Protein AF-A0A662R250-F1 (afdb_monomer)

pLDDT: mean 72.24, std 20.19, range [25.98, 97.75]

Nearest PDB structures (foldseek):
  3u2g-assembly1_A-2  TM=4.627E-01  e=8.644E-09  Methanosarcina acetivorans C2A
  3s3j-assembly1_A  TM=5.723E-01  e=6.394E-03  Homo sapiens
  3ly6-assembly3_C  TM=5.561E-01  e=8.085E-02  Homo sapiens
  6kzb-assembly1_A-2  TM=5.570E-01  e=8.514E-02  Homo sapiens
  6a8p-assembly2_B  TM=5.067E-01  e=1.103E-01  Homo sapiens

Solvent-accessible surface area (backbone atoms only — not comparable to full-atom values): 49898 Å² total; per-residue (Å²): 135,85,89,82,92,75,91,68,62,86,88,75,61,85,46,74,63,70,66,50,74,83,49,78,85,58,49,57,86,72,65,24,52,65,42,60,51,98,89,70,50,77,66,33,30,19,46,81,95,52,90,60,37,64,59,61,75,50,37,63,76,46,50,70,36,27,23,75,88,30,78,48,64,72,80,62,34,40,43,58,76,43,32,71,33,89,50,20,54,58,48,52,25,18,71,82,38,83,71,96,63,70,77,70,27,41,35,53,38,50,45,26,33,48,85,68,41,43,65,91,36,61,37,78,35,75,41,87,22,61,91,52,54,57,45,79,51,90,50,67,45,50,47,99,86,52,65,66,36,56,47,71,81,73,57,64,49,36,60,56,38,88,75,59,87,72,93,81,79,94,73,94,50,48,67,42,53,49,90,59,56,73,35,57,55,37,52,79,14,52,52,87,63,81,60,89,58,79,88,44,55,56,62,43,24,73,55,30,20,26,48,82,58,46,90,64,52,98,88,65,52,75,46,57,61,60,82,65,61,68,77,59,79,84,78,88,77,87,81,88,81,90,68,76,64,58,45,58,54,74,59,64,45,79,67,75,71,62,81,79,68,82,85,80,71,78,86,69,99,80,64,76,48,76,47,82,38,43,68,68,38,71,45,83,42,56,57,21,32,31,46,29,35,72,42,65,55,92,88,54,52,37,37,34,38,36,35,29,43,86,85,44,80,76,47,79,50,77,44,40,62,81,34,76,44,74,43,69,45,81,45,67,53,97,90,69,54,73,45,82,42,71,47,36,41,37,29,29,76,44,59,47,81,54,99,88,48,47,37,39,30,38,38,34,46,57,36,75,72,74,63,86,85,60,101,45,74,46,49,46,31,60,28,38,64,55,41,28,51,51,53,26,32,33,28,76,43,71,62,87,66,31,42,28,34,24,45,44,68,40,63,34,66,73,86,73,51,91,48,68,50,78,41,40,58,70,37,74,40,81,61,55,97,54,28,32,43,28,35,70,40,66,50,92,91,51,52,40,35,33,41,35,36,24,44,78,89,41,79,77,41,78,49,79,46,45,56,71,38,75,49,71,41,62,45,78,41,51,38,60,97,41,82,89,56,69,46,68,70,42,72,38,36,38,32,25,32,68,36,58,48,79,60,100,90,52,44,36,39,31,35,26,63,36,36,31,44,48,76,74,22,40,70,48,50,57,89,80,39,100,62,62,56,57,62,77,44,55,54,83,79,58,50,72,74,39,75,46,69,54,69,84,65,97,71,87,59,88,72,57,55,55,81,49,75,87,52,61,47,50,30,45,48,62,48,25,16,66,87,40,53,28,80,38,89,61,36,67,44,82,86,56,34,23,40,76,45,52,66,34,35,63,82,50,72,70,92,72,90,58,85,51,78,57,27,35,26,48,24,47,36,35,51,88,36,54,71,39,96,39,58,45,69,50,69,63,63,55,72,46,50,34,22,40,71,68,53,40,75,81,44,70,79,22,63,92,33,69,50,50,71,56,94,65,61,51,86,72,28,27,81,56,74,84,85,55,71,38,34,66,60,78,79,76,60,64,14,33,60,80,46,76,50,60,47,53,49,66,32,54,71,59,40,70,33,38,37,40,37,31,36,34,30,36,88,55,31,37,31,69,47,35,34,36,34,68,69,56,89,72,65,90,95,70,49,53,74,55,61,37,75,90,67,65,69,74,42,36,62,44,50,33,65,51,73,47,75,30,63,88,55,71,69,42,82,37,38,37,37,36,30,24,22,30,93,93,39,71,24,62,72,42,78,52,66,37,28,31,51,73,81,77,77,82,76,79,87,74,84,87,81,88,81,89,86,86,83,90,85,85,90,82,85,90,85,85,88,83,90,90,86,85,84,89,83,88,87,84,90,81,91,88,83,86,86,131

Mean predicted aligned error: 21.25 Å

Secondary structure (DSSP, 8-state):
---------GGGPPPHHHHHSS----TTTTT-EEEE-TTS-EEEEEPTT---BGGG--SS--HHHHBTTSSS-GGG-B-HHHHTSTTBTTTTTTTT---SS-TTHHHHHHHHSSSSSSGGG--SS--GGGSSPPPSSTTSS--TT--SSSPPP--S--TTGGGS--TT--S-------SS-HHHHGGGSB-----S----HHHHHHHHBBSTTSS--TTTGGG-HHHHH-----------S--TTTHHHHHT-PPPPGGG--------TT--EEEEEETT-EEEPGGGEEEEEEEE-SSSSEEEEEEEETTEEEEEEEEETT-EEEEEEEEE-TTS-EEEEEEEEEEEEEEEEETTEEEEEEEEEE-S-SS---SSHHHHHHHSTTGGG--EEEEEEEETTEEEEEEEEEESSTTSS---EEEETT-EEEEETTEEEEEEEE-SSSSEEEEEEEETTEEEEEEEEETTPEEEEEEEEEETTEEEEEEEEEEEEEEEEEEEEE-SS-EEEEEEEEEEE-S--EEEETTT-SS-EETTEETTTSPTT-EES----S---SS-S--SSSS-TT-HHHHHBGGG---SS-B--TTTTTBTTTTTTTT---SS--S-TTHHHHHHHHSSSSPPSS----PPPPHHIIIIIS--TTPPP-TTSGGGG-S-SHHHHBSS-SS---B----PPPPEEEEEEEE-SEE-TTPEEEEEEEEE-STTPPP-EEEEEESSPPPTT-SEEE-BSSS---SSEEEEEEEEE-TTPPSEEEEEEEEEEETTEEPPPEEEEEEEPPPPP-PPPPPP------------------------------------

Foldseek 3Di:
DDDDDDDDDPVPDQDPCNVPVPDDDPLVVVQFDWDADPVRHTDFTHHVVGPDGPVQNFWQAPCQQADDVHDDDLLRHWPLVLLCDPFAQLNQFLQVADDPYDSSSLSVCLFQNDDQSHVVRTIRGRHPSNVPTFDPADPSAADAPDGSGPGDHQQAEGAPLVPPDDPDDDDDRNSWHDPDGPLLQQLQQFDDTPRDHQPDSCSRCSRGGGNVPDQDDPPPSVFPPVLQPPQPDDPDDDDDDDDPNVCSCVRHNHTDDLVPDDDDFDDDPPDWDKDKDFAQDWDFDALQKIKHFPDADPVFFKTWIWIDGQPHTDDTDIAGAQDWDWDWDWDADPVGDIDIHTFDIKHFHGWDDDPVGIITMIIDDGGLDNDPDDLDLQNCLLFFFLSVQLWKKAFADDDPQKTKMFTWQDFQPPPVPFDKDKDWAQGWDDRDQQKIKHQPDADPVWFKTWIFIAGVPHTQDTDIAGAQDKDWGFAWADEDPDPPDIDHRDTFWMWHQNGWDDDPVTTMTMITRTIGIDSHMYMDGNVPDPACDDSRDNVVPADHGGMDGSDRDPDDRDPDTPSCQVPQLLQPCCRADPVNSGPHLHAPCPPLCLAPLVCQLLVADDPDDYPDSSSLSVCVQFHVSHRDPYNNNHDGDDPLVCAANPVPRVHDHCVPFQVSVDPDPCVPQPPDPDPRSHGHDDPFAAKDWPDKDWPPLEDAQQDKIKIKIKIAGGPRFWWDWKFKDKQDDDDPPPGHTWAFPVRDGHDRITITMDIDGRHPPDFAKMKMWMWIHTPNGIDDTDIDIHGHDDPDDPPDDDDDDDDDDDYYDDDDDDDDDDDDDDDDDDDDDDDDDDDD

Structure (mmCIF, N/CA/C/O backbone):
data_AF-A0A662R250-F1
#
_entry.id   AF-A0A662R250-F1
#
loop_
_atom_site.group_PDB
_atom_site.id
_atom_site.type_symbol
_atom_site.label_atom_id
_atom_site.label_alt_id
_atom_site.label_comp_id
_atom_site.label_asym_id
_atom_site.label_entity_id
_atom_site.label_seq_id
_atom_site.pdbx_PDB_ins_code
_atom_site.Cartn_x
_atom_site.Cartn_y
_atom_site.Cartn_z
_atom_site.occupancy
_atom_site.B_iso_or_equiv
_atom_site.auth_seq_id
_atom_site.auth_comp_id
_atom_site.auth_asym_id
_atom_site.auth_atom_id
_atom_site.pdbx_PDB_model_num
ATOM 1 N N . MET A 1 1 ? 64.353 3.672 -61.593 1.00 28.94 1 MET A N 1
ATOM 2 C CA . MET A 1 1 ? 64.473 3.119 -62.967 1.00 28.94 1 MET A CA 1
ATOM 3 C C . MET A 1 1 ? 64.512 1.598 -62.861 1.00 28.94 1 MET A C 1
ATOM 5 O O . MET A 1 1 ? 64.975 1.123 -61.836 1.00 28.94 1 MET A O 1
ATOM 9 N N . GLY A 1 2 ? 63.953 0.857 -63.826 1.00 39.00 2 GLY A N 1
ATOM 10 C CA . GLY A 1 2 ? 63.685 -0.589 -63.682 1.00 39.00 2 GLY A CA 1
ATOM 11 C C . GLY A 1 2 ? 64.751 -1.541 -64.249 1.00 39.00 2 GLY A C 1
ATOM 12 O O . GLY A 1 2 ? 65.821 -1.093 -64.652 1.00 39.00 2 GLY A O 1
ATOM 13 N N . LEU A 1 3 ? 64.363 -2.828 -64.361 1.00 33.25 3 LEU A N 1
ATOM 14 C CA . LEU A 1 3 ? 65.150 -4.020 -64.766 1.00 33.25 3 LEU A CA 1
ATOM 15 C C . LEU A 1 3 ? 66.095 -4.502 -63.638 1.00 33.25 3 LEU A C 1
ATOM 17 O O . LEU A 1 3 ? 66.970 -3.766 -63.213 1.00 33.25 3 LEU A O 1
ATOM 21 N N . PHE A 1 4 ? 65.955 -5.707 -63.073 1.00 32.78 4 PHE A N 1
ATOM 22 C CA . PHE A 1 4 ? 66.058 -7.010 -63.745 1.00 32.78 4 PHE A CA 1
ATOM 23 C C . PHE A 1 4 ? 65.308 -8.142 -63.013 1.00 32.78 4 PHE A C 1
ATOM 25 O O . PHE A 1 4 ? 65.021 -8.054 -61.825 1.00 32.78 4 PHE A O 1
ATOM 32 N N . HIS A 1 5 ? 65.044 -9.241 -63.730 1.00 43.50 5 HIS A N 1
ATOM 33 C CA . HIS A 1 5 ? 64.534 -10.488 -63.151 1.00 43.50 5 HIS A CA 1
ATOM 34 C C . HIS A 1 5 ? 65.691 -11.316 -62.569 1.00 43.50 5 HIS A C 1
ATOM 36 O O . HIS A 1 5 ? 66.682 -11.550 -63.260 1.00 43.50 5 HIS A O 1
ATOM 42 N N . GLY A 1 6 ? 65.539 -11.816 -61.344 1.00 34.47 6 GLY A N 1
ATOM 43 C CA . GLY A 1 6 ? 66.493 -12.731 -60.717 1.00 34.47 6 GLY A CA 1
ATOM 44 C C . GLY A 1 6 ? 66.028 -13.120 -59.320 1.00 34.47 6 GLY A C 1
ATOM 45 O O . GLY A 1 6 ? 65.979 -12.275 -58.431 1.00 34.47 6 GLY A O 1
ATOM 46 N N . VAL A 1 7 ? 65.652 -14.386 -59.131 1.00 48.88 7 VAL A N 1
ATOM 47 C CA . VAL A 1 7 ? 65.154 -14.886 -57.843 1.00 48.88 7 VAL A CA 1
ATOM 48 C C . VAL A 1 7 ? 66.331 -15.033 -56.876 1.00 48.88 7 VAL A C 1
ATOM 50 O O . VAL A 1 7 ? 67.026 -16.046 -56.891 1.00 48.88 7 VAL A O 1
ATOM 53 N N . SER A 1 8 ? 66.560 -14.020 -56.040 1.00 37.69 8 SER A N 1
ATOM 54 C CA . SER A 1 8 ? 67.331 -14.206 -54.808 1.00 37.69 8 SER A CA 1
ATOM 55 C C . SER A 1 8 ? 66.457 -14.970 -53.805 1.00 37.69 8 SER A C 1
ATOM 57 O O . SER A 1 8 ? 65.268 -14.645 -53.697 1.00 37.69 8 SER A O 1
ATOM 59 N N . PRO A 1 9 ? 66.978 -15.973 -53.073 1.00 45.47 9 PRO A N 1
ATOM 60 C CA . PRO A 1 9 ? 66.259 -16.560 -51.948 1.00 45.47 9 PRO A CA 1
ATOM 61 C C . PRO A 1 9 ? 65.819 -15.469 -50.964 1.00 45.47 9 PRO A C 1
ATOM 63 O O . PRO A 1 9 ? 66.538 -14.491 -50.750 1.00 45.47 9 PRO A O 1
ATOM 66 N N . LYS A 1 10 ? 64.648 -15.654 -50.339 1.00 45.84 10 LYS A N 1
ATOM 67 C CA . LYS A 1 10 ? 64.008 -14.680 -49.425 1.00 45.84 10 LYS A CA 1
ATOM 68 C C . LYS A 1 10 ? 64.909 -14.256 -48.246 1.00 45.84 10 LYS A C 1
ATOM 70 O O . LYS A 1 10 ? 64.662 -13.240 -47.614 1.00 45.84 10 LYS A O 1
ATOM 75 N N . GLU A 1 11 ? 65.956 -15.034 -47.998 1.00 48.44 11 GLU A N 1
ATOM 76 C CA . GLU A 1 11 ? 66.986 -14.902 -46.967 1.00 48.44 11 GLU A CA 1
ATOM 77 C C . GLU A 1 11 ? 68.050 -13.821 -47.269 1.00 48.44 11 GLU A C 1
ATOM 79 O O . GLU A 1 11 ? 68.802 -13.448 -46.375 1.00 48.44 11 GLU A O 1
ATOM 84 N N . TYR A 1 12 ? 68.119 -13.303 -48.507 1.00 47.50 12 TYR A N 1
ATOM 85 C CA . TYR A 1 12 ? 69.113 -12.301 -48.942 1.00 47.50 12 TYR A CA 1
ATOM 86 C C . TYR A 1 12 ? 68.503 -11.095 -49.682 1.00 47.50 12 TYR A C 1
ATOM 88 O O . TYR A 1 12 ? 69.190 -10.413 -50.446 1.00 47.50 12 TYR A O 1
ATOM 96 N N . ALA A 1 13 ? 67.206 -10.837 -49.512 1.00 48.62 13 ALA A N 1
ATOM 97 C CA . ALA A 1 13 ? 66.557 -9.647 -50.057 1.00 48.62 13 ALA A CA 1
ATOM 98 C C . ALA A 1 13 ? 66.602 -8.505 -49.029 1.00 48.62 13 ALA A C 1
ATOM 100 O O . ALA A 1 13 ? 65.999 -8.626 -47.967 1.00 48.62 13 ALA A O 1
ATOM 101 N N . LEU A 1 14 ? 67.280 -7.399 -49.358 1.00 44.75 14 LEU A N 1
ATOM 102 C CA . LEU A 1 14 ? 67.215 -6.165 -48.566 1.00 44.75 14 LEU A CA 1
ATOM 103 C C . LEU A 1 14 ? 65.766 -5.667 -48.511 1.00 44.75 14 LEU A C 1
ATOM 105 O O . LEU A 1 14 ? 65.152 -5.408 -49.549 1.00 44.75 14 LEU A O 1
ATOM 109 N N . THR A 1 15 ? 65.228 -5.529 -47.304 1.00 49.66 15 THR A N 1
ATOM 110 C CA . THR A 1 15 ? 63.912 -4.937 -47.058 1.00 49.66 15 THR A CA 1
ATOM 111 C C . THR A 1 15 ? 64.000 -3.410 -47.009 1.00 49.66 15 THR A C 1
ATOM 113 O O . THR A 1 15 ? 65.080 -2.827 -46.888 1.00 49.66 15 THR A O 1
ATOM 116 N N . CYS A 1 16 ? 62.849 -2.731 -47.049 1.00 44.03 16 CYS A N 1
ATOM 117 C CA . CYS A 1 16 ? 62.795 -1.285 -46.825 1.00 44.03 16 CYS A CA 1
ATOM 118 C C . CYS A 1 16 ? 63.390 -0.896 -45.458 1.00 44.03 16 CYS A C 1
ATOM 120 O O . CYS A 1 16 ? 64.088 0.108 -45.374 1.00 44.03 16 CYS A O 1
ATOM 122 N N . ASN A 1 17 ? 63.207 -1.718 -44.416 1.00 43.81 17 ASN A N 1
ATOM 123 C CA . ASN A 1 17 ? 63.812 -1.469 -43.105 1.00 43.81 17 ASN A CA 1
ATOM 124 C C . ASN A 1 17 ? 65.343 -1.574 -43.137 1.00 43.81 17 ASN A C 1
ATOM 126 O O . ASN A 1 17 ? 66.008 -0.742 -42.527 1.00 43.81 17 ASN A O 1
ATOM 130 N N . ASP A 1 18 ? 65.912 -2.524 -43.883 1.00 45.66 18 ASP A N 1
ATOM 131 C CA . ASP A 1 18 ? 67.373 -2.678 -43.983 1.00 45.66 18 ASP A CA 1
ATOM 132 C C . ASP A 1 18 ? 68.033 -1.492 -44.705 1.00 45.66 18 ASP A C 1
ATOM 134 O O . ASP A 1 18 ? 69.178 -1.152 -44.427 1.00 45.66 18 ASP A O 1
ATOM 138 N N . CYS A 1 19 ? 67.304 -0.823 -45.605 1.00 42.12 19 CYS A N 1
ATOM 139 C CA . 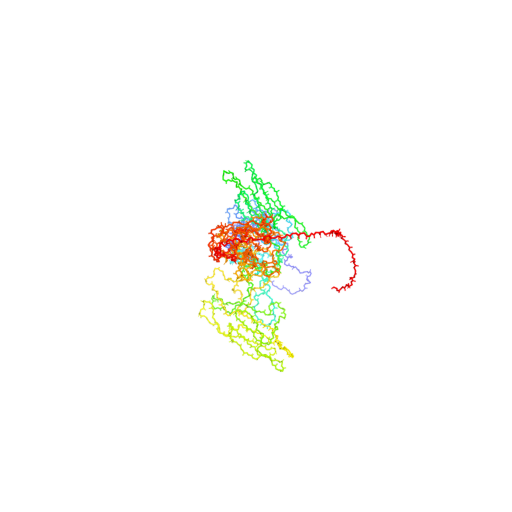CYS A 1 19 ? 67.787 0.377 -46.292 1.00 42.12 19 CYS A CA 1
ATOM 140 C C . CYS A 1 19 ? 67.555 1.681 -45.499 1.00 42.12 19 CYS A C 1
ATOM 142 O O . CYS A 1 19 ? 68.175 2.695 -45.813 1.00 42.12 19 CYS A O 1
ATOM 144 N N . HIS A 1 20 ? 66.669 1.678 -44.496 1.00 48.53 20 HIS A N 1
ATOM 145 C CA . HIS A 1 20 ? 66.305 2.872 -43.718 1.00 48.53 20 HIS A CA 1
ATOM 146 C C . HIS A 1 20 ? 66.854 2.883 -42.280 1.00 48.53 20 HIS A C 1
ATOM 148 O O . HIS A 1 20 ? 66.906 3.951 -41.677 1.00 48.53 20 HIS A O 1
ATOM 154 N N . LYS A 1 21 ? 67.320 1.749 -41.734 1.00 44.31 21 LYS A N 1
ATOM 155 C CA . LYS A 1 21 ? 67.926 1.699 -40.388 1.00 44.31 21 LYS A CA 1
ATOM 156 C C . LYS A 1 21 ? 69.255 2.455 -40.277 1.00 44.31 21 LYS A C 1
ATOM 158 O O . LYS A 1 21 ? 69.505 3.079 -39.251 1.00 44.31 21 LYS A O 1
ATOM 163 N N . ASP A 1 22 ? 70.066 2.428 -41.335 1.00 41.00 22 ASP A N 1
ATOM 164 C CA . ASP A 1 22 ? 71.425 2.998 -41.344 1.00 41.00 22 ASP A CA 1
ATOM 165 C C . ASP A 1 22 ? 71.521 4.376 -42.034 1.00 41.00 22 ASP A C 1
ATOM 167 O O . ASP A 1 22 ? 72.593 4.982 -42.086 1.00 41.00 22 ASP A O 1
ATOM 171 N N . HIS A 1 23 ? 70.405 4.913 -42.541 1.00 45.53 23 HIS A N 1
ATOM 172 C CA . HIS A 1 23 ? 70.361 6.203 -43.232 1.00 45.53 23 HIS A CA 1
ATOM 173 C C . HIS A 1 23 ? 69.500 7.223 -42.471 1.00 45.53 23 HIS A C 1
ATOM 175 O O . HIS A 1 23 ? 68.296 7.334 -42.701 1.00 45.53 23 HIS A O 1
ATOM 181 N N . LYS A 1 24 ? 70.143 8.032 -41.607 1.00 51.78 24 LYS A N 1
ATOM 182 C CA . LYS A 1 24 ? 69.557 9.290 -41.098 1.00 51.78 24 LYS A CA 1
ATOM 183 C C . LYS A 1 24 ? 69.057 10.123 -42.295 1.00 51.78 24 LYS A C 1
ATOM 185 O O . LYS A 1 24 ? 69.780 10.249 -43.284 1.00 51.78 24 LYS A O 1
ATOM 190 N N . LEU A 1 25 ? 67.859 10.708 -42.196 1.00 53.81 25 LEU A N 1
ATOM 191 C CA . LEU A 1 25 ? 67.294 11.599 -43.222 1.00 53.81 25 LEU A CA 1
ATOM 192 C C . LEU A 1 25 ? 68.278 12.734 -43.560 1.00 53.81 25 LEU A C 1
ATOM 194 O O . LEU A 1 25 ? 68.627 13.543 -42.700 1.00 53.81 25 LEU A O 1
ATOM 198 N N . ASP A 1 26 ? 68.722 12.801 -44.818 1.00 59.09 26 ASP A N 1
ATOM 199 C CA . ASP A 1 26 ? 69.589 13.880 -45.297 1.00 59.09 26 ASP A CA 1
ATOM 200 C C . ASP A 1 26 ? 68.739 15.063 -45.777 1.00 59.09 26 ASP A C 1
ATOM 202 O O . ASP A 1 26 ? 68.425 15.215 -46.959 1.00 59.09 26 ASP A O 1
ATOM 206 N N . TYR A 1 27 ? 68.356 15.910 -44.823 1.00 62.09 27 TYR A N 1
ATOM 207 C CA . TYR A 1 27 ? 67.602 17.138 -45.073 1.00 62.09 27 TYR A CA 1
ATOM 208 C C . TYR A 1 27 ? 68.300 18.072 -46.082 1.00 62.09 27 TYR A C 1
ATOM 210 O O . TYR A 1 27 ? 67.623 18.739 -46.863 1.00 62.09 27 TYR A O 1
ATOM 218 N N . GLY A 1 28 ? 69.638 18.065 -46.150 1.00 62.19 28 GLY A N 1
ATOM 219 C CA . GLY A 1 28 ? 70.390 18.867 -47.118 1.00 62.19 28 GLY A CA 1
ATOM 220 C C . GLY A 1 28 ? 70.208 18.349 -48.546 1.00 62.19 28 GLY A C 1
ATOM 221 O O . GLY A 1 28 ? 69.956 19.127 -49.467 1.00 62.19 28 GLY A O 1
ATOM 222 N N . ALA A 1 29 ? 70.234 17.026 -48.731 1.00 59.50 29 ALA A N 1
ATOM 223 C CA . ALA A 1 29 ? 69.909 16.391 -50.011 1.00 59.50 29 ALA A CA 1
ATOM 224 C C . ALA A 1 29 ? 68.434 16.582 -50.427 1.00 59.50 29 ALA A C 1
ATOM 226 O O . ALA A 1 29 ? 68.124 16.560 -51.619 1.00 59.50 29 ALA A O 1
ATOM 227 N N . LEU A 1 30 ? 67.534 16.806 -49.462 1.00 55.16 30 LEU A N 1
ATOM 228 C CA . LEU A 1 30 ? 66.120 17.131 -49.685 1.00 55.16 30 LEU A CA 1
ATOM 229 C C . LEU A 1 30 ? 65.858 18.632 -49.933 1.00 55.16 30 LEU A C 1
ATOM 231 O O . LEU A 1 30 ? 64.709 19.020 -50.142 1.00 55.16 30 LEU A O 1
ATOM 235 N N . GLY A 1 31 ? 66.899 19.472 -49.957 1.00 55.91 31 GLY A N 1
ATOM 236 C CA . GLY A 1 31 ? 66.794 20.900 -50.281 1.00 55.91 31 GLY A CA 1
ATOM 237 C C . GLY A 1 31 ? 66.411 21.804 -49.106 1.00 55.91 31 GLY A C 1
ATOM 238 O O . GLY A 1 31 ? 65.853 22.876 -49.337 1.00 55.91 31 GLY A O 1
ATOM 239 N N . TYR A 1 32 ? 66.688 21.378 -47.872 1.00 68.12 32 TYR A N 1
ATOM 240 C CA . TYR A 1 32 ? 66.545 22.186 -46.661 1.00 68.12 32 TYR A CA 1
ATOM 241 C C . TYR A 1 32 ? 67.873 22.882 -46.319 1.00 68.12 32 TYR A C 1
ATOM 243 O O . TYR A 1 32 ? 68.952 22.323 -46.531 1.00 68.12 32 TYR A O 1
ATOM 251 N N . ASP A 1 33 ? 67.790 24.086 -45.761 1.00 74.88 33 ASP A N 1
ATOM 252 C CA . ASP A 1 33 ? 68.912 24.789 -45.144 1.00 74.88 33 ASP A CA 1
ATOM 253 C C . ASP A 1 33 ? 69.252 24.087 -43.821 1.00 74.88 33 ASP A C 1
ATOM 255 O O . ASP A 1 33 ? 68.427 24.020 -42.909 1.00 74.88 33 ASP A O 1
ATOM 259 N N . VAL A 1 34 ? 70.449 23.503 -43.732 1.00 76.31 34 VAL A N 1
ATOM 260 C CA . VAL A 1 34 ? 70.832 22.591 -42.644 1.00 76.31 34 VAL A CA 1
ATOM 261 C C . VAL A 1 34 ? 72.023 23.117 -41.855 1.00 76.31 34 VAL A C 1
ATOM 263 O O . VAL A 1 34 ? 73.072 23.412 -42.428 1.00 76.31 34 VAL A O 1
ATOM 266 N N . GLU A 1 35 ? 71.896 23.115 -40.528 1.00 78.81 35 GLU A N 1
ATOM 267 C CA . GLU A 1 35 ? 72.994 23.369 -39.595 1.00 78.81 35 GLU A CA 1
ATOM 268 C C . GLU A 1 35 ? 73.299 22.118 -38.762 1.00 78.81 35 GLU A C 1
ATOM 270 O O . GLU A 1 35 ? 72.409 21.348 -38.383 1.00 78.81 35 GLU A O 1
ATOM 275 N N . LYS A 1 36 ? 74.588 21.911 -38.481 1.00 78.44 36 LYS A N 1
ATOM 276 C CA . LYS A 1 36 ? 75.109 20.789 -37.693 1.00 78.44 36 LYS A CA 1
ATOM 277 C C . LYS A 1 36 ? 76.071 21.293 -36.628 1.00 78.44 36 LYS A C 1
ATOM 279 O O . LYS A 1 36 ? 76.733 22.312 -36.830 1.00 78.44 36 LYS A O 1
ATOM 284 N N . ASP A 1 37 ? 76.149 20.580 -35.513 1.00 74.62 37 ASP A N 1
ATOM 285 C CA . ASP A 1 37 ? 77.075 20.901 -34.431 1.00 74.62 37 ASP A CA 1
ATOM 286 C C . ASP A 1 37 ? 78.528 20.483 -34.758 1.00 74.62 37 ASP A C 1
ATOM 288 O O . ASP A 1 37 ? 78.838 19.955 -35.830 1.00 74.62 37 ASP A O 1
ATOM 292 N N . ALA A 1 38 ? 79.448 20.709 -33.814 1.00 71.38 38 ALA A N 1
ATOM 293 C CA . ALA A 1 38 ? 80.851 20.313 -33.959 1.00 71.38 38 ALA A CA 1
ATOM 294 C C . ALA A 1 38 ? 81.077 18.783 -33.932 1.00 71.38 38 ALA A C 1
ATOM 296 O O . ALA A 1 38 ? 82.154 18.325 -34.322 1.00 71.38 38 ALA A O 1
ATOM 297 N N . SER A 1 39 ? 80.086 18.008 -33.482 1.00 65.44 39 SER A N 1
ATOM 298 C CA . SER A 1 39 ? 80.070 16.538 -33.462 1.00 65.44 39 SER A CA 1
ATOM 299 C C . SER A 1 39 ? 79.635 15.949 -34.812 1.00 65.44 39 SER A C 1
ATOM 301 O O . SER A 1 39 ? 79.972 14.808 -35.129 1.00 65.44 39 SER A O 1
ATOM 303 N N . GLY A 1 40 ? 78.930 16.740 -35.629 1.00 60.22 40 GLY A N 1
ATOM 304 C CA . GLY A 1 40 ? 78.346 16.343 -36.910 1.00 60.22 40 GLY A CA 1
ATOM 305 C C . GLY A 1 40 ? 76.865 15.957 -36.830 1.00 60.22 40 GLY A C 1
ATOM 306 O O . GLY A 1 40 ? 76.314 15.480 -37.830 1.00 60.22 40 GLY A O 1
ATOM 307 N N . ASP A 1 41 ? 76.219 16.168 -35.683 1.00 68.00 41 ASP A N 1
ATOM 308 C CA . ASP A 1 41 ? 74.794 15.922 -35.479 1.00 68.00 41 ASP A CA 1
ATOM 309 C C . ASP A 1 41 ? 73.942 17.125 -35.904 1.00 68.00 41 ASP A C 1
ATOM 311 O O . ASP A 1 41 ? 74.399 18.266 -35.970 1.00 68.00 41 ASP A O 1
ATOM 315 N N . LEU A 1 42 ? 72.695 16.844 -36.285 1.00 62.62 42 LEU A N 1
ATOM 316 C CA . LEU A 1 42 ? 71.766 17.816 -36.857 1.00 62.62 42 LEU A CA 1
ATOM 317 C C . LEU A 1 42 ? 71.189 18.723 -35.763 1.00 62.62 42 LEU A C 1
ATOM 319 O O . LEU A 1 42 ? 70.576 18.218 -34.829 1.00 62.62 42 LEU A O 1
ATOM 323 N N . ILE A 1 43 ? 71.342 20.042 -35.915 1.00 66.25 43 ILE A N 1
ATOM 324 C CA . ILE A 1 43 ? 70.771 21.047 -34.995 1.00 66.25 43 ILE A CA 1
ATOM 325 C C . ILE A 1 43 ? 69.749 21.963 -35.676 1.00 66.25 43 ILE A C 1
ATOM 327 O O . ILE A 1 43 ? 68.863 22.494 -35.008 1.00 66.25 43 ILE A O 1
ATOM 331 N N . SER A 1 44 ? 69.822 22.118 -37.003 1.00 69.38 44 SER A N 1
ATOM 332 C CA . SER A 1 44 ? 68.776 22.788 -37.775 1.00 69.38 44 SER A CA 1
ATOM 333 C C . SER A 1 44 ? 68.530 22.136 -39.132 1.00 69.38 44 SER A C 1
ATOM 335 O O . SER A 1 44 ? 69.464 21.660 -39.777 1.00 69.38 44 SER A O 1
ATOM 337 N N . ALA A 1 45 ? 67.271 22.133 -39.563 1.00 70.62 45 ALA A N 1
ATOM 338 C CA . ALA A 1 45 ? 66.819 21.755 -40.897 1.00 70.62 45 ALA A CA 1
ATOM 339 C C . ALA A 1 45 ? 65.595 22.602 -41.283 1.00 70.62 45 ALA A C 1
ATOM 341 O O . ALA A 1 45 ? 64.454 22.204 -41.060 1.00 70.62 45 ALA A O 1
ATOM 342 N N . THR A 1 46 ? 65.816 23.782 -41.849 1.00 65.94 46 THR A N 1
ATOM 343 C CA . THR A 1 46 ? 64.770 24.750 -42.216 1.00 65.94 46 THR A CA 1
ATOM 344 C C . THR A 1 46 ? 64.463 24.657 -43.709 1.00 65.94 46 THR A C 1
ATOM 346 O O . THR A 1 46 ? 65.368 24.547 -44.531 1.00 65.94 46 THR A O 1
ATOM 349 N N . LYS A 1 47 ? 63.196 24.724 -44.127 1.00 65.19 47 LYS A N 1
ATOM 350 C CA . LYS A 1 47 ? 62.891 24.842 -45.568 1.00 65.19 47 LYS A CA 1
ATOM 351 C C . LYS A 1 47 ? 63.281 26.253 -46.050 1.00 65.19 47 LYS A C 1
ATOM 353 O O . LYS A 1 47 ? 62.923 27.198 -45.350 1.00 65.19 47 LYS A O 1
ATOM 358 N N . PRO A 1 48 ? 63.912 26.450 -47.225 1.00 60.19 48 PRO A N 1
ATOM 359 C CA . PRO A 1 48 ? 64.298 27.783 -47.685 1.00 60.19 48 PRO A CA 1
ATOM 360 C C . PRO A 1 48 ? 63.107 28.746 -47.742 1.00 60.19 48 PRO A C 1
ATOM 362 O O . PRO A 1 48 ? 62.117 28.492 -48.433 1.00 60.19 48 PRO A O 1
ATOM 365 N N . GLY A 1 49 ? 63.197 29.846 -46.989 1.00 52.81 49 GLY A N 1
ATOM 366 C CA . GLY A 1 49 ? 62.115 30.824 -46.815 1.00 52.81 49 GLY A CA 1
ATOM 367 C C . GLY A 1 49 ? 61.111 30.518 -45.692 1.00 52.81 49 GLY A C 1
ATOM 368 O O . GLY A 1 49 ? 60.168 31.284 -45.516 1.00 52.81 49 GLY A O 1
ATOM 369 N N . SER A 1 50 ? 61.304 29.443 -44.926 1.00 56.06 50 SER A N 1
ATOM 370 C CA . SER A 1 50 ? 60.604 29.166 -43.666 1.00 56.06 50 SER A CA 1
ATOM 371 C C . SER A 1 50 ? 61.504 29.488 -42.471 1.00 56.06 50 SER A C 1
ATOM 373 O O . SER A 1 50 ? 62.726 29.396 -42.566 1.00 56.06 50 SER A O 1
ATOM 375 N N . THR A 1 51 ? 60.901 29.834 -41.335 1.00 57.25 51 THR A N 1
ATOM 376 C CA . THR A 1 51 ? 61.569 29.943 -40.027 1.00 57.25 51 THR A CA 1
ATOM 377 C C . THR A 1 51 ? 61.408 28.681 -39.173 1.00 57.25 51 THR A C 1
ATOM 379 O O . THR A 1 51 ? 61.953 28.619 -38.076 1.00 57.25 51 THR A O 1
ATOM 382 N N . VAL A 1 52 ? 60.654 27.682 -39.649 1.00 53.72 52 VAL A N 1
ATOM 383 C CA . VAL A 1 52 ? 60.354 26.450 -38.907 1.00 53.72 52 VAL A CA 1
ATOM 384 C C . VAL A 1 52 ? 61.503 25.462 -39.072 1.00 53.72 52 VAL A C 1
ATOM 386 O O . VAL A 1 52 ? 61.745 24.957 -40.170 1.00 53.72 52 VAL A O 1
ATOM 389 N N . ASN A 1 53 ? 62.210 25.192 -37.977 1.00 61.41 53 ASN A N 1
ATOM 390 C CA . ASN A 1 53 ? 63.298 24.224 -37.920 1.00 61.41 53 ASN A CA 1
ATOM 391 C C . ASN A 1 53 ? 62.740 22.804 -37.717 1.00 61.41 53 ASN A C 1
ATOM 393 O O . ASN A 1 53 ? 62.296 22.460 -36.624 1.00 61.41 53 ASN A O 1
ATOM 397 N N . LEU A 1 54 ? 62.812 21.953 -38.745 1.00 58.62 54 LEU A N 1
ATOM 398 C CA . LEU A 1 54 ? 62.322 20.572 -38.682 1.00 58.62 54 LEU A CA 1
ATOM 399 C C . LEU A 1 54 ? 63.212 19.634 -37.849 1.00 58.62 54 LEU A C 1
ATOM 401 O O . LEU A 1 54 ? 62.771 18.541 -37.509 1.00 58.62 54 LEU A O 1
ATOM 405 N N . ALA A 1 55 ? 64.434 20.041 -37.488 1.00 55.72 55 ALA A N 1
ATOM 406 C CA . ALA A 1 55 ? 65.266 19.297 -36.538 1.00 55.72 55 ALA A CA 1
ATOM 407 C C . ALA A 1 55 ? 64.832 19.513 -35.073 1.00 55.72 55 ALA A C 1
ATOM 409 O O . ALA A 1 55 ? 65.261 18.766 -34.199 1.00 55.72 55 ALA A O 1
ATOM 410 N N . THR A 1 56 ? 63.988 20.519 -34.813 1.00 54.31 56 THR A N 1
ATOM 411 C CA . THR A 1 56 ? 63.448 20.873 -33.488 1.00 54.31 56 THR A CA 1
ATOM 412 C C . THR A 1 56 ? 61.935 21.122 -33.564 1.00 54.31 56 THR A C 1
ATOM 414 O O . THR A 1 56 ? 61.421 22.044 -32.932 1.00 54.31 56 THR A O 1
ATOM 417 N N . LEU A 1 57 ? 61.225 20.362 -34.409 1.00 62.38 57 LEU A N 1
ATOM 418 C CA . LEU A 1 57 ? 59.766 20.434 -34.561 1.00 62.38 57 LEU A CA 1
ATOM 419 C C . LEU A 1 57 ? 59.095 19.720 -33.379 1.00 62.38 57 LEU A C 1
ATOM 421 O O . LEU A 1 57 ? 58.661 18.573 -33.481 1.00 62.38 57 LEU A O 1
ATOM 425 N N . SER A 1 58 ? 59.113 20.375 -32.224 1.00 60.22 58 SER A N 1
ATOM 426 C CA . SER A 1 58 ? 58.650 19.820 -30.959 1.00 60.22 58 SER A CA 1
ATOM 427 C C . SER A 1 58 ? 58.485 20.927 -29.917 1.00 60.22 58 SER A C 1
ATOM 429 O O . SER A 1 58 ? 59.275 21.868 -29.884 1.00 60.22 58 SER A O 1
ATOM 431 N N . GLY A 1 59 ? 57.4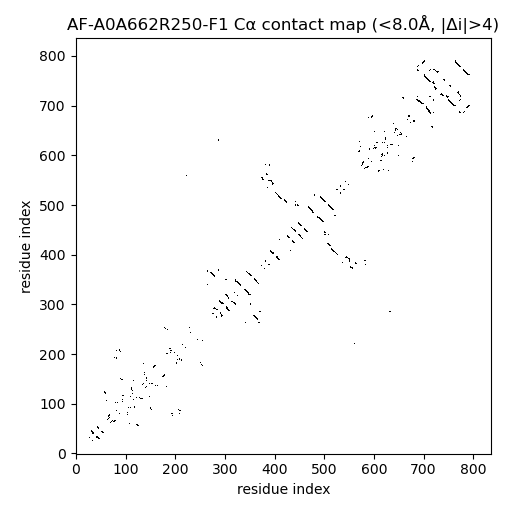67 20.819 -29.062 1.00 69.38 59 GLY A N 1
ATOM 432 C CA . GLY A 1 59 ? 57.174 21.811 -28.028 1.00 69.38 59 GLY A CA 1
ATOM 433 C C . GLY A 1 59 ? 55.685 21.873 -27.697 1.00 69.38 59 GLY A C 1
ATOM 434 O O . GLY A 1 59 ? 54.926 20.979 -28.061 1.00 69.38 59 GLY A O 1
ATOM 435 N N . LYS A 1 60 ? 55.287 22.952 -27.023 1.00 76.88 60 LYS A N 1
ATOM 436 C CA . LYS A 1 60 ? 53.952 23.122 -26.436 1.00 76.88 60 LYS A CA 1
ATOM 437 C C . LYS A 1 60 ? 52.834 23.576 -27.385 1.00 76.88 60 LYS A C 1
ATOM 439 O O . LYS A 1 60 ? 51.667 23.392 -27.062 1.00 76.88 60 LYS A O 1
ATOM 444 N N . ASP A 1 61 ? 53.162 24.130 -28.551 1.00 79.25 61 ASP A N 1
ATOM 445 C CA . ASP A 1 61 ? 52.165 24.546 -29.550 1.00 79.25 61 ASP A CA 1
ATOM 446 C C . ASP A 1 61 ? 51.809 23.380 -30.489 1.00 79.25 61 ASP A C 1
ATOM 448 O O . ASP A 1 61 ? 52.414 23.181 -31.545 1.00 79.25 61 ASP A O 1
ATOM 452 N N . CYS A 1 62 ? 50.844 22.574 -30.055 1.00 81.62 62 CYS A N 1
ATOM 453 C CA . CYS A 1 62 ? 50.277 21.454 -30.793 1.00 81.62 62 CYS A CA 1
ATOM 454 C C . CYS A 1 62 ? 49.306 21.937 -31.885 1.00 81.62 62 CYS A C 1
ATOM 456 O O . CYS A 1 62 ? 49.393 21.480 -33.026 1.00 81.62 62 CYS A O 1
ATOM 458 N N . VAL A 1 63 ? 48.406 22.873 -31.556 1.00 85.44 63 VAL A N 1
ATOM 459 C CA . VAL A 1 63 ? 47.292 23.321 -32.413 1.00 85.44 63 VAL A CA 1
ATOM 460 C C . VAL A 1 63 ? 47.796 23.905 -33.736 1.00 85.44 63 VAL A C 1
ATOM 462 O O . VAL A 1 63 ? 47.308 23.509 -34.792 1.00 85.44 63 VAL A O 1
ATOM 465 N N . SER A 1 64 ? 48.833 24.754 -33.742 1.00 81.38 64 SER A N 1
ATOM 466 C CA . SER A 1 64 ? 49.340 25.336 -35.003 1.00 81.38 64 SER A CA 1
ATOM 467 C C . SER A 1 64 ? 49.957 24.309 -35.970 1.00 81.38 64 SER A C 1
ATOM 469 O O . SER A 1 64 ? 50.060 24.548 -37.182 1.00 81.38 64 SER A O 1
ATOM 471 N N . CYS A 1 65 ? 50.357 23.145 -35.453 1.00 78.75 65 CYS A N 1
ATOM 472 C CA . CYS A 1 65 ? 50.918 22.046 -36.230 1.00 78.75 65 CYS A CA 1
ATOM 473 C C . CYS A 1 65 ? 49.863 21.008 -36.636 1.00 78.75 65 CYS A C 1
ATOM 475 O O . CYS A 1 65 ? 49.932 20.511 -37.766 1.00 78.75 65 CYS A O 1
ATOM 477 N N . HIS A 1 66 ? 48.918 20.707 -35.739 1.00 84.00 66 HIS A N 1
ATOM 478 C CA . HIS A 1 66 ? 47.977 19.588 -35.827 1.00 84.00 66 HIS A CA 1
ATOM 479 C C . HIS A 1 66 ? 46.518 19.968 -36.128 1.00 84.00 66 HIS A C 1
ATOM 481 O O . HIS A 1 66 ? 45.767 19.069 -36.478 1.00 84.00 66 HIS A O 1
ATOM 487 N N . ASP A 1 67 ? 46.076 21.227 -36.055 1.00 88.62 67 ASP A N 1
ATOM 488 C CA . ASP A 1 67 ? 44.716 21.569 -36.516 1.00 88.62 67 ASP A CA 1
ATOM 489 C C . ASP A 1 67 ? 44.590 21.431 -38.049 1.00 88.62 67 ASP A C 1
ATOM 491 O O . ASP A 1 67 ? 45.584 21.436 -38.792 1.00 88.62 67 ASP A O 1
ATOM 495 N N . ILE A 1 68 ? 43.360 21.327 -38.554 1.00 84.88 68 ILE A N 1
ATOM 496 C CA . ILE A 1 68 ? 43.073 21.277 -39.991 1.00 84.88 68 ILE A CA 1
ATOM 497 C C . ILE A 1 68 ? 43.565 22.562 -40.672 1.00 84.88 68 ILE A C 1
ATOM 499 O O . ILE A 1 68 ? 43.086 23.667 -40.423 1.00 84.88 68 ILE A O 1
ATOM 503 N N . GLY A 1 69 ? 44.506 22.402 -41.606 1.00 76.75 69 GLY A N 1
ATOM 504 C CA . GLY A 1 69 ? 45.204 23.517 -42.258 1.00 76.75 69 GLY A CA 1
ATOM 505 C C . GLY A 1 69 ? 46.519 23.935 -41.587 1.00 76.75 69 GLY A C 1
ATOM 506 O O . GLY A 1 69 ? 47.175 24.853 -42.085 1.00 76.75 69 GLY A O 1
ATOM 507 N N . GLY A 1 70 ? 46.928 23.243 -40.520 1.00 72.19 70 GLY A N 1
ATOM 508 C CA . GLY A 1 70 ? 48.229 23.369 -39.868 1.00 72.19 70 GLY A CA 1
ATOM 509 C C . GLY A 1 70 ? 49.415 22.900 -40.723 1.00 72.19 70 GLY A C 1
ATOM 510 O O . GLY A 1 70 ? 49.298 22.543 -41.900 1.00 72.19 70 GLY A O 1
ATOM 511 N N . ILE A 1 71 ? 50.606 22.928 -40.123 1.00 66.94 71 ILE A N 1
ATOM 512 C CA . ILE A 1 71 ? 51.888 22.753 -40.834 1.00 66.94 71 ILE A CA 1
ATOM 513 C C . ILE A 1 71 ? 52.169 21.282 -41.215 1.00 66.94 71 ILE A C 1
ATOM 515 O O . ILE A 1 71 ? 52.921 21.021 -42.163 1.00 66.94 71 ILE A O 1
ATOM 519 N N . LEU A 1 72 ? 51.583 20.311 -40.506 1.00 69.56 72 LEU A N 1
ATOM 520 C CA . LEU A 1 72 ? 51.820 18.882 -40.733 1.00 69.56 72 LEU A CA 1
ATOM 521 C C . LEU A 1 72 ? 50.983 18.305 -41.894 1.00 69.56 72 LEU A C 1
ATOM 523 O O . LEU A 1 72 ? 49.976 18.888 -42.287 1.00 69.56 72 LEU A O 1
ATOM 527 N N . PRO A 1 73 ? 51.367 17.150 -42.479 1.00 65.19 73 PRO A N 1
ATOM 528 C CA . PRO A 1 73 ? 50.557 16.478 -43.496 1.00 65.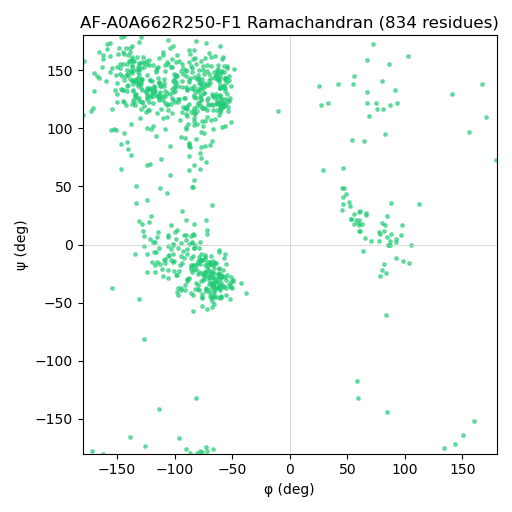19 73 PRO A CA 1
ATOM 529 C C . PRO A 1 73 ? 49.194 16.048 -42.937 1.00 65.19 73 PRO A C 1
ATOM 531 O O . PRO A 1 73 ? 49.145 15.517 -41.834 1.00 65.19 73 PRO A O 1
ATOM 534 N N . GLY A 1 74 ? 48.123 16.148 -43.732 1.00 66.06 74 GLY A N 1
ATOM 535 C CA . GLY A 1 74 ? 46.730 15.917 -43.296 1.00 66.06 74 GLY A CA 1
ATOM 536 C C . GLY A 1 74 ? 46.387 14.560 -42.656 1.00 66.06 74 GLY A C 1
ATOM 537 O O . GLY A 1 74 ? 45.307 14.416 -42.115 1.00 66.06 74 GLY A O 1
ATOM 538 N N . LYS A 1 75 ? 47.298 13.578 -42.668 1.00 68.06 75 LYS A N 1
ATOM 539 C CA . LYS A 1 75 ? 47.184 12.317 -41.905 1.00 68.06 75 LYS A CA 1
ATOM 540 C C . LYS A 1 75 ? 47.616 12.425 -40.427 1.00 68.06 75 LYS A C 1
ATOM 542 O O . LYS A 1 75 ? 47.718 11.407 -39.754 1.00 68.06 75 LYS A O 1
ATOM 547 N N . LEU A 1 76 ? 48.042 13.614 -40.003 1.00 72.12 76 LEU A N 1
ATOM 548 C CA . LEU A 1 76 ? 48.420 13.989 -38.634 1.00 72.12 76 LEU A CA 1
ATOM 549 C C . LEU A 1 76 ? 47.649 15.249 -38.191 1.00 72.12 76 LEU A C 1
ATOM 551 O O . LEU A 1 76 ? 48.050 15.882 -37.217 1.00 72.12 76 LEU A O 1
ATOM 555 N N . GLN A 1 77 ? 46.623 15.651 -38.952 1.00 82.81 77 GLN A N 1
ATOM 556 C CA . GLN A 1 77 ? 45.758 16.779 -38.617 1.00 82.81 77 GLN A CA 1
ATOM 557 C C . GLN A 1 77 ? 44.470 16.262 -37.965 1.00 82.81 77 GLN A C 1
ATOM 559 O O . GLN A 1 77 ? 43.997 15.201 -38.355 1.00 82.81 77 GLN A O 1
ATOM 564 N N . ILE A 1 78 ? 43.928 17.026 -37.020 1.00 88.06 78 ILE A N 1
ATOM 565 C CA . ILE A 1 78 ? 42.687 16.780 -36.273 1.00 88.06 78 ILE A CA 1
ATOM 566 C C . ILE A 1 78 ? 41.817 18.045 -36.306 1.00 88.06 78 ILE A C 1
ATOM 568 O O . ILE A 1 78 ? 42.338 19.146 -36.481 1.00 88.06 78 ILE A O 1
ATOM 572 N N . ASP A 1 79 ? 40.499 17.921 -36.148 1.00 90.69 79 ASP A N 1
ATOM 573 C CA . ASP A 1 79 ? 39.578 19.065 -36.133 1.00 90.69 79 ASP A CA 1
ATOM 574 C C . ASP A 1 79 ? 39.452 19.671 -34.725 1.00 90.69 79 ASP A C 1
ATOM 576 O O . ASP A 1 79 ? 38.503 19.387 -33.988 1.00 90.69 79 ASP A O 1
ATOM 580 N N . VAL A 1 80 ? 40.386 20.549 -34.349 1.00 89.31 80 VAL A N 1
ATOM 581 C CA . VAL A 1 80 ? 40.394 21.183 -33.013 1.00 89.31 80 VAL A CA 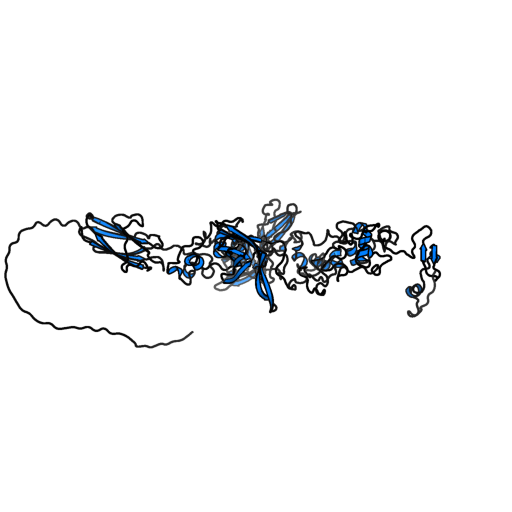1
ATOM 582 C C . VAL A 1 80 ? 39.120 22.012 -32.779 1.00 89.31 80 VAL A C 1
ATOM 584 O O . VAL A 1 80 ? 38.615 22.108 -31.660 1.00 89.31 80 VAL A O 1
ATOM 587 N N . GLN A 1 81 ? 38.513 22.537 -33.847 1.00 87.94 81 GLN A N 1
ATOM 588 C CA . GLN A 1 81 ? 37.257 23.294 -33.772 1.00 87.94 81 GLN A CA 1
ATOM 589 C C . GLN A 1 81 ? 36.031 22.417 -33.451 1.00 87.94 81 GLN A C 1
ATOM 591 O O . GLN A 1 81 ? 35.003 22.947 -33.026 1.00 87.94 81 GLN A O 1
ATOM 596 N N . ALA A 1 82 ? 36.105 21.094 -33.637 1.00 87.00 82 ALA A N 1
ATOM 597 C CA . ALA A 1 82 ? 35.085 20.169 -33.142 1.00 87.00 82 ALA A CA 1
ATOM 598 C C . ALA A 1 82 ? 35.228 19.962 -31.622 1.00 87.00 82 ALA A C 1
ATOM 600 O O . ALA A 1 82 ? 34.247 20.097 -30.896 1.00 87.00 82 ALA A O 1
ATOM 601 N N . MET A 1 83 ? 36.458 19.763 -31.130 1.00 86.00 83 MET A N 1
ATOM 602 C CA . MET A 1 83 ? 36.786 19.636 -29.696 1.00 86.00 83 MET A CA 1
ATOM 603 C C . MET A 1 83 ? 36.435 20.887 -28.862 1.00 86.00 83 MET A C 1
ATOM 605 O O . MET A 1 83 ? 36.214 20.799 -27.652 1.00 86.00 83 MET A O 1
ATOM 609 N N . ASN A 1 84 ? 36.393 22.070 -29.484 1.00 85.12 84 ASN A N 1
ATOM 610 C CA . ASN A 1 84 ? 36.080 23.342 -28.822 1.00 85.12 84 ASN A CA 1
ATOM 611 C C . ASN A 1 84 ? 34.572 23.695 -28.820 1.00 85.12 84 ASN A C 1
ATOM 613 O O . ASN A 1 84 ? 34.190 24.854 -28.649 1.00 85.12 84 ASN A O 1
ATOM 617 N N . ARG A 1 85 ? 33.688 22.704 -28.992 1.00 85.44 85 ARG A N 1
ATOM 618 C CA . ARG A 1 85 ? 32.237 22.854 -28.786 1.00 85.44 85 ARG A CA 1
ATOM 619 C C . ARG A 1 85 ? 31.868 22.519 -27.342 1.00 85.44 85 ARG A C 1
ATOM 621 O O . ARG A 1 85 ? 32.462 21.628 -26.749 1.00 85.44 85 ARG A O 1
ATOM 628 N N . SER A 1 86 ? 30.880 23.219 -26.783 1.00 78.25 86 SER A N 1
ATOM 629 C CA . SER A 1 86 ? 30.461 23.043 -25.382 1.00 78.25 86 SER A CA 1
ATOM 630 C C . SER A 1 86 ? 29.968 21.635 -25.059 1.00 78.25 86 SER A C 1
ATOM 632 O O . SER A 1 86 ? 30.139 21.205 -23.926 1.00 78.25 86 SER A O 1
ATOM 634 N N . GLY A 1 87 ? 29.398 20.946 -26.050 1.00 73.56 87 GLY A N 1
ATOM 635 C CA . GLY A 1 87 ? 28.948 19.562 -25.954 1.00 73.56 87 GLY A CA 1
ATOM 636 C C . GLY A 1 87 ? 30.046 18.520 -26.177 1.00 73.56 87 GLY A C 1
ATOM 637 O O . GLY A 1 87 ? 29.723 17.396 -26.513 1.00 73.56 87 GLY A O 1
ATOM 638 N N . ALA A 1 88 ? 31.337 18.858 -26.084 1.00 84.19 88 ALA A N 1
ATOM 639 C CA . ALA A 1 88 ? 32.428 17.885 -26.212 1.00 84.19 88 ALA A CA 1
ATOM 640 C C . ALA A 1 88 ? 32.793 17.283 -24.844 1.00 84.19 88 ALA A C 1
ATOM 642 O O . ALA A 1 88 ? 33.006 18.032 -23.889 1.00 84.19 88 ALA A O 1
ATOM 643 N N . ILE A 1 89 ? 32.988 15.961 -24.747 1.00 78.25 89 ILE A N 1
ATOM 644 C CA . ILE A 1 89 ? 33.358 15.284 -23.480 1.00 78.25 89 ILE A CA 1
ATOM 645 C C . ILE A 1 89 ? 34.631 15.907 -22.880 1.00 78.25 89 ILE A C 1
ATOM 647 O O . ILE A 1 89 ? 34.688 16.242 -21.699 1.00 78.25 89 ILE A O 1
ATOM 651 N N . HIS A 1 90 ? 35.635 16.186 -23.712 1.00 81.56 90 HIS A N 1
ATOM 652 C CA . HIS A 1 90 ? 36.881 16.833 -23.291 1.00 81.56 90 HIS A CA 1
ATOM 653 C C . HIS A 1 90 ? 36.866 18.371 -23.450 1.00 81.56 90 HIS A C 1
ATOM 655 O O . HIS A 1 90 ? 37.918 18.992 -23.640 1.00 81.56 90 HIS A O 1
ATOM 661 N N . TYR A 1 91 ? 35.693 19.022 -23.355 1.00 84.31 91 TYR A N 1
ATOM 662 C CA . TYR A 1 91 ? 35.570 20.479 -23.526 1.00 84.31 91 TYR A CA 1
ATOM 663 C C . TYR A 1 91 ? 36.363 21.298 -22.488 1.00 84.31 91 TYR A C 1
ATOM 665 O O . TYR A 1 91 ? 36.915 22.353 -22.804 1.00 84.31 91 TYR A O 1
ATOM 673 N N . ASN A 1 92 ? 36.436 20.817 -21.244 1.00 79.81 92 ASN A N 1
ATOM 674 C CA . ASN A 1 92 ? 37.120 21.504 -20.141 1.00 79.81 92 ASN A CA 1
ATOM 675 C C . ASN A 1 92 ? 38.470 20.879 -19.754 1.00 79.81 92 ASN A C 1
ATOM 677 O O . ASN A 1 92 ? 39.090 21.332 -18.788 1.00 79.81 92 ASN A O 1
ATOM 681 N N . LEU A 1 93 ? 38.948 19.889 -20.516 1.00 84.06 93 LEU A N 1
ATOM 682 C CA . LEU A 1 93 ? 40.156 19.139 -20.187 1.00 84.06 93 LEU A CA 1
ATOM 683 C C . LEU A 1 93 ? 41.372 20.073 -20.065 1.00 84.06 93 LEU A C 1
ATOM 685 O O . LEU A 1 93 ? 41.768 20.752 -21.009 1.00 84.06 93 LEU A O 1
ATOM 689 N N . ASN A 1 94 ? 41.953 20.090 -18.870 1.00 81.62 94 ASN A N 1
ATOM 690 C CA . ASN A 1 94 ? 43.135 20.827 -18.430 1.00 81.62 94 ASN A CA 1
ATOM 691 C C . ASN A 1 94 ? 43.056 22.358 -18.537 1.00 81.62 94 ASN A C 1
ATOM 693 O O . ASN A 1 94 ? 44.070 23.055 -18.513 1.00 81.62 94 ASN A O 1
ATOM 697 N N . ARG A 1 95 ? 41.839 22.910 -18.585 1.00 77.81 95 ARG A N 1
ATOM 698 C CA . ARG A 1 95 ? 41.562 24.352 -18.738 1.00 77.81 95 ARG A CA 1
ATOM 699 C C . ARG A 1 95 ? 42.097 25.254 -17.604 1.00 77.81 95 ARG A C 1
ATOM 701 O O . ARG A 1 95 ? 41.967 26.470 -17.683 1.00 77.81 95 ARG A O 1
ATOM 708 N N . GLY A 1 96 ? 42.673 24.669 -16.551 1.00 69.12 96 GLY A N 1
ATOM 709 C CA . GLY A 1 96 ? 43.312 25.365 -15.429 1.00 69.12 96 GLY A CA 1
ATOM 710 C C . GLY A 1 96 ? 44.805 25.661 -15.627 1.00 69.12 96 GLY A C 1
ATOM 711 O O . GLY A 1 96 ? 45.405 26.296 -14.762 1.00 69.12 96 GLY A O 1
ATOM 712 N N . ALA A 1 97 ? 45.417 25.208 -16.727 1.00 72.25 97 ALA A N 1
ATOM 713 C CA . ALA A 1 97 ? 46.776 25.594 -17.103 1.00 72.25 97 ALA A CA 1
ATOM 714 C C . ALA A 1 97 ? 46.784 26.990 -17.763 1.00 72.25 97 ALA A C 1
ATOM 716 O O . ALA A 1 97 ? 46.105 27.212 -18.765 1.00 72.25 97 ALA A O 1
ATOM 717 N N . GLU A 1 98 ? 47.537 27.937 -17.194 1.00 63.28 98 GLU A N 1
ATOM 718 C CA . GLU A 1 98 ? 47.655 29.313 -17.703 1.00 63.28 98 GLU A CA 1
ATOM 719 C C . GLU A 1 98 ? 48.816 29.450 -18.711 1.00 63.28 98 GLU A C 1
ATOM 721 O O . GLU A 1 98 ? 49.961 29.620 -18.297 1.00 63.28 98 GLU A O 1
ATOM 726 N N . ASP A 1 99 ? 48.520 29.468 -20.019 1.00 65.81 99 ASP A N 1
ATOM 727 C CA . ASP A 1 99 ? 49.492 29.771 -21.089 1.00 65.81 99 ASP A CA 1
ATOM 728 C C . ASP A 1 99 ? 49.053 30.974 -21.961 1.00 65.81 99 ASP A C 1
ATOM 730 O O . ASP A 1 99 ? 47.878 31.329 -22.041 1.00 65.81 99 ASP A O 1
ATOM 734 N N . GLU A 1 100 ? 50.015 31.592 -22.651 1.00 65.50 100 GLU A N 1
ATOM 735 C CA . GLU A 1 100 ? 49.853 32.639 -23.671 1.00 65.50 100 GLU A CA 1
ATOM 736 C C . GLU A 1 100 ? 49.538 32.081 -25.083 1.00 65.50 100 GLU A C 1
ATOM 738 O O . GLU A 1 100 ? 49.374 32.856 -26.031 1.00 65.50 100 GLU A O 1
ATOM 743 N N . LEU A 1 101 ? 49.500 30.753 -25.250 1.00 70.81 101 LEU A N 1
ATOM 744 C CA . LEU A 1 101 ? 49.198 30.060 -26.511 1.00 70.81 101 LEU A CA 1
ATOM 745 C C . LEU A 1 101 ? 47.692 29.836 -26.735 1.00 70.81 101 LEU A C 1
ATOM 747 O O . LEU A 1 101 ? 46.857 30.234 -25.927 1.00 70.81 101 LEU A O 1
ATOM 751 N N . ASP A 1 102 ? 47.338 29.204 -27.861 1.00 74.12 102 ASP A N 1
ATOM 752 C CA . ASP A 1 102 ? 45.958 28.783 -28.118 1.00 74.12 102 ASP A CA 1
ATOM 753 C C . ASP A 1 102 ? 45.470 27.868 -26.972 1.00 74.12 102 ASP A C 1
ATOM 755 O O . ASP A 1 102 ? 46.153 26.881 -26.667 1.00 74.12 102 ASP A O 1
ATOM 759 N N . PRO A 1 103 ? 44.333 28.184 -26.319 1.00 7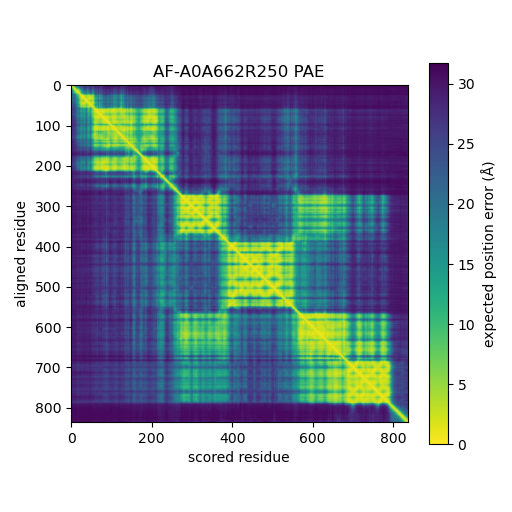5.50 103 PRO A N 1
ATOM 760 C CA . PRO A 1 103 ? 43.867 27.468 -25.137 1.00 75.50 103 PRO A CA 1
ATOM 761 C C . PRO A 1 103 ? 43.492 26.009 -25.413 1.00 75.50 103 PRO A C 1
ATOM 763 O O . PRO A 1 103 ? 43.405 25.236 -24.465 1.00 75.50 103 PRO A O 1
ATOM 766 N N . ASP A 1 104 ? 43.306 25.588 -26.667 1.00 82.44 104 ASP A N 1
ATOM 767 C CA . ASP A 1 104 ? 43.020 24.184 -26.970 1.00 82.44 104 ASP A CA 1
ATOM 768 C C . ASP A 1 104 ? 44.269 23.287 -26.893 1.00 82.44 104 ASP A C 1
ATOM 770 O O . ASP A 1 104 ? 44.144 22.067 -26.766 1.00 82.44 104 ASP A O 1
ATOM 774 N N . ASN A 1 105 ? 45.476 23.871 -26.842 1.00 82.62 105 ASN A N 1
ATOM 775 C CA . ASN A 1 105 ? 46.714 23.125 -26.587 1.00 82.62 105 ASN A CA 1
ATOM 776 C C . ASN A 1 105 ? 46.704 22.395 -25.233 1.00 82.62 105 ASN A C 1
ATOM 778 O O . ASN A 1 105 ? 47.240 21.290 -25.133 1.00 82.62 105 ASN A O 1
ATOM 782 N N . VAL A 1 106 ? 46.082 22.981 -24.200 1.00 81.75 106 VAL A N 1
ATOM 783 C CA . VAL A 1 106 ? 46.143 22.446 -22.827 1.00 81.75 106 VAL A CA 1
ATOM 784 C C . VAL A 1 106 ? 45.531 21.046 -22.725 1.00 81.75 106 VAL A C 1
ATOM 786 O O . VAL A 1 106 ? 46.035 20.199 -21.983 1.00 81.75 106 VAL A O 1
ATOM 789 N N . ARG A 1 107 ? 44.498 20.788 -23.539 1.00 83.88 107 ARG A N 1
ATOM 790 C CA . ARG A 1 107 ? 43.775 19.513 -23.670 1.00 83.88 107 ARG A CA 1
ATOM 791 C C . ARG A 1 107 ? 44.689 18.432 -24.246 1.00 83.88 107 ARG A C 1
ATOM 793 O O . ARG A 1 107 ? 44.764 17.323 -23.721 1.00 83.88 107 ARG A O 1
ATOM 800 N N . CYS A 1 108 ? 45.441 18.785 -25.292 1.00 84.81 108 CYS A N 1
ATOM 801 C CA . CYS A 1 108 ? 46.416 17.904 -25.928 1.00 84.81 108 CYS A CA 1
ATOM 802 C C . CYS A 1 108 ? 47.509 17.487 -24.935 1.00 84.81 108 CYS A C 1
ATOM 804 O O . CYS A 1 108 ? 47.907 16.324 -24.916 1.00 84.81 108 CYS A O 1
ATOM 806 N N . TRP A 1 109 ? 47.965 18.396 -24.063 1.00 84.25 109 TRP A N 1
ATOM 807 C CA . TRP A 1 109 ? 48.967 18.068 -23.041 1.00 84.25 109 TRP A CA 1
ATOM 808 C C . TRP A 1 109 ? 48.437 17.155 -21.930 1.00 84.25 109 TRP A C 1
ATOM 810 O O . TRP A 1 109 ? 49.230 16.432 -21.335 1.00 84.25 109 TRP A O 1
ATOM 820 N N . ALA A 1 110 ? 47.134 17.146 -21.643 1.00 82.25 110 ALA A N 1
ATOM 821 C CA . ALA A 1 110 ? 46.581 16.194 -20.682 1.00 82.25 110 ALA A CA 1
ATOM 822 C C . ALA A 1 110 ? 46.655 14.760 -21.208 1.00 82.25 110 ALA A C 1
ATOM 824 O O . ALA A 1 110 ? 47.254 13.903 -20.565 1.00 82.25 110 ALA A O 1
ATOM 825 N N . CYS A 1 111 ? 46.114 14.520 -22.406 1.00 83.69 111 CYS A N 1
ATOM 826 C CA . CYS A 1 111 ? 46.032 13.176 -22.979 1.00 83.69 111 CYS A CA 1
ATOM 827 C C . CYS A 1 111 ? 47.382 12.672 -23.529 1.00 83.69 111 CYS A C 1
ATOM 829 O O . CYS A 1 111 ? 47.760 11.529 -23.280 1.00 83.69 111 CYS A O 1
ATOM 831 N N . HIS A 1 112 ? 48.145 13.526 -24.224 1.00 84.25 112 HIS A N 1
ATOM 832 C CA . HIS A 1 112 ? 49.412 13.151 -24.868 1.00 84.25 112 HIS A CA 1
ATOM 833 C C . HIS A 1 112 ? 50.667 13.641 -24.134 1.00 84.25 112 HIS A C 1
ATOM 835 O O . HIS A 1 112 ? 51.771 13.277 -24.532 1.00 84.25 112 HIS A O 1
ATOM 841 N N . GLY A 1 113 ? 50.563 14.493 -23.111 1.00 78.12 113 GLY A N 1
ATOM 842 C CA . GLY A 1 113 ? 51.721 15.048 -22.398 1.00 78.12 113 GLY A CA 1
ATOM 843 C C . GLY A 1 113 ? 52.194 14.215 -21.203 1.00 78.12 113 GLY A C 1
ATOM 844 O O . GLY A 1 113 ? 51.684 13.134 -20.903 1.00 78.12 113 GLY A O 1
ATOM 845 N N . GLU A 1 114 ? 53.193 14.746 -20.498 1.00 73.50 114 GLU A N 1
ATOM 846 C CA . GLU A 1 114 ? 53.751 14.158 -19.275 1.00 73.50 114 GLU A CA 1
ATOM 847 C C . GLU A 1 114 ? 53.297 14.939 -18.030 1.00 73.50 114 GLU A C 1
ATOM 849 O O . GLU A 1 114 ? 53.011 16.132 -18.097 1.00 73.50 114 GLU A O 1
ATOM 854 N N . GLY A 1 115 ? 53.282 14.292 -16.862 1.00 71.88 115 GLY A N 1
ATOM 855 C CA . GLY A 1 115 ? 53.002 14.961 -15.585 1.00 71.88 115 GLY A CA 1
ATOM 856 C C . GLY A 1 115 ? 51.512 15.107 -15.253 1.00 71.88 115 GLY A C 1
ATOM 857 O O . GLY A 1 115 ? 50.736 14.184 -15.492 1.00 71.88 115 GLY A O 1
ATOM 858 N N . ASN A 1 116 ? 51.140 16.230 -14.627 1.00 70.12 116 ASN A N 1
ATOM 859 C CA . ASN A 1 116 ? 49.842 16.461 -13.970 1.00 70.12 116 ASN A CA 1
ATOM 860 C C . ASN A 1 116 ? 49.044 17.646 -14.555 1.00 70.12 116 ASN A C 1
ATOM 862 O O . ASN A 1 116 ? 48.290 18.294 -13.836 1.00 70.12 116 ASN A O 1
ATOM 866 N N . GLY A 1 117 ? 49.294 18.012 -15.814 1.00 67.44 117 GLY A N 1
ATOM 867 C CA . GLY A 1 117 ? 48.523 19.036 -16.534 1.00 67.44 117 GLY A CA 1
ATOM 868 C C . GLY A 1 117 ? 48.900 20.485 -16.227 1.00 67.44 117 GLY A C 1
ATOM 869 O O . GLY A 1 117 ? 48.695 21.354 -17.070 1.00 67.44 117 GLY A O 1
ATOM 870 N N . SER A 1 118 ? 49.518 20.744 -15.072 1.00 71.25 118 SER A N 1
ATOM 871 C CA . SER A 1 118 ? 49.961 22.086 -14.681 1.00 71.25 118 SER A CA 1
ATOM 872 C C . SER A 1 118 ? 50.920 22.731 -15.692 1.00 71.25 118 SER A C 1
ATOM 874 O O . SER A 1 118 ? 51.701 22.054 -16.357 1.00 71.25 118 SER A O 1
ATOM 876 N N . GLU A 1 119 ? 50.946 24.066 -15.722 1.00 69.50 119 GLU A N 1
ATOM 877 C CA . GLU A 1 119 ? 51.846 24.867 -16.574 1.00 69.50 119 GLU A CA 1
ATOM 878 C C . GLU A 1 119 ? 53.340 24.512 -16.390 1.00 69.50 119 GLU A C 1
ATOM 880 O O . GLU A 1 119 ? 54.154 24.626 -17.303 1.00 69.50 119 GLU A O 1
ATOM 885 N N . ALA A 1 120 ? 53.723 24.003 -15.215 1.00 70.75 120 ALA A N 1
ATOM 886 C CA . ALA A 1 120 ? 55.085 23.544 -14.942 1.00 70.75 120 ALA A CA 1
ATOM 887 C C . ALA A 1 120 ? 55.432 22.176 -15.573 1.00 70.75 120 ALA A C 1
ATOM 889 O O . ALA A 1 120 ? 56.608 21.808 -15.604 1.00 70.75 120 ALA A O 1
ATOM 890 N N . ALA A 1 121 ? 54.437 21.422 -16.049 1.00 71.12 121 ALA A N 1
ATOM 891 C CA . ALA A 1 121 ? 54.576 20.097 -16.658 1.00 71.12 121 ALA A CA 1
ATOM 892 C C . ALA A 1 121 ? 54.566 20.125 -18.203 1.00 71.12 121 ALA A C 1
ATOM 894 O O . ALA A 1 121 ? 54.609 19.070 -18.836 1.00 71.12 121 ALA A O 1
ATOM 895 N N . GLN A 1 122 ? 54.528 21.312 -18.820 1.00 72.81 122 GLN A N 1
ATOM 896 C CA . GLN A 1 122 ? 54.403 21.464 -20.270 1.00 72.81 122 GLN A CA 1
ATOM 897 C C . GLN A 1 122 ? 55.487 20.730 -21.095 1.00 72.81 122 GLN A C 1
ATOM 899 O O . GLN A 1 122 ? 56.676 20.746 -20.742 1.00 72.81 122 GLN A O 1
ATOM 904 N N . PRO A 1 123 ? 55.121 20.166 -22.264 1.00 70.00 123 PRO A N 1
ATOM 905 C CA . PRO A 1 123 ? 56.063 19.517 -23.168 1.00 70.00 123 PRO A CA 1
ATOM 906 C C . PRO A 1 123 ? 57.036 20.524 -23.808 1.00 70.00 123 PRO A C 1
ATOM 908 O O . PRO A 1 123 ? 56.702 21.271 -24.727 1.00 70.00 123 PRO A O 1
ATOM 911 N N . SER A 1 124 ? 58.298 20.506 -23.363 1.00 70.00 124 SER A N 1
ATOM 912 C CA . SER A 1 124 ? 59.394 21.245 -24.024 1.00 70.00 124 SER A CA 1
ATOM 913 C C . SER A 1 124 ? 59.816 20.633 -25.368 1.00 70.00 124 SER A C 1
ATOM 915 O O . SER A 1 124 ? 60.415 21.314 -26.195 1.00 70.00 124 SER A O 1
ATOM 917 N N . ASN A 1 125 ? 59.484 19.360 -25.586 1.00 70.88 125 ASN A N 1
ATOM 918 C CA . ASN A 1 125 ? 59.553 18.621 -26.844 1.00 70.88 125 ASN A CA 1
ATOM 919 C C . ASN A 1 125 ? 58.355 17.652 -26.900 1.00 70.88 125 ASN A C 1
ATOM 921 O O . ASN A 1 125 ? 57.609 17.580 -25.927 1.00 70.88 125 ASN A O 1
ATOM 925 N N . HIS A 1 126 ? 58.201 16.864 -27.973 1.00 73.94 126 HIS A N 1
ATOM 926 C CA . HIS A 1 126 ? 57.277 15.727 -27.963 1.00 73.94 126 HIS A CA 1
ATOM 927 C C . HIS A 1 126 ? 57.570 14.845 -26.737 1.00 73.94 126 HIS A C 1
ATOM 929 O O . HIS A 1 126 ? 58.717 14.462 -26.492 1.00 73.94 126 HIS A O 1
ATOM 935 N N . SER A 1 127 ? 56.519 14.608 -25.961 1.00 69.62 127 SER A N 1
ATOM 936 C CA . SER A 1 127 ? 56.436 13.709 -24.810 1.00 69.62 127 SER A CA 1
ATOM 937 C C . SER A 1 127 ? 56.735 12.261 -25.204 1.00 69.62 127 SER A C 1
ATOM 939 O O . SER A 1 127 ? 56.816 11.929 -26.385 1.00 69.62 127 SER A O 1
ATOM 941 N N . THR A 1 128 ? 56.869 11.370 -24.224 1.00 73.19 128 THR A N 1
ATOM 942 C CA . THR A 1 128 ? 56.867 9.924 -24.484 1.00 73.19 128 THR A CA 1
ATOM 943 C C . THR A 1 128 ? 55.466 9.394 -24.802 1.00 73.19 128 THR A C 1
ATOM 945 O O . THR A 1 128 ? 55.360 8.446 -25.571 1.00 73.19 128 THR A O 1
ATOM 948 N N . ASN A 1 129 ? 54.409 10.063 -24.330 1.00 73.06 129 ASN A N 1
ATOM 949 C CA . ASN A 1 129 ? 53.007 9.705 -24.599 1.00 73.06 129 ASN A CA 1
ATOM 950 C C . ASN A 1 129 ? 52.449 10.297 -25.921 1.00 73.06 129 ASN A C 1
ATOM 952 O O . ASN A 1 129 ? 51.259 10.192 -26.211 1.00 73.06 129 ASN A O 1
ATOM 956 N N . TYR A 1 130 ? 53.288 10.927 -26.758 1.00 73.19 130 TYR A N 1
ATOM 957 C CA . TYR A 1 130 ? 52.846 11.571 -28.007 1.00 73.19 130 TYR A CA 1
ATOM 958 C C . TYR A 1 130 ? 52.219 10.587 -29.023 1.00 73.19 130 TYR A C 1
ATOM 960 O O . TYR A 1 130 ? 51.242 10.936 -29.681 1.00 73.19 130 TYR A O 1
ATOM 968 N N . ASP A 1 131 ? 52.748 9.361 -29.130 1.00 73.56 131 ASP A N 1
ATOM 969 C CA . ASP A 1 131 ? 52.240 8.265 -29.976 1.00 73.56 131 ASP A CA 1
ATOM 970 C C . ASP A 1 131 ? 51.529 7.153 -29.181 1.00 73.56 131 ASP A C 1
ATOM 972 O O . ASP A 1 131 ? 51.010 6.206 -29.770 1.00 73.56 131 ASP A O 1
ATOM 976 N N . ASN A 1 132 ? 51.480 7.295 -27.855 1.00 75.19 132 ASN A N 1
ATOM 977 C CA . ASN A 1 132 ? 50.803 6.415 -26.908 1.00 75.19 132 ASN A CA 1
ATOM 978 C C . ASN A 1 132 ? 50.077 7.289 -25.863 1.00 75.19 132 ASN A C 1
ATOM 980 O O . ASN A 1 132 ? 50.616 7.481 -24.771 1.00 75.19 132 ASN A O 1
ATOM 984 N N . PRO A 1 133 ? 48.916 7.887 -26.203 1.00 80.94 133 PRO A N 1
ATOM 985 C CA . PRO A 1 133 ? 48.143 8.697 -25.263 1.00 80.94 133 PRO A CA 1
ATOM 986 C C . PRO A 1 133 ? 47.731 7.907 -24.018 1.00 80.94 133 PRO A C 1
ATOM 988 O O . PRO A 1 133 ? 47.657 6.676 -24.040 1.00 80.94 133 PRO A O 1
ATOM 991 N N . ARG A 1 134 ? 47.412 8.642 -22.949 1.00 80.56 134 ARG A N 1
ATOM 992 C CA . ARG A 1 134 ? 46.818 8.094 -21.724 1.00 80.56 134 ARG A CA 1
ATOM 993 C C . ARG A 1 134 ? 45.569 7.279 -22.023 1.00 80.56 134 ARG A C 1
ATOM 995 O O . ARG A 1 134 ? 44.759 7.662 -22.868 1.00 80.56 134 ARG A O 1
ATOM 1002 N N . ASN A 1 135 ? 45.401 6.186 -21.291 1.00 74.69 135 ASN A N 1
ATOM 1003 C CA . ASN A 1 135 ? 44.218 5.355 -21.405 1.00 74.69 135 ASN A CA 1
ATOM 1004 C C . ASN A 1 135 ? 42.998 6.032 -20.743 1.00 74.69 135 ASN A C 1
ATOM 1006 O O . ASN A 1 135 ? 43.121 6.723 -19.731 1.00 74.69 135 ASN A O 1
ATOM 1010 N N . CYS A 1 136 ? 41.806 5.806 -21.299 1.00 70.50 136 CYS A N 1
ATOM 1011 C CA . CYS A 1 136 ? 40.541 6.180 -20.664 1.00 70.50 136 CYS A CA 1
ATOM 1012 C C . CYS A 1 136 ? 40.284 5.352 -19.389 1.00 70.50 136 CYS A C 1
ATOM 1014 O O . CYS A 1 136 ? 39.642 5.834 -18.462 1.00 70.50 136 CYS A O 1
ATOM 1016 N N . SER A 1 137 ? 40.797 4.119 -19.332 1.00 60.88 137 SER A N 1
ATOM 1017 C CA . SER A 1 137 ? 40.647 3.194 -18.202 1.00 60.88 137 SER A CA 1
ATOM 1018 C C . SER A 1 137 ? 41.933 3.044 -17.371 1.00 60.88 137 SER A C 1
ATOM 1020 O O . SER A 1 137 ? 42.984 3.592 -17.700 1.00 60.88 137 SER A O 1
ATOM 1022 N N . ALA A 1 138 ? 41.847 2.284 -16.273 1.00 57.25 138 ALA A N 1
ATOM 1023 C CA . ALA A 1 138 ? 42.960 1.934 -15.375 1.00 57.25 138 ALA A CA 1
ATOM 1024 C C . ALA A 1 138 ? 43.662 3.096 -14.625 1.00 57.25 138 ALA A C 1
ATOM 1026 O O . ALA A 1 138 ? 44.741 2.893 -14.070 1.00 57.25 138 ALA A O 1
ATOM 1027 N N . GLY A 1 139 ? 43.044 4.281 -14.532 1.00 61.16 139 GLY A N 1
ATOM 1028 C CA . GLY A 1 139 ? 43.505 5.366 -13.652 1.00 61.16 139 GLY A CA 1
ATOM 1029 C C . GLY A 1 139 ? 44.471 6.389 -14.266 1.00 61.16 139 GLY A C 1
ATOM 1030 O O . GLY A 1 139 ? 44.937 7.270 -13.544 1.00 61.16 139 GLY A O 1
ATOM 1031 N N . ASP A 1 140 ? 44.776 6.307 -15.567 1.00 71.75 140 ASP A N 1
ATOM 1032 C CA . ASP A 1 140 ? 45.717 7.224 -16.245 1.00 71.75 140 ASP A CA 1
ATOM 1033 C C . ASP A 1 140 ? 45.190 8.672 -16.365 1.00 71.75 140 ASP A C 1
ATOM 1035 O O . ASP A 1 140 ? 45.977 9.630 -16.326 1.00 71.75 140 ASP A O 1
ATOM 1039 N N . CYS A 1 141 ? 43.866 8.806 -16.513 1.00 69.38 141 CYS A N 1
ATOM 1040 C CA . CYS A 1 141 ? 43.089 10.047 -16.451 1.00 69.38 141 CYS A CA 1
ATOM 1041 C C . CYS A 1 141 ? 41.953 9.875 -15.429 1.00 69.38 141 CYS A C 1
ATOM 1043 O O . CYS A 1 141 ? 42.120 10.240 -14.266 1.00 69.38 141 CYS A O 1
ATOM 1045 N N . HIS A 1 142 ? 40.848 9.239 -15.836 1.00 68.38 142 HIS A N 1
ATOM 1046 C CA . HIS A 1 142 ? 39.706 8.968 -14.961 1.00 68.38 142 HIS A CA 1
ATOM 1047 C C . HIS A 1 142 ? 40.123 8.029 -13.818 1.00 68.38 142 HIS A C 1
ATOM 1049 O O . HIS A 1 142 ? 40.589 6.913 -14.055 1.00 68.38 142 HIS A O 1
ATOM 1055 N N . ASN A 1 143 ? 39.949 8.470 -12.572 1.00 59.94 143 ASN A N 1
ATOM 1056 C CA . ASN A 1 143 ? 40.107 7.648 -11.371 1.00 59.94 143 ASN A CA 1
ATOM 1057 C C . ASN A 1 143 ? 38.967 7.946 -10.387 1.00 59.94 143 ASN A C 1
ATOM 1059 O O . ASN A 1 143 ? 38.337 8.994 -10.474 1.00 59.94 143 ASN A O 1
ATOM 1063 N N . LEU A 1 144 ? 38.728 7.047 -9.432 1.00 52.28 144 LEU A N 1
ATOM 1064 C CA . LEU A 1 144 ? 37.555 7.097 -8.549 1.00 52.28 144 LEU A CA 1
ATOM 1065 C C . LEU A 1 144 ? 37.549 8.261 -7.533 1.00 52.28 144 LEU A C 1
ATOM 1067 O O . LEU A 1 144 ? 36.500 8.568 -6.978 1.00 52.28 144 LEU A O 1
ATOM 1071 N N . ASN A 1 145 ? 38.691 8.913 -7.270 1.00 49.75 145 ASN A N 1
ATOM 1072 C CA . ASN A 1 145 ? 38.844 9.805 -6.109 1.00 49.75 145 ASN A CA 1
ATOM 1073 C C . ASN A 1 145 ? 39.074 11.288 -6.463 1.00 49.75 145 ASN A C 1
ATOM 1075 O O . ASN A 1 145 ? 38.986 12.137 -5.576 1.00 49.75 145 ASN A O 1
ATOM 1079 N N . GLN A 1 146 ? 39.423 11.617 -7.711 1.00 57.81 146 GLN A N 1
ATOM 1080 C CA . GLN A 1 146 ? 39.684 12.991 -8.175 1.00 57.81 146 GLN A CA 1
ATOM 1081 C C . GLN A 1 146 ? 39.756 13.049 -9.708 1.00 57.81 146 GLN A C 1
ATOM 1083 O O . GLN A 1 146 ? 40.357 12.165 -10.309 1.00 57.81 146 GLN A O 1
ATOM 1088 N N . SER A 1 147 ? 39.302 14.130 -10.350 1.00 65.75 147 SER A N 1
ATOM 1089 C CA . SER A 1 147 ? 39.745 14.404 -11.728 1.00 65.75 147 SER A CA 1
ATOM 1090 C C . SER A 1 147 ? 41.190 14.915 -11.692 1.00 65.75 147 SER A C 1
ATOM 1092 O O . SER A 1 147 ? 41.475 15.852 -10.939 1.00 65.75 147 SER A O 1
ATOM 1094 N N . ILE A 1 148 ? 42.095 14.368 -12.499 1.00 69.75 148 ILE A N 1
ATOM 1095 C CA . ILE A 1 148 ? 43.502 14.803 -12.557 1.00 69.75 148 ILE A CA 1
ATOM 1096 C C . ILE A 1 148 ? 43.646 16.073 -13.412 1.00 69.75 148 ILE A C 1
ATOM 1098 O O . ILE A 1 148 ? 44.453 16.949 -13.100 1.00 69.75 148 ILE A O 1
ATOM 1102 N N . PHE A 1 149 ? 42.844 16.186 -14.470 1.00 76.69 149 PHE A N 1
ATOM 1103 C CA . PHE A 1 149 ? 42.893 17.226 -15.496 1.00 76.69 149 PHE A CA 1
ATOM 1104 C C . PHE A 1 149 ? 41.528 17.901 -15.720 1.00 76.69 149 PHE A C 1
ATOM 1106 O O . PHE A 1 149 ? 41.351 18.559 -16.738 1.00 76.69 149 PHE A O 1
ATOM 1113 N N . MET A 1 150 ? 40.555 17.787 -14.810 1.00 71.81 150 MET A N 1
ATOM 1114 C CA . MET A 1 150 ? 39.166 18.248 -15.033 1.00 71.81 150 MET A CA 1
ATOM 1115 C C . MET A 1 150 ? 38.460 17.547 -16.212 1.00 71.81 150 MET A C 1
ATOM 1117 O O . MET A 1 150 ? 37.584 18.122 -16.861 1.00 71.81 150 MET A O 1
ATOM 1121 N N . GLU A 1 151 ? 38.850 16.306 -16.500 1.00 70.00 151 GLU A N 1
ATOM 1122 C CA . GLU A 1 151 ? 38.039 15.356 -17.254 1.00 70.00 151 GLU A CA 1
ATOM 1123 C C . GLU A 1 151 ? 36.685 15.111 -16.559 1.00 70.00 151 GLU A C 1
ATOM 1125 O O . GLU A 1 151 ? 36.611 15.181 -15.327 1.00 70.00 151 GLU A O 1
ATOM 1130 N N . PRO A 1 152 ? 35.609 14.811 -17.312 1.00 64.69 152 PRO A N 1
ATOM 1131 C CA . PRO A 1 152 ? 34.372 14.317 -16.724 1.00 64.69 152 PRO A CA 1
ATOM 1132 C C . PRO A 1 152 ? 34.638 13.059 -15.899 1.00 64.69 152 PRO A C 1
ATOM 1134 O O . PRO A 1 152 ? 35.361 12.154 -16.322 1.00 64.69 152 PRO A O 1
ATOM 1137 N N . MET A 1 153 ? 34.054 13.009 -14.711 1.00 61.03 153 MET A N 1
ATOM 1138 C CA . MET A 1 153 ? 34.133 11.837 -13.853 1.00 61.03 153 MET A CA 1
ATOM 1139 C C . MET A 1 153 ? 33.067 10.838 -14.295 1.00 61.03 153 MET A C 1
ATOM 1141 O O . MET A 1 153 ? 31.940 11.235 -14.579 1.00 61.03 153 MET A O 1
ATOM 1145 N N . VAL A 1 154 ? 33.442 9.563 -14.370 1.00 55.62 154 VAL A N 1
ATOM 1146 C CA . VAL A 1 154 ? 32.545 8.463 -14.740 1.00 55.62 154 VAL A CA 1
ATOM 1147 C C . VAL A 1 154 ? 32.296 7.668 -13.465 1.00 55.62 154 VAL A C 1
ATOM 1149 O O . VAL A 1 154 ? 33.171 6.932 -13.009 1.00 55.62 154 VAL A O 1
ATOM 1152 N N . TYR A 1 155 ? 31.157 7.926 -12.830 1.00 50.19 155 TYR A N 1
ATOM 1153 C CA . TYR A 1 155 ? 30.820 7.460 -11.482 1.00 50.19 155 TYR A CA 1
ATOM 1154 C C . TYR A 1 155 ? 29.876 6.243 -11.498 1.00 50.19 155 TYR A C 1
ATOM 1156 O O . TYR A 1 155 ? 29.604 5.643 -10.460 1.00 50.19 155 TYR A O 1
ATOM 1164 N N . GLU A 1 156 ? 29.368 5.879 -12.672 1.00 47.97 156 GLU A N 1
ATOM 1165 C CA . GLU A 1 156 ? 28.288 4.911 -12.848 1.00 47.97 156 GLU A CA 1
ATOM 1166 C C . GLU A 1 156 ? 28.744 3.614 -13.543 1.00 47.97 156 GLU A C 1
ATOM 1168 O O . GLU A 1 156 ? 28.023 2.620 -13.515 1.00 47.97 156 GLU A O 1
ATOM 1173 N N . HIS A 1 157 ? 29.913 3.612 -14.199 1.00 49.44 157 HIS A N 1
ATOM 1174 C CA . HIS A 1 157 ? 30.454 2.459 -14.931 1.00 49.44 157 HIS A CA 1
ATOM 1175 C C . HIS A 1 157 ? 31.973 2.570 -15.145 1.00 49.44 157 HIS A C 1
ATOM 1177 O O . HIS A 1 157 ? 32.489 3.645 -15.448 1.00 49.44 157 HIS A O 1
ATOM 1183 N N . PHE A 1 158 ? 32.713 1.461 -15.018 1.00 49.81 158 PHE A N 1
ATOM 1184 C CA . PHE A 1 158 ? 34.172 1.459 -15.181 1.00 49.81 158 PHE A CA 1
ATOM 1185 C C . PHE A 1 158 ? 34.696 0.113 -15.703 1.00 49.81 158 PHE A C 1
ATOM 1187 O O . PHE A 1 158 ? 34.520 -0.927 -15.074 1.00 49.81 158 PHE A O 1
ATOM 1194 N N . MET A 1 159 ? 35.405 0.113 -16.836 1.00 46.22 159 MET A N 1
ATOM 1195 C CA . MET A 1 159 ? 36.003 -1.113 -17.383 1.00 46.22 159 MET A CA 1
ATOM 1196 C C . MET A 1 159 ? 37.064 -1.676 -16.417 1.00 46.22 159 MET A C 1
ATOM 1198 O O . MET A 1 159 ? 38.035 -0.982 -16.103 1.00 46.22 159 MET A O 1
ATOM 1202 N N . TYR A 1 160 ? 36.907 -2.934 -15.987 1.00 46.75 160 TYR A N 1
ATOM 1203 C CA . TYR A 1 160 ? 37.725 -3.596 -14.951 1.00 46.75 160 TYR A CA 1
ATOM 1204 C C . TYR A 1 160 ? 37.580 -3.016 -13.531 1.00 46.75 160 TYR A C 1
ATOM 1206 O O . TYR A 1 160 ? 38.493 -3.134 -12.709 1.00 46.75 160 TYR A O 1
ATOM 1214 N N . ALA A 1 161 ? 36.416 -2.430 -13.239 1.00 48.50 161 ALA A N 1
ATOM 1215 C CA . ALA A 1 161 ? 35.912 -2.087 -11.906 1.00 48.50 161 ALA A CA 1
ATOM 1216 C C . ALA A 1 161 ? 36.247 -3.128 -10.812 1.00 48.50 161 ALA A C 1
ATOM 1218 O O . ALA A 1 161 ? 36.657 -2.780 -9.705 1.00 48.50 161 ALA A O 1
ATOM 1219 N N . ASP A 1 162 ? 36.116 -4.412 -11.147 1.00 43.72 162 ASP A N 1
ATOM 1220 C CA . ASP A 1 162 ? 36.341 -5.589 -10.301 1.00 43.72 162 ASP A CA 1
ATOM 1221 C C . ASP A 1 162 ? 37.815 -5.858 -9.937 1.00 43.72 162 ASP A C 1
ATOM 1223 O O . ASP A 1 162 ? 38.100 -6.633 -9.023 1.00 43.72 162 ASP A O 1
ATOM 1227 N N . VAL A 1 163 ? 38.762 -5.222 -10.636 1.00 42.16 163 VAL A N 1
ATOM 1228 C CA . VAL A 1 163 ? 40.213 -5.462 -10.498 1.00 42.16 163 VAL A CA 1
ATOM 1229 C C . VAL A 1 163 ? 40.961 -4.251 -9.915 1.00 42.16 163 VAL A C 1
ATOM 1231 O O . VAL A 1 163 ? 42.172 -4.314 -9.685 1.00 42.16 163 VAL A O 1
ATOM 1234 N N . LEU A 1 164 ? 40.255 -3.143 -9.674 1.00 47.97 164 LEU A N 1
ATOM 1235 C CA . LEU A 1 164 ? 40.787 -1.922 -9.070 1.00 47.97 164 LEU A CA 1
ATOM 1236 C C . LEU A 1 164 ? 40.537 -1.945 -7.556 1.00 47.97 164 LEU A C 1
ATOM 1238 O O . LEU A 1 164 ? 39.489 -1.535 -7.070 1.00 47.97 164 LEU A O 1
ATOM 1242 N N . ASP A 1 165 ? 41.531 -2.451 -6.826 1.00 40.94 165 ASP A N 1
ATOM 1243 C CA . ASP A 1 165 ? 41.511 -2.680 -5.375 1.00 40.94 165 ASP A CA 1
ATOM 1244 C C . ASP A 1 165 ? 41.196 -1.381 -4.590 1.00 40.94 165 ASP A C 1
ATOM 1246 O O . ASP A 1 165 ? 42.048 -0.499 -4.443 1.00 40.94 165 ASP A O 1
ATOM 1250 N N . ASN A 1 166 ? 39.951 -1.239 -4.118 1.00 47.31 166 ASN A N 1
ATOM 1251 C CA . ASN A 1 166 ? 39.412 -0.020 -3.497 1.00 47.31 166 ASN A CA 1
ATOM 1252 C C . ASN A 1 166 ? 39.315 -0.153 -1.963 1.00 47.31 166 ASN A C 1
ATOM 1254 O O . ASN A 1 166 ? 38.236 -0.062 -1.374 1.00 47.31 166 ASN A O 1
ATOM 1258 N N . GLU A 1 167 ? 40.449 -0.394 -1.294 1.00 38.06 167 GLU A N 1
ATOM 1259 C CA . GLU A 1 167 ? 40.509 -0.430 0.175 1.00 38.06 167 GLU A CA 1
ATOM 1260 C C . GLU A 1 167 ? 40.255 0.967 0.792 1.00 38.06 167 GLU A C 1
ATOM 1262 O O . GLU A 1 167 ? 41.185 1.715 1.103 1.00 38.06 167 GLU A O 1
ATOM 1267 N N . GLY A 1 168 ? 38.980 1.286 1.051 1.00 41.44 168 GLY A N 1
ATOM 1268 C CA . GLY A 1 168 ? 38.582 2.263 2.072 1.00 41.44 168 GLY A CA 1
ATOM 1269 C C . GLY A 1 168 ? 37.956 3.580 1.606 1.00 41.44 168 GLY A C 1
ATOM 1270 O O . GLY A 1 168 ? 38.186 4.593 2.269 1.00 41.44 168 GLY A O 1
ATOM 1271 N N . ASN A 1 169 ? 37.166 3.595 0.525 1.00 37.81 169 ASN A N 1
ATOM 1272 C CA . ASN A 1 169 ? 36.345 4.762 0.166 1.00 37.81 169 ASN A CA 1
ATOM 1273 C C . ASN A 1 169 ? 34.852 4.570 0.519 1.00 37.81 169 ASN A C 1
ATOM 1275 O O . ASN A 1 169 ? 34.373 3.442 0.595 1.00 37.81 169 ASN A O 1
ATOM 1279 N N . VAL A 1 170 ? 34.140 5.675 0.776 1.00 37.12 170 VAL A N 1
ATOM 1280 C CA . VAL A 1 170 ? 32.825 5.706 1.465 1.00 37.12 170 VAL A CA 1
ATOM 1281 C C . VAL A 1 170 ? 31.748 6.395 0.607 1.00 37.12 170 VAL A C 1
ATOM 1283 O O . VAL A 1 170 ? 30.958 7.178 1.111 1.00 37.12 170 VAL A O 1
ATOM 1286 N N . LEU A 1 171 ? 31.754 6.175 -0.713 1.00 32.06 171 LEU A N 1
ATOM 1287 C CA . LEU A 1 171 ? 30.753 6.726 -1.641 1.00 32.06 171 LEU A CA 1
ATOM 1288 C C . LEU A 1 171 ? 30.398 5.681 -2.721 1.00 32.06 171 LEU A C 1
ATOM 1290 O O . LEU A 1 171 ? 31.320 5.096 -3.303 1.00 32.06 171 LEU A O 1
ATOM 1294 N N . PRO A 1 172 ? 29.104 5.424 -3.005 1.00 42.03 172 PRO A N 1
ATOM 1295 C CA . PRO A 1 172 ? 28.671 4.308 -3.842 1.00 42.03 172 PRO A CA 1
ATOM 1296 C C . PRO A 1 172 ? 28.649 4.692 -5.325 1.00 42.03 172 PRO A C 1
ATOM 1298 O O . PRO A 1 172 ? 27.632 5.105 -5.876 1.00 42.03 172 PRO A O 1
ATOM 1301 N N . THR A 1 173 ? 29.789 4.526 -5.986 1.00 35.97 173 THR A N 1
ATOM 1302 C CA . THR A 1 173 ? 29.877 4.578 -7.451 1.00 35.97 173 THR A CA 1
ATOM 1303 C C . THR A 1 173 ? 29.634 3.173 -7.990 1.00 35.97 173 THR A C 1
ATOM 1305 O O . THR A 1 173 ? 30.326 2.231 -7.598 1.00 35.97 173 THR A O 1
ATOM 1308 N N . ALA A 1 174 ? 28.586 2.998 -8.802 1.00 43.47 174 ALA A N 1
ATOM 1309 C CA . ALA A 1 174 ? 28.153 1.679 -9.251 1.00 43.47 174 ALA A CA 1
ATOM 1310 C C . ALA A 1 174 ? 29.284 1.027 -10.058 1.00 43.47 174 ALA A C 1
ATOM 1312 O O . ALA A 1 174 ? 29.643 1.481 -11.142 1.00 43.47 174 ALA A O 1
ATOM 1313 N N . ASN A 1 175 ? 29.879 -0.033 -9.508 1.00 42.66 175 ASN A N 1
ATOM 1314 C CA . ASN A 1 175 ? 31.134 -0.587 -10.014 1.00 42.66 175 ASN A CA 1
ATOM 1315 C C . ASN A 1 175 ? 30.866 -1.548 -11.197 1.00 42.66 175 ASN A C 1
ATOM 1317 O O . ASN A 1 175 ? 31.199 -2.732 -11.156 1.00 42.66 175 ASN A O 1
ATOM 1321 N N . ILE A 1 176 ? 30.169 -1.049 -12.226 1.00 43.44 176 ILE A N 1
ATOM 1322 C CA . ILE A 1 176 ? 29.708 -1.811 -13.393 1.00 43.44 176 ILE A CA 1
ATOM 1323 C C . ILE A 1 176 ? 30.892 -2.050 -14.335 1.00 43.44 176 ILE A C 1
ATOM 1325 O O . ILE A 1 176 ? 31.343 -1.138 -15.032 1.00 43.44 176 ILE A O 1
ATOM 1329 N N . SER A 1 177 ? 31.389 -3.290 -14.361 1.00 46.94 177 SER A N 1
ATOM 1330 C CA . SER A 1 177 ? 32.487 -3.711 -15.238 1.00 46.94 177 SER A CA 1
ATOM 1331 C C . SER A 1 177 ? 31.956 -4.063 -16.631 1.00 46.94 177 SER A C 1
ATOM 1333 O O . SER A 1 177 ? 31.360 -5.121 -16.838 1.00 46.94 177 SER A O 1
ATOM 1335 N N . THR A 1 178 ? 32.148 -3.169 -17.604 1.00 46.56 178 THR A N 1
ATOM 1336 C CA . THR A 1 178 ? 31.707 -3.390 -18.990 1.00 46.56 178 THR A CA 1
ATOM 1337 C C . THR A 1 178 ? 32.657 -4.325 -19.741 1.00 46.56 178 THR A C 1
ATOM 1339 O O . THR A 1 178 ? 33.883 -4.221 -19.650 1.00 46.56 178 THR A O 1
ATOM 1342 N N . ARG A 1 179 ? 32.102 -5.230 -20.558 1.00 49.44 179 ARG A N 1
ATOM 1343 C CA . ARG A 1 179 ? 32.899 -6.127 -21.418 1.00 49.44 179 ARG A CA 1
ATOM 1344 C C . ARG A 1 179 ? 33.518 -5.410 -22.626 1.00 49.44 179 ARG A C 1
ATOM 1346 O O . ARG A 1 179 ? 34.515 -5.879 -23.180 1.00 49.44 179 ARG A O 1
ATOM 1353 N N . VAL A 1 180 ? 32.919 -4.293 -23.033 1.00 53.19 180 VAL A N 1
ATOM 1354 C CA . VAL A 1 180 ? 33.366 -3.411 -24.118 1.00 53.19 180 VAL A CA 1
ATOM 1355 C C . VAL A 1 180 ? 34.108 -2.212 -23.512 1.00 53.19 180 VAL A C 1
ATOM 1357 O O . VAL A 1 180 ? 33.772 -1.756 -22.418 1.00 53.19 180 VAL A O 1
ATOM 1360 N N . GLY A 1 181 ? 35.152 -1.733 -24.195 1.00 61.97 181 GLY A N 1
ATOM 1361 C CA . GLY A 1 181 ? 35.884 -0.527 -23.795 1.00 61.97 181 GLY A CA 1
ATOM 1362 C C . GLY A 1 181 ? 35.093 0.752 -24.079 1.00 61.97 181 GLY A C 1
ATOM 1363 O O . GLY A 1 181 ? 34.192 0.755 -24.917 1.00 61.97 181 GLY A O 1
ATOM 1364 N N . CYS A 1 182 ? 35.454 1.852 -23.411 1.00 69.31 182 CYS A N 1
ATOM 1365 C CA . CYS A 1 182 ? 34.774 3.148 -23.541 1.00 69.31 182 CYS A CA 1
ATOM 1366 C C . CYS A 1 182 ? 34.648 3.613 -25.007 1.00 69.31 182 CYS A C 1
ATOM 1368 O O . CYS A 1 182 ? 33.663 4.239 -25.387 1.00 69.31 182 CYS A O 1
ATOM 1370 N N . ASP A 1 183 ? 35.637 3.289 -25.843 1.00 68.06 183 ASP A N 1
ATOM 1371 C CA . ASP A 1 183 ? 35.680 3.626 -27.266 1.00 68.06 183 ASP A CA 1
ATOM 1372 C C . ASP A 1 183 ? 34.683 2.851 -28.138 1.00 68.06 183 ASP A C 1
ATOM 1374 O O . ASP A 1 183 ? 34.319 3.339 -29.206 1.00 68.06 183 ASP A O 1
ATOM 1378 N N . GLY A 1 184 ? 34.226 1.678 -27.691 1.00 68.12 184 GLY A N 1
ATOM 1379 C CA . GLY A 1 184 ? 33.150 0.945 -28.353 1.00 68.12 184 GLY A CA 1
ATOM 1380 C C . GLY A 1 184 ? 31.807 1.639 -28.142 1.00 68.12 184 GLY A C 1
ATOM 1381 O O . GLY A 1 184 ? 31.163 2.031 -29.110 1.00 68.12 184 GLY A O 1
ATOM 1382 N N . CYS A 1 185 ? 31.432 1.875 -26.881 1.00 63.78 185 CYS A N 1
ATOM 1383 C CA . CYS A 1 185 ? 30.127 2.444 -26.532 1.00 63.78 185 CYS A CA 1
ATOM 1384 C C . CYS A 1 185 ? 29.984 3.912 -26.978 1.00 63.78 185 CYS A C 1
ATOM 1386 O O . CYS A 1 185 ? 28.995 4.290 -27.602 1.00 63.78 185 CYS A O 1
ATOM 1388 N N . HIS A 1 186 ? 30.988 4.759 -26.720 1.00 72.88 186 HIS A N 1
ATOM 1389 C CA . HIS A 1 186 ? 30.909 6.193 -27.042 1.00 72.88 186 HIS A CA 1
ATOM 1390 C C . HIS A 1 186 ? 31.130 6.522 -28.525 1.00 72.88 186 HIS A C 1
ATOM 1392 O O . HIS A 1 186 ? 31.098 7.693 -28.906 1.00 72.88 186 HIS A O 1
ATOM 1398 N N . LYS A 1 187 ? 31.324 5.520 -29.391 1.00 74.00 187 LYS A N 1
ATOM 1399 C CA . LYS A 1 187 ? 31.369 5.712 -30.848 1.00 74.00 187 LYS A CA 1
ATOM 1400 C C . LYS A 1 187 ? 30.045 6.243 -31.405 1.00 74.00 187 LYS A C 1
ATOM 1402 O O . LYS A 1 187 ? 30.047 6.954 -32.408 1.00 74.00 187 LYS A O 1
ATOM 1407 N N . ASN A 1 188 ? 28.946 5.924 -30.724 1.00 66.50 188 ASN A N 1
ATOM 1408 C CA . ASN A 1 188 ? 27.592 6.349 -31.069 1.00 66.50 188 ASN A CA 1
ATOM 1409 C C . ASN A 1 188 ? 27.280 7.787 -30.622 1.00 66.50 188 ASN A C 1
ATOM 1411 O O . ASN A 1 188 ? 26.341 8.382 -31.131 1.00 66.50 188 ASN A O 1
ATOM 1415 N N . SER A 1 189 ? 28.091 8.363 -29.728 1.00 72.38 189 SER A N 1
ATOM 1416 C CA . SER A 1 189 ? 27.958 9.737 -29.232 1.00 72.38 189 SER A CA 1
ATOM 1417 C C . SER A 1 189 ? 29.041 10.649 -29.824 1.00 72.38 189 SER A C 1
ATOM 1419 O O . SER A 1 189 ? 29.714 11.363 -29.086 1.00 72.38 189 SER A O 1
ATOM 1421 N N . VAL A 1 190 ? 29.322 10.572 -31.130 1.00 82.62 190 VAL A N 1
ATOM 1422 C CA . VAL A 1 190 ? 30.437 11.295 -31.780 1.00 82.62 190 VAL A CA 1
ATOM 1423 C C . VAL A 1 190 ? 29.942 12.516 -32.558 1.00 82.62 190 VAL A C 1
ATOM 1425 O O . VAL A 1 190 ? 29.214 12.400 -33.539 1.00 82.62 190 VAL A O 1
ATOM 1428 N N . MET A 1 191 ? 30.445 13.696 -32.192 1.00 83.31 191 MET A N 1
ATOM 1429 C CA . MET A 1 191 ? 30.133 14.960 -32.859 1.00 83.31 191 MET A CA 1
ATOM 1430 C C . MET A 1 191 ? 30.602 15.012 -34.323 1.00 83.31 191 MET A C 1
ATOM 1432 O O . MET A 1 191 ? 31.703 14.569 -34.677 1.00 83.31 191 MET A O 1
ATOM 1436 N N . GLU A 1 192 ? 29.838 15.736 -35.151 1.00 85.88 192 GLU A N 1
ATOM 1437 C CA . GLU A 1 192 ? 30.248 16.123 -36.506 1.00 85.88 192 GLU A CA 1
ATOM 1438 C C . GLU A 1 192 ? 31.608 16.846 -36.521 1.00 85.88 192 GLU A C 1
ATOM 1440 O O . GLU A 1 192 ? 31.741 17.988 -36.056 1.00 85.88 192 GLU A O 1
ATOM 1445 N N . ASN A 1 193 ? 32.600 16.217 -37.145 1.00 88.56 193 ASN A N 1
ATOM 1446 C CA . ASN A 1 193 ? 33.960 16.721 -37.309 1.00 88.56 193 ASN A CA 1
ATOM 1447 C C . ASN A 1 193 ? 34.384 16.682 -38.791 1.00 88.56 193 ASN A C 1
ATOM 1449 O O . ASN A 1 193 ? 33.771 16.008 -39.618 1.00 88.56 193 ASN A O 1
ATOM 1453 N N . ARG A 1 194 ? 35.418 17.451 -39.146 1.00 87.75 194 ARG A N 1
ATOM 1454 C CA . ARG A 1 194 ? 35.952 17.556 -40.518 1.00 87.75 194 ARG A CA 1
ATOM 1455 C C . ARG A 1 194 ? 37.201 16.697 -40.738 1.00 87.75 194 ARG A C 1
ATOM 1457 O O . ARG A 1 194 ? 37.887 16.881 -41.748 1.00 87.75 194 ARG A O 1
ATOM 1464 N N . ASP A 1 195 ? 37.524 15.811 -39.799 1.00 83.19 195 ASP A N 1
ATOM 1465 C CA . ASP A 1 195 ? 38.645 14.890 -39.935 1.00 83.19 195 ASP A CA 1
ATOM 1466 C C . ASP A 1 195 ? 38.375 13.912 -41.086 1.00 83.19 195 ASP A C 1
ATOM 1468 O O . ASP A 1 195 ? 37.246 13.505 -41.354 1.00 83.19 195 ASP A O 1
ATOM 1472 N N . THR A 1 196 ? 39.426 13.562 -41.819 1.00 71.31 196 THR A N 1
ATOM 1473 C CA . THR A 1 196 ? 39.331 12.676 -42.988 1.00 71.31 196 THR A CA 1
ATOM 1474 C C . THR A 1 196 ? 40.119 11.382 -42.814 1.00 71.31 196 THR A C 1
ATOM 1476 O O . THR A 1 196 ? 40.034 10.511 -43.683 1.00 71.31 196 THR A O 1
ATOM 1479 N N . LEU A 1 197 ? 40.899 11.247 -41.733 1.00 75.94 197 LEU A N 1
ATOM 1480 C CA . LEU A 1 197 ? 41.840 10.146 -41.514 1.00 75.94 197 LEU A CA 1
ATOM 1481 C C . LEU A 1 197 ? 41.950 9.777 -40.026 1.00 75.94 197 LEU A C 1
ATOM 1483 O O . LEU A 1 197 ? 43.019 9.856 -39.423 1.00 75.94 197 LEU A O 1
ATOM 1487 N N . ILE A 1 198 ? 40.846 9.286 -39.471 1.00 78.56 198 ILE A N 1
ATOM 1488 C CA . ILE A 1 198 ? 40.769 8.753 -38.107 1.00 78.56 198 ILE A CA 1
ATOM 1489 C C . ILE A 1 198 ? 41.494 7.386 -38.031 1.00 78.56 198 ILE A C 1
ATOM 1491 O O . ILE A 1 198 ? 41.166 6.485 -38.809 1.00 78.56 198 ILE A O 1
ATOM 1495 N N . PRO A 1 199 ? 42.489 7.199 -37.138 1.00 70.94 199 PRO A N 1
ATOM 1496 C CA . PRO A 1 199 ? 43.322 5.991 -37.109 1.00 70.94 199 PRO A CA 1
ATOM 1497 C C . PRO A 1 199 ? 42.740 4.817 -36.299 1.00 70.94 199 PRO A C 1
ATOM 1499 O O . PRO A 1 199 ? 43.165 3.680 -36.512 1.00 70.94 199 PRO A O 1
ATOM 1502 N N . SER A 1 200 ? 41.814 5.070 -35.370 1.00 79.31 200 SER A N 1
ATOM 1503 C CA . SER A 1 200 ? 41.161 4.067 -34.512 1.00 79.31 200 SER A CA 1
ATOM 1504 C C . SER A 1 200 ? 39.878 4.623 -33.887 1.00 79.31 200 SER A C 1
ATOM 1506 O O . SER A 1 200 ? 39.718 5.841 -33.810 1.00 79.31 200 SER A O 1
ATOM 1508 N N . ASP A 1 201 ? 39.006 3.745 -33.384 1.00 78.56 201 ASP A N 1
ATOM 1509 C CA . ASP A 1 201 ? 37.787 4.145 -32.664 1.00 78.56 201 ASP A CA 1
ATOM 1510 C C . ASP A 1 201 ? 38.114 4.867 -31.340 1.00 78.56 201 ASP A C 1
ATOM 1512 O O . ASP A 1 201 ? 37.530 5.910 -31.060 1.00 78.56 201 ASP A O 1
ATOM 1516 N N . ILE A 1 202 ? 39.162 4.444 -30.615 1.00 78.94 202 ILE A N 1
ATOM 1517 C CA . ILE A 1 202 ? 39.721 5.202 -29.475 1.00 78.94 202 ILE A CA 1
ATOM 1518 C C . ILE A 1 202 ? 40.029 6.653 -29.872 1.00 78.94 202 ILE A C 1
ATOM 1520 O O . ILE A 1 202 ? 39.647 7.578 -29.164 1.00 78.94 202 ILE A O 1
ATOM 1524 N N . SER A 1 203 ? 40.684 6.867 -31.020 1.00 82.88 203 SER A N 1
ATOM 1525 C CA . SER A 1 203 ? 41.029 8.209 -31.509 1.00 82.88 203 SER A CA 1
ATOM 1526 C C . SER A 1 203 ? 39.832 8.992 -32.060 1.00 82.88 203 SER A C 1
ATOM 1528 O O . SER A 1 203 ? 39.945 10.206 -32.236 1.00 82.88 203 SER A O 1
ATOM 1530 N N . LEU A 1 204 ? 38.726 8.320 -32.386 1.00 86.00 204 LEU A N 1
ATOM 1531 C CA . LEU A 1 204 ? 37.468 8.946 -32.784 1.00 86.00 204 LEU A CA 1
ATOM 1532 C C . LEU A 1 204 ? 36.763 9.507 -31.550 1.00 86.00 204 LEU A C 1
ATOM 1534 O O . LEU A 1 204 ? 36.453 10.694 -31.491 1.00 86.00 204 LEU A O 1
ATOM 1538 N N . VAL A 1 205 ? 36.586 8.653 -30.543 1.00 83.62 205 VAL A N 1
ATOM 1539 C CA . VAL A 1 205 ? 35.908 8.969 -29.285 1.00 83.62 205 VAL A CA 1
ATOM 1540 C C . VAL A 1 205 ? 36.698 9.983 -28.457 1.00 83.62 205 VAL A C 1
ATOM 1542 O O . VAL A 1 205 ? 36.120 10.962 -27.988 1.00 83.62 205 VAL A O 1
ATOM 1545 N N . SER A 1 206 ? 38.018 9.820 -28.316 1.00 83.69 206 SER A N 1
ATOM 1546 C CA . SER A 1 206 ? 38.831 10.702 -27.465 1.00 83.69 206 SER A CA 1
ATOM 1547 C C . SER A 1 206 ? 38.879 12.156 -27.952 1.00 83.69 206 SER A C 1
ATOM 1549 O O . SER A 1 206 ? 38.954 13.072 -27.129 1.00 83.69 206 SER A O 1
ATOM 1551 N N . HIS A 1 207 ? 38.812 12.384 -29.268 1.00 87.56 207 HIS A N 1
ATOM 1552 C CA . HIS A 1 207 ? 38.785 13.726 -29.856 1.00 87.56 207 HIS A CA 1
ATOM 1553 C C . HIS A 1 207 ? 37.366 14.268 -30.054 1.00 87.56 207 HIS A C 1
ATOM 1555 O O . HIS A 1 207 ? 37.138 15.460 -29.857 1.00 87.56 207 HIS A O 1
ATOM 1561 N N . TYR A 1 208 ? 36.416 13.429 -30.471 1.00 88.94 208 TYR A N 1
ATOM 1562 C CA . TYR A 1 208 ? 35.140 13.899 -31.017 1.00 88.94 208 TYR A CA 1
ATOM 1563 C C . TYR A 1 208 ? 33.906 13.403 -30.249 1.00 88.94 208 TYR A C 1
ATOM 1565 O O . TYR A 1 208 ? 32.792 13.715 -30.660 1.00 88.94 208 TYR A O 1
ATOM 1573 N N . GLY A 1 209 ? 34.074 12.697 -29.127 1.00 84.50 209 GLY A N 1
ATOM 1574 C CA . GLY A 1 209 ? 32.974 12.325 -28.237 1.00 84.50 209 GLY A CA 1
ATOM 1575 C C . GLY A 1 209 ? 32.188 13.538 -27.715 1.00 84.50 209 GLY A C 1
ATOM 1576 O O . GLY A 1 209 ? 32.765 14.551 -27.302 1.00 84.50 209 GLY A O 1
ATOM 1577 N N . SER A 1 210 ? 30.866 13.410 -27.740 1.00 79.94 210 SER A N 1
ATOM 1578 C CA . SER A 1 210 ? 29.849 14.383 -27.348 1.00 79.94 210 SER A CA 1
ATOM 1579 C C . SER A 1 210 ? 29.300 14.081 -25.955 1.00 79.94 210 SER A C 1
ATOM 1581 O O . SER A 1 210 ? 29.169 12.915 -25.603 1.00 79.94 210 SER A O 1
ATOM 1583 N N . THR A 1 211 ? 28.935 15.104 -25.183 1.00 66.75 211 THR A N 1
ATOM 1584 C CA . THR A 1 211 ? 28.099 14.977 -23.977 1.00 66.75 211 THR A CA 1
ATOM 1585 C C . THR A 1 211 ? 26.611 14.972 -24.294 1.00 66.75 211 THR A C 1
ATOM 1587 O O . THR A 1 211 ? 25.825 14.459 -23.507 1.00 66.75 211 THR A O 1
ATOM 1590 N N . ASP A 1 212 ? 26.226 15.541 -25.437 1.00 61.00 212 ASP A N 1
ATOM 1591 C CA . ASP A 1 212 ? 24.827 15.833 -25.773 1.00 61.00 212 ASP A CA 1
ATOM 1592 C C . ASP A 1 212 ? 24.078 14.581 -26.282 1.00 61.00 212 ASP A C 1
ATOM 1594 O O . ASP A 1 212 ? 22.853 14.568 -26.352 1.00 61.00 212 ASP A O 1
ATOM 1598 N N . GLU A 1 213 ? 24.831 13.527 -26.615 1.00 54.31 213 GLU A N 1
ATOM 1599 C CA . GLU A 1 213 ? 24.361 12.226 -27.120 1.00 54.31 213 GLU A CA 1
ATOM 1600 C C . GLU A 1 213 ? 24.828 11.061 -26.215 1.00 54.31 213 GLU A C 1
ATOM 1602 O O . GLU A 1 213 ? 24.877 9.908 -26.638 1.00 54.31 213 GLU A O 1
ATOM 1607 N N . LEU A 1 214 ? 25.204 11.350 -24.961 1.00 54.53 214 LEU A N 1
ATOM 1608 C CA . LEU A 1 214 ? 25.426 10.319 -23.939 1.00 54.53 214 LEU A CA 1
ATOM 1609 C C . LEU A 1 214 ? 24.092 9.801 -23.385 1.00 54.53 214 LEU A C 1
ATOM 1611 O O . LEU A 1 214 ? 23.093 10.518 -23.362 1.00 54.53 214 LEU A O 1
ATOM 1615 N N . MET A 1 215 ? 24.117 8.593 -22.814 1.00 50.78 215 MET A N 1
ATOM 1616 C CA . MET A 1 215 ? 23.024 7.968 -22.042 1.00 50.78 215 MET A CA 1
ATOM 1617 C C . MET A 1 215 ? 22.728 8.677 -20.695 1.00 50.78 215 MET A C 1
ATOM 1619 O O . MET A 1 215 ? 22.395 8.037 -19.703 1.00 50.78 215 MET A O 1
ATOM 1623 N N . ALA A 1 216 ? 22.873 10.002 -20.627 1.00 40.50 216 ALA A N 1
ATOM 1624 C CA . ALA A 1 216 ? 22.729 10.793 -19.410 1.00 40.50 216 ALA A CA 1
ATOM 1625 C C . ALA A 1 216 ? 22.026 12.132 -19.694 1.00 40.50 216 ALA A C 1
ATOM 1627 O O . ALA A 1 216 ? 22.670 13.161 -19.896 1.00 40.50 216 ALA A O 1
ATOM 1628 N N . TYR A 1 217 ? 20.691 12.125 -19.640 1.00 33.28 217 TYR A N 1
ATOM 1629 C CA . TYR A 1 217 ? 19.912 13.336 -19.357 1.00 33.28 217 TYR A CA 1
ATOM 1630 C C . TYR A 1 217 ? 19.511 13.352 -17.870 1.00 33.28 217 TYR A C 1
ATOM 1632 O O . TYR A 1 217 ? 19.165 12.287 -17.348 1.00 33.28 217 TYR A O 1
ATOM 1640 N N . PRO A 1 218 ? 19.543 14.512 -17.176 1.00 34.28 218 PRO A N 1
ATOM 1641 C CA . PRO A 1 218 ? 19.682 14.540 -15.712 1.00 34.28 218 PRO A CA 1
ATOM 1642 C C . PRO A 1 218 ? 18.498 13.988 -14.913 1.00 34.28 218 PRO A C 1
ATOM 1644 O O . PRO A 1 218 ? 18.687 13.567 -13.777 1.00 34.28 218 PRO A O 1
ATOM 1647 N N . ASP A 1 219 ? 17.298 13.986 -15.499 1.00 37.56 219 ASP A N 1
ATOM 1648 C CA . ASP A 1 219 ? 16.045 13.860 -14.746 1.00 37.56 219 ASP A CA 1
ATOM 1649 C C . ASP A 1 219 ? 15.227 12.591 -15.079 1.00 37.56 219 ASP A C 1
ATOM 1651 O O . ASP A 1 219 ? 14.112 12.443 -14.581 1.00 37.56 219 ASP A O 1
ATOM 1655 N N . SER A 1 220 ? 15.702 11.687 -15.957 1.00 36.09 220 SER A N 1
ATOM 1656 C CA . SER A 1 220 ? 14.871 10.537 -16.406 1.00 36.09 220 SER A CA 1
ATOM 1657 C C . SER A 1 220 ? 15.621 9.283 -16.884 1.00 36.09 220 SER A C 1
ATOM 1659 O O . SER A 1 220 ? 15.175 8.168 -16.623 1.00 36.09 220 SER A O 1
ATOM 1661 N N . VAL A 1 221 ? 16.753 9.421 -17.588 1.00 39.09 221 VAL A N 1
ATOM 1662 C CA . VAL A 1 221 ? 17.350 8.302 -18.362 1.00 39.09 221 VAL A CA 1
ATOM 1663 C C . VAL A 1 221 ? 18.102 7.287 -17.493 1.00 39.09 221 VAL A C 1
ATOM 1665 O O . VAL A 1 221 ? 18.263 6.140 -17.893 1.00 39.09 221 VAL A O 1
ATOM 1668 N N . MET A 1 222 ? 18.448 7.651 -16.255 1.00 37.72 222 MET A N 1
ATOM 1669 C CA . MET A 1 222 ? 19.057 6.732 -15.283 1.00 37.72 222 MET A CA 1
ATOM 1670 C C . MET A 1 222 ? 18.157 5.531 -14.918 1.00 37.72 222 MET A C 1
ATOM 1672 O O . MET A 1 222 ? 18.612 4.661 -14.189 1.00 37.72 222 MET A O 1
ATOM 1676 N N . THR A 1 223 ? 16.895 5.486 -15.378 1.00 40.09 223 THR A N 1
ATOM 1677 C CA . THR A 1 223 ? 15.891 4.469 -15.008 1.00 40.09 223 THR A CA 1
ATOM 1678 C C . THR A 1 223 ? 15.748 3.278 -15.955 1.00 40.09 223 THR A C 1
ATOM 1680 O O . THR A 1 223 ? 15.178 2.261 -15.558 1.00 40.09 223 THR A O 1
ATOM 1683 N N . ASP A 1 224 ? 16.238 3.364 -17.193 1.00 44.22 224 ASP A N 1
ATOM 1684 C CA . ASP A 1 224 ? 15.828 2.436 -18.255 1.00 44.22 224 ASP A CA 1
ATOM 1685 C C . ASP A 1 224 ? 16.681 1.150 -18.293 1.00 44.22 224 ASP A C 1
ATOM 1687 O O . ASP A 1 224 ? 17.401 0.859 -19.246 1.00 44.22 224 ASP A O 1
ATOM 1691 N N . CYS A 1 225 ? 16.608 0.347 -17.225 1.00 45.06 225 CYS A N 1
ATOM 1692 C CA . CYS A 1 225 ? 17.225 -0.985 -17.187 1.00 45.06 225 CYS A CA 1
ATOM 1693 C C . CYS A 1 225 ? 16.655 -1.914 -18.277 1.00 45.06 225 CYS A C 1
ATOM 1695 O O . CYS A 1 225 ? 17.328 -2.845 -18.709 1.00 45.06 225 CYS A O 1
ATOM 1697 N N . VAL A 1 226 ? 15.420 -1.658 -18.720 1.00 43.50 226 VAL A N 1
ATOM 1698 C CA . VAL A 1 226 ? 14.716 -2.409 -19.768 1.00 43.50 226 VAL A CA 1
ATOM 1699 C C . VAL A 1 226 ? 15.456 -2.270 -21.103 1.00 43.50 226 VAL A C 1
ATOM 1701 O O . VAL A 1 226 ? 15.757 -3.287 -21.726 1.00 43.50 226 VAL A O 1
ATOM 1704 N N . TYR A 1 227 ? 15.874 -1.051 -21.468 1.00 48.84 227 TYR A N 1
ATOM 1705 C CA . TYR A 1 227 ? 16.669 -0.764 -22.671 1.00 48.84 227 TYR A CA 1
ATOM 1706 C C . TYR A 1 227 ? 17.928 -1.643 -22.828 1.00 48.84 227 TYR A C 1
ATOM 1708 O O . TYR A 1 227 ? 18.252 -2.046 -23.941 1.00 48.84 227 TYR A O 1
ATOM 1716 N N . CYS A 1 228 ? 18.620 -1.984 -21.733 1.00 46.91 228 CYS A N 1
ATOM 1717 C CA . CYS A 1 228 ? 19.831 -2.822 -21.767 1.00 46.91 228 CYS A CA 1
ATOM 1718 C C . CYS A 1 228 ? 19.584 -4.328 -21.539 1.00 46.91 228 CYS A C 1
ATOM 1720 O O . CYS A 1 228 ? 20.518 -5.115 -21.692 1.00 46.91 228 CYS A O 1
ATOM 1722 N N . HIS A 1 229 ? 18.377 -4.739 -21.129 1.00 45.16 229 HIS A N 1
ATOM 1723 C CA . HIS A 1 229 ? 18.091 -6.114 -20.685 1.00 45.16 229 HIS A CA 1
ATOM 1724 C C . HIS A 1 229 ? 16.913 -6.805 -21.401 1.00 45.16 229 HIS A C 1
ATOM 1726 O O . HIS A 1 229 ? 16.654 -7.981 -21.127 1.00 45.16 229 HIS A O 1
ATOM 1732 N N . GLU A 1 230 ? 16.208 -6.151 -22.331 1.00 46.22 230 GLU A N 1
ATOM 1733 C CA . GLU A 1 230 ? 15.243 -6.838 -23.203 1.00 46.22 230 GLU A CA 1
ATOM 1734 C C . GLU A 1 230 ? 15.946 -7.684 -24.280 1.00 46.22 230 GLU A C 1
ATOM 1736 O O . GLU A 1 230 ? 16.103 -7.292 -25.435 1.00 46.22 230 GLU A O 1
ATOM 1741 N N . GLU A 1 231 ? 16.313 -8.919 -23.912 1.00 42.34 231 GLU A N 1
ATOM 1742 C CA . GLU A 1 231 ? 16.560 -9.985 -24.887 1.00 42.34 231 GLU A CA 1
ATOM 1743 C C . GLU A 1 231 ? 15.287 -10.220 -25.724 1.00 42.34 231 GLU A C 1
ATOM 1745 O O . GLU A 1 231 ? 14.354 -10.916 -25.302 1.00 42.34 231 GLU A O 1
ATOM 1750 N N . HIS A 1 232 ? 15.251 -9.690 -26.948 1.00 40.88 232 HIS A N 1
ATOM 1751 C CA . HIS A 1 232 ? 14.234 -10.067 -27.924 1.00 40.88 232 HIS A CA 1
ATOM 1752 C C . HIS A 1 232 ? 14.397 -11.551 -28.295 1.00 40.88 232 HIS A C 1
ATOM 1754 O O . HIS A 1 232 ? 15.321 -11.949 -29.010 1.00 40.88 232 HIS A O 1
ATOM 1760 N N . TYR A 1 233 ? 13.469 -12.391 -27.830 1.00 37.16 233 TYR A N 1
ATOM 1761 C CA . TYR A 1 233 ? 13.465 -13.823 -28.131 1.00 37.16 233 TYR A CA 1
ATOM 1762 C C . TYR A 1 233 ? 13.348 -14.071 -29.644 1.00 37.16 233 TYR A C 1
ATOM 1764 O O . TYR A 1 233 ? 12.322 -13.791 -30.265 1.00 37.16 233 TYR A O 1
ATOM 1772 N N . LYS A 1 234 ? 14.387 -14.673 -30.238 1.00 34.31 234 LYS A N 1
ATOM 1773 C CA . LYS A 1 234 ? 14.345 -15.196 -31.612 1.00 34.31 234 LYS A CA 1
ATOM 1774 C C . LYS A 1 234 ? 13.384 -16.388 -31.721 1.00 34.31 234 LYS A C 1
ATOM 1776 O O . LYS A 1 234 ? 13.787 -17.529 -31.496 1.00 34.31 234 LYS A O 1
ATOM 1781 N N . GLU A 1 235 ? 12.165 -16.149 -32.197 1.00 32.69 235 GLU A N 1
ATOM 1782 C CA . GLU A 1 235 ? 11.389 -17.179 -32.901 1.00 32.69 235 GLU A CA 1
ATOM 1783 C C . GLU A 1 235 ? 11.726 -17.139 -34.404 1.00 32.69 235 GLU A C 1
ATOM 1785 O O . GLU A 1 235 ? 11.332 -16.247 -35.155 1.00 32.69 235 GLU A O 1
ATOM 1790 N N . ASP A 1 236 ? 12.529 -18.113 -34.836 1.00 44.69 236 ASP A N 1
ATOM 1791 C CA . ASP A 1 236 ? 13.117 -18.197 -36.176 1.00 44.69 236 ASP A CA 1
ATOM 1792 C C . ASP A 1 236 ? 12.106 -18.668 -37.241 1.00 44.69 236 ASP A C 1
ATOM 1794 O O . ASP A 1 236 ? 11.906 -19.868 -37.443 1.00 44.69 236 ASP A O 1
ATOM 1798 N N . TRP A 1 237 ? 11.502 -17.722 -37.971 1.00 32.78 237 TRP A N 1
ATOM 1799 C CA . TRP A 1 237 ? 10.718 -17.999 -39.187 1.00 32.78 237 TRP A CA 1
ATOM 1800 C C . TRP A 1 237 ? 11.221 -17.220 -40.408 1.00 32.78 237 TRP A C 1
ATOM 1802 O O . TRP A 1 237 ? 10.565 -16.341 -40.963 1.00 32.78 237 TRP A O 1
ATOM 1812 N N . GLY A 1 238 ? 12.419 -17.619 -40.839 1.00 41.22 238 GLY A N 1
ATOM 1813 C CA . GLY A 1 238 ? 13.083 -17.313 -42.107 1.00 41.22 238 GLY A CA 1
ATOM 1814 C C . GLY A 1 238 ? 12.287 -16.630 -43.232 1.00 41.22 238 GLY A C 1
ATOM 1815 O O . GLY A 1 238 ? 11.475 -17.260 -43.908 1.00 41.22 238 GLY A O 1
ATOM 1816 N N . ASN A 1 239 ? 12.698 -15.400 -43.568 1.00 36.97 239 ASN A N 1
ATOM 1817 C CA . ASN A 1 239 ? 13.385 -15.089 -44.838 1.00 36.97 239 ASN A CA 1
ATOM 1818 C C . ASN A 1 239 ? 13.728 -13.582 -44.951 1.00 36.97 239 ASN A C 1
ATOM 1820 O O . ASN A 1 239 ? 13.138 -12.864 -45.753 1.00 36.97 239 ASN A O 1
ATOM 1824 N N . GLY A 1 240 ? 14.719 -13.137 -44.172 1.00 46.75 240 GLY A N 1
ATOM 1825 C CA . GLY A 1 240 ? 15.620 -12.015 -44.477 1.00 46.75 240 GLY A CA 1
ATOM 1826 C C . GLY A 1 240 ? 15.047 -10.637 -44.841 1.00 46.75 240 GLY A C 1
ATOM 1827 O O . GLY A 1 240 ? 15.011 -10.300 -46.023 1.00 46.75 240 GLY A O 1
ATOM 1828 N N . SER A 1 241 ? 14.836 -9.789 -43.826 1.00 38.72 241 SER A N 1
ATOM 1829 C CA . SER A 1 241 ? 15.422 -8.431 -43.761 1.00 38.72 241 SER A CA 1
ATOM 1830 C C . SER A 1 241 ? 15.214 -7.791 -42.377 1.00 38.72 241 SER A C 1
ATOM 1832 O O . SER A 1 241 ? 14.082 -7.761 -41.908 1.00 38.72 241 SER A O 1
ATOM 1834 N N . GLU A 1 242 ? 16.286 -7.225 -41.810 1.00 40.56 242 GLU A N 1
ATOM 1835 C CA . GLU A 1 242 ? 16.298 -6.193 -40.745 1.00 40.56 242 GLU A CA 1
ATOM 1836 C C . GLU A 1 242 ? 15.733 -6.593 -39.358 1.00 40.56 242 GLU A C 1
ATOM 1838 O O . GLU A 1 242 ? 14.561 -6.412 -39.026 1.00 40.56 242 GLU A O 1
ATOM 1843 N N . THR A 1 243 ? 16.641 -7.116 -38.527 1.00 35.38 243 THR A N 1
ATOM 1844 C CA . THR A 1 243 ? 16.484 -7.505 -37.115 1.00 35.38 243 THR A CA 1
ATOM 1845 C C . THR A 1 243 ? 16.814 -6.350 -36.166 1.00 35.38 243 THR A C 1
ATOM 1847 O O . THR A 1 243 ? 17.974 -6.149 -35.839 1.00 35.38 243 THR A O 1
ATOM 1850 N N . TRP A 1 244 ? 15.799 -5.648 -35.658 1.00 36.44 244 TRP A N 1
ATOM 1851 C CA . TRP A 1 244 ? 15.991 -4.532 -34.711 1.00 36.44 244 TRP A CA 1
ATOM 1852 C C . TRP A 1 244 ? 16.386 -4.977 -33.290 1.00 36.44 244 TRP A C 1
ATOM 1854 O O . TRP A 1 244 ? 17.006 -4.219 -32.558 1.00 36.44 244 TRP A O 1
ATOM 1864 N N . GLY A 1 245 ? 16.045 -6.208 -32.893 1.00 35.47 245 GLY A N 1
ATOM 1865 C CA . GLY A 1 245 ? 16.347 -6.730 -31.553 1.00 35.47 245 GLY A CA 1
ATOM 1866 C C . GLY A 1 245 ? 17.754 -7.313 -31.378 1.00 35.47 245 GLY A C 1
ATOM 1867 O O . GLY A 1 245 ? 18.145 -7.600 -30.254 1.00 35.47 245 GLY A O 1
ATOM 1868 N N . ASP A 1 246 ? 18.509 -7.491 -32.468 1.00 39.44 246 ASP A N 1
ATOM 1869 C CA . ASP A 1 246 ? 19.919 -7.908 -32.403 1.00 39.44 246 ASP A CA 1
ATOM 1870 C C . ASP A 1 246 ? 20.863 -6.698 -32.227 1.00 39.44 246 ASP A C 1
ATOM 1872 O O . ASP A 1 246 ? 21.999 -6.864 -31.792 1.00 39.44 246 ASP A O 1
ATOM 1876 N N . GLU A 1 247 ? 20.401 -5.482 -32.544 1.00 43.53 247 GLU A N 1
ATOM 1877 C CA . GLU A 1 247 ? 21.254 -4.290 -32.662 1.00 43.53 247 GLU A CA 1
ATOM 1878 C C . GLU A 1 247 ? 21.739 -3.769 -31.297 1.00 43.53 247 GLU A C 1
ATOM 1880 O O . GLU A 1 247 ? 22.914 -3.451 -31.163 1.00 43.53 247 GLU A O 1
ATOM 1885 N N . ILE A 1 248 ? 20.909 -3.759 -30.244 1.00 43.62 248 ILE A N 1
ATOM 1886 C CA . ILE A 1 248 ? 21.305 -3.172 -28.945 1.00 43.62 248 ILE A CA 1
ATOM 1887 C C . ILE A 1 248 ? 22.457 -3.956 -28.286 1.00 43.62 248 ILE A C 1
ATOM 1889 O O . ILE A 1 248 ? 23.427 -3.358 -27.820 1.00 43.62 248 ILE A O 1
ATOM 1893 N N . ALA A 1 249 ? 22.402 -5.292 -28.291 1.00 39.78 249 ALA A N 1
ATOM 1894 C CA . ALA A 1 249 ? 23.462 -6.127 -27.721 1.00 39.78 249 ALA A CA 1
ATOM 1895 C C . ALA A 1 249 ? 24.730 -6.177 -28.601 1.00 39.78 249 ALA A C 1
ATOM 1897 O O . ALA A 1 249 ? 25.832 -6.312 -28.066 1.00 39.78 249 ALA A O 1
ATOM 1898 N N . GLU A 1 250 ? 24.612 -6.035 -29.930 1.00 42.59 250 GLU A N 1
ATOM 1899 C CA . GLU A 1 250 ? 25.779 -5.930 -30.823 1.00 42.59 250 GLU A CA 1
ATOM 1900 C C . GLU A 1 250 ? 26.438 -4.530 -30.794 1.00 42.59 250 GLU A C 1
ATOM 1902 O O . GLU A 1 250 ? 27.664 -4.454 -30.910 1.00 42.59 250 GLU A O 1
ATOM 1907 N N . ASP A 1 251 ? 25.675 -3.450 -30.569 1.00 42.41 251 ASP A N 1
ATOM 1908 C CA . ASP A 1 251 ? 26.177 -2.064 -30.521 1.00 42.41 251 ASP A CA 1
ATOM 1909 C C . ASP A 1 251 ? 26.637 -1.603 -29.120 1.00 42.41 251 ASP A C 1
ATOM 1911 O O . ASP A 1 251 ? 27.552 -0.781 -29.025 1.00 42.41 251 ASP A O 1
ATOM 1915 N N . TRP A 1 252 ? 26.034 -2.109 -28.032 1.00 42.84 252 TRP A N 1
ATOM 1916 C CA . TRP A 1 252 ? 26.280 -1.632 -26.653 1.00 42.84 252 TRP A CA 1
ATOM 1917 C C . TRP A 1 252 ? 26.741 -2.727 -25.668 1.00 42.84 252 TRP A C 1
ATOM 1919 O O . TRP A 1 252 ? 27.454 -2.418 -24.709 1.00 42.84 252 TRP A O 1
ATOM 1929 N N . GLY A 1 253 ? 26.435 -4.001 -25.943 1.00 39.88 253 GLY A N 1
ATOM 1930 C CA . GLY A 1 253 ? 26.881 -5.171 -25.170 1.00 39.88 253 GLY A CA 1
ATOM 1931 C C . GLY A 1 253 ? 26.005 -5.554 -23.966 1.00 39.88 253 GLY A C 1
ATOM 1932 O O . GLY A 1 253 ? 25.327 -4.719 -23.378 1.00 39.88 253 GLY A O 1
ATOM 1933 N N . ASP A 1 254 ? 26.059 -6.835 -23.575 1.00 39.69 254 ASP A N 1
ATOM 1934 C CA . ASP A 1 254 ? 25.301 -7.373 -22.433 1.00 39.69 254 ASP A CA 1
ATOM 1935 C C . ASP A 1 254 ? 25.731 -6.733 -21.096 1.00 39.69 254 ASP A C 1
ATOM 1937 O O . ASP A 1 254 ? 26.919 -6.737 -20.743 1.00 39.69 254 ASP A O 1
ATOM 1941 N N . ALA A 1 255 ? 24.764 -6.258 -20.307 1.00 38.84 255 ALA A N 1
ATOM 1942 C CA . ALA A 1 255 ? 24.989 -5.800 -18.937 1.00 38.84 255 ALA A CA 1
ATOM 1943 C C . ALA A 1 255 ? 25.057 -6.978 -17.937 1.00 38.84 255 ALA A C 1
ATOM 1945 O O . ALA A 1 255 ? 24.327 -7.964 -18.058 1.00 38.84 255 ALA A O 1
ATOM 1946 N N . ILE A 1 256 ? 25.938 -6.873 -16.932 1.00 35.78 256 ILE A N 1
ATOM 1947 C CA . ILE A 1 256 ? 26.063 -7.853 -15.834 1.00 35.78 256 ILE A CA 1
ATOM 1948 C C . ILE A 1 256 ? 24.761 -7.918 -15.027 1.00 35.78 256 ILE A C 1
ATOM 1950 O O . ILE A 1 256 ? 24.148 -6.884 -14.773 1.00 35.78 256 ILE A O 1
ATOM 1954 N N . ASP A 1 257 ? 24.369 -9.122 -14.588 1.00 37.81 257 ASP A N 1
ATOM 1955 C CA . ASP A 1 257 ? 23.239 -9.311 -13.670 1.00 37.81 257 ASP A CA 1
ATOM 1956 C C . ASP A 1 257 ? 23.516 -8.546 -12.360 1.00 37.81 257 ASP A C 1
ATOM 1958 O O . ASP A 1 257 ? 24.460 -8.897 -11.643 1.00 37.81 257 ASP A O 1
ATOM 1962 N N . PRO A 1 258 ? 22.717 -7.523 -11.997 1.00 33.66 258 PRO A N 1
ATOM 1963 C CA . PRO A 1 258 ? 23.032 -6.677 -10.849 1.00 33.66 258 PRO A CA 1
ATOM 1964 C C . PRO A 1 258 ? 22.836 -7.369 -9.476 1.00 33.66 258 PRO A C 1
ATOM 1966 O O . PRO A 1 258 ? 22.917 -6.721 -8.436 1.00 33.66 258 PRO A O 1
ATOM 1969 N N . MET A 1 259 ? 22.665 -8.702 -9.467 1.00 34.12 259 MET A N 1
ATOM 1970 C CA . MET A 1 259 ? 22.846 -9.601 -8.314 1.00 34.12 259 MET A CA 1
ATOM 1971 C C . MET A 1 259 ? 24.249 -9.483 -7.694 1.00 34.12 259 MET A C 1
ATOM 1973 O O . MET A 1 259 ? 24.428 -9.800 -6.521 1.00 34.12 259 MET A O 1
ATOM 1977 N N . GLU A 1 260 ? 25.261 -9.104 -8.483 1.00 33.34 260 GLU A N 1
ATOM 1978 C CA . GLU A 1 260 ? 26.678 -9.223 -8.102 1.00 33.34 260 GLU A CA 1
ATOM 1979 C C . GLU A 1 260 ? 27.227 -8.053 -7.245 1.00 33.34 260 GLU A C 1
ATOM 1981 O O . GLU A 1 260 ? 28.431 -7.998 -6.994 1.00 33.34 260 GLU A O 1
ATOM 1986 N N . GLN A 1 261 ? 26.386 -7.126 -6.754 1.00 33.16 261 GLN A N 1
ATOM 1987 C CA . GLN A 1 261 ? 26.819 -6.013 -5.885 1.00 33.16 261 GLN A CA 1
ATOM 1988 C C . GLN A 1 261 ? 26.557 -6.247 -4.383 1.00 33.16 261 GLN A C 1
ATOM 1990 O O . GLN A 1 261 ? 25.418 -6.381 -3.933 1.00 33.16 261 GLN A O 1
ATOM 1995 N N . GLU A 1 262 ? 27.622 -6.195 -3.573 1.00 36.38 262 GLU A N 1
ATOM 1996 C CA . GLU A 1 262 ? 27.550 -6.203 -2.104 1.00 36.38 262 GLU A CA 1
ATOM 1997 C C . GLU A 1 262 ? 27.523 -4.774 -1.503 1.00 36.38 262 GLU A C 1
ATOM 1999 O O . GLU A 1 262 ? 28.543 -4.090 -1.544 1.00 36.38 262 GLU A O 1
ATOM 2004 N N . LYS A 1 263 ? 26.430 -4.416 -0.792 1.00 31.19 263 LYS A N 1
ATOM 2005 C CA . LYS A 1 263 ? 26.307 -3.309 0.210 1.00 31.19 263 LYS A CA 1
ATOM 2006 C C . LYS A 1 263 ? 26.430 -1.848 -0.309 1.00 31.19 263 LYS A C 1
ATOM 2008 O O . LYS A 1 263 ? 26.955 -1.609 -1.381 1.00 31.19 263 LYS A O 1
ATOM 2013 N N . ASP A 1 264 ? 25.930 -0.804 0.374 1.00 37.25 264 ASP A N 1
ATOM 2014 C CA . ASP A 1 264 ? 25.300 -0.666 1.708 1.00 37.25 264 ASP A CA 1
ATOM 2015 C C . ASP A 1 264 ? 23.964 0.141 1.670 1.00 37.25 264 ASP A C 1
ATOM 2017 O O . ASP A 1 264 ? 23.547 0.603 0.613 1.00 37.25 264 ASP A O 1
ATOM 2021 N N . MET A 1 265 ? 23.222 0.241 2.791 1.00 42.22 265 MET A N 1
ATOM 2022 C CA . MET A 1 265 ? 21.768 0.576 2.802 1.00 42.22 265 MET A CA 1
ATOM 2023 C C . MET A 1 265 ? 21.328 1.913 3.445 1.00 42.22 265 MET A C 1
ATOM 2025 O O . MET A 1 265 ? 20.130 2.154 3.613 1.00 42.22 265 MET A O 1
ATOM 2029 N N . ILE A 1 266 ? 22.266 2.796 3.762 1.00 44.25 266 ILE A N 1
ATOM 2030 C CA . ILE A 1 266 ? 22.037 4.240 3.924 1.00 44.25 266 ILE A CA 1
ATOM 2031 C C . ILE A 1 266 ? 23.137 4.842 3.039 1.00 44.25 266 ILE A C 1
ATOM 2033 O O . ILE A 1 266 ? 24.283 4.434 3.165 1.00 44.25 266 ILE A O 1
ATOM 2037 N N . GLU A 1 267 ? 22.819 5.565 1.971 1.00 47.09 267 GLU A N 1
ATOM 2038 C CA . GLU A 1 267 ? 22.716 7.027 1.988 1.00 47.09 267 GLU A CA 1
ATOM 2039 C C . GLU A 1 267 ? 22.102 7.536 0.672 1.00 47.09 267 GLU A C 1
ATOM 2041 O O . GLU A 1 267 ? 22.329 6.979 -0.398 1.00 47.09 267 GLU A O 1
ATOM 2046 N N . ASP A 1 268 ? 21.350 8.631 0.763 1.00 38.56 268 ASP A N 1
ATOM 2047 C CA . ASP A 1 268 ? 21.381 9.699 -0.241 1.00 38.56 268 ASP A CA 1
ATOM 2048 C C . ASP A 1 268 ? 21.129 11.010 0.522 1.00 38.56 268 ASP A C 1
ATOM 2050 O O . ASP A 1 268 ? 20.255 11.053 1.396 1.00 38.56 268 ASP A O 1
ATOM 2054 N N . GLU A 1 269 ? 21.912 12.055 0.253 1.00 39.50 269 GLU A N 1
ATOM 2055 C CA . GLU A 1 269 ? 22.080 13.240 1.120 1.00 39.50 269 GLU A CA 1
ATOM 2056 C C . GLU A 1 269 ? 20.850 14.185 1.153 1.00 39.50 269 GLU A C 1
ATOM 2058 O O . GLU A 1 269 ? 20.915 15.285 1.701 1.00 39.50 269 GLU A O 1
ATOM 2063 N N . GLY A 1 270 ? 19.716 13.777 0.570 1.00 42.19 270 GLY A N 1
ATOM 2064 C CA . GLY A 1 270 ? 18.537 14.621 0.336 1.00 42.19 270 GLY A CA 1
ATOM 2065 C C . GLY A 1 270 ? 17.309 14.407 1.236 1.00 42.19 270 GLY A C 1
ATOM 2066 O O . GLY A 1 270 ? 16.391 15.220 1.164 1.00 42.19 270 GLY A O 1
ATOM 2067 N N . ASP A 1 271 ? 17.251 13.352 2.060 1.00 47.31 271 ASP A N 1
ATOM 2068 C CA . ASP A 1 271 ? 16.053 12.993 2.855 1.00 47.31 271 ASP A CA 1
ATOM 2069 C C . ASP A 1 271 ? 16.252 13.163 4.382 1.00 47.31 271 ASP A C 1
ATOM 2071 O O . ASP A 1 271 ? 15.929 12.266 5.164 1.00 47.31 271 ASP A O 1
ATOM 2075 N N . GLU A 1 272 ? 16.778 14.306 4.839 1.00 56.22 272 GLU A N 1
ATOM 2076 C CA . GLU A 1 272 ? 16.715 14.670 6.265 1.00 56.22 272 GLU A CA 1
ATOM 2077 C C . GLU A 1 272 ? 15.281 15.086 6.625 1.00 56.22 272 GLU A C 1
ATOM 2079 O O . GLU A 1 272 ? 14.815 16.169 6.265 1.00 56.22 272 GLU A O 1
ATOM 2084 N N . TYR A 1 273 ? 14.562 14.222 7.340 1.00 70.44 273 TYR A N 1
ATOM 2085 C CA . TYR A 1 273 ? 13.226 14.539 7.837 1.00 70.44 273 TYR A CA 1
ATOM 2086 C C . TYR A 1 273 ? 13.271 14.931 9.318 1.00 70.44 273 TYR A C 1
ATOM 2088 O O . TYR A 1 273 ? 13.997 14.346 10.125 1.00 70.44 273 TYR A O 1
ATOM 2096 N N . SER A 1 274 ? 12.460 15.926 9.682 1.00 79.81 274 SER A N 1
ATOM 2097 C CA . SER A 1 274 ? 12.377 16.461 11.040 1.00 79.81 274 SER A CA 1
ATOM 2098 C C . SER A 1 274 ? 11.014 16.185 11.676 1.00 79.81 274 SER A C 1
ATOM 2100 O O . SER A 1 274 ? 9.965 16.300 11.036 1.00 79.81 274 SER A O 1
ATOM 2102 N N . LYS A 1 275 ? 11.000 15.838 12.968 1.00 86.69 275 LYS A N 1
ATOM 2103 C CA . LYS A 1 275 ? 9.762 15.701 13.749 1.00 86.69 275 LYS A CA 1
ATOM 2104 C C . LYS A 1 275 ? 9.870 16.453 15.064 1.00 86.69 275 LYS A C 1
ATOM 2106 O O . LYS A 1 275 ? 10.739 16.202 15.896 1.00 86.69 275 LYS A O 1
ATOM 2111 N N . THR A 1 276 ? 8.925 17.367 15.263 1.00 89.44 276 THR A N 1
ATOM 2112 C CA . THR A 1 276 ? 8.664 17.991 16.561 1.00 89.44 276 THR A CA 1
ATOM 2113 C C . THR A 1 276 ? 7.756 17.061 17.365 1.00 89.44 276 THR A C 1
ATOM 2115 O O . THR A 1 276 ? 6.630 16.806 16.949 1.00 89.44 276 THR A O 1
ATOM 2118 N N . MET A 1 277 ? 8.241 16.559 18.500 1.00 90.00 277 MET A N 1
ATOM 2119 C CA . MET A 1 277 ? 7.541 15.616 19.376 1.00 90.00 277 MET A CA 1
ATOM 2120 C C . MET A 1 277 ? 7.257 16.249 20.740 1.00 90.00 277 MET A C 1
ATOM 2122 O O . MET A 1 277 ? 8.166 16.742 21.409 1.00 90.00 277 MET A O 1
ATOM 2126 N N . PHE A 1 278 ? 6.008 16.198 21.191 1.00 89.50 278 PHE A N 1
ATOM 2127 C CA . PHE A 1 278 ? 5.608 16.517 22.558 1.00 89.50 278 PHE A CA 1
ATOM 2128 C C . PHE A 1 278 ? 5.800 15.304 23.483 1.00 89.50 278 PHE A C 1
ATOM 2130 O O . PHE A 1 278 ? 5.897 14.157 23.048 1.00 89.50 278 PHE A O 1
ATOM 2137 N N . MET A 1 279 ? 5.883 15.535 24.796 1.00 86.44 279 MET A N 1
ATOM 2138 C CA . MET A 1 279 ? 6.023 14.445 25.772 1.00 86.44 279 MET A CA 1
ATOM 2139 C C . MET A 1 279 ? 4.837 13.467 25.700 1.00 86.44 279 MET A C 1
ATOM 2141 O O . MET A 1 279 ? 3.703 13.840 25.999 1.00 86.44 279 MET A O 1
ATOM 2145 N N . GLY A 1 280 ? 5.127 12.201 25.394 1.00 85.44 280 GLY A N 1
ATOM 2146 C CA . GLY A 1 280 ? 4.146 11.136 25.182 1.00 85.44 280 GLY A CA 1
ATOM 2147 C C . GLY A 1 280 ? 3.917 10.780 23.710 1.00 85.44 280 GLY A C 1
ATOM 2148 O O . GLY A 1 280 ? 3.387 9.696 23.447 1.00 85.44 280 GLY A O 1
ATOM 2149 N N . ASP A 1 281 ? 4.346 11.635 22.775 1.00 89.88 281 ASP A N 1
ATOM 2150 C CA . ASP A 1 281 ? 4.174 11.420 21.340 1.00 89.88 281 ASP A CA 1
ATOM 2151 C C . ASP A 1 281 ? 4.930 10.181 20.852 1.00 89.88 281 ASP A C 1
ATOM 2153 O O . ASP A 1 281 ? 5.980 9.790 21.379 1.00 89.88 281 ASP A O 1
ATOM 2157 N N . ARG A 1 282 ? 4.373 9.577 19.802 1.00 90.00 282 ARG A N 1
ATOM 2158 C CA . ARG A 1 282 ? 4.938 8.446 19.068 1.00 90.00 282 ARG A CA 1
ATOM 2159 C C . ARG A 1 282 ? 5.194 8.909 17.636 1.00 90.00 282 ARG A C 1
ATOM 2161 O O . ARG A 1 282 ? 4.311 9.505 17.027 1.00 90.00 282 ARG A O 1
ATOM 2168 N N . TRP A 1 283 ? 6.375 8.622 17.110 1.00 87.62 283 TRP A N 1
ATOM 2169 C CA . TRP A 1 283 ? 6.747 8.873 15.726 1.00 87.62 283 TRP A CA 1
ATOM 2170 C C . TRP A 1 283 ? 6.906 7.533 15.014 1.00 87.62 283 TRP A C 1
ATOM 2172 O O . TRP A 1 283 ? 7.735 6.713 15.405 1.00 87.62 283 TRP A O 1
ATOM 2182 N N . GLU A 1 284 ? 6.063 7.303 14.010 1.00 83.06 284 GLU A N 1
ATOM 2183 C CA . GLU A 1 284 ? 6.151 6.160 13.104 1.00 83.06 284 GLU A CA 1
ATOM 2184 C C . GLU A 1 284 ? 7.284 6.404 12.097 1.00 83.06 284 GLU A C 1
ATOM 2186 O O . GLU A 1 284 ? 7.282 7.392 11.363 1.00 83.06 284 GLU A O 1
ATOM 2191 N N . LEU A 1 285 ? 8.284 5.529 12.141 1.00 79.56 285 LEU A N 1
ATOM 2192 C CA . LEU A 1 285 ? 9.453 5.501 11.270 1.00 79.56 285 LEU A CA 1
ATOM 2193 C C . LEU A 1 285 ? 9.275 4.374 10.240 1.00 79.56 285 LEU A C 1
ATOM 2195 O O . LEU A 1 285 ? 8.374 3.537 10.369 1.00 79.56 285 LEU A O 1
ATOM 2199 N N . ARG A 1 286 ? 10.130 4.333 9.208 1.00 73.69 286 ARG A N 1
ATOM 2200 C CA . ARG A 1 286 ? 10.058 3.288 8.172 1.00 73.69 286 ARG A CA 1
ATOM 2201 C C . ARG A 1 286 ? 10.110 1.889 8.798 1.00 73.69 286 ARG A C 1
ATOM 2203 O O . ARG A 1 286 ? 10.660 1.689 9.879 1.00 73.69 286 ARG A O 1
ATOM 2210 N N . ASN A 1 287 ? 9.537 0.905 8.110 1.00 68.06 287 ASN A N 1
ATOM 2211 C CA . ASN A 1 287 ? 9.671 -0.526 8.430 1.00 68.06 287 ASN A CA 1
ATOM 2212 C C . ASN A 1 287 ? 9.018 -0.925 9.774 1.00 68.06 287 ASN A C 1
ATOM 2214 O O . ASN A 1 287 ? 9.406 -1.908 10.409 1.00 68.06 287 ASN A O 1
ATOM 2218 N N . GLY A 1 288 ? 8.018 -0.155 10.218 1.00 74.06 288 GLY A N 1
ATOM 2219 C CA . GLY A 1 288 ? 7.226 -0.426 11.422 1.00 74.06 288 GLY A CA 1
ATOM 2220 C C . GLY A 1 288 ? 7.910 -0.078 12.748 1.00 74.06 288 GLY A C 1
ATOM 2221 O O . GLY A 1 288 ? 7.398 -0.455 13.811 1.00 74.06 288 GLY A O 1
ATOM 2222 N N . TYR A 1 289 ? 9.044 0.627 12.701 1.00 84.06 289 TYR A N 1
ATOM 2223 C CA . TYR A 1 289 ? 9.703 1.199 13.873 1.00 84.06 289 TYR A CA 1
ATOM 2224 C C . TYR A 1 289 ? 8.879 2.365 14.451 1.00 84.06 289 TYR A C 1
ATOM 2226 O O . TYR A 1 289 ? 8.306 3.168 13.720 1.00 84.06 289 TYR A O 1
ATOM 2234 N N . ILE A 1 290 ? 8.818 2.483 15.777 1.00 87.81 290 ILE A N 1
ATOM 2235 C CA . ILE A 1 290 ? 8.258 3.641 16.483 1.00 87.81 290 ILE A CA 1
ATOM 2236 C C . ILE A 1 290 ? 9.253 4.142 17.512 1.00 87.81 290 ILE A C 1
ATOM 2238 O O . ILE A 1 290 ? 9.575 3.408 18.450 1.00 87.81 290 ILE A O 1
ATOM 2242 N N . LEU A 1 291 ? 9.625 5.417 17.396 1.00 91.81 291 LEU A N 1
ATOM 2243 C CA . LEU A 1 291 ? 10.268 6.175 18.463 1.00 91.81 291 LEU A CA 1
ATOM 2244 C C . LEU A 1 291 ? 9.195 6.853 19.325 1.00 91.81 291 LEU A C 1
ATOM 2246 O O . LEU A 1 291 ? 8.268 7.476 18.807 1.00 91.81 291 LEU A O 1
ATOM 2250 N N . LYS A 1 292 ? 9.305 6.762 20.648 1.00 93.00 292 LYS A N 1
ATOM 2251 C CA . LYS A 1 292 ? 8.410 7.432 21.601 1.00 93.00 292 LYS A CA 1
ATOM 2252 C C . LYS A 1 292 ? 9.206 8.354 22.513 1.00 93.00 292 LYS A C 1
ATOM 2254 O O . LYS A 1 292 ? 10.141 7.894 23.163 1.00 93.00 292 LYS A O 1
ATOM 2259 N N . LEU A 1 293 ? 8.784 9.614 22.631 1.00 91.50 293 LEU A N 1
ATOM 2260 C CA . LEU A 1 293 ? 9.360 10.558 23.592 1.00 91.50 293 LEU A CA 1
ATOM 2261 C C . LEU A 1 293 ? 8.711 10.351 24.966 1.00 91.50 293 LEU A C 1
ATOM 2263 O O . LEU A 1 293 ? 7.559 10.729 25.186 1.00 91.50 293 LEU A O 1
ATOM 2267 N N . THR A 1 294 ? 9.434 9.751 25.908 1.00 91.06 294 THR A N 1
ATOM 2268 C CA . THR A 1 294 ? 8.914 9.424 27.247 1.00 91.06 294 THR A CA 1
ATOM 2269 C C . THR A 1 294 ? 9.154 10.533 28.267 1.00 91.06 294 THR A C 1
ATOM 2271 O O . THR A 1 294 ? 8.291 10.765 29.116 1.00 91.06 294 THR A O 1
ATOM 2274 N N . ALA A 1 295 ? 10.279 11.246 28.183 1.00 86.88 295 ALA A N 1
ATOM 2275 C CA . ALA A 1 295 ? 10.578 12.411 29.018 1.00 86.88 295 ALA A CA 1
ATOM 2276 C C . ALA A 1 295 ? 11.648 13.315 28.380 1.00 86.88 295 ALA A C 1
ATOM 2278 O O . ALA A 1 295 ? 12.359 12.905 27.470 1.00 86.88 295 ALA A O 1
ATOM 2279 N N . VAL A 1 296 ? 11.822 14.522 28.924 1.00 85.25 296 VAL A N 1
ATOM 2280 C CA . VAL A 1 296 ? 13.098 15.259 28.844 1.00 85.25 296 VAL A CA 1
ATOM 2281 C C . VAL A 1 296 ? 13.550 15.615 30.253 1.00 85.25 296 VAL A C 1
ATOM 2283 O O . VAL A 1 296 ? 12.732 15.665 31.182 1.00 85.25 296 VAL A O 1
ATOM 2286 N N . ASP A 1 297 ? 14.840 15.866 30.420 1.00 80.75 297 ASP A N 1
ATOM 2287 C CA . ASP A 1 297 ? 15.423 16.194 31.715 1.00 80.75 297 ASP A CA 1
ATOM 2288 C C . ASP A 1 297 ? 15.059 17.607 32.225 1.00 80.75 297 ASP A C 1
ATOM 2290 O O . ASP A 1 297 ? 14.230 18.339 31.670 1.00 80.75 297 ASP A O 1
ATOM 2294 N N . LEU A 1 298 ? 15.614 17.976 33.384 1.00 78.31 298 LEU A N 1
ATOM 2295 C CA . LEU A 1 298 ? 15.333 19.273 34.003 1.00 78.31 298 LEU A CA 1
ATOM 2296 C C . LEU A 1 298 ? 16.162 20.422 33.422 1.00 78.31 298 LEU A C 1
ATOM 2298 O O . LEU A 1 298 ? 15.747 21.573 33.581 1.00 78.31 298 LEU A O 1
ATOM 2302 N N . GLU A 1 299 ? 17.286 20.124 32.779 1.00 75.31 299 GLU A N 1
ATOM 2303 C CA . GLU A 1 299 ? 18.222 21.120 32.249 1.00 75.31 299 GLU A CA 1
ATOM 2304 C C . GLU A 1 299 ? 17.835 21.511 30.811 1.00 75.31 299 GLU A C 1
ATOM 2306 O O . GLU A 1 299 ? 17.898 22.690 30.466 1.00 75.31 299 GLU A O 1
ATOM 2311 N N . GLY A 1 300 ? 17.214 20.590 30.065 1.00 73.62 300 GLY A N 1
ATOM 2312 C CA . GLY A 1 300 ? 16.748 20.786 28.693 1.00 73.62 300 GLY A CA 1
ATOM 2313 C C . GLY A 1 300 ? 17.722 20.255 27.645 1.00 73.62 300 GLY A C 1
ATOM 2314 O O . GLY A 1 300 ? 17.585 20.622 26.485 1.00 73.62 300 GLY A O 1
ATOM 2315 N N . ASP A 1 301 ? 18.670 19.408 28.045 1.00 80.25 301 ASP A N 1
ATOM 2316 C CA . ASP A 1 301 ? 19.765 18.930 27.196 1.00 80.25 301 ASP A CA 1
ATOM 2317 C C . ASP A 1 301 ? 19.613 17.445 26.815 1.00 80.25 301 ASP A C 1
ATOM 2319 O O . ASP A 1 301 ? 20.284 16.976 25.897 1.00 80.25 301 ASP A O 1
ATOM 2323 N N . ASN A 1 302 ? 18.720 16.702 27.487 1.00 85.19 302 ASN A N 1
ATOM 2324 C CA . ASN A 1 302 ? 18.546 15.260 27.287 1.00 85.19 302 ASN A CA 1
ATOM 2325 C C . ASN A 1 302 ? 17.074 14.855 27.106 1.00 85.19 302 ASN A C 1
ATOM 2327 O O . ASN A 1 302 ? 16.207 15.266 27.884 1.00 85.19 302 ASN A O 1
ATOM 2331 N N . ALA A 1 303 ? 16.809 13.971 26.142 1.00 89.12 303 ALA A N 1
ATOM 2332 C CA . ALA A 1 303 ? 15.527 13.299 25.937 1.00 89.12 303 ALA A CA 1
ATOM 2333 C C . ALA A 1 303 ? 15.625 11.813 26.312 1.00 89.12 303 ALA A C 1
ATOM 2335 O O . ALA A 1 303 ? 16.576 11.133 25.945 1.00 89.12 303 ALA A O 1
ATOM 2336 N N . HIS A 1 304 ? 14.624 11.291 27.017 1.00 91.38 304 HIS A N 1
ATOM 2337 C CA . HIS A 1 304 ? 14.431 9.852 27.197 1.00 91.38 304 HIS A CA 1
ATOM 2338 C C . HIS A 1 304 ? 13.527 9.350 26.070 1.00 91.38 304 HIS A C 1
ATOM 2340 O O . HIS A 1 304 ? 12.448 9.915 25.857 1.00 91.38 304 HIS A O 1
ATOM 2346 N N . VAL A 1 305 ? 13.979 8.325 25.346 1.00 93.62 305 VAL A N 1
ATOM 2347 C CA . VAL A 1 305 ? 13.259 7.749 24.208 1.00 93.62 305 VAL A CA 1
ATOM 2348 C C . VAL A 1 305 ? 13.183 6.230 24.300 1.00 93.62 305 VAL A C 1
ATOM 2350 O O . VAL A 1 305 ? 14.063 5.570 24.851 1.00 93.62 305 VAL A O 1
ATOM 2353 N N . GLN A 1 306 ? 12.118 5.680 23.727 1.00 95.25 306 GLN A N 1
ATOM 2354 C CA . GLN A 1 306 ? 11.909 4.242 23.580 1.00 95.25 306 GLN A CA 1
ATOM 2355 C C . GLN A 1 306 ? 11.680 3.908 22.108 1.00 95.25 306 GLN A C 1
ATOM 2357 O O . GLN A 1 306 ? 10.810 4.515 21.479 1.00 95.25 306 GLN A O 1
ATOM 2362 N N . LEU A 1 307 ? 12.421 2.934 21.581 1.00 93.56 307 LEU A N 1
ATOM 2363 C CA . LEU A 1 307 ? 12.221 2.385 20.244 1.00 93.56 307 LEU A CA 1
ATOM 2364 C C . LEU A 1 307 ? 11.496 1.043 20.330 1.00 93.56 307 LEU A C 1
ATOM 2366 O O . LEU A 1 307 ? 11.864 0.159 21.103 1.00 93.56 307 LEU A O 1
ATOM 2370 N N . SER A 1 308 ? 10.481 0.866 19.493 1.00 89.38 308 SER A N 1
ATOM 2371 C CA . SER A 1 308 ? 9.706 -0.373 19.405 1.00 89.38 308 SER A CA 1
ATOM 2372 C C . SER A 1 308 ? 9.426 -0.770 17.958 1.00 89.38 308 SER A C 1
ATOM 2374 O O . SER A 1 308 ? 9.370 0.092 17.086 1.00 89.38 308 SER A O 1
ATOM 2376 N N . ARG A 1 309 ? 9.219 -2.064 17.695 1.00 84.06 309 ARG A N 1
ATOM 2377 C CA . ARG A 1 309 ? 8.751 -2.586 16.397 1.00 84.06 309 ARG A CA 1
ATOM 2378 C C . ARG A 1 309 ? 7.769 -3.722 16.643 1.00 84.06 309 ARG A C 1
ATOM 2380 O O . ARG A 1 309 ? 7.979 -4.543 17.527 1.00 84.06 309 ARG A O 1
ATOM 2387 N N . GLY A 1 310 ? 6.654 -3.746 15.911 1.00 71.81 310 GLY A N 1
ATOM 2388 C CA . GLY A 1 310 ? 5.630 -4.791 16.070 1.00 71.81 310 GLY A CA 1
ATOM 2389 C C . GLY A 1 310 ? 5.007 -4.905 17.475 1.00 71.81 310 GLY A C 1
ATOM 2390 O O . GLY A 1 310 ? 4.427 -5.938 17.788 1.00 71.81 310 GLY A O 1
ATOM 2391 N N . GLY A 1 311 ? 5.134 -3.869 18.316 1.00 73.75 311 GLY A N 1
ATOM 2392 C CA . GLY A 1 311 ? 4.695 -3.866 19.719 1.00 73.75 311 GLY A CA 1
ATOM 2393 C C . GLY A 1 311 ? 5.771 -4.282 20.733 1.00 73.75 311 GLY A C 1
ATOM 2394 O O . GLY A 1 311 ? 5.593 -4.044 21.926 1.00 73.75 311 GLY A O 1
ATOM 2395 N N . GLU A 1 312 ? 6.901 -4.835 20.287 1.00 82.94 312 GLU A N 1
ATOM 2396 C CA . GLU A 1 312 ? 8.028 -5.186 21.155 1.00 82.94 312 GLU A CA 1
ATOM 2397 C C . GLU A 1 312 ? 8.945 -3.973 21.367 1.00 82.94 312 GLU A C 1
ATOM 2399 O O . GLU A 1 312 ? 9.269 -3.254 20.420 1.00 82.94 312 GLU A O 1
ATOM 2404 N N . LEU A 1 313 ? 9.359 -3.734 22.616 1.00 90.56 313 LEU A N 1
ATOM 2405 C CA . LEU A 1 313 ? 10.366 -2.728 22.966 1.00 90.56 313 LEU A CA 1
ATOM 2406 C C . LEU A 1 313 ? 11.747 -3.269 22.577 1.00 90.56 313 LEU A C 1
ATOM 2408 O O . LEU A 1 313 ? 12.180 -4.287 23.115 1.00 90.56 313 LEU A O 1
ATOM 2412 N N . LEU A 1 314 ? 12.416 -2.587 21.651 1.00 91.88 314 LEU A N 1
ATOM 2413 C CA . LEU A 1 314 ? 13.727 -2.977 21.137 1.00 91.88 314 LEU A CA 1
ATOM 2414 C C . LEU A 1 314 ? 14.862 -2.277 21.881 1.00 91.88 314 LEU A C 1
ATOM 2416 O O . LEU A 1 314 ? 15.907 -2.882 22.106 1.00 91.88 314 LEU A O 1
ATOM 2420 N N . ASP A 1 315 ? 14.651 -1.012 22.246 1.00 94.12 315 ASP A N 1
ATOM 2421 C CA . ASP A 1 315 ? 15.659 -0.162 22.872 1.00 94.12 315 ASP A CA 1
ATOM 2422 C C . ASP A 1 315 ? 15.013 0.950 23.727 1.00 94.12 315 ASP A C 1
ATOM 2424 O O . ASP A 1 315 ? 13.872 1.362 23.499 1.00 94.12 315 ASP A O 1
ATOM 2428 N N . ASP A 1 316 ? 15.734 1.397 24.753 1.00 94.12 316 ASP A N 1
ATOM 2429 C CA . ASP A 1 316 ? 15.283 2.313 25.807 1.00 94.12 316 ASP A CA 1
ATOM 2430 C C . ASP A 1 316 ? 16.505 3.084 26.337 1.00 94.12 316 ASP A C 1
ATOM 2432 O O . ASP A 1 316 ? 17.306 2.552 27.113 1.00 94.12 316 ASP A O 1
ATOM 2436 N N . GLN A 1 317 ? 16.691 4.325 25.871 1.00 92.00 317 GLN A N 1
ATOM 2437 C CA . GLN A 1 317 ? 17.911 5.095 26.133 1.00 92.00 317 GLN A CA 1
ATOM 2438 C C . GLN A 1 317 ? 17.689 6.612 26.233 1.00 92.00 317 GLN A C 1
ATOM 2440 O O . GLN A 1 317 ? 16.616 7.150 25.951 1.00 92.00 317 GLN A O 1
ATOM 2445 N N . ILE A 1 318 ? 18.727 7.312 26.698 1.00 90.00 318 ILE A N 1
ATOM 2446 C CA . ILE A 1 318 ? 18.748 8.768 26.860 1.00 90.00 318 ILE A CA 1
ATOM 2447 C C . ILE A 1 318 ? 19.631 9.364 25.763 1.00 90.00 318 ILE A C 1
ATOM 2449 O O . ILE A 1 318 ? 20.824 9.075 25.713 1.00 90.00 318 ILE A O 1
ATOM 2453 N N . VAL A 1 319 ? 19.045 10.224 24.933 1.00 89.31 319 VAL A N 1
ATOM 2454 C CA . VAL A 1 319 ? 19.706 10.937 23.834 1.00 89.31 319 VAL A CA 1
ATOM 2455 C C . VAL A 1 319 ? 20.035 12.356 24.290 1.00 89.31 319 VAL A C 1
ATOM 2457 O O . VAL A 1 319 ? 19.180 13.043 24.852 1.00 89.31 319 VAL A O 1
ATOM 2460 N N . HIS A 1 320 ? 21.265 12.801 24.045 1.00 85.50 320 HIS A N 1
ATOM 2461 C CA . HIS A 1 320 ? 21.733 14.153 24.358 1.00 85.50 320 HIS A CA 1
ATOM 2462 C C . HIS A 1 320 ? 21.597 15.070 23.132 1.00 85.50 320 HIS A C 1
ATOM 2464 O O . HIS A 1 320 ? 21.720 14.622 21.992 1.00 85.50 320 HIS A O 1
ATOM 2470 N N . ILE A 1 321 ? 21.373 16.367 23.329 1.00 82.12 321 ILE A N 1
ATOM 2471 C CA . ILE A 1 321 ? 21.288 17.328 22.223 1.00 82.12 321 ILE A CA 1
ATOM 2472 C C . ILE A 1 321 ? 22.598 17.376 21.406 1.00 82.12 321 ILE A C 1
ATOM 2474 O O . ILE A 1 321 ? 23.696 17.428 21.967 1.00 82.12 321 ILE A O 1
ATOM 2478 N N . ASN A 1 322 ? 22.498 17.366 20.075 1.00 72.88 322 ASN A N 1
ATOM 2479 C CA . ASN A 1 322 ? 23.611 17.183 19.128 1.00 72.88 322 ASN A CA 1
ATOM 2480 C C . ASN A 1 322 ? 24.359 15.837 19.269 1.00 72.88 322 ASN A C 1
ATOM 2482 O O . ASN A 1 322 ? 25.551 15.763 18.969 1.00 72.88 322 ASN A O 1
ATOM 2486 N N . SER A 1 323 ? 23.685 14.784 19.742 1.00 77.19 323 SER A N 1
ATOM 2487 C CA . SER A 1 323 ? 24.154 13.396 19.620 1.00 77.19 323 SER A CA 1
ATOM 2488 C C . SER A 1 323 ? 23.191 12.575 18.766 1.00 77.19 323 SER A C 1
ATOM 2490 O O . SER A 1 323 ? 21.988 12.861 18.740 1.00 77.19 323 SER A O 1
ATOM 2492 N N . SER A 1 324 ? 23.737 11.574 18.079 1.00 80.44 324 SER A N 1
ATOM 2493 C CA . SER A 1 324 ? 22.988 10.596 17.307 1.00 80.44 324 SER A CA 1
ATOM 2494 C C . SER A 1 324 ? 22.398 9.515 18.216 1.00 80.44 324 SER A C 1
ATOM 2496 O O . SER A 1 324 ? 23.071 8.923 19.060 1.00 80.44 324 SER A O 1
ATOM 2498 N N . TYR A 1 325 ? 21.109 9.256 18.028 1.00 88.44 325 TYR A N 1
ATOM 2499 C CA . TYR A 1 325 ? 20.450 8.007 18.370 1.00 88.44 325 TYR A CA 1
ATOM 2500 C C . TYR A 1 325 ? 20.686 7.035 17.212 1.00 88.44 325 TYR A C 1
ATOM 2502 O O . TYR A 1 325 ? 20.214 7.278 16.100 1.00 88.44 325 TYR A O 1
ATOM 2510 N N . GLU A 1 326 ? 21.399 5.946 17.472 1.00 88.56 326 GLU A N 1
ATOM 2511 C CA . GLU A 1 326 ? 21.705 4.903 16.492 1.00 88.56 326 GLU A CA 1
ATOM 2512 C C . GLU A 1 326 ? 21.098 3.574 16.941 1.00 88.56 326 GLU A C 1
ATOM 2514 O O . GLU A 1 326 ? 21.261 3.162 18.093 1.00 88.56 326 GLU A O 1
ATOM 2519 N N . TYR A 1 327 ? 20.409 2.892 16.024 1.00 88.50 327 TYR A N 1
ATOM 2520 C CA . TYR A 1 327 ? 19.940 1.522 16.222 1.00 88.50 327 TYR A CA 1
ATOM 2521 C C . TYR A 1 327 ? 20.491 0.619 15.119 1.00 88.50 327 TYR A C 1
ATOM 2523 O O . TYR A 1 327 ? 20.154 0.777 13.943 1.00 88.50 327 TYR A O 1
ATOM 2531 N N . GLU A 1 328 ? 21.321 -0.345 15.515 1.00 84.62 328 GLU A N 1
ATOM 2532 C CA . GLU A 1 328 ? 21.863 -1.386 14.643 1.00 84.62 328 GLU A CA 1
ATOM 2533 C C . GLU A 1 328 ? 21.234 -2.750 14.938 1.00 84.62 328 GLU A C 1
ATOM 2535 O O . GLU A 1 328 ? 20.929 -3.083 16.087 1.00 84.62 328 GLU A O 1
ATOM 2540 N N . ARG A 1 329 ? 21.133 -3.591 13.906 1.00 76.56 329 ARG A N 1
ATOM 2541 C CA . ARG A 1 329 ? 20.869 -5.028 14.046 1.00 76.56 329 ARG A CA 1
ATOM 2542 C C . ARG A 1 329 ? 21.876 -5.860 13.262 1.00 76.56 329 ARG A C 1
ATOM 2544 O O . ARG A 1 329 ? 22.401 -5.429 12.241 1.00 76.56 329 ARG A O 1
ATOM 2551 N N . GLU A 1 330 ? 22.108 -7.078 13.734 1.00 77.81 330 GLU A N 1
ATOM 2552 C CA . GLU A 1 330 ? 22.874 -8.087 13.004 1.00 77.81 330 GLU A CA 1
ATOM 2553 C C . GLU A 1 330 ? 21.987 -8.713 11.911 1.00 77.81 330 GLU A C 1
ATOM 2555 O O . GLU A 1 330 ? 20.826 -9.058 12.153 1.00 77.81 330 GLU A O 1
ATOM 2560 N N . VAL A 1 331 ? 22.519 -8.823 10.695 1.00 61.38 331 VAL A N 1
ATOM 2561 C CA . VAL A 1 331 ? 21.809 -9.278 9.492 1.00 61.38 331 VAL A CA 1
ATOM 2562 C C . VAL A 1 331 ? 22.659 -10.315 8.783 1.00 61.38 331 VAL A C 1
ATOM 2564 O O . VAL A 1 331 ? 23.871 -10.152 8.687 1.00 61.38 331 VAL A O 1
ATOM 2567 N N . THR A 1 332 ? 22.023 -11.365 8.273 1.00 60.50 332 THR A N 1
ATOM 2568 C CA . THR A 1 332 ? 22.682 -12.407 7.483 1.00 60.50 332 THR A CA 1
ATOM 2569 C C . THR A 1 332 ? 22.081 -12.427 6.083 1.00 60.50 332 THR A C 1
ATOM 2571 O O . THR A 1 332 ? 20.855 -12.421 5.951 1.00 60.50 332 THR A O 1
ATOM 2574 N N . ASP A 1 333 ? 22.935 -12.422 5.063 1.00 53.62 333 ASP A N 1
ATOM 2575 C CA . ASP A 1 333 ? 22.552 -12.525 3.651 1.00 53.62 333 ASP A CA 1
ATOM 2576 C C . ASP A 1 333 ? 22.262 -13.978 3.216 1.00 53.62 333 ASP A C 1
ATOM 2578 O O . ASP A 1 333 ? 22.302 -14.918 4.018 1.00 53.62 333 ASP A O 1
ATOM 2582 N N . ASP A 1 334 ? 21.918 -14.164 1.939 1.00 44.47 334 ASP A N 1
ATOM 2583 C CA . ASP A 1 334 ? 21.552 -15.473 1.380 1.00 44.47 334 ASP A CA 1
ATOM 2584 C C . ASP A 1 334 ? 22.725 -16.465 1.325 1.00 44.47 334 ASP A C 1
ATOM 2586 O O . ASP A 1 334 ? 22.503 -17.677 1.401 1.00 44.47 334 ASP A O 1
ATOM 2590 N N . ASP A 1 335 ? 23.960 -15.963 1.257 1.00 48.56 335 ASP A N 1
ATOM 2591 C CA . ASP A 1 335 ? 25.188 -16.761 1.281 1.00 48.56 335 ASP A CA 1
ATOM 2592 C C . ASP A 1 335 ? 25.634 -17.117 2.712 1.00 48.56 335 ASP A C 1
ATOM 2594 O O . ASP A 1 335 ? 26.580 -17.887 2.920 1.00 48.56 335 ASP A O 1
ATOM 2598 N N . GLY A 1 336 ? 24.916 -16.620 3.724 1.00 53.44 336 GLY A N 1
ATOM 2599 C CA . GLY A 1 336 ? 25.157 -16.918 5.132 1.00 53.44 336 GLY A CA 1
ATOM 2600 C C . GLY A 1 336 ? 26.253 -16.063 5.772 1.00 53.44 336 GLY A C 1
ATOM 2601 O O . GLY A 1 336 ? 26.757 -16.428 6.839 1.00 53.44 336 GLY A O 1
ATOM 2602 N N . LYS A 1 337 ? 26.635 -14.949 5.141 1.00 55.16 337 LYS A N 1
ATOM 2603 C CA . LYS A 1 337 ? 27.572 -13.952 5.668 1.00 55.16 337 LYS A CA 1
ATOM 2604 C C . LYS A 1 337 ? 26.793 -12.927 6.496 1.00 55.16 337 LYS A C 1
ATOM 2606 O O . LYS A 1 337 ? 25.671 -12.550 6.177 1.00 55.16 337 LYS A O 1
ATOM 2611 N N . THR A 1 338 ? 27.382 -12.521 7.619 1.00 61.72 338 THR A N 1
ATOM 2612 C CA . THR A 1 338 ? 26.707 -11.734 8.660 1.00 61.72 338 THR A CA 1
ATOM 2613 C C . THR A 1 338 ? 27.377 -10.374 8.841 1.00 61.72 338 THR A C 1
ATOM 2615 O O . THR A 1 338 ? 28.606 -10.295 8.885 1.00 61.72 338 THR A O 1
ATOM 2618 N N . PHE A 1 339 ? 26.583 -9.309 8.964 1.00 60.00 339 PHE A N 1
ATOM 2619 C CA . PHE A 1 339 ? 27.040 -7.931 9.148 1.00 60.00 339 PHE A CA 1
ATOM 2620 C C . PHE A 1 339 ? 26.102 -7.121 10.056 1.00 60.00 339 PHE A C 1
ATOM 2622 O O . PHE A 1 339 ? 24.908 -7.406 10.143 1.00 60.00 339 PHE A O 1
ATOM 2629 N N . ASN A 1 340 ? 26.629 -6.077 10.703 1.00 65.44 340 ASN A N 1
ATOM 2630 C CA . ASN A 1 340 ? 25.797 -5.067 11.359 1.00 65.44 340 ASN A CA 1
ATOM 2631 C C . ASN A 1 340 ? 25.202 -4.122 10.311 1.00 65.44 340 ASN A C 1
ATOM 2633 O O . ASN A 1 340 ? 25.891 -3.698 9.381 1.00 65.44 340 ASN A O 1
ATOM 2637 N N . GLN A 1 341 ? 23.929 -3.790 10.487 1.00 67.94 341 GLN A N 1
ATOM 2638 C CA . GLN A 1 341 ? 23.183 -2.842 9.675 1.00 67.94 341 GLN A CA 1
ATOM 2639 C C . GLN A 1 341 ? 22.548 -1.800 10.589 1.00 67.94 341 GLN A C 1
ATOM 2641 O O . GLN A 1 341 ? 21.738 -2.143 11.453 1.00 67.94 341 GLN A O 1
ATOM 2646 N N . THR A 1 342 ? 22.911 -0.536 10.391 1.00 74.19 342 THR A N 1
ATOM 2647 C CA . THR A 1 342 ? 22.218 0.606 10.988 1.00 74.19 342 THR A CA 1
ATOM 2648 C C . THR A 1 342 ? 20.849 0.737 10.324 1.00 74.19 342 THR A C 1
ATOM 2650 O O . THR A 1 342 ? 20.750 0.895 9.110 1.00 74.19 342 THR A O 1
ATOM 2653 N N . ASP A 1 343 ? 19.786 0.638 11.118 1.00 74.75 343 ASP A N 1
ATOM 2654 C CA . ASP A 1 343 ? 18.402 0.763 10.650 1.00 74.75 343 ASP A CA 1
ATOM 2655 C C . ASP A 1 343 ? 17.846 2.177 10.899 1.00 74.75 343 ASP A C 1
ATOM 2657 O O . ASP A 1 343 ? 16.929 2.618 10.200 1.00 74.75 343 ASP A O 1
ATOM 2661 N N . ILE A 1 344 ? 18.381 2.887 11.903 1.00 82.19 344 ILE A N 1
ATOM 2662 C CA . ILE A 1 344 ? 17.918 4.207 12.359 1.00 82.19 344 ILE A CA 1
ATOM 2663 C C . ILE A 1 344 ? 19.114 5.055 12.798 1.00 82.19 344 ILE A C 1
ATOM 2665 O O . ILE A 1 344 ? 19.932 4.584 13.588 1.00 82.19 344 ILE A O 1
ATOM 2669 N N . LEU A 1 345 ? 19.153 6.310 12.342 1.00 85.56 345 LEU A N 1
ATOM 2670 C CA . LEU A 1 345 ? 20.119 7.339 12.729 1.00 85.56 345 LEU A CA 1
ATOM 2671 C C . LEU A 1 345 ? 19.374 8.673 12.922 1.00 85.56 345 LEU A C 1
ATOM 2673 O O . LEU A 1 345 ? 18.989 9.313 11.948 1.00 85.56 345 LEU A O 1
ATOM 2677 N N . LEU A 1 346 ? 19.135 9.096 14.167 1.00 87.62 346 LEU A N 1
ATOM 2678 C CA . LEU A 1 346 ? 18.350 10.300 14.487 1.00 87.62 346 LEU A CA 1
ATOM 2679 C C . LEU A 1 346 ? 19.100 11.231 15.441 1.00 87.62 346 LEU A C 1
ATOM 2681 O O . LEU A 1 346 ? 19.412 10.858 16.566 1.00 87.62 346 LEU A O 1
ATOM 2685 N N . ASN A 1 347 ? 19.320 12.476 15.044 1.00 87.00 347 ASN A N 1
ATOM 2686 C CA . ASN A 1 347 ? 19.926 13.497 15.888 1.00 87.00 347 ASN A CA 1
ATOM 2687 C C . ASN A 1 347 ? 18.854 14.238 16.693 1.00 87.00 347 ASN A C 1
ATOM 2689 O O . ASN A 1 347 ? 17.856 14.698 16.144 1.00 87.00 347 ASN A O 1
ATOM 2693 N N . LEU A 1 348 ? 19.073 14.412 17.996 1.00 88.06 348 LEU A N 1
ATOM 2694 C CA . LEU A 1 348 ? 18.277 15.332 18.813 1.00 88.06 348 LEU A CA 1
ATOM 2695 C C . LEU A 1 348 ? 18.805 16.759 18.609 1.00 88.06 348 LEU A C 1
ATOM 2697 O O . LEU A 1 348 ? 19.852 17.107 19.156 1.00 88.06 348 LEU A O 1
ATOM 2701 N N . THR A 1 349 ? 18.106 17.594 17.841 1.00 88.50 349 THR A N 1
ATOM 2702 C CA . THR A 1 349 ? 18.604 18.929 17.447 1.00 88.50 349 THR A CA 1
ATOM 2703 C C . THR A 1 349 ? 17.997 20.077 18.253 1.00 88.50 349 THR A C 1
ATOM 2705 O O . THR A 1 349 ? 18.566 21.168 18.311 1.00 88.50 349 THR A O 1
ATOM 2708 N N . GLY A 1 350 ? 16.899 19.835 18.977 1.00 85.69 350 GLY A N 1
ATOM 2709 C CA . GLY A 1 350 ? 16.311 20.833 19.869 1.00 85.69 350 GLY A CA 1
ATOM 2710 C C . GLY A 1 350 ? 15.467 20.253 20.999 1.00 85.69 350 GLY A C 1
ATOM 2711 O O . GLY A 1 350 ? 14.794 19.242 20.841 1.00 85.69 350 GLY A O 1
ATOM 2712 N N . ILE A 1 351 ? 15.445 20.944 22.140 1.00 86.19 351 ILE A N 1
ATOM 2713 C CA . ILE A 1 351 ? 14.473 20.737 23.222 1.00 86.19 351 ILE A CA 1
ATOM 2714 C C . ILE A 1 351 ? 13.890 22.095 23.617 1.00 86.19 351 ILE A C 1
ATOM 2716 O O . ILE A 1 351 ? 14.600 23.093 23.739 1.00 86.19 351 ILE A O 1
ATOM 2720 N N . MET A 1 352 ? 12.581 22.135 23.868 1.00 82.19 352 MET A N 1
ATOM 2721 C CA . MET A 1 352 ? 11.898 23.288 24.444 1.00 82.19 352 MET A CA 1
ATOM 2722 C C . MET A 1 352 ? 11.068 22.866 25.655 1.00 82.19 352 MET A C 1
ATOM 2724 O O . MET A 1 352 ? 10.290 21.913 25.615 1.00 82.19 352 MET A O 1
ATOM 2728 N N . ARG A 1 353 ? 11.193 23.624 26.747 1.00 79.00 353 ARG A N 1
ATOM 2729 C CA . ARG A 1 353 ? 10.410 23.433 27.972 1.00 79.00 353 ARG A CA 1
ATOM 2730 C C . ARG A 1 353 ? 9.614 24.701 28.254 1.00 79.00 353 ARG A C 1
ATOM 2732 O O . ARG A 1 353 ? 10.172 25.795 28.298 1.00 79.00 353 ARG A O 1
ATOM 2739 N N . SER A 1 354 ? 8.307 24.565 28.443 1.00 74.12 354 SER A N 1
ATOM 2740 C CA . SER A 1 354 ? 7.397 25.682 28.701 1.00 74.12 354 SER A CA 1
ATOM 2741 C C . SER A 1 354 ? 6.376 25.327 29.783 1.00 74.12 354 SER A C 1
ATOM 2743 O O . SER A 1 354 ? 6.203 24.165 30.144 1.00 74.12 354 SER A O 1
ATOM 2745 N N . ALA A 1 355 ? 5.632 26.322 30.272 1.00 68.56 355 ALA A N 1
ATOM 2746 C CA . ALA A 1 355 ? 4.495 26.073 31.162 1.00 68.56 355 ALA A CA 1
ATOM 2747 C C . ALA A 1 355 ? 3.349 25.282 30.488 1.00 68.56 355 ALA A C 1
ATOM 2749 O O . ALA A 1 355 ? 2.476 24.780 31.190 1.00 68.56 355 ALA A O 1
ATOM 2750 N N . GLY A 1 356 ? 3.344 25.188 29.151 1.00 67.19 356 GLY A N 1
ATOM 2751 C CA . GLY A 1 356 ? 2.384 24.405 28.371 1.00 67.19 356 GLY A CA 1
ATOM 2752 C C . GLY A 1 356 ? 2.841 22.979 28.046 1.00 67.19 356 GLY A C 1
ATOM 2753 O O . GLY A 1 356 ? 2.050 22.227 27.491 1.00 67.19 356 GLY A O 1
ATOM 2754 N N . GLY A 1 357 ? 4.080 22.597 28.378 1.00 77.06 357 GLY A N 1
ATOM 2755 C CA . GLY A 1 357 ? 4.599 21.255 28.116 1.00 77.06 357 GLY A CA 1
ATOM 2756 C C . GLY A 1 357 ? 6.073 21.211 27.717 1.00 77.06 357 GLY A C 1
ATOM 2757 O O . GLY A 1 357 ? 6.800 22.207 27.774 1.00 77.06 357 GLY A O 1
ATOM 2758 N N . VAL A 1 358 ? 6.484 20.013 27.315 1.00 82.50 358 VAL A N 1
ATOM 2759 C CA . VAL A 1 358 ? 7.824 19.638 26.855 1.00 82.50 358 VAL A CA 1
ATOM 2760 C C . VAL A 1 358 ? 7.750 19.266 25.379 1.00 82.50 358 VAL A C 1
ATOM 2762 O O . VAL A 1 358 ? 6.813 18.576 24.980 1.00 82.50 358 VAL A O 1
ATOM 2765 N N . VAL A 1 359 ? 8.754 19.696 24.618 1.00 86.25 359 VAL A N 1
ATOM 2766 C CA . VAL A 1 359 ? 8.941 19.408 23.194 1.00 86.25 359 VAL A CA 1
ATOM 2767 C C . VAL A 1 359 ? 10.394 19.002 22.949 1.00 86.25 359 VAL A C 1
ATOM 2769 O O . VAL A 1 359 ? 11.296 19.623 23.513 1.00 86.25 359 VAL A O 1
ATOM 2772 N N . ALA A 1 360 ? 10.617 18.014 22.088 1.00 89.25 360 ALA A N 1
ATOM 2773 C CA . ALA A 1 360 ? 11.905 17.699 21.476 1.00 89.25 360 ALA A CA 1
ATOM 2774 C C . ALA A 1 360 ? 11.784 17.755 19.943 1.00 89.25 360 ALA A C 1
ATOM 2776 O O . ALA A 1 360 ? 10.693 17.576 19.402 1.00 89.25 360 ALA A O 1
ATOM 2777 N N . ILE A 1 361 ? 12.887 18.016 19.249 1.00 89.38 361 ILE A N 1
ATOM 2778 C CA . ILE A 1 361 ? 12.992 18.011 17.788 1.00 89.38 361 ILE A CA 1
ATOM 2779 C C . ILE A 1 361 ? 14.070 16.998 17.419 1.00 89.38 361 ILE A C 1
ATOM 2781 O O . ILE A 1 361 ? 15.205 17.114 17.885 1.00 89.38 361 ILE A O 1
ATOM 2785 N N . PHE A 1 362 ? 13.691 16.012 16.612 1.00 89.31 362 PHE A N 1
ATOM 2786 C CA . PHE A 1 362 ? 14.595 15.009 16.061 1.00 89.31 362 PHE A CA 1
ATOM 2787 C C . PHE A 1 362 ? 14.697 15.183 14.548 1.00 89.31 362 PHE A C 1
ATOM 2789 O O . PHE A 1 362 ? 13.678 15.417 13.898 1.00 89.31 362 PHE A O 1
ATOM 2796 N N . GLU A 1 363 ? 15.905 15.048 14.006 1.00 86.50 363 GLU A N 1
ATOM 2797 C CA . GLU A 1 363 ? 16.227 15.198 12.580 1.00 86.50 363 GLU A CA 1
ATOM 2798 C C . GLU A 1 363 ? 17.158 14.052 12.172 1.00 86.50 363 GLU A C 1
ATOM 2800 O O . GLU A 1 363 ? 18.093 13.732 12.908 1.00 86.50 363 GLU A O 1
ATOM 2805 N N . GLY A 1 364 ? 16.890 13.369 11.058 1.00 77.94 364 GLY A N 1
ATOM 2806 C CA . GLY A 1 364 ? 17.744 12.265 10.616 1.00 77.94 364 GLY A CA 1
ATOM 2807 C C . GLY A 1 364 ? 17.083 11.305 9.634 1.00 77.94 364 GLY A C 1
ATOM 2808 O O . GLY A 1 364 ? 16.211 11.692 8.860 1.00 77.94 364 GLY A O 1
ATOM 2809 N N . GLN A 1 365 ? 17.543 10.053 9.655 1.00 74.44 365 GLN A N 1
ATOM 2810 C CA . GLN A 1 365 ? 17.338 9.054 8.609 1.00 74.44 365 GLN A CA 1
ATOM 2811 C C . GLN A 1 365 ? 16.986 7.663 9.179 1.00 74.44 365 GLN A C 1
ATOM 2813 O O . GLN A 1 365 ? 17.242 7.330 10.338 1.00 74.44 365 GLN A O 1
ATOM 2818 N N . THR A 1 366 ? 16.377 6.829 8.337 1.00 69.75 366 THR A N 1
ATOM 2819 C CA . THR A 1 366 ? 16.105 5.405 8.574 1.00 69.75 366 THR A CA 1
ATOM 2820 C C . THR A 1 366 ? 16.330 4.645 7.282 1.00 69.75 366 THR A C 1
ATOM 2822 O O . THR A 1 366 ? 16.213 5.202 6.188 1.00 69.75 366 THR A O 1
ATOM 2825 N N . ILE A 1 367 ? 16.634 3.359 7.414 1.00 63.81 367 ILE A N 1
ATOM 2826 C CA . ILE A 1 367 ? 16.891 2.471 6.289 1.00 63.81 367 ILE A CA 1
ATOM 2827 C C . ILE A 1 367 ? 15.686 2.417 5.334 1.00 63.81 367 ILE A C 1
ATOM 2829 O O . ILE A 1 367 ? 14.563 2.081 5.723 1.00 63.81 367 ILE A O 1
ATOM 2833 N N . LYS A 1 368 ? 15.920 2.783 4.066 1.00 55.62 368 LYS A N 1
ATOM 2834 C CA . LYS A 1 368 ? 14.850 3.029 3.083 1.00 55.62 368 LYS A CA 1
ATOM 2835 C C . LYS A 1 368 ? 14.082 1.763 2.675 1.00 55.62 368 LYS A C 1
ATOM 2837 O O . LYS A 1 368 ? 12.882 1.865 2.417 1.00 55.62 368 LYS A O 1
ATOM 2842 N N . ARG A 1 369 ? 14.737 0.591 2.616 1.00 54.28 369 ARG A N 1
ATOM 2843 C CA . ARG A 1 369 ? 14.102 -0.661 2.155 1.00 54.28 369 ARG A CA 1
ATOM 2844 C C . ARG A 1 369 ? 13.222 -1.293 3.237 1.00 54.28 369 ARG A C 1
ATOM 2846 O O . ARG A 1 369 ? 13.696 -1.662 4.309 1.00 54.28 369 ARG A O 1
ATOM 2853 N N . ILE A 1 370 ? 11.947 -1.469 2.891 1.00 48.31 370 ILE A N 1
ATOM 2854 C CA . ILE A 1 370 ? 10.874 -1.993 3.754 1.00 48.31 370 ILE A CA 1
ATOM 2855 C C . ILE A 1 370 ? 10.923 -3.506 3.979 1.00 48.31 370 ILE A C 1
ATOM 2857 O O . ILE A 1 370 ? 10.466 -4.000 5.008 1.00 48.31 370 ILE A O 1
ATOM 2861 N N . HIS A 1 371 ? 11.505 -4.247 3.043 1.00 49.47 371 HIS A N 1
ATOM 2862 C CA . HIS A 1 371 ? 11.717 -5.687 3.122 1.00 49.47 371 HIS A CA 1
ATOM 2863 C C . HIS A 1 371 ? 12.845 -6.086 2.170 1.00 49.47 371 HIS A C 1
ATOM 2865 O O . HIS A 1 371 ? 13.293 -5.292 1.346 1.00 49.47 371 HIS A O 1
ATOM 2871 N N . LYS A 1 372 ? 13.269 -7.349 2.240 1.00 50.09 372 LYS A N 1
ATOM 2872 C CA . LYS A 1 372 ? 14.041 -7.953 1.156 1.00 50.09 372 LYS A CA 1
ATOM 2873 C C . LYS A 1 372 ? 13.142 -8.077 -0.080 1.00 50.09 372 LYS A C 1
ATOM 2875 O O . LYS A 1 372 ? 12.032 -8.596 0.034 1.00 50.09 372 LYS A O 1
ATOM 2880 N N . GLU A 1 373 ? 13.592 -7.586 -1.227 1.00 47.12 373 GLU A N 1
ATOM 2881 C CA . GLU A 1 373 ? 12.895 -7.769 -2.505 1.00 47.12 373 GLU A CA 1
ATOM 2882 C C . GLU A 1 373 ? 12.882 -9.256 -2.909 1.00 47.12 373 GLU A C 1
ATOM 2884 O O . GLU A 1 373 ? 13.777 -10.033 -2.563 1.00 47.12 373 GLU A O 1
ATOM 2889 N N . THR A 1 374 ? 11.829 -9.681 -3.607 1.00 46.66 374 THR A N 1
ATOM 2890 C CA . THR A 1 374 ? 11.658 -11.067 -4.064 1.00 46.66 374 THR A CA 1
ATOM 2891 C C . THR A 1 374 ? 11.079 -11.093 -5.472 1.00 46.66 374 THR A C 1
ATOM 2893 O O . THR A 1 374 ? 10.402 -10.150 -5.871 1.00 46.66 374 THR A O 1
ATOM 2896 N N . ARG A 1 375 ? 11.282 -12.202 -6.191 1.00 49.81 375 ARG A N 1
ATOM 2897 C CA . ARG A 1 375 ? 10.600 -12.503 -7.462 1.00 49.81 375 ARG A CA 1
ATOM 2898 C C . ARG A 1 375 ? 9.134 -12.865 -7.193 1.00 49.81 375 ARG A C 1
ATOM 2900 O O . ARG A 1 375 ? 8.780 -14.044 -7.154 1.00 49.81 375 ARG A O 1
ATOM 2907 N N . ASN A 1 376 ? 8.337 -11.869 -6.820 1.00 50.22 376 ASN A N 1
ATOM 2908 C CA . ASN A 1 376 ? 6.888 -11.980 -6.806 1.00 50.22 376 ASN A CA 1
ATOM 2909 C C . ASN A 1 376 ? 6.253 -10.699 -7.352 1.00 50.22 376 ASN A C 1
ATOM 2911 O O . ASN A 1 376 ? 6.770 -9.597 -7.162 1.00 50.22 376 ASN A O 1
ATOM 2915 N N . SER A 1 377 ? 5.082 -10.851 -7.970 1.00 52.22 377 SER A N 1
ATOM 2916 C CA . SER A 1 377 ? 4.267 -9.766 -8.533 1.00 52.22 377 SER A CA 1
ATOM 2917 C C . SER A 1 377 ? 4.042 -8.588 -7.578 1.00 52.22 377 SER A C 1
ATOM 2919 O O . SER A 1 377 ? 3.934 -7.448 -8.029 1.00 52.22 377 SER A O 1
ATOM 2921 N N . ALA A 1 378 ? 4.007 -8.845 -6.267 1.00 53.38 378 ALA A N 1
ATOM 2922 C CA . ALA A 1 378 ? 3.831 -7.828 -5.241 1.00 53.38 378 ALA A CA 1
ATOM 2923 C C . ALA A 1 378 ? 5.020 -6.862 -5.119 1.00 53.38 378 ALA A C 1
ATOM 2925 O O . ALA A 1 378 ? 4.800 -5.674 -4.899 1.00 53.38 378 ALA A O 1
ATOM 2926 N N . CYS A 1 379 ? 6.262 -7.326 -5.293 1.00 52.28 379 CYS A N 1
ATOM 2927 C CA . CYS A 1 379 ? 7.423 -6.435 -5.303 1.00 52.28 379 CYS A CA 1
ATOM 2928 C C . CYS A 1 379 ? 7.383 -5.496 -6.519 1.00 52.28 379 CYS A C 1
ATOM 2930 O O . CYS A 1 379 ? 7.452 -4.281 -6.352 1.00 52.28 379 CYS A O 1
ATOM 2932 N N . TYR A 1 380 ? 7.193 -6.026 -7.730 1.00 55.69 380 TYR A N 1
ATOM 2933 C CA . TYR A 1 380 ? 7.165 -5.208 -8.950 1.00 55.69 380 TYR A CA 1
ATOM 2934 C C . TYR A 1 380 ? 6.027 -4.174 -8.944 1.00 55.69 380 TYR A C 1
ATOM 2936 O O . TYR A 1 380 ? 6.238 -3.036 -9.352 1.00 55.69 380 TYR A O 1
ATOM 2944 N N . ALA A 1 381 ? 4.858 -4.522 -8.395 1.00 55.47 381 ALA A N 1
ATOM 2945 C CA . ALA A 1 381 ? 3.707 -3.624 -8.280 1.00 55.47 381 ALA A CA 1
ATOM 2946 C C . ALA A 1 381 ? 3.958 -2.359 -7.432 1.00 55.47 381 ALA A C 1
ATOM 2948 O O . ALA A 1 381 ? 3.297 -1.350 -7.663 1.00 55.47 381 ALA A O 1
ATOM 2949 N N . CYS A 1 382 ? 4.907 -2.387 -6.488 1.00 53.22 382 CYS A N 1
ATOM 2950 C CA . CYS A 1 382 ? 5.307 -1.211 -5.701 1.00 53.22 382 CYS A CA 1
ATOM 2951 C C . CYS A 1 382 ? 6.509 -0.446 -6.279 1.00 53.22 382 CYS A C 1
ATOM 2953 O O . CYS A 1 382 ? 6.768 0.678 -5.851 1.00 53.22 382 CYS A O 1
ATOM 2955 N N . HIS A 1 383 ? 7.263 -1.061 -7.190 1.00 52.66 383 HIS A N 1
ATOM 2956 C CA . HIS A 1 383 ? 8.599 -0.607 -7.585 1.00 52.66 383 HIS A CA 1
ATOM 2957 C C . HIS A 1 383 ? 8.718 -0.186 -9.057 1.00 52.66 383 HIS A C 1
ATOM 2959 O O . HIS A 1 383 ? 9.653 0.536 -9.399 1.00 52.66 383 HIS A O 1
ATOM 2965 N N . MET A 1 384 ? 7.772 -0.586 -9.909 1.00 51.16 384 MET A N 1
ATOM 2966 C CA . MET A 1 384 ? 7.696 -0.204 -11.320 1.00 51.16 384 MET A CA 1
ATOM 2967 C C . MET A 1 384 ? 6.390 0.550 -11.585 1.00 51.16 384 MET A C 1
ATOM 2969 O O . MET A 1 384 ? 5.305 0.057 -11.260 1.00 51.16 384 MET A O 1
ATOM 2973 N N . GLU A 1 385 ? 6.478 1.737 -12.191 1.00 46.41 385 GLU A N 1
ATOM 2974 C CA . GLU A 1 385 ? 5.292 2.523 -12.544 1.00 46.41 385 GLU A CA 1
ATOM 2975 C C . GLU A 1 385 ? 4.400 1.739 -13.520 1.00 46.41 385 GLU A C 1
ATOM 2977 O O . GLU A 1 385 ? 4.885 1.097 -14.447 1.00 46.41 385 GLU A O 1
ATOM 2982 N N . GLY A 1 386 ? 3.088 1.716 -13.275 1.00 46.94 386 GLY A N 1
ATOM 2983 C CA . GLY A 1 386 ? 2.128 0.956 -14.086 1.00 46.94 386 GLY A CA 1
ATOM 2984 C C . GLY A 1 386 ? 2.065 -0.559 -13.825 1.00 46.94 386 GLY A C 1
ATOM 2985 O O . GLY A 1 386 ? 0.981 -1.144 -13.933 1.00 46.94 386 GLY A O 1
ATOM 2986 N N . TYR A 1 387 ? 3.146 -1.199 -13.351 1.00 49.38 387 TYR A N 1
ATOM 2987 C CA . TYR A 1 387 ? 3.129 -2.633 -13.005 1.00 49.38 387 TYR A CA 1
ATOM 2988 C C . TYR A 1 387 ? 2.088 -2.960 -11.925 1.00 49.38 387 TYR A C 1
ATOM 2990 O O . TYR A 1 387 ? 1.529 -4.054 -11.921 1.00 49.38 387 TYR A O 1
ATOM 2998 N N . ALA A 1 388 ? 1.747 -2.002 -11.056 1.00 46.22 388 ALA A N 1
ATOM 2999 C CA . ALA A 1 388 ? 0.695 -2.111 -10.041 1.00 46.22 388 ALA A CA 1
ATOM 3000 C C . ALA A 1 388 ? -0.607 -2.791 -10.519 1.00 46.22 388 ALA A C 1
ATOM 3002 O O . ALA A 1 388 ? -1.270 -3.486 -9.752 1.00 46.22 388 ALA A O 1
ATOM 3003 N N . ARG A 1 389 ? -0.980 -2.620 -11.792 1.00 48.69 389 ARG A N 1
ATOM 3004 C CA . ARG A 1 389 ? -2.210 -3.199 -12.356 1.00 48.69 389 ARG A CA 1
ATOM 3005 C C . ARG A 1 389 ? -2.014 -4.571 -13.006 1.00 48.69 389 ARG A C 1
ATOM 3007 O O . ARG A 1 389 ? -3.002 -5.201 -13.368 1.00 48.69 389 ARG A O 1
ATOM 3014 N N . ASN A 1 390 ? -0.765 -4.993 -13.208 1.00 54.78 390 ASN A N 1
ATOM 3015 C CA . ASN A 1 390 ? -0.347 -6.134 -14.028 1.00 54.78 390 ASN A CA 1
ATOM 3016 C C . ASN A 1 390 ? -1.056 -6.189 -15.399 1.00 54.78 390 ASN A C 1
ATOM 3018 O O . ASN A 1 390 ? -1.308 -7.267 -15.940 1.00 54.78 390 ASN A O 1
ATOM 3022 N N . ASN A 1 391 ? -1.427 -5.022 -15.945 1.00 66.12 391 ASN A N 1
ATOM 3023 C CA . ASN A 1 391 ? -2.101 -4.947 -17.233 1.00 66.12 391 ASN A CA 1
ATOM 3024 C C . ASN A 1 391 ? -1.113 -5.394 -18.309 1.00 66.12 391 ASN A C 1
ATOM 3026 O O . ASN A 1 391 ? -0.002 -4.870 -18.410 1.00 66.12 391 ASN A O 1
ATOM 3030 N N . ARG A 1 392 ? -1.560 -6.317 -19.152 1.00 72.75 392 ARG A N 1
ATOM 3031 C CA . ARG A 1 392 ? -0.951 -6.538 -20.457 1.00 72.75 392 ARG A CA 1
ATOM 3032 C C . ARG A 1 392 ? -1.649 -5.655 -21.477 1.00 72.75 392 ARG A C 1
ATOM 3034 O O . ARG A 1 392 ? -2.841 -5.372 -21.337 1.00 72.75 392 ARG A O 1
ATOM 3041 N N . TYR A 1 393 ? -0.926 -5.251 -22.505 1.00 81.94 393 TYR A N 1
ATOM 3042 C CA . TYR A 1 393 ? -1.423 -4.414 -23.585 1.00 81.94 393 TYR A CA 1
ATOM 3043 C C . TYR A 1 393 ? -1.020 -4.989 -24.939 1.00 81.94 393 TYR A C 1
ATOM 3045 O O . TYR A 1 393 ? -0.096 -5.794 -25.041 1.00 81.94 393 TYR A O 1
ATOM 3053 N N . THR A 1 394 ? -1.714 -4.549 -25.982 1.00 86.06 394 THR A N 1
ATOM 3054 C CA . THR A 1 394 ? -1.331 -4.767 -27.378 1.00 86.06 394 THR A CA 1
ATOM 3055 C C . THR A 1 394 ? -1.544 -3.473 -28.157 1.00 86.06 394 THR A C 1
ATOM 3057 O O . THR A 1 394 ? -2.526 -2.759 -27.910 1.00 86.06 394 THR A O 1
ATOM 3060 N N . ILE A 1 395 ? -0.637 -3.133 -29.076 1.00 86.06 395 ILE A N 1
ATOM 3061 C CA . ILE A 1 395 ? -0.847 -2.001 -29.992 1.00 86.06 395 ILE A CA 1
ATOM 3062 C C . ILE A 1 395 ? -1.747 -2.472 -31.134 1.00 86.06 395 ILE A C 1
ATOM 3064 O O . ILE A 1 395 ? -1.373 -3.365 -31.889 1.00 86.06 395 ILE A O 1
ATOM 3068 N N . VAL A 1 396 ? -2.919 -1.857 -31.296 1.00 88.62 396 VAL A N 1
ATOM 3069 C CA . VAL A 1 396 ? -3.881 -2.243 -32.342 1.00 88.62 396 VAL A CA 1
ATOM 3070 C C . VAL A 1 396 ? -3.645 -1.521 -33.669 1.00 88.62 396 VAL A C 1
ATOM 3072 O O . VAL A 1 396 ? -3.931 -2.093 -34.716 1.00 88.62 396 VAL A O 1
ATOM 3075 N N . ASP A 1 397 ? -3.114 -0.291 -33.649 1.00 86.94 397 ASP A N 1
ATOM 3076 C CA . ASP A 1 397 ? -2.825 0.502 -34.856 1.00 86.94 397 ASP A CA 1
ATOM 3077 C C . ASP A 1 397 ? -1.905 1.704 -34.543 1.00 86.94 397 ASP A C 1
ATOM 3079 O O . ASP A 1 397 ? -1.766 2.112 -33.385 1.00 86.94 397 ASP A O 1
ATOM 3083 N N . ARG A 1 398 ? -1.325 2.328 -35.576 1.00 86.12 398 ARG A N 1
ATOM 3084 C CA . ARG A 1 398 ? -0.603 3.611 -35.481 1.00 86.12 398 ARG A CA 1
ATOM 3085 C C . ARG A 1 398 ? -0.888 4.467 -36.717 1.00 86.12 398 ARG A C 1
ATOM 3087 O O . ARG A 1 398 ? -0.579 4.067 -37.837 1.00 86.12 398 ARG A O 1
ATOM 3094 N N . ILE A 1 399 ? -1.457 5.660 -36.521 1.00 82.88 399 ILE A N 1
ATOM 3095 C CA . ILE A 1 399 ? -1.872 6.561 -37.610 1.00 82.88 399 ILE A CA 1
ATOM 3096 C C . ILE A 1 399 ? -1.323 7.962 -37.366 1.00 82.88 399 ILE A C 1
ATOM 3098 O O . ILE A 1 399 ? -1.807 8.686 -36.498 1.00 82.88 399 ILE A O 1
ATOM 3102 N N . GLY A 1 400 ? -0.339 8.355 -38.179 1.00 82.12 400 GLY A N 1
ATOM 3103 C CA . GLY A 1 400 ? 0.438 9.565 -37.915 1.00 82.12 400 GLY A CA 1
ATOM 3104 C C . GLY A 1 400 ? 1.121 9.444 -36.556 1.00 82.12 400 GLY A C 1
ATOM 3105 O O . GLY A 1 400 ? 1.674 8.393 -36.233 1.00 82.12 400 GLY A O 1
ATOM 3106 N N . ASP A 1 401 ? 1.003 10.494 -35.757 1.00 80.62 401 ASP A N 1
ATOM 3107 C CA . ASP A 1 401 ? 1.629 10.625 -34.440 1.00 80.62 401 ASP A CA 1
ATOM 3108 C C . ASP A 1 401 ? 0.799 9.968 -33.310 1.00 80.62 401 ASP A C 1
ATOM 3110 O O . ASP A 1 401 ? 1.193 9.967 -32.144 1.00 80.62 401 ASP A O 1
ATOM 3114 N N . LYS A 1 402 ? -0.330 9.329 -33.662 1.00 85.75 402 LYS A N 1
ATOM 3115 C CA . LYS A 1 402 ? -1.211 8.602 -32.736 1.00 85.75 402 LYS A CA 1
ATOM 3116 C C . LYS A 1 402 ? -0.935 7.107 -32.716 1.00 85.75 402 LYS A C 1
ATOM 3118 O O . LYS A 1 402 ? -1.041 6.434 -33.744 1.00 85.75 402 LYS A O 1
ATOM 3123 N N . THR A 1 403 ? -0.687 6.571 -31.525 1.00 87.19 403 THR A N 1
ATOM 3124 C CA . THR A 1 403 ? -0.652 5.127 -31.254 1.00 87.19 403 THR A CA 1
ATOM 3125 C C . THR A 1 403 ? -1.926 4.699 -30.539 1.00 87.19 403 THR A C 1
ATOM 3127 O O . THR A 1 403 ? -2.309 5.282 -29.525 1.00 87.19 403 THR A O 1
ATOM 3130 N N . TYR A 1 404 ? -2.572 3.657 -31.058 1.00 89.44 404 TYR A N 1
ATOM 3131 C CA . TYR A 1 404 ? -3.773 3.070 -30.477 1.00 89.44 404 TYR A CA 1
ATOM 3132 C C . TYR A 1 404 ? -3.431 1.738 -29.823 1.00 89.44 404 TYR A C 1
ATOM 3134 O O . TYR A 1 404 ? -2.809 0.873 -30.441 1.00 89.44 404 TYR A O 1
ATOM 3142 N N . TYR A 1 405 ? -3.860 1.554 -28.583 1.00 89.62 405 TYR A N 1
ATOM 3143 C CA . TYR A 1 405 ? -3.550 0.372 -27.784 1.00 89.62 405 TYR A CA 1
ATOM 3144 C C . TYR A 1 405 ? -4.780 -0.086 -27.010 1.00 89.62 405 TYR A C 1
ATOM 3146 O O . TYR A 1 405 ? -5.698 0.690 -26.753 1.00 89.62 405 TYR A O 1
ATOM 3154 N N . THR A 1 406 ? -4.809 -1.351 -26.614 1.00 91.25 406 THR A N 1
ATOM 3155 C CA . THR A 1 406 ? -5.849 -1.864 -25.718 1.00 91.25 406 THR A CA 1
ATOM 3156 C C . THR A 1 406 ? -5.270 -2.844 -24.710 1.00 91.25 406 THR A C 1
ATOM 3158 O O . THR A 1 406 ? -4.160 -3.346 -24.888 1.00 91.25 406 THR A O 1
ATOM 3161 N N . LYS A 1 407 ? -6.018 -3.109 -23.638 1.00 88.44 407 LYS A N 1
ATOM 3162 C CA . LYS A 1 407 ? -5.658 -4.115 -22.638 1.00 88.44 407 LYS A CA 1
ATOM 3163 C C . LYS A 1 407 ? -5.830 -5.524 -23.189 1.00 88.44 407 LYS A C 1
ATOM 3165 O O . LYS A 1 407 ? -6.736 -5.795 -23.971 1.00 88.44 407 LYS A O 1
ATOM 3170 N N . MET A 1 408 ? -5.009 -6.441 -22.711 1.00 85.44 408 MET A N 1
ATOM 3171 C CA . MET A 1 408 ? -5.140 -7.874 -22.919 1.00 85.44 408 MET A CA 1
ATOM 3172 C C . MET A 1 408 ? -5.643 -8.512 -21.623 1.00 85.44 408 MET A C 1
ATOM 3174 O O . MET A 1 408 ? -5.028 -8.365 -20.570 1.00 85.44 408 MET A O 1
ATOM 3178 N N . LEU A 1 409 ? -6.792 -9.180 -21.711 1.00 85.88 409 LEU A N 1
ATOM 3179 C CA . LEU A 1 409 ? -7.556 -9.696 -20.571 1.00 85.88 409 LEU A CA 1
ATOM 3180 C C . LEU A 1 409 ? -7.257 -11.177 -20.310 1.00 85.88 409 LEU A C 1
ATOM 3182 O O . LEU A 1 409 ? -7.181 -11.612 -19.164 1.00 85.88 409 LEU A O 1
ATOM 3186 N N . VAL A 1 410 ? -7.066 -11.947 -21.384 1.00 86.25 410 VAL A N 1
ATOM 3187 C CA . VAL A 1 410 ? -6.704 -13.369 -21.351 1.00 86.25 410 VAL A CA 1
ATOM 3188 C C . VAL A 1 410 ? -5.689 -13.632 -22.456 1.00 86.25 410 VAL A C 1
ATOM 3190 O O . VAL A 1 410 ? -5.875 -13.158 -23.575 1.00 86.25 410 VAL A O 1
ATOM 3193 N N . ASP A 1 411 ? -4.655 -14.416 -22.161 1.00 83.56 411 ASP A N 1
ATOM 3194 C CA . ASP A 1 411 ? -3.723 -14.962 -23.149 1.00 83.56 411 ASP A CA 1
ATOM 3195 C C . ASP A 1 411 ? -3.091 -16.256 -22.619 1.00 83.56 411 ASP A C 1
ATOM 3197 O O . ASP A 1 411 ? -2.417 -16.253 -21.590 1.00 83.56 411 ASP A O 1
ATOM 3201 N N . PHE A 1 412 ? -3.362 -17.369 -23.298 1.00 82.50 412 PHE A N 1
ATOM 3202 C CA . PHE A 1 412 ? -2.895 -18.710 -22.925 1.00 82.50 412 PHE A CA 1
ATOM 3203 C C . PHE A 1 412 ? -1.529 -19.080 -23.513 1.00 82.50 412 PHE A C 1
ATOM 3205 O O . PHE A 1 412 ? -1.007 -20.133 -23.158 1.00 82.50 412 PHE A O 1
ATOM 3212 N N . ASP A 1 413 ? -0.967 -18.266 -24.410 1.00 68.38 413 ASP A N 1
ATOM 3213 C CA . ASP A 1 413 ? 0.358 -18.510 -25.007 1.00 68.38 413 ASP A CA 1
ATOM 3214 C C . ASP A 1 413 ? 1.495 -17.953 -24.118 1.00 68.38 413 ASP A C 1
ATOM 3216 O O . ASP A 1 413 ? 2.677 -18.238 -24.296 1.00 68.38 413 ASP A O 1
ATOM 3220 N N . TYR A 1 414 ? 1.125 -17.150 -23.119 1.00 61.59 414 TYR A N 1
ATOM 3221 C CA . TYR A 1 414 ? 1.999 -16.160 -22.506 1.00 61.59 414 TYR A CA 1
ATOM 3222 C C . TYR A 1 414 ? 3.195 -16.693 -21.706 1.00 61.59 414 TYR A C 1
ATOM 3224 O O . TYR A 1 414 ? 4.315 -16.210 -21.873 1.00 61.59 414 TYR A O 1
ATOM 3232 N N . TYR A 1 415 ? 2.979 -17.661 -20.812 1.00 55.66 415 TYR A N 1
ATOM 3233 C CA . TYR A 1 415 ? 4.055 -18.195 -19.965 1.00 55.66 415 TYR A CA 1
ATOM 3234 C C . TYR A 1 415 ? 4.775 -19.394 -20.611 1.00 55.66 415 TYR A C 1
ATOM 3236 O O . TYR A 1 415 ? 5.637 -20.008 -19.977 1.00 55.66 415 TYR A O 1
ATOM 3244 N N . GLY A 1 416 ? 4.430 -19.760 -21.854 1.00 56.69 416 GLY A N 1
ATOM 3245 C CA . GLY A 1 416 ? 4.946 -20.955 -22.534 1.00 56.69 416 GLY A CA 1
ATOM 3246 C C . GLY A 1 416 ? 4.529 -22.284 -21.882 1.00 56.69 416 GLY A C 1
ATOM 3247 O O . GLY A 1 416 ? 4.975 -23.361 -22.297 1.00 56.69 416 GLY A O 1
ATOM 3248 N N . ASP A 1 417 ? 3.672 -22.247 -20.861 1.00 55.09 417 ASP A N 1
ATOM 3249 C CA . ASP A 1 417 ? 2.992 -23.418 -20.340 1.00 55.09 417 ASP A CA 1
ATOM 3250 C C . ASP A 1 417 ? 1.801 -23.765 -21.244 1.00 55.09 417 ASP A C 1
ATOM 3252 O O . ASP A 1 417 ? 1.162 -22.918 -21.855 1.00 55.09 417 ASP A O 1
ATOM 3256 N N . ASN A 1 418 ? 1.499 -25.058 -21.385 1.00 66.62 418 ASN A N 1
ATOM 3257 C CA . ASN A 1 418 ? 0.399 -25.506 -22.245 1.00 66.62 418 ASN A CA 1
ATOM 3258 C C . ASN A 1 418 ? -0.954 -25.297 -21.534 1.00 66.62 418 ASN A C 1
ATOM 3260 O O . ASN A 1 418 ? -1.635 -26.271 -21.187 1.00 66.62 418 ASN A O 1
ATOM 3264 N N . MET A 1 419 ? -1.316 -24.034 -21.280 1.00 80.38 419 MET A N 1
ATOM 3265 C CA . MET A 1 419 ? -2.547 -23.646 -20.599 1.00 80.38 419 MET A CA 1
ATOM 3266 C C . MET A 1 419 ? -3.769 -24.216 -21.320 1.00 80.38 419 MET A C 1
ATOM 3268 O O . MET A 1 419 ? -3.845 -24.277 -22.549 1.00 80.38 419 MET A O 1
ATOM 3272 N N . SER A 1 420 ? -4.757 -24.653 -20.541 1.00 89.50 420 SER A N 1
ATOM 3273 C CA . SER A 1 420 ? -6.038 -25.085 -21.088 1.00 89.50 420 SER A CA 1
ATOM 3274 C C . SER A 1 420 ? -7.174 -24.861 -20.103 1.00 89.50 420 SER A C 1
ATOM 3276 O O . SER A 1 420 ? -7.009 -25.020 -18.892 1.00 89.50 420 SER A O 1
ATOM 3278 N N . LYS A 1 421 ? -8.349 -24.530 -20.635 1.00 93.19 421 LYS A N 1
ATOM 3279 C CA . LYS A 1 421 ? -9.591 -24.395 -19.873 1.00 93.19 421 LYS A CA 1
ATOM 3280 C C . LYS A 1 421 ? -10.490 -25.567 -20.218 1.00 93.19 421 LYS A C 1
ATOM 3282 O O . LYS A 1 421 ? -10.767 -25.798 -21.387 1.00 93.19 421 LYS A O 1
ATOM 3287 N N . THR A 1 422 ? -10.978 -26.285 -19.212 1.00 92.75 422 THR A N 1
ATOM 3288 C CA . THR A 1 422 ? -12.090 -27.228 -19.401 1.00 92.75 422 THR A CA 1
ATOM 3289 C C . THR A 1 422 ? -13.391 -26.540 -19.003 1.00 92.75 422 THR A C 1
ATOM 3291 O O . THR A 1 422 ? -13.410 -25.871 -17.972 1.00 92.75 422 THR A O 1
ATOM 3294 N N . LEU A 1 423 ? -14.445 -26.705 -19.804 1.00 92.50 423 LEU A N 1
ATOM 3295 C CA . LEU A 1 423 ? -15.802 -26.233 -19.518 1.00 92.50 423 LEU A CA 1
ATOM 3296 C C . LEU A 1 423 ? -16.809 -27.359 -19.693 1.00 92.50 423 LEU A C 1
ATOM 3298 O O . LEU A 1 423 ? -16.765 -28.082 -20.688 1.00 92.50 423 LEU A O 1
ATOM 3302 N N . GLN A 1 424 ? -17.724 -27.504 -18.743 1.00 90.44 424 GLN A N 1
ATOM 3303 C CA . GLN A 1 424 ? -18.880 -28.377 -18.868 1.00 90.44 424 GLN A CA 1
ATOM 3304 C C . GLN A 1 424 ? -19.939 -27.756 -19.797 1.00 90.44 424 GLN A C 1
ATOM 3306 O O . GLN A 1 424 ? -20.024 -26.541 -19.952 1.00 90.44 424 GLN A O 1
ATOM 3311 N N . ALA A 1 425 ? -20.760 -28.588 -20.443 1.00 87.94 425 ALA A N 1
ATOM 3312 C CA . ALA A 1 425 ? -21.913 -28.088 -21.193 1.00 87.94 425 ALA A CA 1
ATOM 3313 C C . ALA A 1 425 ? -22.849 -27.261 -20.289 1.00 87.94 425 ALA A C 1
ATOM 3315 O O . ALA A 1 425 ? -23.138 -27.671 -19.163 1.00 87.94 425 ALA A O 1
ATOM 3316 N N . ASP A 1 426 ? -23.300 -26.118 -20.808 1.00 89.12 426 ASP A N 1
ATOM 3317 C CA . ASP A 1 426 ? -24.030 -25.055 -20.102 1.00 89.12 426 ASP A CA 1
ATOM 3318 C C . ASP A 1 426 ? -23.270 -24.400 -18.916 1.00 89.12 426 ASP A C 1
ATOM 3320 O O . ASP A 1 426 ? -23.862 -23.622 -18.168 1.00 89.12 426 ASP A O 1
ATOM 3324 N N . GLU A 1 427 ? -21.963 -24.654 -18.747 1.00 91.81 427 GLU A N 1
ATOM 3325 C CA . GLU A 1 427 ? -21.094 -23.865 -17.858 1.00 91.81 427 GLU A CA 1
ATOM 3326 C C . GLU A 1 427 ? -20.730 -22.538 -18.531 1.00 91.81 427 GLU A C 1
ATOM 3328 O O . GLU A 1 427 ? -20.205 -22.514 -19.647 1.00 91.81 427 GLU A O 1
ATOM 3333 N N . GLU A 1 428 ? -21.005 -21.438 -17.834 1.00 92.75 428 GLU A N 1
ATOM 3334 C CA . GLU A 1 428 ? -20.638 -20.087 -18.244 1.00 92.75 428 GLU A CA 1
ATOM 3335 C C . GLU A 1 428 ? -19.275 -19.715 -17.645 1.00 92.75 428 GLU A C 1
ATOM 3337 O O . GLU A 1 428 ? -19.069 -19.802 -16.432 1.00 92.75 428 GLU A O 1
ATOM 3342 N N . TRP A 1 429 ? -18.339 -19.301 -18.497 1.00 94.56 429 TRP A N 1
ATOM 3343 C CA . TRP A 1 429 ? -17.031 -18.802 -18.091 1.00 94.56 429 TRP A CA 1
ATOM 3344 C C . TRP A 1 429 ? -16.962 -17.294 -18.280 1.00 94.56 429 TRP A C 1
ATOM 3346 O O . TRP A 1 429 ? -16.882 -16.830 -19.413 1.00 94.56 429 TRP A O 1
ATOM 3356 N N . ASP A 1 430 ? -16.946 -16.548 -17.178 1.00 92.88 430 ASP A N 1
ATOM 3357 C CA . ASP A 1 430 ? -16.525 -15.146 -17.179 1.00 92.88 430 ASP A CA 1
ATOM 3358 C C . ASP A 1 430 ? -15.044 -15.053 -17.584 1.00 92.88 430 ASP A C 1
ATOM 3360 O O . ASP A 1 430 ? -14.177 -15.682 -16.960 1.00 92.88 430 ASP A O 1
ATOM 3364 N N . ILE A 1 431 ? -14.783 -14.319 -18.667 1.00 89.31 431 ILE A N 1
ATOM 3365 C CA . ILE A 1 431 ? -13.451 -14.100 -19.246 1.00 89.31 431 ILE A CA 1
ATOM 3366 C C . ILE A 1 431 ? -13.000 -12.630 -19.179 1.00 89.31 431 ILE A C 1
ATOM 3368 O O . ILE A 1 431 ? -11.927 -12.318 -19.690 1.00 89.31 431 ILE A O 1
ATOM 3372 N N . GLY A 1 432 ? -13.754 -11.747 -18.511 1.00 85.81 432 GLY A N 1
ATOM 3373 C CA . GLY A 1 432 ? -13.412 -10.328 -18.324 1.00 85.81 432 GLY A CA 1
ATOM 3374 C C . GLY A 1 432 ? -14.178 -9.355 -19.233 1.00 85.81 432 GLY A C 1
ATOM 3375 O O . GLY A 1 432 ? -14.776 -9.747 -20.228 1.00 85.81 432 GLY A O 1
ATOM 3376 N N . ASP A 1 433 ? -14.196 -8.067 -18.865 1.00 86.00 433 ASP A N 1
ATOM 3377 C CA . ASP A 1 433 ? -14.902 -6.957 -19.546 1.00 86.00 433 ASP A CA 1
ATOM 3378 C C . ASP A 1 433 ? -16.366 -7.244 -19.952 1.00 86.00 433 ASP A C 1
ATOM 3380 O O . ASP A 1 433 ? -16.871 -6.778 -20.981 1.00 86.00 433 ASP A O 1
ATOM 3384 N N . GLY A 1 434 ? -17.059 -8.020 -19.112 1.00 87.75 434 GLY A N 1
ATOM 3385 C CA . GLY A 1 434 ? -18.449 -8.431 -19.314 1.00 87.75 434 GLY A CA 1
ATOM 3386 C C . GLY A 1 434 ? -18.628 -9.562 -20.330 1.00 87.75 434 GLY A C 1
ATOM 3387 O O . GLY A 1 434 ? -19.771 -9.934 -20.606 1.00 87.75 434 GLY A O 1
ATOM 3388 N N . PHE A 1 435 ? -17.543 -10.111 -20.888 1.00 94.44 435 PHE A N 1
ATOM 3389 C CA . PHE A 1 435 ? -17.593 -11.256 -21.787 1.00 94.44 435 PHE A CA 1
ATOM 3390 C C . PHE A 1 435 ? -17.747 -12.575 -21.026 1.00 94.44 435 PHE A C 1
ATOM 3392 O O . PHE A 1 435 ? -17.012 -12.864 -20.079 1.00 94.44 435 PHE A O 1
ATOM 3399 N N . THR A 1 436 ? -18.657 -13.421 -21.504 1.00 96.38 436 THR A N 1
ATOM 3400 C CA . THR A 1 436 ? -18.835 -14.787 -21.015 1.00 96.38 436 THR A CA 1
ATOM 3401 C C . THR A 1 436 ? -18.843 -15.790 -22.163 1.00 96.38 436 THR A C 1
ATOM 3403 O O . THR A 1 436 ? -19.441 -15.562 -23.215 1.00 96.38 436 THR A O 1
ATOM 3406 N N . LEU A 1 437 ? -18.169 -16.925 -21.973 1.00 96.31 437 LEU A N 1
ATOM 3407 C CA . LEU A 1 437 ? -18.082 -18.006 -22.954 1.00 96.31 437 LEU A CA 1
ATOM 3408 C C . LEU A 1 437 ? -18.819 -19.246 -22.441 1.00 96.31 437 LEU A C 1
ATOM 3410 O O . LEU A 1 437 ? -18.541 -19.719 -21.340 1.00 96.31 437 LEU A O 1
ATOM 3414 N N . THR A 1 438 ? -19.738 -19.800 -23.235 1.00 95.19 438 THR A N 1
ATOM 3415 C CA . THR A 1 438 ? -20.537 -20.978 -22.854 1.00 95.19 438 THR A CA 1
ATOM 3416 C C . THR A 1 438 ? -20.427 -22.111 -23.872 1.00 95.19 438 THR A C 1
ATOM 3418 O O . THR A 1 438 ? -20.685 -21.923 -25.063 1.00 95.19 438 THR A O 1
ATOM 3421 N N . ALA A 1 439 ? -20.177 -23.332 -23.393 1.00 91.56 439 ALA A N 1
ATOM 3422 C CA . ALA A 1 439 ? -20.339 -24.557 -24.179 1.00 91.56 439 ALA A CA 1
ATOM 3423 C C . ALA A 1 439 ? -21.830 -24.940 -24.277 1.00 91.56 439 ALA A C 1
ATOM 3425 O O . ALA A 1 439 ? -22.317 -25.742 -23.480 1.00 91.56 439 ALA A O 1
ATOM 3426 N N . LYS A 1 440 ? -22.595 -24.378 -25.221 1.00 90.69 440 LYS A N 1
ATOM 3427 C CA . LYS A 1 440 ? -24.050 -24.635 -25.296 1.00 90.69 440 LYS A CA 1
ATOM 3428 C C . LYS A 1 440 ? -24.386 -26.085 -25.631 1.00 90.69 440 LYS A C 1
ATOM 3430 O O . LYS A 1 440 ? -25.365 -26.624 -25.127 1.00 90.69 440 LYS A O 1
ATOM 3435 N N . GLN A 1 441 ? -23.647 -26.705 -26.551 1.00 86.31 441 GLN A N 1
ATOM 3436 C CA . GLN A 1 441 ? -23.882 -28.093 -26.965 1.00 86.31 441 GLN A CA 1
ATOM 3437 C C . GLN A 1 441 ? -22.568 -28.772 -27.342 1.00 86.31 441 GLN A C 1
ATOM 3439 O O . GLN A 1 441 ? -21.677 -28.142 -27.897 1.00 86.31 441 GLN A O 1
ATOM 3444 N N . ILE A 1 442 ? -22.480 -30.075 -27.084 1.00 83.62 442 ILE A N 1
ATOM 3445 C CA . ILE A 1 442 ? -21.407 -30.951 -27.566 1.00 83.62 442 ILE A CA 1
ATOM 3446 C C . ILE A 1 442 ? -22.073 -32.084 -28.342 1.00 83.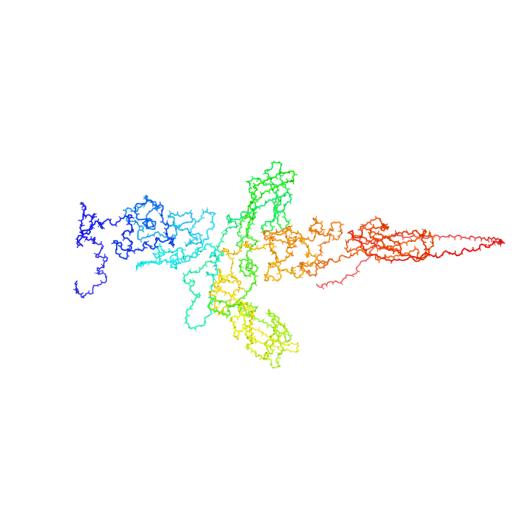62 442 ILE A C 1
ATOM 3448 O O . ILE A 1 442 ? -23.083 -32.646 -27.889 1.00 83.62 442 ILE A O 1
ATOM 3452 N N . ASP A 1 443 ? -21.534 -32.392 -29.517 1.00 81.44 443 ASP A N 1
ATOM 3453 C CA . ASP A 1 443 ? -22.144 -33.340 -30.441 1.00 81.44 443 ASP A CA 1
ATOM 3454 C C . ASP A 1 443 ? -22.191 -34.786 -29.894 1.00 81.44 443 ASP A C 1
ATOM 3456 O O . ASP A 1 443 ? -21.552 -35.149 -28.899 1.00 81.44 443 ASP A O 1
ATOM 3460 N N . VAL A 1 444 ? -23.044 -35.612 -30.501 1.00 74.25 444 VAL A N 1
ATOM 3461 C CA . VAL A 1 444 ? -23.239 -37.025 -30.162 1.00 74.25 444 VAL A CA 1
ATOM 3462 C C . VAL A 1 444 ? -22.065 -37.894 -30.615 1.00 74.25 444 VAL A C 1
ATOM 3464 O O . VAL A 1 444 ? -21.700 -38.802 -29.866 1.00 74.25 444 VAL A O 1
ATOM 3467 N N . ASP A 1 445 ? -21.467 -37.611 -31.774 1.00 71.88 445 ASP A N 1
ATOM 3468 C CA . ASP A 1 445 ? -20.328 -38.360 -32.315 1.00 71.88 445 ASP A CA 1
ATOM 3469 C C . ASP A 1 445 ? -18.985 -37.874 -31.727 1.00 71.88 445 ASP A C 1
ATOM 3471 O O . ASP A 1 445 ? -18.018 -38.638 -31.682 1.00 71.88 445 ASP A O 1
ATOM 3475 N N . GLY A 1 446 ? -18.966 -36.673 -31.133 1.00 68.00 446 GLY A N 1
ATOM 3476 C CA . GLY A 1 446 ? -17.948 -36.258 -30.161 1.00 68.00 446 GLY A CA 1
ATOM 3477 C C . GLY A 1 446 ? -16.695 -35.614 -30.754 1.00 68.00 446 GLY A C 1
ATOM 3478 O O . GLY A 1 446 ? -15.604 -35.823 -30.227 1.00 68.00 446 GLY A O 1
ATOM 3479 N N . ASP A 1 447 ? -16.847 -34.835 -31.823 1.00 82.31 447 ASP A N 1
ATOM 3480 C CA . ASP A 1 447 ? -15.788 -34.032 -32.451 1.00 82.31 447 ASP A CA 1
ATOM 3481 C C . ASP A 1 447 ? -16.127 -32.529 -32.564 1.00 82.31 447 ASP A C 1
ATOM 3483 O O . ASP A 1 447 ? -15.246 -31.738 -32.898 1.00 82.31 447 ASP A O 1
ATOM 3487 N N . LEU A 1 448 ? -17.364 -32.137 -32.245 1.00 88.69 448 LEU A N 1
ATOM 3488 C CA . LEU A 1 448 ? -17.947 -30.803 -32.438 1.00 88.69 448 LEU A CA 1
ATOM 3489 C C . LEU A 1 448 ? -18.482 -30.194 -31.128 1.00 88.69 448 LEU A C 1
ATOM 3491 O O . LEU A 1 448 ? -19.073 -30.902 -30.302 1.00 88.69 448 LEU A O 1
ATOM 3495 N N . ALA A 1 449 ? -18.381 -28.868 -30.988 1.00 91.31 449 ALA A N 1
ATOM 3496 C CA . ALA A 1 449 ? -19.089 -28.094 -29.962 1.00 91.31 449 ALA A CA 1
ATOM 3497 C C . ALA A 1 449 ? -19.750 -26.835 -30.548 1.00 91.31 449 ALA A C 1
ATOM 3499 O O . ALA A 1 449 ? -19.166 -26.166 -31.395 1.00 91.31 449 ALA A O 1
ATOM 3500 N N . ARG A 1 450 ? -20.952 -26.488 -30.063 1.00 93.12 450 ARG A N 1
ATOM 3501 C CA . ARG A 1 450 ? -21.562 -25.163 -30.262 1.00 93.12 450 ARG A CA 1
ATOM 3502 C C . ARG A 1 450 ? -21.132 -24.254 -29.118 1.00 93.12 450 ARG A C 1
ATOM 3504 O O . ARG A 1 450 ? -21.475 -24.533 -27.962 1.00 93.12 450 ARG A O 1
ATOM 3511 N N . ILE A 1 451 ? -20.410 -23.194 -29.451 1.00 95.00 451 ILE A N 1
ATOM 3512 C CA . ILE A 1 451 ? -19.812 -22.244 -28.516 1.00 95.00 451 ILE A CA 1
ATOM 3513 C C . ILE A 1 451 ? -20.508 -20.896 -28.708 1.00 95.00 451 ILE A C 1
ATOM 3515 O O . ILE A 1 451 ? -20.626 -20.419 -29.830 1.00 95.00 451 ILE A O 1
ATOM 3519 N N . GLU A 1 452 ? -20.971 -20.299 -27.611 1.00 97.44 452 GLU A N 1
ATOM 3520 C CA . GLU A 1 452 ? -21.552 -18.952 -27.599 1.00 97.44 452 GLU A CA 1
ATOM 3521 C C . GLU A 1 452 ? -20.643 -18.033 -26.780 1.00 97.44 452 GLU A C 1
ATOM 3523 O O . GLU A 1 452 ? -20.317 -18.355 -25.632 1.00 97.44 452 GLU A O 1
ATOM 3528 N N . LEU A 1 453 ? -20.257 -16.903 -27.367 1.00 97.00 453 LEU A N 1
ATOM 3529 C CA . LEU A 1 453 ? -19.642 -15.770 -26.686 1.00 97.00 453 LEU A CA 1
ATOM 3530 C C . LEU A 1 453 ? -20.713 -14.690 -26.514 1.00 97.00 453 LEU A C 1
ATOM 3532 O O . LEU A 1 453 ? -21.343 -14.264 -27.483 1.00 97.00 453 LEU A O 1
ATOM 3536 N N . ALA A 1 454 ? -20.912 -14.228 -25.287 1.00 96.06 454 ALA A N 1
ATOM 3537 C CA . ALA A 1 454 ? -21.795 -13.117 -24.963 1.00 96.06 454 ALA A CA 1
ATOM 3538 C C . ALA A 1 454 ? -21.005 -11.972 -24.326 1.00 96.06 454 ALA A C 1
ATOM 3540 O O . ALA A 1 454 ? -19.979 -12.216 -23.702 1.00 96.06 454 ALA A O 1
ATOM 3541 N N . ARG A 1 455 ? -21.499 -10.737 -24.451 1.00 93.56 455 ARG A N 1
ATOM 3542 C CA . ARG A 1 455 ? -21.051 -9.567 -23.683 1.00 93.56 455 ARG A CA 1
ATOM 3543 C C . ARG A 1 455 ? -22.256 -8.946 -22.984 1.00 93.56 455 ARG A C 1
ATOM 3545 O O . ARG A 1 455 ? -23.303 -8.776 -23.607 1.00 93.56 455 ARG A O 1
ATOM 3552 N N . ASP A 1 456 ? -22.143 -8.662 -21.689 1.00 92.38 456 ASP A N 1
ATOM 3553 C CA . ASP A 1 456 ? -23.214 -8.080 -20.859 1.00 92.38 456 ASP A CA 1
ATOM 3554 C C . ASP A 1 456 ? -24.555 -8.852 -20.940 1.00 92.38 456 ASP A C 1
ATOM 3556 O O . ASP A 1 456 ? -25.650 -8.285 -20.874 1.00 92.38 456 ASP A O 1
ATOM 3560 N N . GLY A 1 457 ? -24.476 -10.178 -21.112 1.00 91.12 457 GLY A N 1
ATOM 3561 C CA . GLY A 1 457 ? -25.631 -11.071 -21.265 1.00 91.12 457 GLY A CA 1
ATOM 3562 C C . GLY A 1 457 ? -26.284 -11.081 -22.657 1.00 91.12 457 GLY A C 1
ATOM 3563 O O . GLY A 1 457 ? -27.351 -11.676 -22.820 1.00 91.12 457 GLY A O 1
ATOM 3564 N N . VAL A 1 458 ? -25.673 -10.445 -23.662 1.00 94.94 458 VAL A N 1
ATOM 3565 C CA . VAL A 1 458 ? -26.108 -10.468 -25.068 1.00 94.94 458 VAL A CA 1
ATOM 3566 C C . VAL A 1 458 ? -25.108 -11.276 -25.893 1.00 94.94 458 VAL A C 1
ATOM 3568 O O . VAL A 1 458 ? -23.925 -10.958 -25.898 1.00 94.94 458 VAL A O 1
ATOM 3571 N N . ALA A 1 459 ? -25.570 -12.310 -26.602 1.00 95.31 459 ALA A N 1
ATOM 3572 C CA . ALA A 1 459 ? -24.720 -13.088 -27.506 1.00 95.31 459 ALA A CA 1
ATOM 3573 C C . ALA A 1 459 ? -24.144 -12.191 -28.618 1.00 95.31 459 ALA A C 1
ATOM 3575 O O . ALA A 1 459 ? -24.905 -11.516 -29.318 1.00 95.31 459 ALA A O 1
ATOM 3576 N N . VAL A 1 460 ? -22.816 -12.196 -28.754 1.00 95.31 460 VAL A N 1
ATOM 3577 C CA . VAL A 1 460 ? -22.062 -11.474 -29.793 1.00 95.31 460 VAL A CA 1
ATOM 3578 C C . VAL A 1 460 ? -21.529 -12.419 -30.870 1.00 95.31 460 VAL A C 1
ATOM 3580 O O . VAL A 1 460 ? -21.445 -12.009 -32.020 1.00 95.31 460 VAL A O 1
ATOM 3583 N N . GLU A 1 461 ? -21.260 -13.685 -30.528 1.00 96.50 461 GLU A N 1
ATOM 3584 C CA . GLU A 1 461 ? -20.889 -14.733 -31.485 1.00 96.50 461 GLU A CA 1
ATOM 3585 C C . GLU A 1 461 ? -21.438 -16.107 -31.050 1.00 96.50 461 GLU A C 1
ATOM 3587 O O . GLU A 1 461 ? -21.533 -16.397 -29.854 1.00 96.50 461 GLU A O 1
ATOM 3592 N N . ASP A 1 462 ? -21.829 -16.950 -32.008 1.00 95.56 462 ASP A N 1
ATOM 3593 C CA . ASP A 1 462 ? -22.489 -18.245 -31.782 1.00 95.56 462 ASP A CA 1
ATOM 3594 C C . ASP A 1 462 ? -22.262 -19.197 -32.969 1.00 95.56 462 ASP A C 1
ATOM 3596 O O . ASP A 1 462 ? -22.982 -19.137 -33.969 1.00 95.56 462 ASP A O 1
ATOM 3600 N N . ASP A 1 463 ? -21.287 -20.104 -32.847 1.00 95.25 463 ASP A N 1
ATOM 3601 C CA . ASP A 1 463 ? -20.879 -20.993 -33.944 1.00 95.25 463 ASP A CA 1
ATOM 3602 C C . ASP A 1 463 ? -20.594 -22.441 -33.498 1.00 95.25 463 ASP A C 1
ATOM 3604 O O . ASP A 1 463 ? -20.489 -22.766 -32.310 1.00 95.25 463 ASP A O 1
ATOM 3608 N N . VAL A 1 464 ? -20.510 -23.342 -34.478 1.00 93.44 464 VAL A N 1
ATOM 3609 C CA . VAL A 1 464 ? -20.287 -24.783 -34.335 1.00 93.44 464 VAL A CA 1
ATOM 3610 C C . VAL A 1 464 ? -18.893 -25.137 -34.854 1.00 93.44 464 VAL A C 1
ATOM 3612 O O . VAL A 1 464 ? -18.648 -25.138 -36.056 1.00 93.44 464 VAL A O 1
ATOM 3615 N N . VAL A 1 465 ? -17.992 -25.483 -33.935 1.00 93.62 465 VAL A N 1
ATOM 3616 C CA . VAL A 1 465 ? -16.542 -25.587 -34.167 1.00 93.62 465 VAL A CA 1
ATOM 3617 C C . VAL A 1 465 ? -16.089 -27.044 -34.061 1.00 93.62 465 VAL A C 1
ATOM 3619 O O . VAL A 1 465 ? -16.511 -27.744 -33.132 1.00 93.62 465 VAL A O 1
ATOM 3622 N N . HIS A 1 466 ? -15.227 -27.522 -34.972 1.00 92.31 466 HIS A N 1
ATOM 3623 C CA . HIS A 1 466 ? -14.610 -28.848 -34.839 1.00 92.31 466 HIS A CA 1
ATOM 3624 C C . HIS A 1 466 ? -13.399 -28.842 -33.902 1.00 92.31 466 HIS A C 1
ATOM 3626 O O . HIS A 1 466 ? -12.692 -27.853 -33.720 1.00 92.31 466 HIS A O 1
ATOM 3632 N N . THR A 1 467 ? -13.113 -30.009 -33.335 1.00 89.88 467 THR A N 1
ATOM 3633 C CA . THR A 1 467 ? -11.910 -30.241 -32.539 1.00 89.88 467 THR A CA 1
ATOM 3634 C C . THR A 1 467 ? -10.650 -29.988 -33.376 1.00 89.88 467 THR A C 1
ATOM 3636 O O . THR A 1 467 ? -10.427 -30.641 -34.395 1.00 89.88 467 THR A O 1
ATOM 3639 N N . GLY A 1 468 ? -9.811 -29.064 -32.911 1.00 86.19 468 GLY A N 1
ATOM 3640 C CA . GLY A 1 468 ? -8.614 -28.559 -33.582 1.00 86.19 468 GLY A CA 1
ATOM 3641 C C . GLY A 1 468 ? -8.818 -27.230 -34.317 1.00 86.19 468 GLY A C 1
ATOM 3642 O O . GLY A 1 468 ? -7.823 -26.589 -34.654 1.00 86.19 468 GLY A O 1
ATOM 3643 N N . GLU A 1 469 ? -10.059 -26.790 -34.536 1.00 92.81 469 GLU A N 1
ATOM 3644 C CA . GLU A 1 469 ? -10.369 -25.509 -35.180 1.00 92.81 469 GLU A CA 1
ATOM 3645 C C . GLU A 1 469 ? -10.412 -24.343 -34.180 1.00 92.81 469 GLU A C 1
ATOM 3647 O O . GLU A 1 469 ? -10.457 -24.523 -32.958 1.00 92.81 469 GLU A O 1
ATOM 3652 N N . MET A 1 470 ? -10.361 -23.129 -34.728 1.00 93.31 470 MET A N 1
ATOM 3653 C CA . MET A 1 470 ? -10.401 -21.875 -33.983 1.00 93.31 470 MET A CA 1
ATOM 3654 C C . MET A 1 470 ? -11.798 -21.262 -34.046 1.00 93.31 470 MET A C 1
ATOM 3656 O O . MET A 1 470 ? -12.353 -21.089 -35.128 1.00 93.31 470 MET A O 1
ATOM 3660 N N . PHE A 1 471 ? -12.312 -20.877 -32.886 1.00 95.69 471 PHE A N 1
ATOM 3661 C CA . PHE A 1 471 ? -13.409 -19.931 -32.738 1.00 95.69 471 PHE A CA 1
ATOM 3662 C C . PHE A 1 471 ? -12.835 -18.508 -32.694 1.00 95.69 471 PHE A C 1
ATOM 3664 O O . PHE A 1 471 ? -11.786 -18.295 -32.079 1.00 95.69 471 PHE A O 1
ATOM 3671 N N . TYR A 1 472 ? -13.517 -17.543 -33.308 1.00 95.31 472 TYR A N 1
ATOM 3672 C CA . TYR A 1 472 ? -13.100 -16.140 -33.384 1.00 95.31 472 TYR A CA 1
ATOM 3673 C C . TYR A 1 472 ? -14.290 -15.213 -33.144 1.00 95.31 472 TYR A C 1
ATOM 3675 O O . TYR A 1 472 ? -15.406 -15.581 -33.482 1.00 95.31 472 TYR A O 1
ATOM 3683 N N . TYR A 1 473 ? -14.041 -14.003 -32.641 1.00 95.38 473 TYR A N 1
ATOM 3684 C CA . TYR A 1 473 ? -14.982 -12.883 -32.741 1.00 95.38 473 TYR A CA 1
ATOM 3685 C C . TYR A 1 473 ? -14.239 -11.621 -33.198 1.00 95.38 473 TYR A C 1
ATOM 3687 O O . TYR A 1 473 ? -13.184 -11.267 -32.655 1.00 95.38 473 TYR A O 1
ATOM 3695 N N . GLU A 1 474 ? -14.798 -10.986 -34.225 1.00 94.12 474 GLU A N 1
ATOM 3696 C CA . GLU A 1 474 ? -14.314 -9.799 -34.934 1.00 94.12 474 GLU A CA 1
ATOM 3697 C C . GLU A 1 474 ? -15.469 -8.795 -35.056 1.00 94.12 474 GLU A C 1
ATOM 3699 O O . GLU A 1 474 ? -16.597 -9.198 -35.338 1.00 94.12 474 GLU A O 1
ATOM 3704 N N . ASP A 1 475 ? -15.207 -7.504 -34.838 1.00 91.81 475 ASP A N 1
ATOM 3705 C CA . ASP A 1 475 ? -16.224 -6.446 -34.953 1.00 91.81 475 ASP A CA 1
ATOM 3706 C C . ASP A 1 475 ? -15.582 -5.072 -35.240 1.00 91.81 475 ASP A C 1
ATOM 3708 O O . ASP A 1 475 ? -14.355 -4.921 -35.215 1.00 91.81 475 ASP A O 1
ATOM 3712 N N . ASP A 1 476 ? -16.417 -4.066 -35.505 1.00 89.19 476 ASP A N 1
ATOM 3713 C CA . ASP A 1 476 ? -16.012 -2.687 -35.790 1.00 89.19 476 ASP A CA 1
ATOM 3714 C C . ASP A 1 476 ? -15.911 -1.849 -34.496 1.00 89.19 476 ASP A C 1
ATOM 3716 O O . ASP A 1 476 ? -16.925 -1.468 -33.900 1.00 89.19 476 ASP A O 1
ATOM 3720 N N . PHE A 1 477 ? -14.696 -1.468 -34.087 1.00 85.38 477 PHE A N 1
ATOM 3721 C CA . PHE A 1 477 ? -14.456 -0.700 -32.852 1.00 85.38 477 PHE A CA 1
ATOM 3722 C C . PHE A 1 477 ? -14.010 0.744 -33.095 1.00 85.38 477 PHE A C 1
ATOM 3724 O O . PHE A 1 477 ? -13.568 1.129 -34.177 1.00 85.38 477 PHE A O 1
ATOM 3731 N N . ARG A 1 478 ? -14.108 1.577 -32.055 1.00 85.81 478 ARG A N 1
ATOM 3732 C CA . ARG A 1 478 ? -13.607 2.959 -32.042 1.00 85.81 478 ARG A CA 1
ATOM 3733 C C . ARG A 1 478 ? -12.804 3.217 -30.785 1.00 85.81 478 ARG A C 1
ATOM 3735 O O . ARG A 1 478 ? -13.127 2.674 -29.734 1.00 85.81 478 ARG A O 1
ATOM 3742 N N . ALA A 1 479 ? -11.808 4.087 -30.900 1.00 83.06 479 ALA A N 1
ATOM 3743 C CA . ALA A 1 479 ? -11.029 4.507 -29.754 1.00 83.06 479 ALA A CA 1
ATOM 3744 C C . ALA A 1 479 ? -11.879 5.360 -28.802 1.00 83.06 479 ALA A C 1
ATOM 3746 O O . ALA A 1 479 ? -12.708 6.182 -29.210 1.00 83.06 479 ALA A O 1
ATOM 3747 N N . ILE A 1 480 ? -11.642 5.178 -27.510 1.00 81.00 480 ILE A N 1
ATOM 3748 C CA . ILE A 1 480 ? -12.158 6.025 -26.448 1.00 81.00 480 ILE A CA 1
ATOM 3749 C C . ILE A 1 480 ? -11.632 7.441 -26.681 1.00 81.00 480 ILE A C 1
ATOM 3751 O O . ILE A 1 480 ? -10.438 7.665 -26.856 1.00 81.00 480 ILE A O 1
ATOM 3755 N N . ASN A 1 481 ? -12.552 8.405 -26.685 1.00 77.50 481 ASN A N 1
ATOM 3756 C CA . ASN A 1 481 ? -12.306 9.832 -26.912 1.00 77.50 481 ASN A CA 1
ATOM 3757 C C . ASN A 1 481 ? -11.749 10.232 -28.298 1.00 77.50 481 ASN A C 1
ATOM 3759 O O . ASN A 1 481 ? -11.746 11.429 -28.586 1.00 77.50 481 ASN A O 1
ATOM 3763 N N . ASP A 1 482 ? -11.412 9.294 -29.195 1.00 77.56 482 ASP A N 1
ATOM 3764 C CA . ASP A 1 482 ? -11.093 9.585 -30.601 1.00 77.56 482 ASP A CA 1
ATOM 3765 C C . ASP A 1 482 ? -12.031 8.860 -31.582 1.00 77.56 482 ASP A C 1
ATOM 3767 O O . ASP A 1 482 ? -11.870 7.694 -31.940 1.00 77.56 482 ASP A O 1
ATOM 3771 N N . TYR A 1 483 ? -13.020 9.613 -32.064 1.00 77.25 483 TYR A N 1
ATOM 3772 C CA . TYR A 1 483 ? -14.020 9.155 -33.029 1.00 77.25 483 TYR A CA 1
ATOM 3773 C C . TYR A 1 483 ? -13.609 9.376 -34.497 1.00 77.25 483 TYR A C 1
ATOM 3775 O O . TYR A 1 483 ? -14.458 9.243 -35.383 1.00 77.25 483 TYR A O 1
ATOM 3783 N N . SER A 1 484 ? -12.363 9.785 -34.771 1.00 76.81 484 SER A N 1
ATOM 3784 C CA . SER A 1 484 ? -11.884 10.054 -36.136 1.00 76.81 484 SER A CA 1
ATOM 3785 C C . SER A 1 484 ? -11.519 8.785 -36.913 1.00 76.81 484 SER A C 1
ATOM 3787 O O . SER A 1 484 ? -11.594 8.790 -38.143 1.00 76.81 484 SER A O 1
ATOM 3789 N N . HIS A 1 485 ? -11.205 7.699 -36.200 1.00 80.12 485 HIS A N 1
ATOM 3790 C CA . HIS A 1 485 ? -10.878 6.384 -36.750 1.00 80.12 485 HIS A CA 1
ATOM 3791 C C . HIS A 1 485 ? -11.934 5.330 -36.381 1.00 80.12 485 HIS A C 1
ATOM 3793 O O . HIS A 1 485 ? -12.751 5.509 -35.474 1.00 80.12 485 HIS A O 1
ATOM 3799 N N . THR A 1 486 ? -11.972 4.227 -37.121 1.00 84.88 486 THR A N 1
ATOM 3800 C CA . THR A 1 486 ? -12.763 3.030 -36.803 1.00 84.88 486 THR A CA 1
ATOM 3801 C C . THR A 1 486 ? -11.944 1.821 -37.238 1.00 84.88 486 THR A C 1
ATOM 3803 O O . THR A 1 486 ? -11.541 1.728 -38.397 1.00 84.88 486 THR A O 1
ATOM 3806 N N . PHE A 1 487 ? -11.669 0.929 -36.292 1.00 85.75 487 PHE A N 1
ATOM 3807 C CA . PHE A 1 487 ? -10.943 -0.312 -36.523 1.00 85.75 487 PHE A CA 1
ATOM 3808 C C . PHE A 1 487 ? -11.933 -1.310 -37.100 1.00 85.75 487 PHE A C 1
ATOM 3810 O O . PHE A 1 487 ? -12.904 -1.649 -36.429 1.00 85.75 487 PHE A O 1
ATOM 3817 N N . HIS A 1 488 ? -11.707 -1.722 -38.343 1.00 87.12 488 HIS A N 1
ATOM 3818 C CA . HIS A 1 488 ? -12.579 -2.655 -39.044 1.00 87.12 488 HIS A CA 1
ATOM 3819 C C . HIS A 1 488 ? -12.088 -4.091 -38.888 1.00 87.12 488 HIS A C 1
ATOM 3821 O O . HIS A 1 488 ? -10.879 -4.324 -38.940 1.00 87.12 488 HIS A O 1
ATOM 3827 N N . ASP A 1 489 ? -13.027 -5.027 -38.725 1.00 86.50 489 ASP A N 1
ATOM 3828 C CA . ASP A 1 489 ? -12.763 -6.468 -38.581 1.00 86.50 489 ASP A CA 1
ATOM 3829 C C . ASP A 1 489 ? -11.711 -6.787 -37.483 1.00 86.50 489 ASP A C 1
ATOM 3831 O O . ASP A 1 489 ? -10.861 -7.671 -37.634 1.00 86.50 489 ASP A O 1
ATOM 3835 N N . LEU A 1 490 ? -11.713 -6.038 -36.367 1.00 88.75 490 LEU A N 1
ATOM 3836 C CA . LEU A 1 490 ? -10.708 -6.202 -35.312 1.00 88.75 490 LEU A CA 1
ATOM 3837 C C . LEU A 1 490 ? -11.019 -7.445 -34.471 1.00 88.75 490 LEU A C 1
ATOM 3839 O O . LEU A 1 490 ? -12.056 -7.526 -33.812 1.00 88.75 490 LEU A O 1
ATOM 3843 N N . ARG A 1 491 ? -10.085 -8.401 -34.452 1.00 91.25 491 ARG A N 1
ATOM 3844 C CA . ARG A 1 491 ? -10.220 -9.662 -33.713 1.00 91.25 491 ARG A CA 1
ATOM 3845 C C . ARG A 1 491 ? -10.031 -9.463 -32.211 1.00 91.25 491 ARG A C 1
ATOM 3847 O O . ARG A 1 491 ? -8.906 -9.388 -31.723 1.00 91.25 491 ARG A O 1
ATOM 3854 N N . ILE A 1 492 ? -11.147 -9.439 -31.489 1.00 92.12 492 ILE A N 1
ATOM 3855 C CA . ILE A 1 492 ? -11.203 -9.264 -30.034 1.00 92.12 492 ILE A CA 1
ATOM 3856 C C . ILE A 1 492 ? -10.964 -10.579 -29.290 1.00 92.12 492 ILE A C 1
ATOM 3858 O O . ILE A 1 492 ? -10.286 -10.592 -28.263 1.00 92.12 492 ILE A O 1
ATOM 3862 N N . PHE A 1 493 ? -11.490 -11.690 -29.813 1.00 95.25 493 PHE A N 1
ATOM 3863 C CA . PHE A 1 493 ? -11.407 -12.999 -29.166 1.00 95.25 493 PHE A CA 1
ATOM 3864 C C . PHE A 1 493 ? -10.949 -14.093 -30.133 1.00 95.25 493 PHE A C 1
ATOM 3866 O O . PHE A 1 493 ? -11.347 -14.116 -31.302 1.00 95.25 493 PHE A O 1
ATOM 3873 N N . ARG A 1 494 ? -10.152 -15.039 -29.625 1.00 93.88 494 ARG A N 1
ATOM 3874 C CA . ARG A 1 494 ? -9.906 -16.342 -30.258 1.00 93.88 494 ARG A CA 1
ATOM 3875 C C . ARG A 1 494 ? -9.835 -17.457 -29.214 1.00 93.88 494 ARG A C 1
ATOM 3877 O O . ARG A 1 494 ? -9.387 -17.216 -28.094 1.00 93.88 494 ARG A O 1
ATOM 3884 N N . ALA A 1 495 ? -10.228 -18.671 -29.594 1.00 94.75 495 ALA A N 1
ATOM 3885 C CA . ALA A 1 495 ? -10.017 -19.884 -28.800 1.00 94.75 495 ALA A CA 1
ATOM 3886 C C . ALA A 1 495 ? -9.918 -21.132 -29.691 1.00 94.75 495 ALA A C 1
ATOM 3888 O O . ALA A 1 495 ? -10.776 -21.350 -30.545 1.00 94.75 495 ALA A O 1
ATOM 3889 N N . ASN A 1 496 ? -8.925 -21.995 -29.464 1.00 93.31 496 ASN A N 1
ATOM 3890 C CA . ASN A 1 496 ? -8.843 -23.310 -30.104 1.00 93.31 496 ASN A CA 1
ATOM 3891 C C . ASN A 1 496 ? -9.689 -24.344 -29.355 1.00 93.31 496 ASN A C 1
ATOM 3893 O O . ASN A 1 496 ? -9.468 -24.577 -28.161 1.00 93.31 496 ASN A O 1
ATOM 3897 N N . LEU A 1 497 ? -10.585 -25.048 -30.052 1.00 93.12 497 LEU A N 1
ATOM 3898 C CA . LEU A 1 497 ? -11.288 -26.202 -29.490 1.00 93.12 497 LEU A CA 1
ATOM 3899 C C . LEU A 1 497 ? -10.366 -27.432 -29.485 1.00 93.12 497 LEU A C 1
ATOM 3901 O O . LEU A 1 497 ? -10.468 -28.316 -30.326 1.00 93.12 497 LEU A O 1
ATOM 3905 N N . SER A 1 498 ? -9.448 -27.512 -28.526 1.00 90.75 498 SER A N 1
ATOM 3906 C CA . SER A 1 498 ? -8.430 -28.576 -28.483 1.00 90.75 498 SER A CA 1
ATOM 3907 C C . SER A 1 498 ? -8.973 -29.993 -28.228 1.00 90.75 498 SER A C 1
ATOM 3909 O O . SER A 1 498 ? -8.278 -30.977 -28.488 1.00 90.75 498 SER A O 1
ATOM 3911 N N . GLY A 1 499 ? -10.200 -30.120 -27.714 1.00 88.75 499 GLY A N 1
ATOM 3912 C CA . GLY A 1 499 ? -10.852 -31.408 -27.497 1.00 88.75 499 GLY A CA 1
ATOM 3913 C C . GLY A 1 499 ? -12.262 -31.293 -26.933 1.00 88.75 499 GLY A C 1
ATOM 3914 O O . GLY A 1 499 ? -12.602 -30.319 -26.266 1.00 88.75 499 GLY A O 1
ATOM 3915 N N . VAL A 1 500 ? -13.066 -32.335 -27.136 1.00 89.06 500 VAL A N 1
ATOM 3916 C CA . VAL A 1 500 ? -14.344 -32.538 -26.442 1.00 89.06 500 VAL A CA 1
ATOM 3917 C C . VAL A 1 500 ? -14.378 -33.920 -25.789 1.00 89.06 500 VAL A C 1
ATOM 3919 O O . VAL A 1 500 ? -13.707 -34.859 -26.218 1.00 89.06 500 VAL A O 1
ATOM 3922 N N . PHE A 1 501 ? -15.146 -34.048 -24.713 1.00 83.94 501 PHE A N 1
ATOM 3923 C CA . PHE A 1 501 ? -15.315 -35.278 -23.951 1.00 83.94 501 PHE A CA 1
ATOM 3924 C C . PHE A 1 501 ? -16.787 -35.481 -23.602 1.00 83.94 501 PHE A C 1
ATOM 3926 O O . PHE A 1 501 ? -17.482 -34.553 -23.192 1.00 83.94 501 PHE A O 1
ATOM 3933 N N . ARG A 1 502 ? -17.258 -36.723 -23.719 1.00 81.94 502 ARG A N 1
ATOM 3934 C CA . ARG A 1 502 ? -18.649 -37.100 -23.471 1.00 81.94 502 ARG A CA 1
ATOM 3935 C C . ARG A 1 502 ? -18.721 -38.365 -22.627 1.00 81.94 502 ARG A C 1
ATOM 3937 O O . ARG A 1 502 ? -18.107 -39.379 -22.955 1.00 81.94 502 ARG A O 1
ATOM 3944 N N . SER A 1 503 ? -19.497 -38.311 -21.552 1.00 80.94 503 SER A N 1
ATOM 3945 C CA . SER A 1 503 ? -19.806 -39.440 -20.676 1.00 80.94 503 SER A CA 1
ATOM 3946 C C . SER A 1 503 ? -21.323 -39.615 -20.520 1.00 80.94 503 SER A C 1
ATOM 3948 O O . SER A 1 503 ? -22.111 -38.973 -21.214 1.00 80.94 503 SER A O 1
ATOM 3950 N N . ALA A 1 504 ? -21.752 -40.522 -19.638 1.00 74.44 504 ALA A N 1
ATOM 3951 C CA . ALA A 1 504 ? -23.170 -40.689 -19.317 1.00 74.44 504 ALA A CA 1
ATOM 3952 C C . ALA A 1 504 ? -23.741 -39.510 -18.505 1.00 74.44 504 ALA A C 1
ATOM 3954 O O . ALA A 1 504 ? -24.935 -39.236 -18.603 1.00 74.44 504 ALA A O 1
ATOM 3955 N N . ASP A 1 505 ? -22.887 -38.830 -17.732 1.00 78.69 505 ASP A N 1
ATOM 3956 C CA . ASP A 1 505 ? -23.281 -37.849 -16.715 1.00 78.69 505 ASP A CA 1
ATOM 3957 C C . ASP A 1 505 ? -22.716 -36.438 -16.987 1.00 78.69 505 ASP A C 1
ATOM 3959 O O . ASP A 1 505 ? -23.181 -35.466 -16.398 1.00 78.69 505 ASP A O 1
ATOM 3963 N N . THR A 1 506 ? -21.719 -36.309 -17.872 1.00 81.19 506 THR A N 1
ATOM 3964 C CA . THR A 1 506 ? -21.017 -35.049 -18.178 1.00 81.19 506 THR A CA 1
ATOM 3965 C C . THR A 1 506 ? -20.632 -34.940 -19.654 1.00 81.19 506 THR A C 1
ATOM 3967 O O . THR A 1 506 ? -20.176 -35.910 -20.259 1.00 81.19 506 THR A O 1
ATOM 3970 N N . ASN A 1 507 ? -20.741 -33.732 -20.210 1.00 86.75 507 ASN A N 1
ATOM 3971 C CA . ASN A 1 507 ? -20.115 -33.344 -21.475 1.00 86.75 507 ASN A CA 1
ATOM 3972 C C . ASN A 1 507 ? -19.163 -32.182 -21.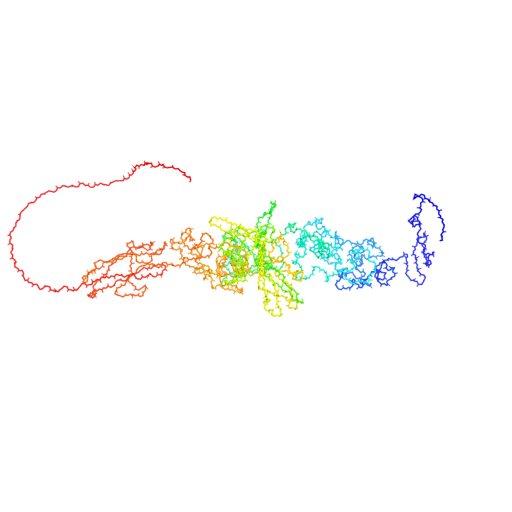173 1.00 86.75 507 ASN A C 1
ATOM 3974 O O . ASN A 1 507 ? -19.575 -31.260 -20.472 1.00 86.75 507 ASN A O 1
ATOM 3978 N N . LEU A 1 508 ? -17.930 -32.228 -21.672 1.00 89.94 508 LEU A N 1
ATOM 3979 C CA . LEU A 1 508 ? -16.892 -31.224 -21.439 1.00 89.94 508 LEU A CA 1
ATOM 3980 C C . LEU A 1 508 ? -16.257 -30.801 -22.772 1.00 89.94 508 LEU A C 1
ATOM 3982 O O . LEU A 1 508 ? -16.064 -31.645 -23.646 1.00 89.94 508 LEU A O 1
ATOM 3986 N N . MET A 1 509 ? -15.858 -29.541 -22.902 1.00 91.81 509 MET A N 1
ATOM 3987 C CA . MET A 1 509 ? -14.936 -29.072 -23.938 1.00 91.81 509 MET A CA 1
ATOM 3988 C C . MET A 1 509 ? -13.634 -28.575 -23.310 1.00 91.81 509 MET A C 1
ATOM 3990 O O . MET A 1 509 ? -13.633 -28.125 -22.165 1.00 91.81 509 MET A O 1
ATOM 3994 N N . VAL A 1 510 ? -12.530 -28.666 -24.047 1.00 92.12 510 VAL A N 1
ATOM 3995 C CA . VAL A 1 510 ? -11.197 -28.226 -23.626 1.00 92.12 510 VAL A CA 1
ATOM 3996 C C . VAL A 1 510 ? -10.681 -27.198 -24.622 1.00 92.12 510 VAL A C 1
ATOM 3998 O O . VAL A 1 510 ? -10.435 -27.522 -25.784 1.00 92.12 510 VAL A O 1
ATOM 4001 N N . LEU A 1 511 ? -10.483 -25.971 -24.155 1.00 93.69 511 LEU A N 1
ATOM 4002 C CA . LEU A 1 511 ? -9.947 -24.860 -24.931 1.00 93.69 511 LEU A CA 1
ATOM 4003 C C . LEU A 1 511 ? -8.447 -24.675 -24.686 1.00 93.69 511 LEU A C 1
ATOM 4005 O O . LEU A 1 511 ? -7.971 -24.866 -23.563 1.00 93.69 511 LEU A O 1
ATOM 4009 N N . ARG A 1 512 ? -7.729 -24.268 -25.732 1.00 91.31 512 ARG A N 1
ATOM 4010 C CA . ARG A 1 512 ? -6.322 -23.820 -25.741 1.00 91.31 512 ARG A CA 1
ATOM 4011 C C . ARG A 1 512 ? -6.200 -22.586 -26.628 1.00 91.31 512 ARG A C 1
ATOM 4013 O O . ARG A 1 512 ? -7.173 -22.269 -27.303 1.00 91.31 512 ARG A O 1
ATOM 4020 N N . ASP A 1 513 ? -5.046 -21.914 -26.633 1.00 88.88 513 ASP A N 1
ATOM 4021 C CA . ASP A 1 513 ? -4.838 -20.680 -27.419 1.00 88.88 513 ASP A CA 1
ATOM 4022 C C . ASP A 1 513 ? -6.035 -19.717 -27.270 1.00 88.88 513 ASP A C 1
ATOM 4024 O O . ASP A 1 513 ? -6.670 -19.289 -28.235 1.00 88.88 513 ASP A O 1
ATOM 4028 N N . VAL A 1 514 ? -6.438 -19.504 -26.012 1.00 91.94 514 VAL A N 1
ATOM 4029 C CA . VAL A 1 514 ? -7.501 -18.565 -25.667 1.00 91.94 514 VAL A CA 1
ATOM 4030 C C . VAL A 1 514 ? -6.853 -17.207 -25.488 1.00 91.94 514 VAL A C 1
ATOM 4032 O O . VAL A 1 514 ? -5.989 -17.049 -24.625 1.00 91.94 514 VAL A O 1
ATOM 4035 N N . ARG A 1 515 ? -7.287 -16.232 -26.281 1.00 90.69 515 ARG A N 1
ATOM 4036 C CA . ARG A 1 515 ? -6.851 -14.844 -26.160 1.00 90.69 515 ARG A CA 1
ATOM 4037 C C . ARG A 1 515 ? -8.043 -13.907 -26.285 1.00 90.69 515 ARG A C 1
ATOM 4039 O O . ARG A 1 515 ? -8.845 -14.044 -27.207 1.00 90.69 515 ARG A O 1
ATOM 4046 N N . LEU A 1 516 ? -8.132 -12.964 -25.352 1.00 92.06 516 LEU A N 1
ATOM 4047 C CA . LEU A 1 516 ? -9.133 -11.904 -25.299 1.00 92.06 516 LEU A CA 1
ATOM 4048 C C . LEU A 1 516 ? -8.419 -10.568 -25.082 1.00 92.06 516 LEU A C 1
ATOM 4050 O O . LEU A 1 516 ? -7.663 -10.415 -24.120 1.00 92.06 516 LEU A O 1
ATOM 4054 N N . ILE A 1 517 ? -8.689 -9.601 -25.951 1.00 91.75 517 ILE A N 1
ATOM 4055 C CA . ILE A 1 517 ? -8.308 -8.200 -25.753 1.00 91.75 517 ILE A CA 1
ATOM 4056 C C . ILE A 1 517 ? -9.545 -7.369 -25.411 1.00 91.75 517 ILE A C 1
ATOM 4058 O O . ILE A 1 517 ? -10.669 -7.762 -25.712 1.00 91.75 517 ILE A O 1
ATOM 4062 N N . SER A 1 518 ? -9.354 -6.233 -24.753 1.00 90.50 518 SER A N 1
ATOM 4063 C CA . SER A 1 518 ? -10.453 -5.337 -24.423 1.00 90.50 518 SER A CA 1
ATOM 4064 C C . SER A 1 518 ? -10.916 -4.578 -25.678 1.00 90.50 518 SER A C 1
ATOM 4066 O O . SER A 1 518 ? -10.081 -4.119 -26.464 1.00 90.50 518 SER A O 1
ATOM 4068 N N . PRO A 1 519 ? -12.229 -4.402 -25.888 1.00 87.81 519 PRO A N 1
ATOM 4069 C CA . PRO A 1 519 ? -12.767 -3.539 -26.941 1.00 87.81 519 PRO A CA 1
ATOM 4070 C C . PRO A 1 519 ? -12.618 -2.039 -26.620 1.00 87.81 519 PRO A C 1
ATOM 4072 O O . PRO A 1 519 ? -12.863 -1.195 -27.484 1.00 87.81 519 PRO A O 1
ATOM 4075 N N . ASP A 1 520 ? -12.212 -1.700 -25.395 1.00 90.00 520 ASP A N 1
ATOM 4076 C CA . ASP A 1 520 ? -12.051 -0.337 -24.891 1.00 90.00 520 ASP A CA 1
ATOM 4077 C C . ASP A 1 520 ? -10.675 0.233 -25.307 1.00 90.00 520 ASP A C 1
ATOM 4079 O O . ASP A 1 520 ? -9.762 0.444 -24.505 1.00 90.00 520 ASP A O 1
ATOM 4083 N N . ILE A 1 521 ? -10.522 0.459 -26.617 1.00 90.50 521 ILE A N 1
ATOM 4084 C CA . ILE A 1 521 ? -9.274 0.914 -27.249 1.00 90.50 521 ILE A CA 1
ATOM 4085 C C . ILE A 1 521 ? -8.936 2.340 -26.800 1.00 90.50 521 ILE A C 1
ATOM 4087 O O . ILE A 1 521 ? -9.739 3.258 -26.947 1.00 90.50 521 ILE A O 1
ATOM 4091 N N . SER A 1 522 ? -7.719 2.546 -26.311 1.00 90.38 522 SER A N 1
ATOM 4092 C CA . SER A 1 522 ? -7.167 3.844 -25.920 1.00 90.38 522 SER A CA 1
ATOM 4093 C C . SER A 1 522 ? -6.280 4.441 -27.021 1.00 90.38 522 SER A C 1
ATOM 4095 O O . SER A 1 522 ? -5.836 3.742 -27.933 1.00 90.38 522 SER A O 1
ATOM 4097 N N . VAL A 1 523 ? -6.010 5.745 -26.932 1.00 87.81 523 VAL A N 1
ATOM 4098 C CA . VAL A 1 523 ? -5.121 6.484 -27.841 1.00 87.81 523 VAL A CA 1
ATOM 4099 C C . VAL A 1 523 ? -4.100 7.294 -27.040 1.00 87.81 523 VAL A C 1
ATOM 4101 O O . VAL A 1 523 ? -4.439 7.863 -26.003 1.00 87.81 523 VAL A O 1
ATOM 4104 N N . LEU A 1 524 ? -2.862 7.344 -27.530 1.00 85.06 524 LEU A N 1
ATOM 4105 C CA . LEU A 1 524 ? -1.807 8.261 -27.095 1.00 85.06 524 LEU A CA 1
ATOM 4106 C C . LEU A 1 524 ? -1.300 9.036 -28.314 1.00 85.06 524 LEU A C 1
ATOM 4108 O O . LEU A 1 524 ? -1.091 8.444 -29.375 1.00 85.06 524 LEU A O 1
ATOM 4112 N N . ASP A 1 525 ? -1.135 10.347 -28.162 1.00 82.00 525 ASP A N 1
ATOM 4113 C CA . ASP A 1 525 ? -0.711 11.274 -29.215 1.00 82.00 525 ASP A CA 1
ATOM 4114 C C . ASP A 1 525 ? 0.674 11.834 -28.867 1.00 82.00 525 ASP A C 1
ATOM 4116 O O . ASP A 1 525 ? 0.868 12.359 -27.770 1.00 82.00 525 ASP A O 1
ATOM 4120 N N . ALA A 1 526 ? 1.643 11.677 -29.770 1.00 69.56 526 ALA A N 1
ATOM 4121 C CA . ALA A 1 526 ? 3.021 12.108 -29.545 1.00 69.56 526 ALA A CA 1
ATOM 4122 C C . ALA A 1 526 ? 3.207 13.636 -29.581 1.00 69.56 526 ALA A C 1
ATOM 4124 O O . ALA A 1 526 ? 4.233 14.109 -29.100 1.00 69.56 526 ALA A O 1
ATOM 4125 N N . GLU A 1 527 ? 2.255 14.417 -30.113 1.00 69.12 527 GLU A N 1
ATOM 4126 C CA . GLU A 1 527 ? 2.340 15.889 -30.062 1.00 69.12 527 GLU A CA 1
ATOM 4127 C C . GLU A 1 527 ? 1.907 16.474 -28.700 1.00 69.12 527 GLU A C 1
ATOM 4129 O O . GLU A 1 527 ? 2.357 17.562 -28.338 1.00 69.12 527 GLU A O 1
ATOM 4134 N N . ASP A 1 528 ? 1.059 15.763 -27.945 1.00 61.28 528 ASP A N 1
ATOM 4135 C CA . ASP A 1 528 ? 0.460 16.223 -26.676 1.00 61.28 528 ASP A CA 1
ATOM 4136 C C . ASP A 1 528 ? 1.115 15.599 -25.418 1.00 61.28 528 ASP A C 1
ATOM 4138 O O . ASP A 1 528 ? 0.739 15.941 -24.293 1.00 61.28 528 ASP A O 1
ATOM 4142 N N . ALA A 1 529 ? 2.068 14.675 -25.581 1.00 56.38 529 ALA A N 1
ATOM 4143 C CA . ALA A 1 529 ? 2.701 13.942 -24.486 1.00 56.38 529 ALA A CA 1
ATOM 4144 C C . ALA A 1 529 ? 4.136 14.431 -24.214 1.00 56.38 529 ALA A C 1
ATOM 4146 O O . ALA A 1 529 ? 5.026 14.225 -25.036 1.00 56.38 529 ALA A O 1
ATOM 4147 N N . ASP A 1 530 ? 4.378 14.996 -23.023 1.00 50.03 530 ASP A N 1
ATOM 4148 C CA . ASP A 1 530 ? 5.735 15.319 -22.537 1.00 50.03 530 ASP A CA 1
ATOM 4149 C C . ASP A 1 530 ? 6.628 14.058 -22.409 1.00 50.03 530 ASP A C 1
ATOM 4151 O O . ASP A 1 530 ? 7.853 14.162 -22.417 1.00 50.03 530 ASP A O 1
ATOM 4155 N N . ASP A 1 531 ? 6.018 12.867 -22.331 1.00 55.59 531 ASP A N 1
ATOM 4156 C CA . ASP A 1 531 ? 6.681 11.562 -22.407 1.00 55.59 531 ASP A CA 1
ATOM 4157 C C . ASP A 1 531 ? 5.775 10.540 -23.128 1.00 55.59 531 ASP A C 1
ATOM 4159 O O . ASP A 1 531 ? 4.633 10.310 -22.725 1.00 55.59 531 ASP A O 1
ATOM 4163 N N . PHE A 1 532 ? 6.260 9.911 -24.205 1.00 67.19 532 PHE A N 1
ATOM 4164 C CA . PHE A 1 532 ? 5.479 8.984 -25.044 1.00 67.19 532 PHE A CA 1
ATOM 4165 C C . PHE A 1 532 ? 5.470 7.551 -24.476 1.00 67.19 532 PHE A C 1
ATOM 4167 O O . PHE A 1 532 ? 5.764 6.565 -25.165 1.00 67.19 532 PHE A O 1
ATOM 4174 N N . ARG A 1 533 ? 5.153 7.442 -23.183 1.00 65.12 533 ARG A N 1
ATOM 4175 C CA . ARG A 1 533 ? 5.188 6.199 -22.405 1.00 65.12 533 ARG A CA 1
ATOM 4176 C C . ARG A 1 533 ? 3.806 5.751 -21.926 1.00 65.12 533 ARG A C 1
ATOM 4178 O O . ARG A 1 533 ? 2.904 6.554 -21.703 1.00 65.12 533 ARG A O 1
ATOM 4185 N N . LEU A 1 534 ? 3.660 4.441 -21.742 1.00 67.88 534 LEU A N 1
ATOM 4186 C CA . LEU A 1 534 ? 2.518 3.795 -21.096 1.00 67.88 534 LEU A CA 1
ATOM 4187 C C . LEU A 1 534 ? 3.043 2.754 -20.108 1.00 67.88 534 LEU A C 1
ATOM 4189 O O . LEU A 1 534 ? 3.727 1.822 -20.522 1.00 67.88 534 LEU A O 1
ATOM 4193 N N . ASP A 1 535 ? 2.711 2.899 -18.822 1.00 61.62 535 ASP A N 1
ATOM 4194 C CA . ASP A 1 535 ? 3.174 2.003 -17.751 1.00 61.62 535 ASP A CA 1
ATOM 4195 C C . ASP A 1 535 ? 4.708 1.767 -17.812 1.00 61.62 535 ASP A C 1
ATOM 4197 O O . ASP A 1 535 ? 5.190 0.640 -17.744 1.00 61.62 535 ASP A O 1
ATOM 4201 N N . GLY A 1 536 ? 5.469 2.850 -18.037 1.00 55.75 536 GLY A N 1
ATOM 4202 C CA . GLY A 1 536 ? 6.932 2.861 -18.209 1.00 55.75 536 GLY A CA 1
ATOM 4203 C C . GLY A 1 536 ? 7.444 2.546 -19.625 1.00 55.75 536 GLY A C 1
ATOM 4204 O O . GLY A 1 536 ? 8.515 3.015 -20.007 1.00 55.75 536 GLY A O 1
ATOM 4205 N N . TYR A 1 537 ? 6.677 1.824 -20.445 1.00 56.03 537 TYR A N 1
ATOM 4206 C CA . TYR A 1 537 ? 7.101 1.404 -21.785 1.00 56.03 537 TYR A CA 1
ATOM 4207 C C . TYR A 1 537 ? 6.997 2.537 -22.807 1.00 56.03 537 TYR A C 1
ATOM 4209 O O . TYR A 1 537 ? 5.923 3.111 -22.994 1.00 56.03 537 TYR A O 1
ATOM 4217 N N . ASN A 1 538 ? 8.085 2.824 -23.529 1.00 64.00 538 ASN A N 1
ATOM 4218 C CA . ASN A 1 538 ? 8.068 3.778 -24.639 1.00 64.00 538 ASN A CA 1
ATOM 4219 C C . ASN A 1 538 ? 7.321 3.178 -25.836 1.00 64.00 538 ASN A C 1
ATOM 4221 O O . ASN A 1 538 ? 7.808 2.272 -26.518 1.00 64.00 538 ASN A O 1
ATOM 4225 N N . LEU A 1 539 ? 6.134 3.716 -26.123 1.00 68.25 539 LEU A N 1
ATOM 4226 C CA . LEU A 1 539 ? 5.266 3.163 -27.158 1.00 68.25 539 LEU A CA 1
ATOM 4227 C C . LEU A 1 539 ? 5.825 3.332 -28.570 1.00 68.25 539 LEU A C 1
ATOM 4229 O O . LEU A 1 539 ? 5.357 2.642 -29.470 1.00 68.25 539 LEU A O 1
ATOM 4233 N N . SER A 1 540 ? 6.806 4.211 -28.800 1.00 63.62 540 SER A N 1
ATOM 4234 C CA . SER A 1 540 ? 7.374 4.404 -30.140 1.00 63.62 540 SER A CA 1
ATOM 4235 C C . SER A 1 540 ? 8.130 3.167 -30.640 1.00 63.62 540 SER A C 1
ATOM 4237 O O . SER A 1 540 ? 8.070 2.875 -31.839 1.00 63.62 540 SER A O 1
ATOM 4239 N N . TRP A 1 541 ? 8.763 2.422 -29.726 1.00 56.53 541 TRP A N 1
ATOM 4240 C CA . TRP A 1 541 ? 9.597 1.248 -30.009 1.00 56.53 541 TRP A CA 1
ATOM 4241 C C . TRP A 1 541 ? 8.777 -0.030 -30.231 1.00 56.53 541 TRP A C 1
ATOM 4243 O O . TRP A 1 541 ? 9.132 -0.850 -31.077 1.00 56.53 541 TRP A O 1
ATOM 4253 N N . ILE A 1 542 ? 7.641 -0.157 -29.539 1.00 59.25 542 ILE A N 1
ATOM 4254 C CA . ILE A 1 542 ? 6.724 -1.297 -29.663 1.00 59.25 542 ILE A CA 1
ATOM 4255 C C . ILE A 1 542 ? 5.991 -1.240 -31.013 1.00 59.25 542 ILE A C 1
ATOM 4257 O O . ILE A 1 542 ? 5.551 -0.175 -31.469 1.00 59.25 542 ILE A O 1
ATOM 4261 N N . ARG A 1 543 ? 5.851 -2.393 -31.673 1.00 68.88 543 ARG A N 1
ATOM 4262 C CA . ARG A 1 543 ? 5.232 -2.537 -32.999 1.00 68.88 543 ARG A CA 1
ATOM 4263 C C . ARG A 1 543 ? 3.717 -2.736 -32.913 1.00 68.88 543 ARG A C 1
ATOM 4265 O O . ARG A 1 543 ? 3.173 -3.216 -31.926 1.00 68.88 543 ARG A O 1
ATOM 4272 N N . VAL A 1 544 ? 3.011 -2.412 -33.998 1.00 76.62 544 VAL A N 1
ATOM 4273 C CA . VAL A 1 544 ? 1.585 -2.759 -34.135 1.00 76.62 544 VAL A CA 1
ATOM 4274 C C . VAL A 1 544 ? 1.434 -4.285 -34.148 1.00 76.62 544 VAL A C 1
ATOM 4276 O O . VAL A 1 544 ? 2.097 -4.964 -34.931 1.00 76.62 544 VAL A O 1
ATOM 4279 N N . GLY A 1 545 ? 0.558 -4.807 -33.290 1.00 71.25 545 GLY A N 1
ATOM 4280 C CA . GLY A 1 545 ? 0.345 -6.234 -33.044 1.00 71.25 545 GLY A CA 1
ATOM 4281 C C . GLY A 1 545 ? 1.292 -6.864 -32.016 1.00 71.25 545 GLY A C 1
ATOM 4282 O O . GLY A 1 545 ? 1.166 -8.059 -31.761 1.00 71.25 545 GLY A O 1
ATOM 4283 N N . GLU A 1 546 ? 2.224 -6.100 -31.442 1.00 63.72 546 GLU A N 1
ATOM 4284 C CA . GLU A 1 546 ? 3.125 -6.563 -30.384 1.00 63.72 546 GLU A CA 1
ATOM 4285 C C . GLU A 1 546 ? 2.481 -6.404 -29.000 1.00 63.72 546 GLU A C 1
ATOM 4287 O O . GLU A 1 546 ? 1.746 -5.445 -28.737 1.00 63.72 546 GLU A O 1
ATOM 4292 N N . ASP A 1 547 ? 2.751 -7.373 -28.125 1.00 72.25 547 ASP A N 1
ATOM 4293 C CA . ASP A 1 547 ? 2.139 -7.489 -26.805 1.00 72.25 547 ASP A CA 1
ATOM 4294 C C . ASP A 1 547 ? 3.159 -7.184 -25.710 1.00 72.25 547 ASP A C 1
ATOM 4296 O O . ASP A 1 547 ? 4.224 -7.794 -25.658 1.00 72.25 547 ASP A O 1
ATOM 4300 N N . PHE A 1 548 ? 2.813 -6.276 -24.802 1.00 64.06 548 PHE A N 1
ATOM 4301 C CA . PHE A 1 548 ? 3.744 -5.698 -23.833 1.00 64.06 548 PHE A CA 1
ATOM 4302 C C . PHE A 1 548 ? 3.083 -5.478 -22.465 1.00 64.06 548 PHE A C 1
ATOM 4304 O O . PHE A 1 548 ? 1.865 -5.617 -22.313 1.00 64.06 548 PHE A O 1
ATOM 4311 N N . GLY A 1 549 ? 3.888 -5.161 -21.449 1.00 63.66 549 GLY A N 1
ATOM 4312 C CA . GLY A 1 549 ? 3.431 -5.046 -20.062 1.00 63.66 549 GLY A CA 1
ATOM 4313 C C . GLY A 1 549 ? 3.096 -6.387 -19.393 1.00 63.66 549 GLY A C 1
ATOM 4314 O O . GLY A 1 549 ? 3.113 -7.454 -20.014 1.00 63.66 549 GLY A O 1
ATOM 4315 N N . GLY A 1 550 ? 2.826 -6.324 -18.085 1.00 55.31 550 GLY A N 1
ATOM 4316 C CA . GLY A 1 550 ? 2.369 -7.440 -17.241 1.00 55.31 550 GLY A CA 1
ATOM 4317 C C . GLY A 1 550 ? 3.303 -8.654 -17.117 1.00 55.31 550 GLY A C 1
ATOM 4318 O O . GLY A 1 550 ? 2.862 -9.695 -16.625 1.00 55.31 550 GLY A O 1
ATOM 4319 N N . ARG A 1 551 ? 4.567 -8.550 -17.568 1.00 51.75 551 ARG A N 1
ATOM 4320 C CA . ARG A 1 551 ? 5.572 -9.622 -17.452 1.00 51.75 551 ARG A CA 1
ATOM 4321 C C . ARG A 1 551 ? 6.449 -9.379 -16.248 1.00 51.75 551 ARG A C 1
ATOM 4323 O O . ARG A 1 551 ? 7.121 -8.360 -16.203 1.00 51.75 551 ARG A O 1
ATOM 4330 N N . GLU A 1 552 ? 6.492 -10.347 -15.340 1.00 45.59 552 GLU A N 1
ATOM 4331 C CA . GLU A 1 552 ? 7.463 -10.391 -14.248 1.00 45.59 552 GLU A CA 1
ATOM 4332 C C . GLU A 1 552 ? 8.895 -10.453 -14.829 1.00 45.59 552 GLU A C 1
ATOM 4334 O O . GLU A 1 552 ? 9.237 -11.448 -15.481 1.00 45.59 552 GLU A O 1
ATOM 4339 N N . PRO A 1 553 ? 9.736 -9.415 -14.641 1.00 42.66 553 PRO A N 1
ATOM 4340 C CA . PRO A 1 553 ? 11.155 -9.461 -14.988 1.00 42.66 553 PRO A CA 1
ATOM 4341 C C . PRO A 1 553 ? 11.874 -10.565 -14.206 1.00 42.66 553 PRO A C 1
ATOM 4343 O O . PRO A 1 553 ? 11.599 -10.779 -13.027 1.00 42.66 553 PRO A O 1
ATOM 4346 N N . PHE A 1 554 ? 12.844 -11.248 -14.821 1.00 39.44 554 PHE A N 1
ATOM 4347 C CA . PHE A 1 554 ? 13.525 -12.389 -14.186 1.00 39.44 554 PHE A CA 1
ATOM 4348 C C . PHE A 1 554 ? 14.300 -12.033 -12.902 1.00 39.44 554 PHE A C 1
ATOM 4350 O O . PHE A 1 554 ? 14.494 -12.900 -12.039 1.00 39.44 554 PHE A O 1
ATOM 4357 N N . THR A 1 555 ? 14.725 -10.778 -12.763 1.00 39.91 555 THR A N 1
ATOM 4358 C CA . THR A 1 555 ? 15.463 -10.241 -11.615 1.00 39.91 555 THR A CA 1
ATOM 4359 C C . THR A 1 555 ? 15.071 -8.788 -11.325 1.00 39.91 555 THR A C 1
ATOM 4361 O O . THR A 1 555 ? 14.399 -8.139 -12.124 1.00 39.91 555 THR A O 1
ATOM 4364 N N . LEU A 1 556 ? 15.444 -8.301 -10.138 1.00 42.12 556 LEU A N 1
ATOM 4365 C CA . LEU A 1 556 ? 15.172 -6.946 -9.663 1.00 42.12 556 LEU A CA 1
ATOM 4366 C C . LEU A 1 556 ? 16.294 -6.563 -8.695 1.00 42.12 556 LEU A C 1
ATOM 4368 O O . LEU A 1 556 ? 16.277 -6.984 -7.539 1.00 42.12 556 LEU A O 1
ATOM 4372 N N . HIS A 1 557 ? 17.282 -5.811 -9.173 1.00 38.56 557 HIS A N 1
ATOM 4373 C CA . HIS A 1 557 ? 18.401 -5.348 -8.355 1.00 38.56 557 HIS A CA 1
ATOM 4374 C C . HIS A 1 557 ? 18.602 -3.849 -8.609 1.00 38.56 557 HIS A C 1
ATOM 4376 O O . HIS A 1 557 ? 18.655 -3.400 -9.749 1.00 38.56 557 HIS A O 1
ATOM 4382 N N . THR A 1 558 ? 18.601 -3.078 -7.524 1.00 42.25 558 THR A N 1
ATOM 4383 C CA . THR A 1 558 ? 18.520 -1.607 -7.493 1.00 42.25 558 THR A CA 1
ATOM 4384 C C . THR A 1 558 ? 19.689 -0.929 -8.214 1.00 42.25 558 THR A C 1
ATOM 4386 O O . THR A 1 558 ? 20.809 -1.405 -8.083 1.00 42.25 558 THR A O 1
ATOM 4389 N N . ALA A 1 559 ? 19.538 0.214 -8.884 1.00 38.00 559 ALA A N 1
ATOM 4390 C CA . ALA A 1 559 ? 18.449 1.203 -8.912 1.00 38.00 559 ALA A CA 1
ATOM 4391 C C . ALA A 1 559 ? 18.303 1.757 -10.353 1.00 38.00 559 ALA A C 1
ATOM 4393 O O . ALA A 1 559 ? 19.250 1.590 -11.119 1.00 38.00 559 ALA A O 1
ATOM 4394 N N . PRO A 1 560 ? 17.194 2.429 -10.731 1.00 39.56 560 PRO A N 1
ATOM 4395 C CA . PRO A 1 560 ? 16.179 3.088 -9.912 1.00 39.56 560 PRO A CA 1
ATOM 4396 C C . PRO A 1 560 ? 14.771 2.562 -10.205 1.00 39.56 560 PRO A C 1
ATOM 4398 O O . PRO A 1 560 ? 14.063 2.991 -11.112 1.00 39.56 560 PRO A O 1
ATOM 4401 N N . LEU A 1 561 ? 14.344 1.676 -9.317 1.00 40.75 561 LEU A N 1
ATOM 4402 C CA . LEU A 1 561 ? 12.934 1.473 -9.029 1.00 40.75 561 LEU A CA 1
ATOM 4403 C C . LEU A 1 561 ? 12.356 2.777 -8.468 1.00 40.75 561 LEU A C 1
ATOM 4405 O O . LEU A 1 561 ? 13.071 3.529 -7.792 1.00 40.75 561 LEU A O 1
ATOM 4409 N N . HIS A 1 562 ? 11.050 3.001 -8.624 1.00 41.47 562 HIS A N 1
ATOM 4410 C CA . HIS A 1 562 ? 10.377 3.997 -7.792 1.00 41.47 562 HIS A CA 1
ATOM 4411 C C . HIS A 1 562 ? 10.606 3.613 -6.326 1.00 41.47 562 HIS A C 1
ATOM 4413 O O . HIS A 1 562 ? 10.220 2.531 -5.876 1.00 41.47 562 HIS A O 1
ATOM 4419 N N . ASN A 1 563 ? 11.256 4.496 -5.564 1.00 42.78 563 ASN A N 1
ATOM 4420 C CA . ASN A 1 563 ? 11.677 4.247 -4.174 1.00 42.78 563 ASN A CA 1
ATOM 4421 C C . ASN A 1 563 ? 10.495 4.245 -3.175 1.00 42.78 563 ASN A C 1
ATOM 4423 O O . ASN A 1 563 ? 10.661 4.546 -1.990 1.00 42.78 563 ASN A O 1
ATOM 4427 N N . GLY A 1 564 ? 9.271 4.029 -3.669 1.00 45.25 564 GLY A N 1
ATOM 4428 C CA . GLY A 1 564 ? 8.031 4.395 -2.991 1.00 45.25 564 GLY A CA 1
ATOM 4429 C C . GLY A 1 564 ? 7.999 5.871 -2.571 1.00 45.25 564 GLY A C 1
ATOM 4430 O O . GLY A 1 564 ? 7.297 6.207 -1.628 1.00 45.25 564 GLY A O 1
ATOM 4431 N N . ARG A 1 565 ? 8.803 6.749 -3.195 1.00 41.69 565 ARG A N 1
ATOM 4432 C CA . ARG A 1 565 ? 8.954 8.153 -2.767 1.00 41.69 565 ARG A CA 1
ATOM 4433 C C . ARG A 1 565 ? 7.713 8.976 -3.104 1.00 41.69 565 ARG A C 1
ATOM 4435 O O . ARG A 1 565 ? 7.273 9.759 -2.273 1.00 41.69 565 ARG A O 1
ATOM 4442 N N . ASP A 1 566 ? 7.130 8.700 -4.267 1.00 48.62 566 ASP A N 1
ATOM 4443 C CA . ASP A 1 566 ? 5.865 9.277 -4.733 1.00 48.62 566 ASP A CA 1
ATOM 4444 C C . ASP A 1 566 ? 4.656 8.379 -4.398 1.00 48.62 566 ASP A C 1
ATOM 4446 O O . ASP A 1 566 ? 3.511 8.703 -4.717 1.00 48.62 566 ASP A O 1
ATOM 4450 N N . ALA A 1 567 ? 4.889 7.243 -3.723 1.00 58.91 567 ALA A N 1
ATOM 4451 C CA . ALA A 1 567 ? 3.819 6.378 -3.252 1.00 58.91 567 ALA A CA 1
ATOM 4452 C C . ALA A 1 567 ? 3.124 7.023 -2.048 1.00 58.91 567 ALA A C 1
ATOM 4454 O O . ALA A 1 567 ? 3.708 7.228 -0.983 1.00 58.91 567 ALA A O 1
ATOM 4455 N N . ASN A 1 568 ? 1.839 7.310 -2.219 1.00 72.50 568 ASN A N 1
ATOM 4456 C CA . ASN A 1 568 ? 0.971 7.847 -1.185 1.00 72.50 568 ASN A CA 1
ATOM 4457 C C . ASN A 1 568 ? 0.711 6.791 -0.090 1.00 72.50 568 ASN A C 1
ATOM 4459 O O . ASN A 1 568 ? -0.285 6.074 -0.131 1.00 72.50 568 ASN A O 1
ATOM 4463 N N . PHE A 1 569 ? 1.601 6.689 0.902 1.00 78.88 569 PHE A N 1
ATOM 4464 C CA . PHE A 1 569 ? 1.467 5.716 1.998 1.00 78.88 569 PHE A CA 1
ATOM 44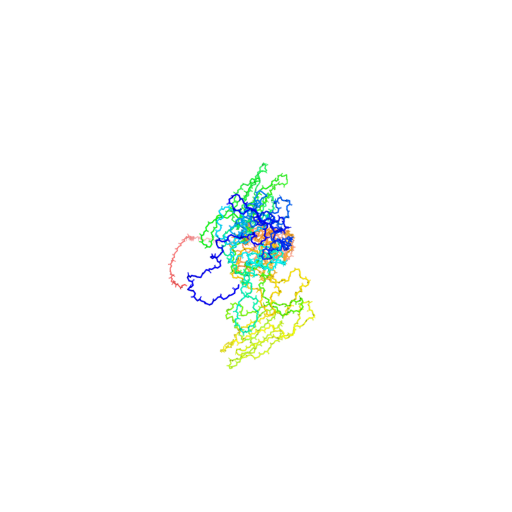65 C C . PHE A 1 569 ? 0.257 5.964 2.913 1.00 78.88 569 PHE A C 1
ATOM 4467 O O . PHE A 1 569 ? -0.152 5.053 3.636 1.00 78.88 569 PHE A O 1
ATOM 4474 N N . ALA A 1 570 ? -0.344 7.156 2.858 1.00 87.88 570 ALA A N 1
ATOM 4475 C CA . ALA A 1 570 ? -1.601 7.451 3.532 1.00 87.88 570 ALA A CA 1
ATOM 4476 C C . ALA A 1 570 ? -2.795 6.731 2.879 1.00 87.88 570 ALA A C 1
ATOM 4478 O O . ALA A 1 570 ? -3.701 6.287 3.584 1.00 87.88 570 ALA A O 1
ATOM 4479 N N . ASP A 1 571 ? -2.781 6.558 1.559 1.00 88.19 571 ASP A N 1
ATOM 4480 C CA . ASP A 1 571 ? -3.826 5.886 0.785 1.00 88.19 571 ASP A CA 1
ATOM 4481 C C . ASP A 1 571 ? -3.570 4.370 0.717 1.00 88.19 571 ASP A C 1
ATOM 4483 O O . ASP A 1 571 ? -3.077 3.805 -0.260 1.00 88.19 571 ASP A O 1
ATOM 4487 N N . CYS A 1 572 ? -3.870 3.695 1.826 1.00 87.56 572 CYS A N 1
ATOM 4488 C CA . CYS A 1 572 ? -3.677 2.258 1.989 1.00 87.56 572 CYS A CA 1
ATOM 4489 C C . CYS A 1 572 ? -4.540 1.443 1.012 1.00 87.56 572 CYS A C 1
ATOM 4491 O O . CYS A 1 572 ? -4.094 0.399 0.530 1.00 87.56 572 CYS A O 1
ATOM 4493 N N . VAL A 1 573 ? -5.775 1.876 0.732 1.00 88.88 573 VAL A N 1
ATOM 4494 C CA . VAL A 1 573 ? -6.702 1.159 -0.158 1.00 88.88 573 VAL A CA 1
ATOM 4495 C C . VAL A 1 573 ? -6.330 1.269 -1.626 1.00 88.88 573 VAL A C 1
ATOM 4497 O O . VAL A 1 573 ? -6.606 0.319 -2.358 1.00 88.88 573 VAL A O 1
ATOM 4500 N N . HIS A 1 574 ? -5.648 2.342 -2.046 1.00 83.19 574 HIS A N 1
ATOM 4501 C CA . HIS A 1 574 ? -5.059 2.422 -3.383 1.00 83.19 574 HIS A CA 1
ATOM 4502 C C . HIS A 1 574 ? -4.195 1.197 -3.701 1.00 83.19 574 HIS A C 1
ATOM 4504 O O . HIS A 1 574 ? -4.219 0.716 -4.831 1.00 83.19 574 HIS A O 1
ATOM 4510 N N . CYS A 1 575 ? -3.487 0.663 -2.699 1.00 75.88 575 CYS A N 1
ATOM 4511 C CA . CYS A 1 575 ? -2.633 -0.513 -2.844 1.00 75.88 575 CYS A CA 1
ATOM 4512 C C . CYS A 1 575 ? -3.292 -1.824 -2.397 1.00 75.88 575 CYS A C 1
ATOM 4514 O O . CYS A 1 575 ? -3.098 -2.858 -3.029 1.00 75.88 575 CYS A O 1
ATOM 4516 N N . HIS A 1 576 ? -4.032 -1.820 -1.287 1.00 81.00 576 HIS A N 1
ATOM 4517 C CA . HIS A 1 576 ? -4.472 -3.063 -0.647 1.00 81.00 576 HIS A CA 1
ATOM 4518 C C . HIS A 1 576 ? -5.918 -3.468 -0.940 1.00 81.00 576 HIS A C 1
ATOM 4520 O O . HIS A 1 576 ? -6.265 -4.619 -0.672 1.00 81.00 576 HIS A O 1
ATOM 4526 N N . ASP A 1 577 ? -6.774 -2.598 -1.484 1.00 86.94 577 ASP A N 1
ATOM 4527 C CA . ASP A 1 577 ? -8.152 -2.996 -1.784 1.00 86.94 577 ASP A CA 1
ATOM 4528 C C . ASP A 1 577 ? -8.224 -3.991 -2.958 1.00 86.94 577 ASP A C 1
ATOM 4530 O O . ASP A 1 577 ? -7.442 -3.900 -3.906 1.00 86.94 577 ASP A O 1
ATOM 4534 N N . LEU A 1 578 ? -9.187 -4.920 -2.937 1.00 82.19 578 LEU A N 1
ATOM 4535 C CA . LEU A 1 578 ? -9.464 -5.846 -4.045 1.00 82.19 578 LEU A CA 1
ATOM 4536 C C . LEU A 1 578 ? -9.623 -5.130 -5.400 1.00 82.19 578 LEU A C 1
ATOM 4538 O O . LEU A 1 578 ? -9.275 -5.706 -6.429 1.00 82.19 578 LEU A O 1
ATOM 4542 N N . SER A 1 579 ? -10.139 -3.896 -5.413 1.00 76.25 579 SER A N 1
ATOM 4543 C CA . SER A 1 579 ? -10.340 -3.102 -6.631 1.00 76.25 579 SER A CA 1
ATOM 4544 C C . SER A 1 579 ? -9.074 -2.422 -7.176 1.00 76.25 579 SER A C 1
ATOM 4546 O O . SER A 1 579 ? -9.101 -1.950 -8.312 1.00 76.25 579 SER A O 1
ATOM 4548 N N . SER A 1 580 ? -7.959 -2.409 -6.433 1.00 67.88 580 SER A N 1
ATOM 4549 C CA . SER A 1 580 ? -6.684 -1.813 -6.881 1.00 67.88 580 SER A CA 1
ATOM 4550 C C . SER A 1 580 ? -6.055 -2.537 -8.080 1.00 67.88 580 SER A C 1
ATOM 4552 O O . SER A 1 580 ? -5.336 -1.932 -8.875 1.00 67.88 580 SER A O 1
ATOM 4554 N N . GLY A 1 581 ? -6.297 -3.846 -8.200 1.00 58.03 581 GLY A N 1
ATOM 4555 C CA . GLY A 1 581 ? -5.578 -4.733 -9.118 1.00 58.03 581 GLY A CA 1
ATOM 4556 C C . GLY A 1 581 ? -4.221 -5.225 -8.592 1.00 58.03 581 GLY A C 1
ATOM 4557 O O . GLY A 1 581 ? -3.751 -6.264 -9.053 1.00 58.03 581 GLY A O 1
ATOM 4558 N N . MET A 1 582 ? -3.636 -4.605 -7.563 1.00 58.62 582 MET A N 1
ATOM 4559 C CA . MET A 1 582 ? -2.365 -5.044 -6.969 1.00 58.62 582 MET A CA 1
ATOM 4560 C C . MET A 1 582 ? -2.553 -6.351 -6.188 1.00 58.62 582 MET A C 1
ATOM 4562 O O . MET A 1 582 ? -3.411 -6.432 -5.311 1.00 58.62 582 MET A O 1
ATOM 4566 N N . ASP A 1 583 ? -1.776 -7.403 -6.466 1.00 54.50 583 ASP A N 1
ATOM 4567 C CA . ASP A 1 583 ? -1.889 -8.697 -5.756 1.00 54.50 583 ASP A CA 1
ATOM 4568 C C . ASP A 1 583 ? -1.088 -8.735 -4.439 1.00 54.50 583 ASP A C 1
ATOM 4570 O O . ASP A 1 583 ? -0.295 -9.637 -4.174 1.00 54.50 583 ASP A O 1
ATOM 4574 N N . ILE A 1 584 ? -1.280 -7.707 -3.601 1.00 59.88 584 ILE A N 1
ATOM 4575 C CA . ILE A 1 584 ? -0.496 -7.466 -2.381 1.00 59.88 584 ILE A CA 1
ATOM 4576 C C . ILE A 1 584 ? -1.392 -7.500 -1.145 1.00 59.88 584 ILE A C 1
ATOM 4578 O O . ILE A 1 584 ? -2.050 -6.514 -0.817 1.00 59.88 584 ILE A O 1
ATOM 4582 N N . LYS A 1 585 ? -1.369 -8.619 -0.405 1.00 71.38 585 LYS A N 1
ATOM 4583 C CA . LYS A 1 585 ? -2.064 -8.771 0.897 1.00 71.38 585 LYS A CA 1
ATOM 4584 C C . LYS A 1 585 ? -3.521 -8.253 0.852 1.00 71.38 585 LYS A C 1
ATOM 4586 O O . LYS A 1 585 ? -3.960 -7.571 1.775 1.00 71.38 585 LYS A O 1
ATOM 4591 N N . ARG A 1 586 ? -4.230 -8.540 -0.248 1.00 77.50 586 ARG A N 1
ATOM 4592 C CA . ARG A 1 586 ? -5.490 -7.874 -0.612 1.00 77.50 586 ARG A CA 1
ATOM 4593 C C . ARG A 1 586 ? -6.566 -7.956 0.478 1.00 77.50 586 ARG A C 1
ATOM 4595 O O . ARG A 1 586 ? -6.748 -8.993 1.118 1.00 77.50 586 ARG A O 1
ATOM 4602 N N . VAL A 1 587 ? -7.338 -6.882 0.609 1.00 82.81 587 VAL A N 1
ATOM 4603 C CA . VAL A 1 587 ? -8.495 -6.741 1.497 1.00 82.81 587 VAL A CA 1
ATOM 4604 C C . VAL A 1 587 ? -9.707 -6.241 0.709 1.00 82.81 587 VAL A C 1
ATOM 4606 O O . VAL A 1 587 ? -9.578 -5.403 -0.169 1.00 82.81 587 VAL A O 1
ATOM 4609 N N . ASP A 1 588 ? -10.910 -6.723 1.019 1.00 86.25 588 ASP A N 1
ATOM 4610 C CA . ASP A 1 588 ? -12.131 -6.004 0.639 1.00 86.25 588 ASP A CA 1
ATOM 4611 C C . ASP A 1 588 ? -12.358 -4.894 1.673 1.00 86.25 588 ASP A C 1
ATOM 4613 O O . ASP A 1 588 ? -12.944 -5.149 2.727 1.00 86.25 588 ASP A O 1
ATOM 4617 N N . ALA A 1 589 ? -11.833 -3.692 1.441 1.00 88.38 589 ALA A N 1
ATOM 4618 C CA . ALA A 1 589 ? -11.994 -2.558 2.349 1.00 88.38 589 ALA A CA 1
ATOM 4619 C C . ALA A 1 589 ? -13.134 -1.641 1.888 1.00 88.38 589 ALA A C 1
ATOM 4621 O O . ALA A 1 589 ? -13.967 -1.221 2.696 1.00 88.38 589 ALA A O 1
ATOM 4622 N N . VAL A 1 590 ? -13.203 -1.357 0.586 1.00 90.31 590 VAL A N 1
ATOM 4623 C CA . VAL A 1 590 ? -14.112 -0.368 -0.005 1.00 90.31 590 VAL A CA 1
ATOM 4624 C C . VAL A 1 590 ? -15.536 -0.909 -0.169 1.00 90.31 590 VAL A C 1
ATOM 4626 O O . VAL A 1 590 ? -16.491 -0.162 0.081 1.00 90.31 590 VAL A O 1
ATOM 4629 N N . ALA A 1 591 ? -15.725 -2.182 -0.541 1.00 89.00 591 ALA A N 1
ATOM 4630 C CA . ALA A 1 591 ? -17.067 -2.754 -0.698 1.00 89.00 591 ALA A CA 1
ATOM 4631 C C . ALA A 1 591 ? -17.623 -3.286 0.636 1.00 89.00 591 ALA A C 1
ATOM 4633 O O . ALA A 1 591 ? -18.777 -3.003 0.972 1.00 89.00 591 ALA A O 1
ATOM 4634 N N . SER A 1 592 ? -16.805 -3.964 1.448 1.00 86.56 592 SER A N 1
ATOM 4635 C CA . SER A 1 592 ? -17.208 -4.459 2.777 1.00 86.56 592 SER A CA 1
ATOM 4636 C C . SER A 1 592 ? -17.342 -3.361 3.842 1.00 86.56 592 SER A C 1
ATOM 4638 O O . SER A 1 592 ? -18.023 -3.555 4.857 1.00 86.56 592 SER A O 1
ATOM 4640 N N . ARG A 1 593 ? -16.648 -2.229 3.647 1.00 89.94 593 ARG A N 1
ATOM 4641 C CA . ARG A 1 593 ? -16.490 -1.134 4.621 1.00 89.94 593 ARG A CA 1
ATOM 4642 C C . ARG A 1 593 ? -15.909 -1.580 5.968 1.00 89.94 593 ARG A C 1
ATOM 4644 O O . ARG A 1 593 ? -16.195 -0.965 6.988 1.00 89.94 593 ARG A O 1
ATOM 4651 N N . LEU A 1 594 ? -15.128 -2.665 5.998 1.00 87.75 594 LEU A N 1
ATOM 4652 C CA . LEU A 1 594 ? -14.607 -3.301 7.223 1.00 87.75 594 LEU A CA 1
ATOM 4653 C C . LEU A 1 594 ? -15.719 -3.708 8.223 1.00 87.75 594 LEU A C 1
ATOM 4655 O O . LEU A 1 594 ? -15.481 -3.933 9.415 1.00 87.75 594 LEU A O 1
ATOM 4659 N N . GLY A 1 595 ? -16.968 -3.794 7.751 1.00 87.00 595 GLY A N 1
ATOM 4660 C CA . GLY A 1 595 ? -18.149 -4.016 8.578 1.00 87.00 595 GLY A CA 1
ATOM 4661 C C . GLY A 1 595 ? -18.326 -2.938 9.653 1.00 87.00 595 GLY A C 1
ATOM 4662 O O . GLY A 1 595 ? -18.551 -1.763 9.369 1.00 87.00 595 GLY A O 1
ATOM 4663 N N . ALA A 1 596 ? -18.266 -3.335 10.921 1.00 83.88 596 ALA A N 1
ATOM 4664 C CA . ALA A 1 596 ? -18.528 -2.446 12.047 1.00 83.88 596 ALA A CA 1
ATOM 4665 C C . ALA A 1 596 ? -17.407 -1.424 12.328 1.00 83.88 596 ALA A C 1
ATOM 4667 O O . ALA A 1 596 ? -17.631 -0.482 13.088 1.00 83.88 596 ALA A O 1
ATOM 4668 N N . HIS A 1 597 ? -16.232 -1.571 11.703 1.00 87.00 597 HIS A N 1
ATOM 4669 C CA . HIS A 1 597 ? -15.129 -0.607 11.789 1.00 87.00 597 HIS A CA 1
ATOM 4670 C C . HIS A 1 597 ? -15.138 0.457 10.674 1.00 87.00 597 HIS A C 1
ATOM 4672 O O . HIS A 1 597 ? -14.234 1.283 10.635 1.00 87.00 597 HIS A O 1
ATOM 4678 N N . ALA A 1 598 ? -16.194 0.533 9.851 1.00 87.06 598 ALA A N 1
ATOM 4679 C CA . ALA A 1 598 ? -16.369 1.548 8.798 1.00 87.06 598 ALA A CA 1
ATOM 4680 C C . ALA A 1 598 ? -16.136 3.007 9.239 1.00 87.06 598 ALA A C 1
ATOM 4682 O O . ALA A 1 598 ? -15.754 3.852 8.435 1.00 87.06 598 ALA A O 1
ATOM 4683 N N . GLY A 1 599 ? -16.429 3.319 10.506 1.00 86.06 599 GLY A N 1
ATOM 4684 C CA . GLY A 1 599 ? -16.257 4.648 11.100 1.00 86.06 599 GLY A CA 1
ATOM 4685 C C . GLY A 1 599 ? -15.069 4.770 12.057 1.00 86.06 599 GLY A C 1
ATOM 4686 O O . GLY A 1 599 ? -14.966 5.786 12.744 1.00 86.06 599 GLY A O 1
ATOM 4687 N N . LEU A 1 600 ? -14.208 3.752 12.158 1.00 90.44 600 LEU A N 1
ATOM 4688 C CA . LEU A 1 600 ? -13.036 3.781 13.032 1.00 90.44 600 LEU A CA 1
ATOM 4689 C C . LEU A 1 600 ? -12.124 4.940 12.614 1.00 90.44 600 LEU A C 1
ATOM 4691 O O . LEU A 1 600 ? -11.768 5.064 11.446 1.00 90.44 600 LEU A O 1
ATOM 4695 N N . ASN A 1 601 ? -11.757 5.792 13.575 1.00 93.12 601 ASN A N 1
ATOM 4696 C CA . ASN A 1 601 ? -10.812 6.896 13.370 1.00 93.12 601 ASN A CA 1
ATOM 4697 C C . ASN A 1 601 ? -11.198 7.907 12.261 1.00 93.12 601 ASN A C 1
ATOM 4699 O O . ASN A 1 601 ? -10.372 8.682 11.787 1.00 93.12 601 ASN A O 1
ATOM 4703 N N . CYS A 1 602 ? -12.481 7.974 11.888 1.00 90.38 602 CYS A N 1
ATOM 4704 C CA . CYS A 1 602 ? -12.983 8.825 10.801 1.00 90.38 602 CYS A CA 1
ATOM 4705 C C . CYS A 1 602 ? -12.701 10.335 10.970 1.00 90.38 602 CYS A C 1
ATOM 4707 O O . CYS A 1 602 ? -12.685 11.075 9.986 1.00 90.38 602 CYS A O 1
ATOM 4709 N N . ASN A 1 603 ? -12.459 10.786 12.206 1.00 90.38 603 ASN A N 1
ATOM 4710 C CA . ASN A 1 603 ? -12.142 12.173 12.552 1.00 90.38 603 ASN A CA 1
ATOM 4711 C C . ASN A 1 603 ? -10.642 12.516 12.472 1.00 90.38 603 ASN A C 1
ATOM 4713 O O . ASN A 1 603 ? -10.289 13.656 12.772 1.00 90.38 603 ASN A O 1
ATOM 4717 N N . ALA A 1 604 ? -9.759 11.576 12.109 1.00 91.81 604 ALA A N 1
ATOM 4718 C CA . ALA A 1 604 ? -8.345 11.886 11.911 1.00 91.81 604 ALA A CA 1
ATOM 4719 C C . ALA A 1 604 ? -8.176 12.959 10.822 1.00 91.81 604 ALA A C 1
ATOM 4721 O O . ALA A 1 604 ? -8.820 12.905 9.765 1.00 91.81 604 ALA A O 1
ATOM 4722 N N . SER A 1 605 ? -7.317 13.944 11.086 1.00 90.56 605 SER A N 1
ATOM 4723 C CA . SER A 1 605 ? -6.864 14.896 10.072 1.00 90.56 605 SER A CA 1
ATOM 4724 C C . SER A 1 605 ? -6.111 14.158 8.973 1.00 90.56 605 SER A C 1
ATOM 4726 O O . SER A 1 605 ? -5.467 13.146 9.238 1.00 90.56 605 SER A O 1
ATOM 4728 N N . SER A 1 606 ? -6.214 14.672 7.755 1.00 90.88 606 SER A N 1
ATOM 4729 C CA . SER A 1 606 ? -5.400 14.222 6.639 1.00 90.88 606 SER A CA 1
ATOM 4730 C C . SER A 1 606 ? -5.103 15.415 5.748 1.00 90.88 606 SER A C 1
ATOM 4732 O O . SER A 1 606 ? -6.024 16.190 5.469 1.00 90.88 606 SER A O 1
ATOM 4734 N N . ASP A 1 607 ? -3.840 15.561 5.369 1.00 87.44 607 ASP A N 1
ATOM 4735 C CA . ASP A 1 607 ? -3.374 16.582 4.431 1.00 87.44 607 ASP A CA 1
ATOM 4736 C C . ASP A 1 607 ? -3.273 16.002 3.006 1.00 87.44 607 ASP A C 1
ATOM 4738 O O . ASP A 1 607 ? -3.401 16.740 2.025 1.00 87.44 607 ASP A O 1
ATOM 4742 N N . THR A 1 608 ? -3.145 14.676 2.888 1.00 85.44 608 THR A N 1
ATOM 4743 C CA . THR A 1 608 ? -3.113 13.953 1.613 1.00 85.44 608 THR A CA 1
ATOM 4744 C C . THR A 1 608 ? -4.514 13.622 1.072 1.00 85.44 608 THR A C 1
ATOM 4746 O O . THR A 1 608 ? -5.493 13.468 1.805 1.00 85.44 608 THR A O 1
ATOM 4749 N N . VAL A 1 609 ? -4.636 13.519 -0.255 1.00 88.12 609 VAL A N 1
ATOM 4750 C CA . VAL A 1 609 ? -5.865 13.070 -0.928 1.00 88.12 609 VAL A CA 1
ATOM 4751 C C . VAL A 1 609 ? -5.921 11.541 -0.900 1.00 88.12 609 VAL A C 1
ATOM 4753 O O . VAL A 1 609 ? -4.985 10.885 -1.343 1.00 88.12 609 VAL A O 1
ATOM 4756 N N . LEU A 1 610 ? -7.023 10.990 -0.390 1.00 90.06 610 LEU A N 1
ATOM 4757 C CA . LEU A 1 610 ? -7.231 9.551 -0.193 1.00 90.06 610 LEU A CA 1
ATOM 4758 C C . LEU A 1 610 ? -8.271 9.012 -1.181 1.00 90.06 610 LEU A C 1
ATOM 4760 O O . LEU A 1 610 ? -9.286 9.677 -1.420 1.00 90.06 610 LEU A O 1
ATOM 4764 N N . SER A 1 611 ? -8.062 7.800 -1.695 1.00 89.19 611 SER A N 1
ATOM 4765 C CA . SER A 1 611 ? -8.996 7.108 -2.589 1.00 89.19 611 SER A CA 1
ATOM 4766 C C . SER A 1 611 ? -10.310 6.762 -1.881 1.00 89.19 611 SER A C 1
ATOM 4768 O O . SER A 1 611 ? -11.376 6.885 -2.489 1.00 89.19 611 SER A O 1
ATOM 4770 N N . ASP A 1 612 ? -10.279 6.403 -0.590 1.00 92.88 612 ASP A N 1
ATOM 4771 C CA . ASP A 1 612 ? -11.488 6.260 0.229 1.00 92.88 612 ASP A CA 1
ATOM 4772 C C . ASP A 1 612 ? -11.226 6.582 1.720 1.00 92.88 612 ASP A C 1
ATOM 4774 O O . ASP A 1 612 ? -10.227 6.148 2.284 1.00 92.88 612 ASP A O 1
ATOM 4778 N N . PRO A 1 613 ? -12.129 7.286 2.437 1.00 93.25 613 PRO A N 1
ATOM 4779 C CA . PRO A 1 613 ? -11.943 7.602 3.860 1.00 93.25 613 PRO A CA 1
ATOM 4780 C C . PRO A 1 613 ? -11.744 6.393 4.798 1.00 93.25 613 PRO A C 1
ATOM 4782 O O . PRO A 1 613 ? -11.382 6.603 5.960 1.00 93.25 613 PRO A O 1
ATOM 4785 N N . ILE A 1 614 ? -11.980 5.157 4.341 1.00 93.75 614 ILE A N 1
ATOM 4786 C CA . ILE A 1 614 ? -11.695 3.927 5.091 1.00 93.75 614 ILE A CA 1
ATOM 4787 C C . ILE A 1 614 ? -10.199 3.746 5.420 1.00 93.75 614 ILE A C 1
ATOM 4789 O O . ILE A 1 614 ? -9.888 3.090 6.413 1.00 93.75 614 ILE A O 1
ATOM 4793 N N . ASP A 1 615 ? -9.283 4.402 4.697 1.00 93.31 615 ASP A N 1
ATOM 4794 C CA . ASP A 1 615 ? -7.846 4.442 5.023 1.00 93.31 615 ASP A CA 1
ATOM 4795 C C . ASP A 1 615 ? -7.577 4.828 6.479 1.00 93.31 615 ASP A C 1
ATOM 4797 O O . ASP A 1 615 ? -6.735 4.242 7.158 1.00 93.31 615 ASP A O 1
ATOM 4801 N N . LYS A 1 616 ? -8.374 5.750 7.024 1.00 93.94 616 LYS A N 1
ATOM 4802 C CA . LYS A 1 616 ? -8.236 6.214 8.410 1.00 93.94 616 LYS A CA 1
ATOM 4803 C C . LYS A 1 616 ? -8.466 5.093 9.424 1.00 93.94 616 LYS A C 1
ATOM 4805 O O . LYS A 1 616 ? -7.831 5.089 10.483 1.00 93.94 616 LYS A O 1
ATOM 4810 N N . ALA A 1 617 ? -9.327 4.126 9.099 1.00 92.50 617 ALA A N 1
ATOM 4811 C CA . ALA A 1 617 ? -9.515 2.916 9.893 1.00 92.50 617 ALA A CA 1
ATOM 4812 C C . ALA A 1 617 ? -8.285 1.996 9.801 1.00 92.50 617 ALA A C 1
ATOM 4814 O O . ALA A 1 617 ? -7.854 1.456 10.824 1.00 92.50 617 ALA A O 1
ATOM 4815 N N . CYS A 1 618 ? -7.671 1.884 8.618 1.00 91.44 618 CYS A N 1
ATOM 4816 C CA . CYS A 1 618 ? -6.405 1.176 8.419 1.00 91.44 618 CYS A CA 1
ATOM 4817 C C . CYS A 1 618 ? -5.283 1.802 9.266 1.00 91.44 618 CYS A C 1
ATOM 4819 O O . CYS A 1 618 ? -4.605 1.075 9.989 1.00 91.44 618 CYS A O 1
ATOM 4821 N N . TRP A 1 619 ? -5.150 3.135 9.299 1.00 92.12 619 TRP A N 1
ATOM 4822 C CA . TRP A 1 619 ? -4.147 3.831 10.124 1.00 92.12 619 TRP A CA 1
ATOM 4823 C C . TRP A 1 619 ? -4.318 3.570 11.622 1.00 92.12 619 TRP A C 1
ATOM 4825 O O . TRP A 1 619 ? -3.339 3.452 12.357 1.00 92.12 619 TRP A O 1
ATOM 4835 N N . ALA A 1 620 ? -5.561 3.480 12.098 1.00 90.62 620 ALA A N 1
ATOM 4836 C CA . ALA A 1 620 ? -5.854 3.187 13.499 1.00 90.62 620 ALA A CA 1
ATOM 4837 C C . ALA A 1 620 ? -5.639 1.717 13.865 1.00 90.62 620 ALA A C 1
ATOM 4839 O O . ALA A 1 620 ? -5.297 1.420 15.007 1.00 90.62 620 ALA A O 1
ATOM 4840 N N . CYS A 1 621 ? -5.834 0.796 12.920 1.00 88.88 621 CYS A N 1
ATOM 4841 C CA . CYS A 1 621 ? -5.632 -0.627 13.159 1.00 88.88 621 CYS A CA 1
ATOM 4842 C C . CYS A 1 621 ? -4.161 -1.039 12.987 1.00 88.88 621 CYS A C 1
ATOM 4844 O O . CYS A 1 621 ? -3.640 -1.751 13.838 1.00 88.88 621 CYS A O 1
ATOM 4846 N N . HIS A 1 622 ? -3.467 -0.558 11.953 1.00 86.44 622 HIS A N 1
ATOM 4847 C CA . HIS A 1 622 ? -2.088 -0.946 11.632 1.00 86.44 622 HIS A CA 1
ATOM 4848 C C . HIS A 1 622 ? -1.025 0.065 12.085 1.00 86.44 622 HIS A C 1
ATOM 4850 O O . HIS A 1 622 ? 0.115 -0.332 12.285 1.00 86.44 622 HIS A O 1
ATOM 4856 N N . GLY A 1 623 ? -1.360 1.341 12.289 1.00 86.19 623 GLY A N 1
ATOM 4857 C CA . GLY A 1 623 ? -0.409 2.388 12.685 1.00 86.19 623 GLY A CA 1
ATOM 4858 C C . GLY A 1 623 ? -0.660 2.941 14.092 1.00 86.19 623 GLY A C 1
ATOM 4859 O O . GLY A 1 623 ? -1.011 2.220 15.041 1.00 86.19 623 GLY A O 1
ATOM 4860 N N . ILE A 1 624 ? -0.476 4.255 14.232 1.00 85.00 624 ILE A N 1
ATOM 4861 C CA . ILE A 1 624 ? -0.840 5.034 15.432 1.00 85.00 624 ILE A CA 1
ATOM 4862 C C . ILE A 1 624 ? -2.150 5.832 15.292 1.00 85.00 624 ILE A C 1
ATOM 4864 O O . ILE A 1 624 ? -2.597 6.448 16.261 1.00 85.00 624 ILE A O 1
ATOM 4868 N N . GLY A 1 625 ? -2.821 5.771 14.138 1.00 88.88 625 GLY A N 1
ATOM 4869 C CA . GLY A 1 625 ? -4.082 6.473 13.860 1.00 88.88 625 GLY A CA 1
ATOM 4870 C C . GLY A 1 625 ? -3.937 7.908 13.341 1.00 88.88 625 GLY A C 1
ATOM 4871 O O . GLY A 1 625 ? -4.948 8.547 13.056 1.00 88.88 625 GLY A O 1
ATOM 4872 N N . THR A 1 626 ? -2.715 8.410 13.181 1.00 89.06 626 THR A N 1
ATOM 4873 C CA . THR A 1 626 ? -2.430 9.590 12.349 1.00 89.06 626 THR A CA 1
ATOM 4874 C C . THR A 1 626 ? -2.197 9.169 10.901 1.00 89.06 626 THR A C 1
ATOM 4876 O O . THR A 1 626 ? -2.010 7.984 10.633 1.00 89.06 626 THR A O 1
ATOM 4879 N N . GLU A 1 627 ? -2.176 10.137 9.986 1.00 88.81 627 GLU A N 1
ATOM 4880 C CA . GLU A 1 627 ? -1.677 9.921 8.627 1.00 88.81 627 GLU A CA 1
ATOM 4881 C C . GLU A 1 627 ? -0.239 9.353 8.676 1.00 88.81 627 GLU A C 1
ATOM 4883 O O . GLU A 1 627 ? 0.582 9.878 9.441 1.00 88.81 627 GLU A O 1
ATOM 4888 N N . PRO A 1 628 ? 0.059 8.253 7.958 1.00 84.38 628 PRO A N 1
ATOM 4889 C CA . PRO A 1 628 ? 1.392 7.669 7.909 1.00 84.38 628 PRO A CA 1
ATOM 4890 C C . PRO A 1 628 ? 2.237 8.281 6.779 1.00 84.38 628 PRO A C 1
ATOM 4892 O O . PRO A 1 628 ? 1.968 8.074 5.599 1.00 84.38 628 PRO A O 1
ATOM 4895 N N . ASP A 1 629 ? 3.327 8.955 7.156 1.00 74.94 629 ASP A N 1
ATOM 4896 C CA . ASP A 1 629 ? 4.335 9.507 6.230 1.00 74.94 629 ASP A CA 1
ATOM 4897 C C . ASP A 1 629 ? 5.162 8.398 5.514 1.00 74.94 629 ASP A C 1
ATOM 4899 O O . ASP A 1 629 ? 5.970 8.668 4.625 1.00 74.94 629 ASP A O 1
ATOM 4903 N N . VAL A 1 630 ? 5.023 7.137 5.949 1.00 72.38 630 VAL A N 1
ATOM 4904 C CA . VAL A 1 630 ? 5.836 5.969 5.563 1.00 72.38 630 VAL A CA 1
ATOM 4905 C C . VAL A 1 630 ? 5.009 4.682 5.643 1.00 72.38 630 VAL A C 1
ATOM 4907 O O . VAL A 1 630 ? 4.104 4.584 6.469 1.00 72.38 630 VAL A O 1
ATOM 4910 N N . HIS A 1 631 ? 5.345 3.654 4.856 1.00 74.31 631 HIS A N 1
ATOM 4911 C CA . HIS A 1 631 ? 4.651 2.363 4.936 1.00 74.31 631 HIS A CA 1
ATOM 4912 C C . HIS A 1 631 ? 4.788 1.726 6.344 1.00 74.31 631 HIS A C 1
ATOM 4914 O O . HIS A 1 631 ? 5.910 1.416 6.763 1.00 74.31 631 HIS A O 1
ATOM 4920 N N . PRO A 1 632 ? 3.682 1.471 7.077 1.00 66.44 632 PRO A N 1
ATOM 4921 C CA . PRO A 1 632 ? 3.740 1.152 8.509 1.00 66.44 632 PRO A CA 1
ATOM 4922 C C . PRO A 1 632 ? 4.176 -0.287 8.851 1.00 66.44 632 PRO A C 1
ATOM 4924 O O . PRO A 1 632 ? 4.361 -0.574 10.030 1.00 66.44 632 PRO A O 1
ATOM 4927 N N . ASP A 1 633 ? 4.303 -1.185 7.859 1.00 67.94 633 ASP A N 1
ATOM 4928 C CA . ASP A 1 633 ? 4.716 -2.609 7.963 1.00 67.94 633 ASP A CA 1
ATOM 4929 C C . ASP A 1 633 ? 4.374 -3.295 9.303 1.00 67.94 633 ASP A C 1
ATOM 4931 O O . ASP A 1 633 ? 5.235 -3.687 10.096 1.00 67.94 633 ASP A O 1
ATOM 4935 N N . LYS A 1 634 ? 3.071 -3.405 9.581 1.00 69.75 634 LYS A N 1
ATOM 4936 C CA . LYS A 1 634 ? 2.572 -3.847 10.883 1.00 69.75 634 LYS A CA 1
ATOM 4937 C C . LYS A 1 634 ? 1.422 -4.828 10.813 1.00 69.75 634 LYS A C 1
ATOM 4939 O O . LYS A 1 634 ? 0.524 -4.745 9.972 1.00 69.75 634 LYS A O 1
ATOM 4944 N N . LYS A 1 635 ? 1.420 -5.712 11.809 1.00 76.38 635 LYS A N 1
ATOM 4945 C CA . LYS A 1 635 ? 0.238 -6.479 12.193 1.00 76.38 635 LYS A CA 1
ATOM 4946 C C . LYS A 1 635 ? -0.850 -5.522 12.704 1.00 76.38 635 LYS A C 1
ATOM 4948 O O . LYS A 1 635 ? -0.503 -4.531 13.352 1.00 76.38 635 LYS A O 1
ATOM 4953 N N . PRO A 1 636 ? -2.133 -5.814 12.443 1.00 82.62 636 PRO A N 1
ATOM 4954 C CA . PRO A 1 636 ? -3.227 -5.071 13.053 1.00 82.62 636 PRO A CA 1
ATOM 4955 C C . PRO A 1 636 ? -3.163 -5.189 14.583 1.00 82.62 636 PRO A C 1
ATOM 4957 O O . PRO A 1 636 ? -2.726 -6.214 15.108 1.00 82.62 636 PRO A O 1
ATOM 4960 N N . LYS A 1 637 ? -3.615 -4.150 15.293 1.00 84.50 637 LYS A N 1
ATOM 4961 C CA . LYS A 1 637 ? -3.851 -4.183 16.744 1.00 84.50 637 LYS A CA 1
ATOM 4962 C C . LYS A 1 637 ? -4.813 -5.312 17.096 1.00 84.50 637 LYS A C 1
ATOM 4964 O O . LYS A 1 637 ? -5.799 -5.538 16.391 1.00 84.50 637 LYS A O 1
ATOM 4969 N N . GLU A 1 638 ? -4.571 -5.958 18.228 1.00 86.12 638 GLU A N 1
ATOM 4970 C CA . GLU A 1 638 ? -5.491 -6.954 18.756 1.00 86.12 638 GLU A CA 1
ATOM 4971 C C . GLU A 1 638 ? -6.752 -6.275 19.304 1.00 86.12 638 GLU A C 1
ATOM 4973 O O . GLU A 1 638 ? -6.739 -5.118 19.733 1.00 86.12 638 GLU A O 1
ATOM 4978 N N . CYS A 1 639 ? -7.870 -7.005 19.337 1.00 86.62 639 CYS A N 1
ATOM 4979 C CA . CYS A 1 639 ? -9.150 -6.451 19.801 1.00 86.62 639 CYS A CA 1
ATOM 4980 C C . CYS A 1 639 ? -9.045 -5.854 21.218 1.00 86.62 639 CYS A C 1
ATOM 4982 O O . CYS A 1 639 ? -9.643 -4.817 21.511 1.00 86.62 639 CYS A O 1
ATOM 4984 N N . VAL A 1 640 ? -8.260 -6.491 22.092 1.00 88.88 640 VAL A N 1
ATOM 4985 C CA . VAL A 1 640 ? -8.052 -6.060 23.481 1.00 88.88 640 VAL A CA 1
ATOM 4986 C C . VAL A 1 640 ? -7.251 -4.761 23.598 1.00 88.88 640 VAL A C 1
ATOM 4988 O O . VAL A 1 640 ? -7.505 -3.995 24.524 1.00 88.88 640 VAL A O 1
ATOM 4991 N N . ASP A 1 641 ? -6.366 -4.439 22.650 1.00 88.44 641 ASP A N 1
ATOM 4992 C CA . ASP A 1 641 ? -5.565 -3.206 22.694 1.00 88.44 641 ASP A CA 1
ATOM 4993 C C . ASP A 1 641 ? -6.475 -1.970 22.694 1.00 88.44 641 ASP A C 1
ATOM 4995 O O . ASP A 1 641 ? -6.337 -1.064 23.521 1.00 88.44 641 ASP A O 1
ATOM 4999 N N . CYS A 1 642 ? -7.472 -1.985 21.804 1.00 89.44 642 CYS A N 1
ATOM 5000 C CA . CYS A 1 642 ? -8.426 -0.896 21.631 1.00 89.44 642 CYS A CA 1
ATOM 5001 C C . CYS A 1 642 ? -9.647 -0.985 22.555 1.00 89.44 642 CYS A C 1
ATOM 5003 O O . CYS A 1 642 ? -10.196 0.060 22.880 1.00 89.44 642 CYS A O 1
ATOM 5005 N N . HIS A 1 643 ? -10.093 -2.177 22.974 1.00 88.38 643 HIS A N 1
ATOM 5006 C CA . HIS A 1 643 ? -11.329 -2.340 23.762 1.00 88.38 643 HIS A CA 1
ATOM 5007 C C . HIS A 1 643 ? -11.125 -2.585 25.266 1.00 88.38 643 HIS A C 1
ATOM 5009 O O . HIS A 1 643 ? -12.094 -2.507 26.020 1.00 88.38 643 HIS A O 1
ATOM 5015 N N . VAL A 1 644 ? -9.904 -2.892 25.712 1.00 90.62 644 VAL A N 1
ATOM 5016 C CA . VAL A 1 644 ? -9.599 -3.261 27.109 1.00 90.62 644 VAL A CA 1
ATOM 5017 C C . VAL A 1 644 ? -8.410 -2.465 27.653 1.00 90.62 644 VAL A C 1
ATOM 5019 O O . VAL A 1 644 ? -8.496 -1.941 28.759 1.00 90.62 644 VAL A O 1
ATOM 5022 N N . SER A 1 645 ? -7.318 -2.359 26.891 1.00 89.06 645 SER A N 1
ATOM 5023 C CA . SER A 1 645 ? -6.037 -1.834 27.384 1.00 89.06 645 SER A CA 1
ATOM 5024 C C . SER A 1 645 ? -5.934 -0.304 27.363 1.00 89.06 645 SER A C 1
ATOM 5026 O O . SER A 1 645 ? -5.672 0.296 28.404 1.00 89.06 645 SER A O 1
ATOM 5028 N N . GLU A 1 646 ? -6.111 0.339 26.200 1.00 84.56 646 GLU A N 1
ATOM 5029 C CA . GLU A 1 646 ? -5.908 1.797 26.041 1.00 84.56 646 GLU A CA 1
ATOM 5030 C C . GLU A 1 646 ? -7.191 2.582 25.660 1.00 84.56 646 GLU A C 1
ATOM 5032 O O . GLU A 1 646 ? -7.160 3.810 25.644 1.00 84.56 646 GLU A O 1
ATOM 5037 N N . ILE A 1 647 ? -8.319 1.906 25.384 1.00 88.50 647 ILE A N 1
ATOM 5038 C CA . ILE A 1 647 ? -9.624 2.481 24.963 1.00 88.50 647 ILE A CA 1
ATOM 5039 C C . ILE A 1 647 ? -9.480 3.540 23.851 1.00 88.50 647 ILE A C 1
ATOM 5041 O O . ILE A 1 647 ? -9.729 4.736 24.024 1.00 88.50 647 ILE A O 1
ATOM 5045 N N . LEU A 1 648 ? -9.044 3.080 22.677 1.00 88.31 648 LEU A N 1
ATOM 5046 C CA . LEU A 1 648 ? -8.619 3.938 21.567 1.00 88.31 648 LEU A CA 1
ATOM 5047 C C . LEU A 1 648 ? -9.745 4.244 20.567 1.00 88.31 648 LEU A C 1
ATOM 5049 O O . LEU A 1 648 ? -10.696 3.483 20.417 1.00 88.31 648 LEU A O 1
ATOM 5053 N N . TYR A 1 649 ? -9.619 5.364 19.847 1.00 89.00 649 TYR A N 1
ATOM 5054 C CA . TYR A 1 649 ? -10.440 5.738 18.677 1.00 89.00 649 TYR A CA 1
ATOM 5055 C C . TYR A 1 649 ? -11.974 5.729 18.876 1.00 89.00 649 TYR A C 1
ATOM 5057 O O . TYR A 1 649 ? -12.726 5.640 17.906 1.00 89.00 649 TYR A O 1
ATOM 5065 N N . GLY A 1 650 ? -12.454 5.842 20.120 1.00 83.88 650 GLY A N 1
ATOM 5066 C CA . GLY A 1 650 ? -13.884 5.759 20.449 1.00 83.88 650 GLY A CA 1
ATOM 5067 C C . GLY A 1 650 ? -14.437 4.329 20.525 1.00 83.88 650 GLY A C 1
ATOM 5068 O O . GLY A 1 650 ? -15.652 4.142 20.440 1.00 83.88 650 GLY A O 1
ATOM 5069 N N . ALA A 1 651 ? -13.566 3.329 20.678 1.00 86.69 651 ALA A N 1
ATOM 5070 C CA . ALA A 1 651 ? -13.937 1.940 20.913 1.00 86.69 651 ALA A CA 1
ATOM 5071 C C . ALA A 1 651 ? -14.866 1.779 22.132 1.00 86.69 651 ALA A C 1
ATOM 5073 O O . ALA A 1 651 ? -14.845 2.556 23.087 1.00 86.69 651 ALA A O 1
ATOM 5074 N N . THR A 1 652 ? -15.699 0.735 22.104 1.00 85.25 652 THR A N 1
ATOM 5075 C CA . THR A 1 652 ? -16.530 0.373 23.263 1.00 85.25 652 THR A CA 1
ATOM 5076 C C . THR A 1 652 ? -15.648 -0.195 24.366 1.00 85.25 652 THR A C 1
ATOM 5078 O O . THR A 1 652 ? -15.017 -1.224 24.148 1.00 85.25 652 THR A O 1
ATOM 5081 N N . ASP A 1 653 ? -15.660 0.435 25.537 1.00 88.31 653 ASP A N 1
ATOM 5082 C CA . ASP A 1 653 ? -14.949 -0.044 26.722 1.00 88.31 653 ASP A CA 1
ATOM 5083 C C . ASP A 1 653 ? -15.516 -1.391 27.212 1.00 88.31 653 ASP A C 1
ATOM 5085 O O . ASP A 1 653 ? -16.729 -1.547 27.410 1.00 88.31 653 ASP A O 1
ATOM 5089 N N . LEU A 1 654 ? -14.620 -2.369 27.346 1.00 89.50 654 LEU A N 1
ATOM 5090 C CA . LEU A 1 654 ? -14.834 -3.719 27.869 1.00 89.50 654 LEU A CA 1
ATOM 5091 C C . LEU A 1 654 ? -13.854 -4.052 29.009 1.00 89.50 654 LEU A C 1
ATOM 5093 O O . LEU A 1 654 ? -13.806 -5.201 29.445 1.00 89.50 654 LEU A O 1
ATOM 5097 N N . SER A 1 655 ? -13.066 -3.080 29.482 1.00 89.94 655 SER A N 1
ATOM 5098 C CA . SER A 1 655 ? -12.006 -3.285 30.481 1.00 89.94 655 SER A CA 1
ATOM 5099 C C . SER A 1 655 ? -12.522 -3.848 31.809 1.00 89.94 655 SER A C 1
ATOM 5101 O O . SER A 1 655 ? -11.853 -4.658 32.449 1.00 89.94 655 SER A O 1
ATOM 5103 N N . ASP A 1 656 ? -13.747 -3.469 32.171 1.00 87.88 656 ASP A N 1
ATOM 5104 C CA . ASP A 1 656 ? -14.459 -3.859 33.389 1.00 87.88 656 ASP A CA 1
ATOM 5105 C C . ASP A 1 656 ? -15.538 -4.936 33.134 1.00 87.88 656 ASP A C 1
ATOM 5107 O O . ASP A 1 656 ? -16.434 -5.119 33.950 1.00 87.88 656 ASP A O 1
ATOM 5111 N N . GLU A 1 657 ? -15.511 -5.640 31.994 1.00 89.44 657 GLU A N 1
ATOM 5112 C CA . GLU A 1 657 ? -16.468 -6.712 31.664 1.00 89.44 657 GLU A CA 1
ATOM 5113 C C . GLU A 1 657 ? -15.750 -8.045 31.411 1.00 89.44 657 GLU A C 1
ATOM 5115 O O . GLU A 1 657 ? -14.715 -8.103 30.743 1.00 89.44 657 GLU A O 1
ATOM 5120 N N . ALA A 1 658 ? -16.345 -9.156 31.859 1.00 88.62 658 ALA A N 1
ATOM 5121 C CA . ALA A 1 658 ? -15.799 -10.497 31.623 1.00 88.62 658 ALA A CA 1
ATOM 5122 C C . ALA A 1 658 ? -15.659 -10.819 30.119 1.00 88.62 658 ALA A C 1
ATOM 5124 O O . ALA A 1 658 ? -14.767 -11.568 29.719 1.00 88.62 658 ALA A O 1
ATOM 5125 N N . HIS A 1 659 ? -16.492 -10.206 29.272 1.00 87.81 659 HIS A N 1
ATOM 5126 C CA . HIS A 1 659 ? -16.403 -10.270 27.814 1.00 87.81 659 HIS A CA 1
ATOM 5127 C C . HIS A 1 659 ? -15.062 -9.773 27.257 1.00 87.81 659 HIS A C 1
ATOM 5129 O O . HIS A 1 659 ? -14.565 -10.354 26.296 1.00 87.81 659 HIS A O 1
ATOM 5135 N N . GLY A 1 660 ? -14.455 -8.741 27.859 1.00 87.94 660 GLY A N 1
ATOM 5136 C CA . GLY A 1 660 ? -13.146 -8.226 27.443 1.00 87.94 660 GLY A CA 1
ATOM 5137 C C . GLY A 1 660 ? -11.995 -9.211 27.679 1.00 87.94 660 GLY A C 1
ATOM 5138 O O . GLY A 1 660 ? -10.917 -9.040 27.124 1.00 87.94 660 GLY A O 1
ATOM 5139 N N . GLN A 1 661 ? -12.227 -10.265 28.467 1.00 87.88 661 GLN A N 1
ATOM 5140 C CA . GLN A 1 661 ? -11.236 -11.282 28.830 1.00 87.88 661 GLN A CA 1
ATOM 5141 C C . GLN A 1 661 ? -11.333 -12.555 27.961 1.00 87.88 661 GLN A C 1
ATOM 5143 O O . GLN A 1 661 ? -10.775 -13.593 28.315 1.00 87.88 661 GLN A O 1
ATOM 5148 N N . ALA A 1 662 ? -12.080 -12.520 26.851 1.00 85.75 662 ALA A N 1
ATOM 5149 C CA . ALA A 1 662 ? -12.207 -13.652 25.934 1.00 85.75 662 ALA A CA 1
ATOM 5150 C C . ALA A 1 662 ? -10.932 -13.844 25.086 1.00 85.75 662 ALA A C 1
ATOM 5152 O O . ALA A 1 662 ? -10.458 -12.908 24.453 1.00 85.75 662 ALA A O 1
ATOM 5153 N N . GLU A 1 663 ? -10.411 -15.076 25.027 1.00 81.94 663 GLU A N 1
ATOM 5154 C CA . GLU A 1 663 ? -9.149 -15.398 24.327 1.00 81.94 663 GLU A CA 1
ATOM 5155 C C . GLU A 1 663 ? -9.229 -15.293 22.788 1.00 81.94 663 GLU A C 1
ATOM 5157 O O . GLU A 1 663 ? -8.204 -15.133 22.134 1.00 81.94 663 GLU A O 1
ATOM 5162 N N . ASP A 1 664 ? -10.427 -15.396 22.200 1.00 83.69 664 ASP A N 1
ATOM 5163 C CA . ASP A 1 664 ? -10.651 -15.315 20.749 1.00 83.69 664 ASP A CA 1
ATOM 5164 C C . ASP A 1 664 ? -11.976 -14.597 20.443 1.00 83.69 664 ASP A C 1
ATOM 5166 O O . ASP A 1 664 ? -13.059 -15.193 20.440 1.00 83.69 664 ASP A O 1
ATOM 5170 N N . CYS A 1 665 ? -11.883 -13.293 20.172 1.00 82.81 665 CYS A N 1
ATOM 5171 C CA . CYS A 1 665 ? -13.017 -12.464 19.760 1.00 82.81 665 CYS A CA 1
ATOM 5172 C C . CYS A 1 665 ? -13.504 -12.799 18.338 1.00 82.81 665 CYS A C 1
ATOM 5174 O O . CYS A 1 665 ? -14.690 -12.653 18.024 1.00 82.81 665 CYS A O 1
ATOM 5176 N N . SER A 1 666 ? -12.600 -13.245 17.463 1.00 79.25 666 SER A N 1
ATOM 5177 C CA . SER A 1 666 ? -12.858 -13.381 16.027 1.00 79.25 666 SER A CA 1
ATOM 5178 C C . SER A 1 666 ? -13.912 -14.448 15.729 1.00 79.25 666 SER A C 1
ATOM 5180 O O . SER A 1 666 ? -14.802 -14.213 14.915 1.00 79.25 666 SER A O 1
ATOM 5182 N N . ARG A 1 667 ? -13.916 -15.546 16.497 1.00 79.56 667 ARG A N 1
ATOM 5183 C CA . ARG A 1 667 ? -14.913 -16.629 16.456 1.00 79.56 667 ARG A CA 1
ATOM 5184 C C . ARG A 1 667 ? -16.375 -16.167 16.541 1.00 79.56 667 ARG A C 1
ATOM 5186 O O . ARG A 1 667 ? -17.259 -16.880 16.062 1.00 79.56 667 ARG A O 1
ATOM 5193 N N . CYS A 1 668 ? -16.641 -15.033 17.188 1.00 79.31 668 CYS A N 1
ATOM 5194 C CA . CYS A 1 668 ? -17.986 -14.472 17.341 1.00 79.31 668 CYS A CA 1
ATOM 5195 C C . CYS A 1 668 ? -18.208 -13.193 16.523 1.00 79.31 668 CYS A C 1
ATOM 5197 O O . CYS A 1 668 ? -19.355 -12.899 16.191 1.00 79.31 668 CYS A O 1
ATOM 5199 N N . HIS A 1 669 ? -17.150 -12.427 16.233 1.00 81.12 669 HIS A N 1
ATOM 5200 C CA . HIS A 1 669 ? -17.254 -11.087 15.645 1.00 81.12 669 HIS A CA 1
ATOM 5201 C C . HIS A 1 669 ? -16.877 -10.996 14.157 1.00 81.12 669 HIS A C 1
ATOM 5203 O O . HIS A 1 669 ? -17.353 -10.080 13.481 1.00 81.12 669 HIS A O 1
ATOM 5209 N N . ALA A 1 670 ? -16.102 -11.946 13.630 1.00 75.81 670 ALA A N 1
ATOM 5210 C CA . ALA A 1 670 ? -15.791 -12.070 12.207 1.00 75.81 670 ALA A CA 1
ATOM 5211 C C . ALA A 1 670 ? -16.681 -13.142 11.554 1.00 75.81 670 ALA A C 1
ATOM 5213 O O . ALA A 1 670 ? -16.859 -14.223 12.113 1.00 75.81 670 ALA A O 1
ATOM 5214 N N . ALA A 1 671 ? -17.234 -12.860 10.368 1.00 59.91 671 ALA A N 1
ATOM 5215 C CA . ALA A 1 671 ? -18.031 -13.851 9.633 1.00 59.91 671 ALA A CA 1
ATOM 5216 C C . ALA A 1 671 ? -17.166 -15.001 9.093 1.00 59.91 671 ALA A C 1
ATOM 5218 O O . ALA A 1 671 ? -17.522 -16.166 9.257 1.00 59.91 671 ALA A O 1
ATOM 5219 N N . ASP A 1 672 ? -16.015 -14.657 8.510 1.00 59.75 672 ASP A N 1
ATOM 5220 C CA . ASP A 1 672 ? -15.185 -15.566 7.719 1.00 59.75 672 ASP A CA 1
ATOM 5221 C C . ASP A 1 672 ? -13.773 -15.671 8.320 1.00 59.75 672 ASP A C 1
ATOM 5223 O O . ASP A 1 672 ? -12.784 -15.153 7.804 1.00 59.75 672 ASP A O 1
ATOM 5227 N N . TYR A 1 673 ? -13.683 -16.305 9.491 1.00 51.69 673 TYR A N 1
ATOM 5228 C CA . TYR A 1 673 ? -12.401 -16.618 10.127 1.00 51.69 673 TYR A CA 1
ATOM 5229 C C . TYR A 1 673 ? -11.741 -17.853 9.475 1.00 51.69 673 TYR A C 1
ATOM 5231 O O . TYR A 1 673 ? -12.434 -18.858 9.279 1.00 51.69 673 TYR A O 1
ATOM 5239 N N . PRO A 1 674 ? -10.410 -17.868 9.237 1.00 49.25 674 PRO A N 1
ATOM 5240 C CA . PRO A 1 674 ? -9.413 -16.841 9.568 1.00 49.25 674 PRO A CA 1
ATOM 5241 C C . PRO A 1 674 ? -9.146 -15.823 8.445 1.00 49.25 674 PRO A C 1
ATOM 5243 O O . PRO A 1 674 ? -9.199 -16.162 7.269 1.00 49.25 674 PRO A O 1
ATOM 5246 N N . GLY A 1 675 ? -8.752 -14.599 8.825 1.00 56.91 675 GLY A N 1
ATOM 5247 C CA . GLY A 1 675 ? -8.253 -13.563 7.901 1.00 56.91 675 GLY A CA 1
ATOM 5248 C C . GLY A 1 675 ? -9.214 -12.408 7.584 1.00 56.91 675 GLY A C 1
ATOM 5249 O O . GLY A 1 675 ? -8.846 -11.504 6.839 1.00 56.91 675 GLY A O 1
ATOM 5250 N N . SER A 1 676 ? -10.427 -12.402 8.146 1.00 66.62 676 SER A N 1
ATOM 5251 C CA . SER A 1 676 ? -11.413 -11.345 7.886 1.00 66.62 676 SER A CA 1
ATOM 5252 C C . SER A 1 676 ? -10.998 -9.972 8.435 1.00 66.62 676 SER A C 1
ATOM 5254 O O . SER A 1 676 ? -10.922 -9.779 9.648 1.00 66.62 676 SER A O 1
ATOM 5256 N N . HIS A 1 677 ? -10.878 -8.990 7.541 1.00 81.06 677 HIS A N 1
ATOM 5257 C CA . HIS A 1 677 ? -10.901 -7.558 7.872 1.00 81.06 677 HIS A CA 1
ATOM 5258 C C . HIS A 1 677 ? -12.332 -7.024 8.112 1.00 81.06 677 HIS A C 1
ATOM 5260 O O . HIS A 1 677 ? -12.524 -5.859 8.454 1.00 81.06 677 HIS A O 1
ATOM 5266 N N . VAL A 1 678 ? -13.355 -7.870 7.939 1.00 83.69 678 VAL A N 1
ATOM 5267 C CA . VAL A 1 678 ? -14.774 -7.517 8.055 1.00 83.69 678 VAL A CA 1
ATOM 5268 C C . VAL A 1 678 ? -15.327 -7.996 9.397 1.00 83.69 678 VAL A C 1
ATOM 5270 O O . VAL A 1 678 ? -15.467 -9.201 9.642 1.00 83.69 678 VAL A O 1
ATOM 5273 N N . ILE A 1 679 ? -15.683 -7.047 10.266 1.00 82.25 679 ILE A N 1
ATOM 5274 C CA . ILE A 1 679 ? -16.308 -7.324 11.567 1.00 82.25 679 ILE A CA 1
ATOM 5275 C C . ILE A 1 679 ? -17.827 -7.208 11.424 1.00 82.25 679 ILE A C 1
ATOM 5277 O O . ILE A 1 679 ? -18.370 -6.116 11.276 1.00 82.25 679 ILE A O 1
ATOM 5281 N N . THR A 1 680 ? -18.538 -8.333 11.442 1.00 73.75 680 THR A N 1
ATOM 5282 C CA . THR A 1 680 ? -19.960 -8.396 11.054 1.00 73.75 680 THR A CA 1
ATOM 5283 C C . THR A 1 680 ? -20.927 -8.370 12.237 1.00 73.75 680 THR A C 1
ATOM 5285 O O . THR A 1 680 ? -22.065 -7.912 12.098 1.00 73.75 680 THR A O 1
ATOM 5288 N N . VAL A 1 681 ? -20.502 -8.824 13.421 1.00 63.47 681 VAL A N 1
ATOM 5289 C CA . VAL A 1 681 ? -21.392 -8.977 14.584 1.00 63.47 681 VAL A CA 1
ATOM 5290 C C . VAL A 1 681 ? -21.175 -7.859 15.602 1.00 63.47 681 VAL A C 1
ATOM 5292 O O . VAL A 1 681 ? -20.490 -8.040 16.601 1.00 63.47 681 VAL A O 1
ATOM 5295 N N . LEU A 1 682 ? -21.829 -6.712 15.399 1.00 62.19 682 LEU A N 1
ATOM 5296 C CA . LEU A 1 682 ? -22.038 -5.693 16.445 1.00 62.19 682 LEU A CA 1
ATOM 5297 C C . LEU A 1 682 ? -23.494 -5.192 16.479 1.00 62.19 682 LEU A C 1
ATOM 5299 O O . LEU A 1 682 ? -23.775 -3.997 16.527 1.00 62.19 682 LEU A O 1
ATOM 5303 N N . LYS A 1 683 ? -24.452 -6.127 16.527 1.00 59.66 683 LYS A N 1
ATOM 5304 C CA . LYS A 1 683 ? -25.767 -5.854 17.130 1.00 59.66 683 LYS A CA 1
ATOM 5305 C C . LYS A 1 683 ? -25.692 -6.231 18.611 1.00 59.66 683 LYS A C 1
ATOM 5307 O O . LYS A 1 683 ? -25.931 -7.395 18.924 1.00 59.66 683 LYS A O 1
ATOM 5312 N N . PRO A 1 684 ? -25.339 -5.305 19.527 1.00 60.88 684 PRO A N 1
ATOM 5313 C CA . PRO A 1 684 ? -25.390 -5.606 20.949 1.00 60.88 684 PRO A CA 1
ATOM 5314 C C . PRO A 1 684 ? -26.831 -5.960 21.309 1.00 60.88 684 PRO A C 1
ATOM 5316 O O . PRO A 1 684 ? -27.747 -5.155 21.105 1.00 60.88 684 PRO A O 1
ATOM 5319 N N . ASN A 1 685 ? -27.033 -7.167 21.836 1.00 66.69 685 ASN A N 1
ATOM 5320 C CA . ASN A 1 685 ? -28.294 -7.514 22.472 1.00 66.69 685 ASN A CA 1
ATOM 5321 C C . ASN A 1 685 ? -28.526 -6.489 23.582 1.00 66.69 685 ASN A C 1
ATOM 5323 O O . ASN A 1 685 ? -27.684 -6.325 24.460 1.00 66.69 685 ASN A O 1
ATOM 5327 N N . LYS A 1 686 ? -29.648 -5.769 23.525 1.00 82.06 686 LYS A N 1
ATOM 5328 C CA . LYS A 1 686 ? -30.069 -4.964 24.670 1.00 82.06 686 LYS A CA 1
ATOM 5329 C C . LYS A 1 686 ? -30.384 -5.921 25.825 1.00 82.06 686 LYS A C 1
ATOM 5331 O O . LYS A 1 686 ? -30.921 -6.998 25.550 1.00 82.06 686 LYS A O 1
ATOM 5336 N N . PRO A 1 687 ? -30.113 -5.540 27.084 1.00 91.75 687 PRO A N 1
ATOM 5337 C CA . PRO A 1 687 ? -30.519 -6.350 28.223 1.00 91.75 687 PRO A CA 1
ATOM 5338 C C . PRO A 1 687 ? -32.036 -6.559 28.191 1.00 91.75 687 PRO A C 1
ATOM 5340 O O . PRO A 1 687 ? -32.798 -5.718 27.699 1.00 91.75 687 PRO A O 1
ATOM 5343 N N . SER A 1 688 ? -32.473 -7.706 28.689 1.00 93.38 688 SER A N 1
ATOM 5344 C CA . SER A 1 688 ? -33.862 -8.155 28.612 1.00 93.38 688 SER A CA 1
ATOM 5345 C C . SER A 1 688 ? -34.312 -8.742 29.942 1.00 93.38 688 SER A C 1
ATOM 5347 O O . SER A 1 688 ? -33.484 -9.159 30.747 1.00 93.38 688 SER A O 1
ATOM 5349 N N . ILE A 1 689 ? -35.622 -8.776 30.179 1.00 96.25 689 ILE A N 1
ATOM 5350 C CA . ILE A 1 689 ? -36.194 -9.555 31.278 1.00 96.25 689 ILE A CA 1
ATOM 5351 C C . ILE A 1 689 ? -36.584 -10.919 30.707 1.00 96.25 689 ILE A C 1
ATOM 5353 O O . ILE A 1 689 ? -37.443 -10.997 29.828 1.00 96.25 689 ILE A O 1
ATOM 5357 N N . ALA A 1 690 ? -35.912 -11.971 31.169 1.00 93.31 690 ALA A N 1
ATOM 5358 C CA . ALA A 1 690 ? -36.090 -13.344 30.709 1.00 93.31 690 ALA A CA 1
ATOM 5359 C C . ALA A 1 690 ? -37.338 -13.999 31.323 1.00 93.31 690 ALA A C 1
ATOM 5361 O O . ALA A 1 690 ? -38.072 -14.705 30.635 1.00 93.31 690 ALA A O 1
ATOM 5362 N N . GLU A 1 691 ? -37.599 -13.721 32.603 1.00 93.81 691 GLU A N 1
ATOM 5363 C CA . GLU A 1 691 ? -38.771 -14.193 33.340 1.00 93.81 691 GLU A CA 1
ATOM 5364 C C . GLU A 1 691 ? -39.298 -13.086 34.264 1.00 93.81 691 GLU A C 1
ATOM 5366 O O . GLU A 1 691 ? -38.529 -12.279 34.788 1.00 93.81 691 GLU A O 1
ATOM 5371 N N . MET A 1 692 ? -40.619 -13.028 34.452 1.00 96.00 692 MET A N 1
ATOM 5372 C CA . MET A 1 692 ? -41.272 -12.112 35.387 1.00 96.00 692 MET A CA 1
ATOM 5373 C C . MET A 1 692 ? -42.559 -12.739 35.924 1.00 96.00 692 MET A C 1
ATOM 5375 O O . MET A 1 692 ? -43.405 -13.185 35.149 1.00 96.00 692 MET A O 1
ATOM 5379 N N . ASN A 1 693 ? -42.726 -12.735 37.244 1.00 96.00 693 ASN A N 1
ATOM 5380 C CA . ASN A 1 693 ? -43.868 -13.320 37.940 1.00 96.00 693 ASN A CA 1
ATOM 5381 C C . ASN A 1 693 ? -44.390 -12.367 39.029 1.00 96.00 693 ASN A C 1
ATOM 5383 O O . ASN A 1 693 ? -43.632 -11.578 39.594 1.00 96.00 693 ASN A O 1
ATOM 5387 N N . VAL A 1 694 ? -45.693 -12.431 39.317 1.00 96.19 694 VAL A N 1
ATOM 5388 C CA . VAL A 1 694 ? -46.390 -11.513 40.229 1.00 96.19 694 VAL A CA 1
ATOM 5389 C C . VAL A 1 694 ? -47.330 -12.289 41.141 1.00 96.19 694 VAL A C 1
ATOM 5391 O O . VAL A 1 694 ? -48.218 -13.000 40.676 1.00 96.19 694 VAL A O 1
ATOM 5394 N N . VAL A 1 695 ? -47.168 -12.135 42.457 1.00 94.81 695 VAL A N 1
ATOM 5395 C CA . VAL A 1 695 ? -47.953 -12.873 43.452 1.00 94.81 695 VAL A CA 1
ATOM 5396 C C . VAL A 1 695 ? -48.445 -11.948 44.578 1.00 94.81 695 VAL A C 1
ATOM 5398 O O . VAL A 1 695 ? -47.628 -11.359 45.287 1.00 94.81 695 VAL A O 1
ATOM 5401 N N . PRO A 1 696 ? -49.766 -11.856 44.832 1.00 92.75 696 PRO A N 1
ATOM 5402 C CA . PRO A 1 696 ? -50.858 -12.431 44.045 1.00 92.75 696 PRO A CA 1
ATOM 5403 C C . PRO A 1 696 ? -51.166 -11.599 42.789 1.00 92.75 696 PRO A C 1
ATOM 5405 O O . PRO A 1 696 ? -51.085 -10.374 42.822 1.00 92.75 696 PRO A O 1
ATOM 5408 N N . GLU A 1 697 ? -51.651 -12.254 41.731 1.00 92.12 697 GLU A N 1
ATOM 5409 C CA . GLU A 1 697 ? -52.211 -11.586 40.540 1.00 92.12 697 GLU A CA 1
ATOM 5410 C C . GLU A 1 697 ? -53.406 -10.674 40.879 1.00 92.12 697 GLU A C 1
ATOM 5412 O O . GLU A 1 697 ? -53.650 -9.685 40.193 1.00 92.12 697 GLU A O 1
ATOM 5417 N N . VAL A 1 698 ? -54.153 -10.987 41.948 1.00 91.75 698 VAL A N 1
ATOM 5418 C CA . VAL A 1 698 ? -55.263 -10.170 42.459 1.00 91.75 698 VAL A CA 1
ATOM 5419 C C . VAL A 1 698 ? -55.034 -9.852 43.935 1.00 91.75 698 VAL A C 1
ATOM 5421 O O . VAL A 1 698 ? -55.086 -10.739 44.791 1.00 91.75 698 VAL A O 1
ATOM 5424 N N . ALA A 1 699 ? -54.818 -8.576 44.243 1.00 90.94 699 ALA A N 1
ATOM 5425 C CA . ALA A 1 699 ? -54.578 -8.071 45.589 1.00 90.94 699 ALA A CA 1
ATOM 5426 C C . ALA A 1 699 ? -55.776 -7.277 46.130 1.00 90.94 699 ALA A C 1
ATOM 5428 O O . ALA A 1 699 ? -56.571 -6.696 45.388 1.00 90.94 699 ALA A O 1
ATOM 5429 N N . ARG A 1 700 ? -55.904 -7.221 47.458 1.00 88.44 700 ARG A N 1
ATOM 5430 C CA . ARG A 1 700 ? -56.785 -6.258 48.140 1.00 88.44 700 ARG A CA 1
ATOM 5431 C C . ARG A 1 700 ? -56.044 -4.932 48.333 1.00 88.44 700 ARG A C 1
ATOM 5433 O O . ARG A 1 700 ? -54.839 -4.941 48.549 1.00 88.44 700 ARG A O 1
ATOM 5440 N N . SER A 1 701 ? -56.753 -3.802 48.323 1.00 86.88 701 SER A N 1
ATOM 5441 C CA . SER A 1 701 ? -56.143 -2.489 48.600 1.00 86.88 701 SER A CA 1
ATOM 5442 C C . SER A 1 701 ? -55.385 -2.492 49.939 1.00 86.88 701 SER A C 1
ATOM 5444 O O . SER A 1 701 ? -55.950 -2.847 50.976 1.00 86.88 701 SER A O 1
ATOM 5446 N N . GLY A 1 702 ? -54.100 -2.130 49.903 1.00 84.81 702 GLY A N 1
ATOM 5447 C CA . GLY A 1 702 ? -53.181 -2.160 51.048 1.00 84.81 702 GLY A CA 1
ATOM 5448 C C . GLY A 1 702 ? -52.468 -3.500 51.288 1.00 84.81 702 GLY A C 1
ATOM 5449 O O . GLY A 1 702 ? -51.664 -3.602 52.213 1.00 84.81 702 GLY A O 1
ATOM 5450 N N . GLN A 1 703 ? -52.722 -4.526 50.474 1.00 91.88 703 GLN A N 1
ATOM 5451 C CA . GLN A 1 703 ? -51.935 -5.761 50.449 1.00 91.88 703 GLN A CA 1
ATOM 5452 C C . GLN A 1 703 ? -50.644 -5.546 49.644 1.00 91.88 703 GLN A C 1
ATOM 5454 O O . GLN A 1 703 ? -50.655 -4.846 48.632 1.00 91.88 703 GLN A O 1
ATOM 5459 N N . LEU A 1 704 ? -49.536 -6.157 50.067 1.00 93.12 704 LEU A N 1
ATOM 5460 C CA . LEU A 1 704 ? -48.310 -6.172 49.267 1.00 93.12 704 LEU A CA 1
ATOM 5461 C C . LEU A 1 704 ? -48.450 -7.155 48.098 1.00 93.12 704 LEU A C 1
ATOM 5463 O O . LEU A 1 704 ? -48.904 -8.285 48.291 1.00 93.12 704 LEU A O 1
ATOM 5467 N N . VAL A 1 705 ? -48.036 -6.718 46.912 1.00 95.69 705 VAL A N 1
ATOM 5468 C CA . VAL A 1 705 ? -47.837 -7.563 45.729 1.00 95.69 705 VAL A CA 1
ATOM 5469 C C . VAL A 1 705 ? -46.343 -7.813 45.598 1.00 95.69 705 VAL A C 1
ATOM 5471 O O . VAL A 1 705 ? -45.573 -6.857 45.566 1.00 95.69 705 VAL A O 1
ATOM 5474 N N . ASN A 1 706 ? -45.932 -9.075 45.559 1.00 96.31 706 ASN A N 1
ATOM 5475 C CA . ASN A 1 706 ? -44.541 -9.464 45.368 1.00 96.31 706 ASN A CA 1
ATOM 5476 C C . ASN A 1 706 ? -44.273 -9.704 43.881 1.00 96.31 706 ASN A C 1
ATOM 5478 O O . ASN A 1 706 ? -45.084 -10.345 43.209 1.00 96.31 706 ASN A O 1
ATOM 5482 N N . VAL A 1 707 ? -43.152 -9.202 43.381 1.00 96.94 707 VAL A N 1
ATOM 5483 C CA . VAL A 1 707 ? -42.725 -9.336 41.988 1.00 96.94 707 VAL A CA 1
ATOM 5484 C C . VAL A 1 707 ? -41.340 -9.960 41.986 1.00 96.94 707 VAL A C 1
ATOM 5486 O O . VAL A 1 707 ? -40.432 -9.427 42.622 1.00 96.94 707 VAL A O 1
ATOM 5489 N N . SER A 1 708 ? -41.181 -11.067 41.265 1.00 96.94 708 SER A N 1
ATOM 5490 C CA . SER A 1 708 ? -39.874 -11.662 40.984 1.00 96.94 708 SER A CA 1
ATOM 5491 C C . SER A 1 708 ? -39.562 -11.518 39.499 1.00 96.94 708 SER A C 1
ATOM 5493 O O . SER A 1 708 ? -40.438 -11.750 38.661 1.00 96.94 708 SER A O 1
ATOM 5495 N N . ALA A 1 709 ? -38.333 -11.141 39.163 1.00 97.31 709 ALA A N 1
ATOM 5496 C CA . ALA A 1 709 ? -37.893 -10.981 37.782 1.00 97.31 709 ALA A CA 1
ATOM 5497 C C . ALA A 1 709 ? -36.455 -11.472 37.605 1.00 97.31 709 ALA A C 1
ATOM 5499 O O . ALA A 1 709 ? -35.631 -11.307 38.499 1.00 97.31 709 ALA A O 1
ATOM 5500 N N . THR A 1 710 ? -36.157 -12.016 36.430 1.00 97.56 710 THR A N 1
ATOM 5501 C CA . THR A 1 710 ? -34.805 -12.420 36.035 1.00 97.56 710 THR A CA 1
ATOM 5502 C C . THR A 1 710 ? -34.375 -11.553 34.862 1.00 97.56 710 THR A C 1
ATOM 5504 O O . THR A 1 710 ? -34.966 -11.639 33.781 1.00 97.56 710 THR A O 1
ATOM 5507 N N . ALA A 1 711 ? -33.373 -10.699 35.058 1.00 96.69 711 ALA A N 1
ATOM 5508 C CA . ALA A 1 711 ? -32.772 -9.931 33.975 1.00 96.69 711 ALA A CA 1
ATOM 5509 C C . ALA A 1 711 ? -31.609 -10.705 33.352 1.00 96.69 711 ALA A C 1
ATOM 5511 O O . ALA A 1 711 ? -30.915 -11.445 34.037 1.00 96.69 711 ALA A O 1
ATOM 5512 N N . MET A 1 712 ? -31.378 -10.504 32.058 1.00 94.38 712 MET A N 1
ATOM 5513 C CA . MET A 1 712 ? -30.273 -11.103 31.318 1.00 94.38 712 MET A CA 1
ATOM 5514 C C . MET A 1 712 ? -29.634 -10.058 30.398 1.00 94.38 712 MET A C 1
ATOM 5516 O O . MET A 1 712 ? -30.305 -9.488 29.526 1.00 94.38 712 MET A O 1
ATOM 5520 N N . ALA A 1 713 ? -28.340 -9.820 30.600 1.00 92.62 713 ALA A N 1
ATOM 5521 C CA . ALA A 1 713 ? -27.482 -8.996 29.755 1.00 92.62 713 ALA A CA 1
ATOM 5522 C C . ALA A 1 713 ? -26.971 -9.768 28.518 1.00 92.62 713 ALA A C 1
ATOM 5524 O O . ALA A 1 713 ? -27.220 -10.971 28.349 1.00 92.62 713 ALA A O 1
ATOM 5525 N N . GLY A 1 714 ? -26.258 -9.070 27.628 1.00 87.12 714 GLY A N 1
ATOM 5526 C CA . GLY A 1 714 ? -25.542 -9.682 26.510 1.00 87.12 714 GLY A CA 1
ATOM 5527 C C . GLY A 1 714 ? -24.512 -10.725 26.963 1.00 87.12 714 GLY A C 1
ATOM 5528 O O . GLY A 1 714 ? -24.099 -10.750 28.118 1.00 87.12 714 GLY A O 1
ATOM 5529 N N . TRP A 1 715 ? -24.093 -11.607 26.047 1.00 86.38 715 TRP A N 1
ATOM 5530 C CA . TRP A 1 715 ? -23.179 -12.710 26.372 1.00 86.38 715 TRP A CA 1
ATOM 5531 C C . TRP A 1 715 ? -21.911 -12.212 27.080 1.00 86.38 715 TRP A C 1
ATOM 5533 O O . TRP A 1 715 ? -21.194 -11.374 26.532 1.00 86.38 715 TRP A O 1
ATOM 5543 N N . ASN A 1 716 ? -21.647 -12.748 28.276 1.00 88.12 716 ASN A N 1
ATOM 5544 C CA . ASN A 1 716 ? -20.488 -12.431 29.118 1.00 88.12 716 ASN A CA 1
ATOM 5545 C C . ASN A 1 716 ? -20.362 -10.944 29.553 1.00 88.12 716 ASN A C 1
ATOM 5547 O O . ASN A 1 716 ? -19.293 -10.516 29.982 1.00 88.12 716 ASN A O 1
ATOM 5551 N N . MET A 1 717 ? -21.439 -10.157 29.439 1.00 89.88 717 MET A N 1
ATOM 5552 C CA . MET A 1 717 ? -21.598 -8.827 30.057 1.00 89.88 717 MET A CA 1
ATOM 5553 C C . MET A 1 717 ? -22.413 -8.972 31.342 1.00 89.88 717 MET A C 1
ATOM 5555 O O . MET A 1 717 ? -23.213 -9.903 31.418 1.00 89.88 717 MET A O 1
ATOM 5559 N N . ARG A 1 718 ? -22.309 -8.041 32.295 1.00 92.75 718 ARG A N 1
ATOM 5560 C CA . ARG A 1 718 ? -23.175 -8.042 33.491 1.00 92.75 718 ARG A CA 1
ATOM 5561 C C . ARG A 1 718 ? -24.403 -7.135 33.384 1.00 92.75 718 ARG A C 1
ATOM 5563 O O . ARG A 1 718 ? -24.424 -6.153 32.636 1.00 92.75 718 ARG A O 1
ATOM 5570 N N . VAL A 1 719 ? -25.426 -7.419 34.186 1.00 94.69 719 VAL A N 1
ATOM 5571 C CA . VAL A 1 719 ? -26.512 -6.459 34.448 1.00 94.69 719 VAL A CA 1
ATOM 5572 C C . VAL A 1 719 ? -26.010 -5.405 35.444 1.00 94.69 719 VAL A C 1
ATOM 5574 O O . VAL A 1 719 ? -25.369 -5.740 36.428 1.00 94.69 719 VAL A O 1
ATOM 5577 N N . MET A 1 720 ? -26.295 -4.121 35.205 1.00 94.31 720 MET A N 1
ATOM 5578 C CA . MET A 1 720 ? -25.804 -3.002 36.033 1.00 94.31 720 MET A CA 1
ATOM 5579 C C . MET A 1 720 ? -26.887 -2.283 36.850 1.00 94.31 720 MET A C 1
ATOM 5581 O O . MET A 1 720 ? -26.568 -1.548 37.782 1.00 94.31 720 MET A O 1
ATOM 5585 N N . ALA A 1 721 ? -28.156 -2.408 36.455 1.00 96.06 721 ALA A N 1
ATOM 5586 C CA . ALA A 1 721 ? -29.306 -1.866 37.178 1.00 96.06 721 ALA A CA 1
ATOM 5587 C C . ALA A 1 721 ? -30.598 -2.550 36.717 1.00 96.06 721 ALA A C 1
ATOM 5589 O O . ALA A 1 721 ? -30.671 -3.042 35.589 1.00 96.06 721 ALA A O 1
ATOM 5590 N N . MET A 1 722 ? -31.641 -2.489 37.543 1.00 97.19 722 MET A N 1
ATOM 5591 C CA . MET A 1 722 ? -33.022 -2.750 37.136 1.00 97.19 722 MET A CA 1
ATOM 5592 C C . MET A 1 722 ? -33.943 -1.689 37.747 1.00 97.19 722 MET A C 1
ATOM 5594 O O . MET A 1 722 ? -33.741 -1.277 38.891 1.00 97.19 722 MET A O 1
ATOM 5598 N N . GLU A 1 723 ? -34.955 -1.241 37.005 1.00 97.56 723 GLU A N 1
ATOM 5599 C CA . GLU A 1 723 ? -35.995 -0.345 37.523 1.00 97.56 723 GLU A CA 1
ATOM 5600 C C . GLU A 1 723 ? -37.394 -0.789 37.092 1.00 97.56 723 GLU A C 1
ATOM 5602 O O . GLU A 1 723 ? -37.553 -1.502 36.095 1.00 97.56 723 GLU A O 1
ATOM 5607 N N . TYR A 1 724 ? -38.409 -0.351 37.845 1.00 97.25 724 TYR A N 1
ATOM 5608 C CA . TYR A 1 724 ? -39.811 -0.572 37.501 1.00 97.25 724 TYR A CA 1
ATOM 5609 C C . TYR A 1 724 ? -40.680 0.691 37.560 1.00 97.25 724 TYR A C 1
ATOM 5611 O O . TYR A 1 724 ? -40.420 1.636 38.312 1.00 97.25 724 TYR A O 1
ATOM 5619 N N . PHE A 1 725 ? -41.772 0.644 36.798 1.00 97.00 725 PHE A N 1
ATOM 5620 C CA . PHE A 1 725 ? -42.853 1.628 36.759 1.00 97.00 725 PHE A CA 1
ATOM 5621 C C . PHE A 1 725 ? -44.208 0.943 36.981 1.00 97.00 725 PHE A C 1
ATOM 5623 O O . PHE A 1 725 ? -44.364 -0.248 36.702 1.00 97.00 725 PHE A O 1
ATOM 5630 N N . ILE A 1 726 ? -45.201 1.698 37.461 1.00 94.06 726 ILE A N 1
ATOM 5631 C CA . ILE A 1 726 ? -46.580 1.226 37.662 1.00 94.06 726 ILE A CA 1
ATOM 5632 C C . ILE A 1 726 ? -47.535 2.097 36.837 1.00 94.06 726 ILE A C 1
ATOM 5634 O O . ILE A 1 726 ? -47.447 3.323 36.864 1.00 94.06 726 ILE A O 1
ATOM 5638 N N . GLY A 1 727 ? -48.477 1.461 36.140 1.00 91.25 727 GLY A N 1
ATOM 5639 C CA . GLY A 1 727 ? -49.524 2.108 35.345 1.00 91.25 727 GLY A CA 1
ATOM 5640 C C . GLY A 1 727 ? -49.062 2.506 33.942 1.00 91.25 727 GLY A C 1
ATOM 5641 O O . GLY A 1 727 ? -49.588 1.984 32.956 1.00 91.25 727 GLY A O 1
ATOM 5642 N N . GLU A 1 728 ? -48.052 3.372 33.854 1.00 91.69 728 GLU A N 1
ATOM 5643 C CA . GLU A 1 728 ? -47.506 3.919 32.602 1.00 91.69 728 GLU A CA 1
ATOM 5644 C C . GLU A 1 728 ? -45.978 3.746 32.522 1.00 91.69 728 GLU A C 1
ATOM 5646 O O . GLU A 1 728 ? -45.305 3.593 33.541 1.00 91.69 728 GLU A O 1
ATOM 5651 N N . GLU A 1 729 ? -45.434 3.753 31.303 1.00 93.62 729 GLU A N 1
ATOM 5652 C CA . GLU A 1 729 ? -43.988 3.731 31.047 1.00 93.62 729 GLU A CA 1
ATOM 5653 C C . GLU A 1 729 ? -43.394 5.126 31.303 1.00 93.62 729 GLU A C 1
ATOM 5655 O O . GLU A 1 729 ? -43.893 6.122 30.774 1.00 93.62 729 GLU A O 1
ATOM 5660 N N . GLY A 1 730 ? -42.326 5.214 32.101 1.00 90.75 730 GLY A N 1
ATOM 5661 C CA . GLY A 1 730 ? -41.582 6.458 32.309 1.00 90.75 730 GLY A CA 1
ATOM 5662 C C . GLY A 1 730 ? -40.277 6.519 31.502 1.00 90.75 730 GLY A C 1
ATOM 5663 O O . GLY A 1 730 ? -39.854 5.522 30.915 1.00 90.75 730 GLY A O 1
ATOM 5664 N N . PRO A 1 731 ? -39.603 7.683 31.454 1.00 94.62 731 PRO A N 1
ATOM 5665 C CA . PRO A 1 731 ? -38.261 7.785 30.887 1.00 94.62 731 PRO A CA 1
ATOM 5666 C C . PRO A 1 731 ? -37.263 6.902 31.646 1.00 94.62 731 PRO A C 1
ATOM 5668 O O . PRO A 1 731 ? -37.230 6.934 32.874 1.00 94.62 731 PRO A O 1
ATOM 5671 N N . SER A 1 732 ? -36.421 6.161 30.927 1.00 94.38 732 SER A N 1
ATOM 5672 C CA . SER A 1 732 ? -35.438 5.261 31.547 1.00 94.38 732 SER A CA 1
ATOM 5673 C C . SER A 1 732 ? -34.498 5.994 32.518 1.00 94.38 732 SER A C 1
ATOM 5675 O O . SER A 1 732 ? -34.008 7.082 32.204 1.00 94.38 732 SER A O 1
ATOM 5677 N N . GLY A 1 733 ? -34.219 5.392 33.672 1.00 94.62 733 GLY A N 1
ATOM 5678 C CA . GLY A 1 733 ? -33.474 5.989 34.783 1.00 94.62 733 GLY A CA 1
ATOM 5679 C C . GLY A 1 733 ? -34.315 6.890 35.698 1.00 94.62 733 GLY A C 1
ATOM 5680 O O . GLY A 1 733 ? -33.749 7.631 36.503 1.00 94.62 733 GLY A O 1
ATOM 5681 N N . THR A 1 734 ? -35.648 6.877 35.565 1.00 96.00 734 THR A N 1
ATOM 5682 C CA . THR A 1 734 ? -36.581 7.613 36.450 1.00 96.00 734 THR A CA 1
ATOM 5683 C C . THR A 1 734 ? -37.548 6.703 37.210 1.00 96.00 734 THR A C 1
ATOM 5685 O O . THR A 1 734 ? -38.405 7.197 37.948 1.00 96.00 734 THR A O 1
ATOM 5688 N N . GLY A 1 735 ? -37.419 5.387 37.039 1.00 94.81 735 GLY A N 1
ATOM 5689 C CA . GLY A 1 735 ? -38.240 4.389 37.706 1.00 94.81 735 GLY A CA 1
ATOM 5690 C C . GLY A 1 735 ? -37.818 4.155 39.152 1.00 94.81 735 GLY A C 1
ATOM 5691 O O . GLY A 1 735 ? -36.903 4.779 39.695 1.00 94.81 735 GLY A O 1
ATOM 5692 N N . THR A 1 736 ? -38.501 3.220 39.806 1.00 96.44 736 THR A N 1
ATOM 5693 C CA . THR A 1 736 ? -38.071 2.755 41.127 1.00 96.44 736 THR A CA 1
ATOM 5694 C C . THR A 1 736 ? -36.988 1.701 40.942 1.00 96.44 736 THR A C 1
ATOM 5696 O O . THR A 1 736 ? -37.265 0.618 40.428 1.00 96.44 736 THR A O 1
ATOM 5699 N N . ALA A 1 737 ? -35.759 2.024 41.348 1.00 96.75 737 ALA A N 1
ATOM 5700 C CA . ALA A 1 737 ? -34.625 1.108 41.278 1.00 96.75 737 ALA A CA 1
ATOM 5701 C C . ALA A 1 737 ? -34.829 -0.130 42.170 1.00 96.75 737 ALA A C 1
ATOM 5703 O O . ALA A 1 737 ? -35.369 -0.035 43.276 1.00 96.75 737 ALA A O 1
ATOM 5704 N N . VAL A 1 738 ? -34.357 -1.279 41.691 1.00 96.12 738 VAL A N 1
ATOM 5705 C CA . VAL A 1 738 ? -34.413 -2.577 42.371 1.00 96.12 738 VAL A CA 1
ATOM 5706 C C . VAL A 1 738 ? -32.995 -3.112 42.539 1.00 96.12 738 VAL A C 1
ATOM 5708 O O . VAL A 1 738 ? -32.166 -2.952 41.647 1.00 96.12 738 VAL A O 1
ATOM 5711 N N . VAL A 1 739 ? -32.722 -3.743 43.681 1.00 95.56 739 VAL A N 1
ATOM 5712 C CA . VAL A 1 739 ? -31.466 -4.461 43.938 1.00 95.56 739 VAL A CA 1
ATOM 5713 C C . VAL A 1 739 ? -31.662 -5.966 43.703 1.00 95.56 739 VAL A C 1
ATOM 5715 O O . VAL A 1 739 ? -32.761 -6.464 43.967 1.00 95.56 739 VAL A O 1
ATOM 5718 N N . PRO A 1 740 ? -30.643 -6.680 43.203 1.00 96.88 740 PRO A N 1
ATOM 5719 C CA . PRO A 1 740 ? -30.692 -8.128 43.025 1.00 96.88 740 PRO A CA 1
ATOM 5720 C C . PRO A 1 740 ? -30.682 -8.857 44.374 1.00 96.88 740 PRO A C 1
ATOM 5722 O O . PRO A 1 740 ? -30.422 -8.262 45.425 1.00 96.88 740 PRO A O 1
ATOM 5725 N N . ILE A 1 741 ? -31.033 -10.144 44.351 1.00 96.56 741 ILE A N 1
ATOM 5726 C CA . ILE A 1 741 ? -31.300 -10.961 45.546 1.00 96.56 741 ILE A CA 1
ATOM 5727 C C . ILE A 1 741 ? -30.046 -11.184 46.407 1.00 96.56 741 ILE A C 1
ATOM 5729 O O . ILE A 1 741 ? -30.147 -11.222 47.637 1.00 96.56 741 ILE A O 1
ATOM 5733 N N . ASP A 1 742 ? -28.873 -11.317 45.793 1.00 95.00 742 ASP A N 1
ATOM 5734 C CA . ASP A 1 742 ? -27.585 -11.427 46.490 1.00 95.00 742 ASP A CA 1
ATOM 5735 C C . ASP A 1 742 ? -26.983 -10.061 46.884 1.00 95.00 742 ASP A C 1
ATOM 5737 O O . ASP A 1 742 ? -26.157 -9.980 47.799 1.00 95.00 742 ASP A O 1
ATOM 5741 N N . GLY A 1 743 ? -27.464 -8.983 46.258 1.00 94.12 743 GLY A N 1
ATOM 5742 C CA . GLY A 1 743 ? -27.059 -7.601 46.475 1.00 94.12 743 GLY A CA 1
ATOM 5743 C C . GLY A 1 743 ? -25.872 -7.127 45.629 1.00 94.12 743 GLY A C 1
ATOM 5744 O O . GLY A 1 743 ? -25.385 -6.023 45.896 1.00 94.12 743 GLY A O 1
ATOM 5745 N N . ALA A 1 744 ? -25.412 -7.903 44.642 1.00 94.06 744 ALA A N 1
ATOM 5746 C CA . ALA A 1 744 ? -24.331 -7.541 43.723 1.00 94.06 744 ALA A CA 1
ATOM 5747 C C . ALA A 1 744 ? -24.843 -7.436 42.278 1.00 94.06 744 ALA A C 1
ATOM 5749 O O . ALA A 1 744 ? -25.791 -8.096 41.906 1.00 94.06 744 ALA A O 1
ATOM 5750 N N . PHE A 1 745 ? -24.249 -6.556 41.474 1.00 93.88 745 PHE A N 1
ATOM 5751 C CA . PHE A 1 745 ? -24.540 -6.440 40.041 1.00 93.88 745 PHE A CA 1
ATOM 5752 C C . PHE A 1 745 ? -23.291 -6.905 39.288 1.00 93.88 745 PHE A C 1
ATOM 5754 O O . PHE A 1 745 ? -22.496 -6.069 38.839 1.00 93.88 745 PHE A O 1
ATOM 5761 N N . ASP A 1 746 ? -23.051 -8.217 39.277 1.00 90.88 746 ASP A N 1
ATOM 5762 C CA . ASP A 1 746 ? -21.818 -8.827 38.763 1.00 90.88 746 ASP A CA 1
ATOM 5763 C C . ASP A 1 746 ? -22.014 -10.054 37.852 1.00 90.88 746 ASP A C 1
ATOM 5765 O O . ASP A 1 746 ? -21.063 -10.428 37.158 1.00 90.88 746 ASP A O 1
ATOM 5769 N N . GLU A 1 747 ? -23.234 -10.589 37.707 1.00 93.00 747 GLU A N 1
ATOM 5770 C CA . GLU A 1 747 ? -23.525 -11.691 36.782 1.00 93.00 747 GLU A CA 1
ATOM 5771 C C . GLU A 1 747 ? -24.221 -11.251 35.472 1.00 93.00 747 GLU A C 1
ATOM 5773 O O . GLU A 1 747 ? -24.851 -10.194 35.351 1.00 93.00 747 GLU A O 1
ATOM 5778 N N . GLN A 1 748 ? -24.125 -12.100 34.435 1.00 93.19 748 GLN A N 1
ATOM 5779 C CA . GLN A 1 748 ? -24.870 -11.906 33.180 1.00 93.19 748 GLN A CA 1
ATOM 5780 C C . GLN A 1 748 ? -26.382 -12.053 33.385 1.00 93.19 748 GLN A C 1
ATOM 5782 O O . GLN A 1 748 ? -27.172 -11.421 32.677 1.00 93.19 748 GLN A O 1
ATOM 5787 N N . THR A 1 749 ? -26.784 -12.918 34.312 1.00 95.06 749 THR A N 1
ATOM 5788 C CA . THR A 1 749 ? -28.182 -13.148 34.667 1.00 95.06 749 THR A CA 1
ATOM 5789 C C . THR A 1 749 ? -28.353 -12.778 36.126 1.00 95.06 749 THR A C 1
ATOM 5791 O O . THR A 1 749 ? -27.681 -13.355 36.964 1.00 95.06 749 THR A O 1
ATOM 5794 N N . GLU A 1 750 ? -29.249 -11.843 36.414 1.00 97.19 750 GLU A N 1
ATOM 5795 C CA . GLU A 1 750 ? -29.501 -11.354 37.770 1.00 97.19 750 GLU A CA 1
ATOM 5796 C C . GLU A 1 750 ? -30.946 -11.657 38.173 1.00 97.19 750 GLU A C 1
ATOM 5798 O O . GLU A 1 750 ? -31.880 -11.427 37.393 1.00 97.19 750 GLU A O 1
ATOM 5803 N N . GLU A 1 751 ? -31.143 -12.152 39.394 1.00 97.56 751 GLU A N 1
ATOM 5804 C CA . GLU A 1 751 ? -32.467 -12.398 39.972 1.00 97.56 751 GLU A CA 1
ATOM 5805 C C . GLU A 1 751 ? -32.862 -11.272 40.936 1.00 97.56 751 GLU A C 1
ATOM 5807 O O . GLU A 1 751 ? -32.083 -10.843 41.785 1.00 97.56 751 GLU A O 1
ATOM 5812 N N . PHE A 1 752 ? -34.109 -10.810 40.836 1.00 97.75 752 PHE A N 1
ATOM 5813 C CA . PHE A 1 752 ? -34.645 -9.683 41.596 1.00 97.75 752 PHE A CA 1
ATOM 5814 C C . PHE A 1 752 ? -35.962 -10.053 42.273 1.00 97.75 752 PHE A C 1
ATOM 5816 O O . PHE A 1 752 ? -36.825 -10.689 41.665 1.00 97.75 752 PHE A O 1
ATOM 5823 N N . GLU A 1 753 ? -36.167 -9.556 43.492 1.00 96.38 753 GLU A N 1
ATOM 5824 C CA . GLU A 1 753 ? -37.434 -9.653 44.219 1.00 96.38 753 GLU A CA 1
ATOM 5825 C C . GLU A 1 753 ? -37.786 -8.295 44.848 1.00 96.38 753 GLU A C 1
ATOM 5827 O O . GLU A 1 753 ? -36.969 -7.680 45.535 1.00 96.38 753 GLU A O 1
ATOM 5832 N N . PHE A 1 754 ? -39.003 -7.796 44.612 1.00 96.19 754 PHE A N 1
ATOM 5833 C CA . PHE A 1 754 ? -39.467 -6.527 45.179 1.00 96.19 754 PHE A CA 1
ATOM 5834 C C . PHE A 1 754 ? -40.969 -6.513 45.470 1.00 96.19 754 PHE A C 1
ATOM 5836 O O . PHE A 1 754 ? -41.760 -7.219 44.848 1.00 96.19 754 PHE A O 1
ATOM 5843 N N . THR A 1 755 ? -41.381 -5.664 46.419 1.00 96.06 755 THR A N 1
ATOM 5844 C CA . THR A 1 755 ? -42.786 -5.549 46.837 1.00 96.06 755 THR A CA 1
ATOM 5845 C C . THR A 1 755 ? -43.397 -4.202 46.469 1.00 96.06 755 THR A C 1
ATOM 5847 O O . THR A 1 755 ? -42.857 -3.141 46.776 1.00 96.06 755 THR A O 1
ATOM 5850 N N . ILE A 1 756 ? -44.578 -4.249 45.858 1.00 94.88 756 ILE A N 1
ATOM 5851 C CA . ILE A 1 756 ? -45.414 -3.089 45.554 1.00 94.88 756 ILE A CA 1
ATOM 5852 C C . ILE A 1 756 ? -46.455 -2.932 46.665 1.00 94.88 756 ILE A C 1
ATOM 5854 O O . ILE A 1 756 ? -47.232 -3.846 46.956 1.00 94.88 756 ILE A O 1
ATOM 5858 N N . ASN A 1 757 ? -46.500 -1.748 47.280 1.00 92.00 757 ASN A N 1
ATOM 5859 C CA . ASN A 1 757 ? -47.541 -1.391 48.238 1.00 92.00 757 ASN A CA 1
ATOM 5860 C C . ASN A 1 757 ? -48.765 -0.829 47.505 1.00 92.00 757 ASN A C 1
ATOM 5862 O O . ASN A 1 757 ? -48.717 0.260 46.944 1.00 92.00 757 ASN A O 1
ATOM 5866 N N . THR A 1 758 ? -49.884 -1.549 47.564 1.00 91.81 758 THR A N 1
ATOM 5867 C CA . THR A 1 758 ? -51.125 -1.190 46.856 1.00 91.81 758 THR A CA 1
ATOM 5868 C C . THR A 1 758 ? -52.005 -0.162 47.584 1.00 91.81 758 THR A C 1
ATOM 5870 O O . THR A 1 758 ? -53.145 0.091 47.187 1.00 91.81 758 THR A O 1
ATOM 5873 N N . THR A 1 759 ? -51.517 0.433 48.675 1.00 89.50 759 THR A N 1
ATOM 5874 C CA . THR A 1 759 ? -52.252 1.462 49.427 1.00 89.50 759 THR A CA 1
ATOM 5875 C C . THR A 1 759 ? -52.489 2.696 48.554 1.00 89.50 759 THR A C 1
ATOM 5877 O O . THR A 1 759 ? -51.544 3.388 48.190 1.00 89.50 759 THR A O 1
ATOM 5880 N N . GLY A 1 760 ? -53.755 3.004 48.260 1.00 84.75 760 GLY A N 1
ATOM 5881 C CA . GLY A 1 760 ? -54.131 4.152 47.423 1.00 84.75 760 GLY A CA 1
ATOM 5882 C C . GLY A 1 760 ? -54.108 3.892 45.913 1.00 84.75 760 GLY A C 1
ATOM 5883 O O . GLY A 1 760 ? -54.333 4.825 45.151 1.00 84.75 760 GLY A O 1
ATOM 5884 N N . ILE A 1 761 ? -53.879 2.647 45.480 1.00 90.25 761 ILE A N 1
ATOM 5885 C CA . ILE A 1 761 ? -54.089 2.224 44.091 1.00 90.25 761 ILE A CA 1
ATOM 5886 C C . ILE A 1 761 ? -55.581 1.886 43.898 1.00 90.25 761 ILE A C 1
ATOM 5888 O O . ILE A 1 761 ? -56.161 1.143 44.695 1.00 90.25 761 ILE A O 1
ATOM 5892 N N . GLU A 1 762 ? -56.206 2.456 42.864 1.00 90.06 762 GLU A N 1
ATOM 5893 C CA . GLU A 1 762 ? -57.638 2.286 42.561 1.00 90.06 762 GLU A CA 1
ATOM 5894 C C . GLU A 1 762 ? -57.991 0.850 42.108 1.00 90.06 762 GLU A C 1
ATOM 5896 O O . GLU A 1 762 ? -57.142 0.164 41.535 1.00 90.06 762 GLU A O 1
ATOM 5901 N N . PRO A 1 763 ? -59.235 0.366 42.303 1.00 90.62 763 PRO A N 1
ATOM 5902 C CA . PRO A 1 763 ? -59.670 -0.940 41.801 1.00 90.62 763 PRO A CA 1
ATOM 5903 C C . PRO A 1 763 ? -59.589 -1.064 40.272 1.00 90.62 763 PRO A C 1
ATOM 5905 O O . PRO A 1 763 ? -60.030 -0.169 39.550 1.00 90.62 763 PRO A O 1
ATOM 5908 N N . GLY A 1 764 ? -59.097 -2.202 39.779 1.00 91.44 764 GLY A N 1
ATOM 5909 C CA . GLY A 1 764 ? -58.866 -2.460 38.351 1.00 91.44 764 GLY A CA 1
ATOM 5910 C C . GLY A 1 764 ? -57.497 -3.082 38.071 1.00 91.44 764 GLY A C 1
ATOM 5911 O O . GLY A 1 764 ? -56.767 -3.407 39.008 1.00 91.44 764 GLY A O 1
ATOM 5912 N N . ASP A 1 765 ? -57.169 -3.247 36.790 1.00 93.94 765 ASP A N 1
ATOM 5913 C CA . ASP A 1 765 ? -55.892 -3.805 36.328 1.00 93.94 765 ASP A CA 1
ATOM 5914 C C . ASP A 1 765 ? -54.809 -2.718 36.265 1.00 93.94 765 ASP A C 1
ATOM 5916 O O . ASP A 1 765 ? -55.022 -1.646 35.694 1.00 93.94 765 ASP A O 1
ATOM 5920 N N . HIS A 1 766 ? -53.626 -3.022 36.795 1.00 94.25 766 HIS A N 1
ATOM 5921 C CA . HIS A 1 766 ? -52.459 -2.143 36.820 1.00 94.25 766 HIS A CA 1
ATOM 5922 C C . HIS A 1 766 ? -51.278 -2.834 36.160 1.00 94.25 766 HIS A C 1
ATOM 5924 O O . HIS A 1 766 ? -50.913 -3.954 36.518 1.00 94.25 766 HIS A O 1
ATOM 5930 N N . ALA A 1 767 ? -50.671 -2.159 35.188 1.00 95.50 767 ALA A N 1
ATOM 5931 C CA . ALA A 1 767 ? -49.451 -2.630 34.554 1.00 95.50 767 ALA A CA 1
ATOM 5932 C C . ALA A 1 767 ? -48.241 -2.402 35.464 1.00 95.50 767 ALA A C 1
ATOM 5934 O O . ALA A 1 767 ? -48.137 -1.356 36.104 1.00 95.50 767 ALA A O 1
ATOM 5935 N N . ILE A 1 768 ? -47.311 -3.352 35.462 1.00 96.25 768 ILE A N 1
ATOM 5936 C CA . ILE A 1 768 ? -45.948 -3.164 35.958 1.00 96.25 768 ILE A CA 1
ATOM 5937 C C . ILE A 1 768 ? -45.038 -3.280 34.740 1.00 96.25 768 ILE A C 1
ATOM 5939 O O . ILE A 1 768 ? -45.113 -4.272 34.010 1.00 96.25 768 ILE A O 1
ATOM 5943 N N . TYR A 1 769 ? -44.201 -2.272 34.524 1.00 97.31 769 TYR A N 1
ATOM 5944 C CA . TYR A 1 769 ? -43.164 -2.283 33.496 1.00 97.31 769 TYR A CA 1
ATOM 5945 C C . TYR A 1 769 ? -41.814 -2.413 34.183 1.00 97.31 769 TYR A C 1
ATOM 5947 O O . TYR A 1 769 ? -41.563 -1.692 35.145 1.00 97.31 769 TYR A O 1
ATOM 5955 N N . VAL A 1 770 ? -40.960 -3.316 33.709 1.00 97.19 770 VAL A N 1
ATOM 5956 C CA . VAL A 1 770 ? -39.618 -3.547 34.258 1.00 97.19 770 VAL A CA 1
ATOM 5957 C C . VAL A 1 770 ? -38.625 -3.664 33.112 1.00 97.19 770 VAL A C 1
ATOM 5959 O O . VAL A 1 770 ? -38.913 -4.298 32.095 1.00 97.19 770 VAL A O 1
ATOM 5962 N N . HIS A 1 771 ? -37.440 -3.093 33.284 1.00 96.88 771 HIS A N 1
ATOM 5963 C CA . HIS A 1 771 ? -36.291 -3.365 32.425 1.00 96.88 771 HIS A CA 1
ATOM 5964 C C . HIS A 1 771 ? -34.981 -3.246 33.192 1.00 96.88 771 HIS A C 1
ATOM 5966 O O . HIS A 1 771 ? -34.925 -2.667 34.277 1.00 96.88 771 HIS A O 1
ATOM 5972 N N . ALA A 1 772 ? -33.934 -3.801 32.594 1.00 96.62 772 ALA A N 1
ATOM 5973 C CA . ALA A 1 772 ? -32.578 -3.777 33.107 1.00 96.62 772 ALA A CA 1
ATOM 5974 C C . ALA A 1 772 ? -31.661 -2.888 32.254 1.00 96.62 772 ALA A C 1
ATOM 5976 O O . ALA A 1 772 ? -31.999 -2.525 31.124 1.00 96.62 772 ALA A O 1
ATOM 5977 N N . MET A 1 773 ? -30.494 -2.558 32.798 1.00 93.62 773 MET A N 1
ATOM 5978 C CA . MET A 1 773 ? -29.451 -1.759 32.161 1.00 93.62 773 MET A CA 1
ATOM 5979 C C . MET A 1 773 ? -28.154 -2.563 32.033 1.00 93.62 773 MET A C 1
ATOM 5981 O O . MET A 1 773 ? -27.766 -3.264 32.961 1.00 93.62 773 MET A O 1
ATOM 5985 N N . GLU A 1 774 ? -27.456 -2.403 30.912 1.00 91.25 774 GLU A N 1
ATOM 5986 C CA . GLU A 1 774 ? -26.122 -2.954 30.637 1.00 91.25 774 GLU A CA 1
ATOM 5987 C C . GLU A 1 774 ? -25.283 -1.830 30.017 1.00 91.25 774 GLU A C 1
ATOM 5989 O O . GLU A 1 774 ? -25.725 -1.203 29.049 1.00 91.25 774 GLU A O 1
ATOM 5994 N N . ARG A 1 775 ? -24.094 -1.545 30.565 1.00 87.19 775 ARG A N 1
ATOM 5995 C CA . ARG A 1 775 ? -23.166 -0.503 30.073 1.00 87.19 775 ARG A CA 1
ATOM 5996 C C . ARG A 1 775 ? -23.857 0.838 29.781 1.00 87.19 775 ARG A C 1
ATOM 5998 O O . ARG A 1 775 ? -23.740 1.406 28.697 1.00 87.19 775 ARG A O 1
ATOM 6005 N N . GLY A 1 776 ? -24.671 1.305 30.732 1.00 87.19 776 GLY A N 1
ATOM 6006 C CA . GLY A 1 776 ? -25.442 2.553 30.621 1.00 87.19 776 GLY A CA 1
ATOM 6007 C C . GLY A 1 776 ? -26.618 2.530 29.630 1.00 87.19 776 GLY A C 1
ATOM 6008 O O . GLY A 1 776 ? -27.272 3.555 29.438 1.00 87.19 776 GLY A O 1
ATOM 6009 N N . ARG A 1 777 ? -26.913 1.392 28.986 1.00 89.06 777 ARG A N 1
ATOM 6010 C CA . ARG A 1 777 ? -27.986 1.248 27.990 1.00 89.06 777 ARG A CA 1
ATOM 6011 C C . ARG A 1 777 ? -29.141 0.435 28.557 1.00 89.06 777 ARG A C 1
ATOM 6013 O O . ARG A 1 777 ? -28.979 -0.726 28.928 1.00 89.06 777 ARG A O 1
ATOM 6020 N N . TRP A 1 778 ? -30.321 1.043 28.576 1.00 93.94 778 TRP A N 1
ATOM 6021 C CA . TRP A 1 778 ? -31.544 0.401 29.045 1.00 93.94 778 TRP A CA 1
ATOM 6022 C C . TRP A 1 778 ? -32.155 -0.550 28.011 1.00 93.94 778 TRP A C 1
ATOM 6024 O O . TRP A 1 778 ? -32.162 -0.296 26.800 1.00 93.94 778 TRP A O 1
ATOM 6034 N N . GLY A 1 779 ? -32.685 -1.653 28.531 1.00 93.00 779 GLY A N 1
ATOM 6035 C CA . GLY A 1 779 ? -33.412 -2.682 27.805 1.00 93.00 779 GLY A CA 1
ATOM 6036 C C . GLY A 1 779 ? -34.807 -2.255 27.361 1.00 93.00 779 GLY A C 1
ATOM 6037 O O . GLY A 1 779 ? -35.315 -1.191 27.725 1.00 93.00 779 GLY A O 1
ATOM 6038 N N . GLN A 1 780 ? -35.454 -3.122 26.583 1.00 92.75 780 GLN A N 1
ATOM 6039 C CA . GLN A 1 780 ? -36.885 -2.992 26.314 1.00 92.75 780 GLN A CA 1
ATOM 6040 C C . GLN A 1 780 ? -37.679 -3.288 27.595 1.00 92.75 780 GLN A C 1
ATOM 6042 O O . GLN A 1 780 ? -37.356 -4.234 28.312 1.00 92.75 780 GLN A O 1
ATOM 6047 N N . MET A 1 781 ? -38.731 -2.508 27.861 1.00 94.44 781 MET A N 1
ATOM 6048 C CA . MET A 1 781 ? -39.635 -2.775 28.979 1.00 94.44 781 MET A CA 1
ATOM 6049 C C . MET A 1 781 ? -40.427 -4.063 28.754 1.00 94.44 781 MET A C 1
ATOM 6051 O O . MET A 1 781 ? -41.179 -4.195 27.786 1.00 94.44 781 MET A O 1
ATOM 6055 N N . ALA A 1 782 ? -40.265 -5.006 29.677 1.00 95.62 782 ALA A N 1
ATOM 6056 C CA . ALA A 1 782 ? -41.162 -6.134 29.844 1.00 95.62 782 ALA A CA 1
ATOM 6057 C C . ALA A 1 782 ? -42.356 -5.703 30.701 1.00 95.62 782 ALA A C 1
ATOM 6059 O O . ALA A 1 782 ? -42.217 -4.896 31.621 1.00 95.62 782 ALA A O 1
ATOM 6060 N N . LYS A 1 783 ? -43.537 -6.240 30.389 1.00 96.00 783 LYS A N 1
ATOM 6061 C CA . LYS A 1 783 ? -44.804 -5.858 31.016 1.00 96.00 783 LYS A CA 1
ATOM 6062 C C . LYS A 1 783 ? -45.478 -7.061 31.656 1.00 96.00 783 LYS A C 1
ATOM 6064 O O . LYS A 1 783 ? -45.677 -8.080 31.001 1.00 96.00 783 LYS A O 1
ATOM 6069 N N . THR A 1 784 ? -45.941 -6.875 32.883 1.00 95.00 784 THR A N 1
ATOM 6070 C CA . THR A 1 784 ? -46.893 -7.760 33.561 1.00 95.00 784 THR A CA 1
ATOM 6071 C C . THR A 1 784 ? -48.056 -6.938 34.130 1.00 95.00 784 THR A C 1
ATOM 6073 O O . THR A 1 784 ? -48.094 -5.713 33.970 1.00 95.00 784 THR A O 1
ATOM 6076 N N . VAL A 1 785 ? -49.038 -7.589 34.753 1.00 94.62 785 VAL A N 1
ATOM 6077 C CA . VAL A 1 785 ? -50.209 -6.940 35.358 1.00 94.62 785 VAL A CA 1
ATOM 6078 C C . VAL A 1 785 ? -50.561 -7.551 36.713 1.00 94.62 785 VAL A C 1
ATOM 6080 O O . VAL A 1 785 ? -50.378 -8.744 36.934 1.00 94.62 785 VAL A O 1
ATOM 6083 N N . PHE A 1 786 ? -51.125 -6.732 37.598 1.00 95.00 786 PHE A N 1
ATOM 6084 C CA . PHE A 1 786 ? -51.862 -7.174 38.783 1.00 95.00 786 PHE A CA 1
ATOM 6085 C C . PHE A 1 786 ? -53.189 -6.422 38.864 1.00 95.00 786 PHE A C 1
ATOM 6087 O O . PHE A 1 786 ? -53.295 -5.292 38.392 1.00 95.00 786 PHE A O 1
ATOM 6094 N N . ALA A 1 787 ? -54.196 -7.018 39.491 1.00 93.44 787 ALA A N 1
ATOM 6095 C CA . ALA A 1 787 ? -55.492 -6.388 39.700 1.00 93.44 787 ALA A CA 1
ATOM 6096 C C . ALA A 1 787 ? -55.708 -6.021 41.172 1.00 93.44 787 ALA A C 1
ATOM 6098 O O . ALA A 1 787 ? -55.440 -6.816 42.077 1.00 93.44 787 ALA A O 1
ATOM 6099 N N . ILE A 1 788 ? -56.278 -4.843 41.423 1.00 92.44 788 ILE A N 1
ATOM 6100 C CA . ILE A 1 788 ? -56.869 -4.506 42.721 1.00 92.44 788 ILE A CA 1
ATOM 6101 C C . ILE A 1 788 ? -58.337 -4.914 42.709 1.00 92.44 788 ILE A C 1
ATOM 6103 O O . ILE A 1 788 ? -59.161 -4.343 41.990 1.00 92.44 788 ILE A O 1
ATOM 6107 N N . GLY A 1 789 ? -58.663 -5.915 43.525 1.00 85.31 789 GLY A N 1
ATOM 6108 C CA . GLY A 1 789 ? -60.024 -6.410 43.680 1.00 85.31 789 GLY A CA 1
ATOM 6109 C C . GLY A 1 789 ? -60.965 -5.332 44.223 1.00 85.31 789 GLY A C 1
ATOM 6110 O O . GLY A 1 789 ? -60.606 -4.564 45.119 1.00 85.31 789 GLY A O 1
ATOM 6111 N N . LEU A 1 790 ? -62.196 -5.302 43.703 1.00 73.44 790 LEU A N 1
ATOM 6112 C CA . LEU A 1 790 ? -63.253 -4.427 44.214 1.00 73.44 790 LEU A CA 1
ATOM 6113 C C . LEU A 1 790 ? -63.447 -4.647 45.728 1.00 73.44 790 LEU A C 1
ATOM 6115 O O . LEU A 1 790 ? -63.435 -5.798 46.176 1.00 73.44 790 LEU A O 1
ATOM 6119 N N . PRO A 1 791 ? -63.667 -3.581 46.522 1.00 60.88 791 PRO A N 1
ATOM 6120 C CA . PRO A 1 791 ? -63.916 -3.726 47.951 1.00 60.88 791 PRO A CA 1
ATOM 6121 C C . PRO A 1 791 ? -65.152 -4.602 48.181 1.00 60.88 791 PRO A C 1
ATOM 6123 O O . PRO A 1 791 ? -66.234 -4.313 47.665 1.00 60.88 791 PRO A O 1
ATOM 6126 N N . GLU A 1 792 ? -64.993 -5.675 48.963 1.00 57.09 792 GLU A N 1
ATOM 6127 C CA . GLU A 1 792 ? -66.108 -6.558 49.311 1.00 57.09 792 GLU A CA 1
ATOM 6128 C C . GLU A 1 792 ? -67.237 -5.740 49.967 1.00 57.09 792 GLU A C 1
ATOM 6130 O O . GLU A 1 792 ? -66.976 -4.944 50.878 1.00 57.09 792 GLU A O 1
ATOM 6135 N N . PRO A 1 793 ? -68.502 -5.905 49.532 1.00 46.69 793 PRO A N 1
ATOM 6136 C CA . PRO A 1 793 ? -69.609 -5.145 50.089 1.00 46.69 793 PRO A CA 1
ATOM 6137 C C . PRO A 1 793 ? -69.763 -5.486 51.572 1.00 46.69 793 PRO A C 1
ATOM 6139 O O . PRO A 1 793 ? -69.982 -6.644 51.926 1.00 46.69 793 PRO A O 1
ATOM 6142 N N . ALA A 1 794 ? -69.667 -4.466 52.430 1.00 43.94 794 ALA A N 1
ATOM 6143 C CA . ALA A 1 794 ? -69.661 -4.615 53.882 1.00 43.94 794 ALA A CA 1
ATOM 6144 C C . ALA A 1 794 ? -70.838 -5.477 54.374 1.00 43.94 794 ALA A C 1
ATOM 6146 O O . ALA A 1 794 ? -71.992 -5.037 54.415 1.00 43.94 794 ALA A O 1
ATOM 6147 N N . THR A 1 795 ? -70.548 -6.722 54.758 1.00 42.25 795 THR A N 1
ATOM 6148 C CA . THR A 1 795 ? -71.567 -7.672 55.204 1.00 42.25 795 THR A CA 1
ATOM 6149 C C . THR A 1 795 ? -72.176 -7.200 56.516 1.00 42.25 795 THR A C 1
ATOM 6151 O O . THR A 1 795 ? -71.495 -7.126 57.540 1.00 42.25 795 THR A O 1
ATOM 6154 N N . ALA A 1 796 ? -73.473 -6.893 56.491 1.00 39.72 796 ALA A N 1
ATOM 6155 C CA . ALA A 1 796 ? -74.203 -6.420 57.657 1.00 39.72 796 ALA A CA 1
ATOM 6156 C C . ALA A 1 796 ? -74.124 -7.424 58.820 1.00 39.72 796 ALA A C 1
ATOM 6158 O O . ALA A 1 796 ? -74.612 -8.554 58.720 1.00 39.72 796 ALA A O 1
ATOM 6159 N N . VAL A 1 797 ? -73.564 -6.979 59.947 1.00 47.47 797 VAL A N 1
ATOM 6160 C CA . VAL A 1 797 ? -73.519 -7.745 61.196 1.00 47.47 797 VAL A CA 1
ATOM 6161 C C . VAL A 1 797 ? -74.947 -8.068 61.648 1.00 47.47 797 VAL A C 1
ATOM 6163 O O . VAL A 1 797 ? -75.733 -7.170 61.954 1.00 47.47 797 VAL A O 1
ATOM 6166 N N . LYS A 1 798 ? -75.278 -9.360 61.731 1.00 36.59 798 LYS A N 1
ATOM 6167 C CA . LYS A 1 798 ? -76.428 -9.856 62.501 1.00 36.59 798 LYS A CA 1
ATOM 6168 C C . LYS A 1 798 ? -75.932 -10.427 63.836 1.00 36.59 798 LYS A C 1
ATOM 6170 O O . LYS A 1 798 ? -74.875 -11.051 63.853 1.00 36.59 798 LYS A O 1
ATOM 6175 N N . PRO A 1 799 ? -76.664 -10.210 64.942 1.00 38.72 799 PRO A N 1
ATOM 6176 C CA . PRO A 1 799 ? -76.175 -10.522 66.281 1.00 38.72 799 PRO A CA 1
ATOM 6177 C C . PRO A 1 799 ? -76.188 -12.023 66.586 1.00 38.72 799 PRO A C 1
ATOM 6179 O O . PRO A 1 799 ? -77.052 -12.765 66.115 1.00 38.72 799 PRO A O 1
ATOM 6182 N N . GLU A 1 800 ? -75.255 -12.439 67.440 1.00 50.75 800 GLU A N 1
ATOM 6183 C CA . GLU A 1 800 ? -75.135 -13.803 67.953 1.00 50.75 800 GLU A CA 1
ATOM 6184 C C . GLU A 1 800 ? -76.356 -14.256 68.770 1.00 50.75 800 GLU A C 1
ATOM 6186 O O . GLU A 1 800 ? -76.989 -13.474 69.487 1.00 50.75 800 GLU A O 1
ATOM 6191 N N . ARG A 1 801 ? -76.609 -15.571 68.751 1.00 35.97 801 ARG A N 1
ATOM 6192 C CA . ARG A 1 801 ? -77.283 -16.296 69.839 1.00 35.97 801 ARG A CA 1
ATOM 6193 C C . ARG A 1 801 ? -76.650 -17.670 70.063 1.00 35.97 801 ARG A C 1
ATOM 6195 O O . ARG A 1 801 ? -77.135 -18.680 69.566 1.00 35.97 801 ARG A O 1
ATOM 6202 N N . ASP A 1 802 ? -75.555 -17.641 70.814 1.00 40.75 802 ASP A N 1
ATOM 6203 C CA . ASP A 1 802 ? -75.339 -18.415 72.045 1.00 40.75 802 ASP A CA 1
ATOM 6204 C C . ASP A 1 802 ? -76.083 -19.762 72.217 1.00 40.75 802 ASP A C 1
ATOM 6206 O O . ASP A 1 802 ? -77.316 -19.799 72.316 1.00 40.75 802 ASP A O 1
ATOM 6210 N N . ARG A 1 803 ? -75.291 -20.840 72.370 1.00 37.12 803 ARG A N 1
ATOM 6211 C CA . ARG A 1 803 ? -75.479 -21.934 73.353 1.00 37.12 803 ARG A CA 1
ATOM 6212 C C . ARG A 1 803 ? -74.256 -22.875 73.384 1.00 37.12 803 ARG A C 1
ATOM 6214 O O . ARG A 1 803 ? -73.994 -23.563 72.402 1.00 37.12 803 ARG A O 1
ATOM 6221 N N . GLY A 1 804 ? -73.562 -22.978 74.525 1.00 32.16 804 GLY A N 1
ATOM 6222 C CA . GLY A 1 804 ? -72.703 -24.144 74.861 1.00 32.16 804 GLY A CA 1
ATOM 6223 C C . GLY A 1 804 ? -73.544 -25.396 75.210 1.00 32.16 804 GLY A C 1
ATOM 6224 O O . GLY A 1 804 ? -74.770 -25.327 75.133 1.00 32.16 804 GLY A O 1
ATOM 6225 N N . VAL A 1 805 ? -73.042 -26.565 75.652 1.00 31.25 805 VAL A N 1
ATOM 6226 C CA . VAL A 1 805 ? -71.730 -27.106 76.135 1.00 31.25 805 VAL A CA 1
ATOM 6227 C C . VAL A 1 805 ? -71.894 -28.667 76.281 1.00 31.25 805 VAL A C 1
ATOM 6229 O O . VAL A 1 805 ? -73.028 -29.099 76.049 1.00 31.25 805 VAL A O 1
ATOM 6232 N N . PRO A 1 806 ? -70.945 -29.549 76.736 1.00 46.47 806 PRO A N 1
ATOM 6233 C CA . PRO A 1 806 ? -69.489 -29.466 77.042 1.00 46.47 806 PRO A CA 1
ATOM 6234 C C . PRO A 1 806 ? -68.625 -30.703 76.571 1.00 46.47 806 PRO A C 1
ATOM 6236 O O . PRO A 1 806 ? -69.115 -31.589 75.885 1.00 46.47 806 PRO A O 1
ATOM 6239 N N . MET A 1 807 ? -67.377 -30.800 77.083 1.00 32.03 807 MET A N 1
ATOM 6240 C CA . MET A 1 807 ? -66.645 -32.014 77.570 1.00 32.03 807 MET A CA 1
ATOM 6241 C C . MET A 1 807 ? -65.904 -33.026 76.642 1.00 32.03 807 MET A C 1
ATOM 6243 O O . MET A 1 807 ? -66.537 -33.790 75.930 1.00 32.03 807 MET A O 1
ATOM 6247 N N . MET A 1 808 ? -64.562 -33.101 76.843 1.00 33.12 808 MET A N 1
ATOM 6248 C CA . MET A 1 808 ? -63.718 -34.263 77.289 1.00 33.12 808 MET A CA 1
ATOM 6249 C C . MET A 1 808 ? -63.740 -35.620 76.515 1.00 33.12 808 MET A C 1
ATOM 6251 O O . MET A 1 808 ? -64.790 -36.052 76.068 1.00 33.12 808 MET A O 1
ATOM 6255 N N . ASP A 1 809 ? -62.652 -36.409 76.369 1.00 33.53 809 ASP A N 1
ATOM 6256 C CA . ASP A 1 809 ? -61.273 -36.382 76.930 1.00 33.53 809 ASP A CA 1
ATOM 6257 C C . ASP A 1 809 ? -60.258 -37.260 76.115 1.00 33.53 809 ASP A C 1
ATOM 6259 O O . ASP A 1 809 ? -60.657 -37.977 75.201 1.00 33.53 809 ASP A O 1
ATOM 6263 N N . ALA A 1 810 ? -58.987 -37.292 76.561 1.00 30.78 810 ALA A N 1
ATOM 6264 C CA . ALA A 1 810 ? -58.000 -38.401 76.502 1.00 30.78 810 ALA A CA 1
ATOM 6265 C C . ALA A 1 810 ? -57.132 -38.713 75.237 1.00 30.78 810 ALA A C 1
ATOM 6267 O O . ALA A 1 810 ? -57.472 -39.531 74.391 1.00 30.78 810 ALA A O 1
ATOM 6268 N N . ALA A 1 811 ? -55.905 -38.159 75.249 1.00 32.62 811 ALA A N 1
ATOM 6269 C CA . ALA A 1 811 ? -54.569 -38.815 75.195 1.00 32.62 811 ALA A CA 1
ATOM 6270 C C . ALA A 1 811 ? -54.221 -40.012 74.255 1.00 32.62 811 ALA A C 1
ATOM 6272 O O . ALA A 1 811 ? -54.868 -41.054 74.311 1.00 32.62 811 ALA A O 1
ATOM 6273 N N . THR A 1 812 ? -53.015 -39.985 73.630 1.00 32.28 812 THR A N 1
ATOM 6274 C CA . THR A 1 812 ? -51.801 -40.792 74.025 1.00 32.28 812 THR A CA 1
ATOM 6275 C C . THR A 1 812 ? -50.650 -40.814 72.969 1.00 32.28 812 THR A C 1
ATOM 6277 O O . THR A 1 812 ? -50.921 -40.977 71.790 1.00 32.28 812 THR A O 1
ATOM 6280 N N . ALA A 1 813 ? -49.384 -40.691 73.438 1.00 32.28 813 ALA A N 1
ATOM 6281 C CA . ALA A 1 813 ? -48.038 -41.075 72.893 1.00 32.28 813 ALA A CA 1
ATOM 6282 C C . ALA A 1 813 ? -47.733 -41.052 71.358 1.00 32.28 813 ALA A C 1
ATOM 6284 O O . ALA A 1 813 ? -48.411 -41.713 70.586 1.00 32.28 813 ALA A O 1
ATOM 6285 N N . ILE A 1 814 ? -46.742 -40.308 70.820 1.00 34.91 814 ILE A N 1
ATOM 6286 C CA . ILE A 1 814 ? -45.246 -40.384 70.925 1.00 34.91 814 ILE A CA 1
ATOM 6287 C C . ILE A 1 814 ? -44.617 -41.643 70.258 1.00 34.91 814 ILE A C 1
ATOM 6289 O O . ILE A 1 814 ? -44.909 -42.747 70.700 1.00 34.91 814 ILE A O 1
ATOM 6293 N N . ILE A 1 815 ? -43.697 -41.464 69.276 1.00 32.50 815 ILE A N 1
ATOM 6294 C CA . ILE A 1 815 ? -42.283 -41.972 69.213 1.00 32.50 815 ILE A CA 1
ATOM 6295 C C . ILE A 1 815 ? -41.617 -41.746 67.810 1.00 32.50 815 ILE A C 1
ATOM 6297 O O . ILE A 1 815 ? -41.965 -42.405 66.843 1.00 32.50 815 ILE A O 1
ATOM 6301 N N . ILE A 1 816 ? -40.643 -40.810 67.767 1.00 30.81 816 ILE A N 1
ATOM 6302 C CA . ILE A 1 816 ? -39.264 -40.819 67.171 1.00 30.81 816 ILE A CA 1
ATOM 6303 C C . ILE A 1 816 ? -38.999 -41.162 65.664 1.00 30.81 816 ILE A C 1
ATOM 6305 O O . ILE A 1 816 ? -39.520 -42.126 65.124 1.00 30.81 816 ILE A O 1
ATOM 6309 N N . GLY A 1 817 ? -38.091 -40.382 65.026 1.00 29.05 817 GLY A N 1
ATOM 6310 C CA . GLY A 1 817 ? -37.482 -40.576 63.676 1.00 29.05 817 GLY A CA 1
ATOM 6311 C C . GLY A 1 817 ? -36.296 -41.582 63.631 1.00 29.05 817 GLY A C 1
ATOM 6312 O O . GLY A 1 817 ? -36.460 -42.635 64.243 1.00 29.05 817 GLY A O 1
ATOM 6313 N N . PRO A 1 818 ? -35.104 -41.325 63.005 1.00 47.16 818 PRO A N 1
ATOM 6314 C CA . PRO A 1 818 ? -34.557 -40.048 62.485 1.00 47.16 818 PRO A CA 1
ATOM 6315 C C . PRO A 1 818 ? -33.661 -40.100 61.190 1.00 47.16 818 PRO A C 1
ATOM 6317 O O . PRO A 1 818 ? -33.364 -41.156 60.649 1.00 47.16 818 PRO A O 1
ATOM 6320 N N . ILE A 1 819 ? -33.211 -38.909 60.750 1.00 31.56 819 ILE A N 1
ATOM 6321 C CA . ILE A 1 819 ? -31.863 -38.476 60.260 1.00 31.56 819 ILE A CA 1
ATOM 6322 C C . ILE A 1 819 ? -30.879 -39.505 59.641 1.00 31.56 819 ILE A C 1
ATOM 6324 O O . ILE A 1 819 ? -30.514 -40.490 60.276 1.00 31.56 819 ILE A O 1
ATOM 6328 N N . GLY A 1 820 ? -30.235 -39.124 58.521 1.00 26.14 820 GLY A N 1
ATOM 6329 C CA . GLY A 1 820 ? -28.918 -39.658 58.125 1.00 26.14 820 GLY A CA 1
ATOM 6330 C C . GLY A 1 820 ? -28.283 -38.971 56.904 1.00 26.14 820 GLY A C 1
ATOM 6331 O O . GLY A 1 820 ? -28.794 -39.101 55.799 1.00 26.14 820 GLY A O 1
ATOM 6332 N N . ALA A 1 821 ? -27.147 -38.286 57.084 1.00 32.16 821 ALA A N 1
ATOM 6333 C CA . ALA A 1 821 ? -26.337 -37.715 55.999 1.00 32.16 821 ALA A CA 1
ATOM 6334 C C . ALA A 1 821 ? -24.937 -38.349 55.986 1.00 32.16 821 ALA A C 1
ATOM 6336 O O . ALA A 1 821 ? -24.293 -38.341 57.036 1.00 32.16 821 ALA A O 1
ATOM 6337 N N . TRP A 1 822 ? -24.436 -38.830 54.834 1.00 27.42 822 TRP A N 1
ATOM 6338 C CA . TRP A 1 822 ? -22.983 -38.913 54.602 1.00 27.42 822 TRP A CA 1
ATOM 6339 C C . TRP A 1 822 ? -22.510 -39.091 53.145 1.00 27.42 822 TRP A C 1
ATOM 6341 O O . TRP A 1 822 ? -23.180 -39.660 52.291 1.00 27.42 822 TRP A O 1
ATOM 6351 N N . LEU A 1 823 ? -21.289 -38.593 52.961 1.00 27.92 823 LEU A N 1
ATOM 6352 C CA . LEU A 1 823 ? -20.366 -38.521 51.826 1.00 27.92 823 LEU A CA 1
ATOM 6353 C C . LEU A 1 823 ? -20.076 -39.804 50.996 1.00 27.92 823 LEU A C 1
ATOM 6355 O O . LEU A 1 823 ? -19.914 -40.894 51.530 1.00 27.92 823 LEU A O 1
ATOM 6359 N N . LEU A 1 824 ? -19.771 -39.538 49.714 1.00 25.98 824 LEU A N 1
ATOM 6360 C CA . LEU A 1 824 ? -18.661 -40.049 48.874 1.00 25.98 824 LEU A CA 1
ATOM 6361 C C . LEU A 1 824 ? -18.522 -41.527 48.414 1.00 25.98 824 LEU A C 1
ATOM 6363 O O . LEU A 1 824 ? -18.338 -42.463 49.181 1.00 25.98 824 LEU A O 1
ATOM 6367 N N . LEU A 1 825 ? -18.275 -41.594 47.094 1.00 29.66 825 LEU A N 1
ATOM 6368 C CA . LEU A 1 825 ? -17.274 -42.393 46.355 1.00 29.66 825 LEU A CA 1
ATOM 6369 C C . LEU A 1 825 ? -17.555 -43.840 45.887 1.00 29.66 825 LEU A C 1
ATOM 6371 O O . LEU A 1 825 ? -17.555 -44.815 46.628 1.00 29.66 825 LEU A O 1
ATOM 6375 N N . THR A 1 826 ? -17.452 -43.945 44.554 1.00 28.80 826 THR A N 1
ATOM 6376 C CA . THR A 1 826 ? -16.919 -45.055 43.737 1.00 28.80 826 THR A CA 1
ATOM 6377 C C . THR A 1 826 ? -17.728 -46.341 43.551 1.00 28.80 826 THR A C 1
ATOM 6379 O O . THR A 1 826 ? -17.842 -47.166 44.446 1.00 28.80 826 THR A O 1
ATOM 6382 N N . LEU A 1 827 ? -18.005 -46.647 42.275 1.00 29.31 827 LEU A N 1
ATOM 6383 C CA . LEU A 1 827 ? -17.279 -47.726 41.587 1.00 29.31 827 LEU A CA 1
ATOM 6384 C C . LEU A 1 827 ? -17.113 -47.439 40.079 1.00 29.31 827 LEU A C 1
ATOM 6386 O O . LEU A 1 827 ? -17.878 -46.696 39.475 1.00 29.31 827 LEU A O 1
ATOM 6390 N N . ARG A 1 828 ? -16.039 -47.979 39.490 1.00 30.28 828 ARG A N 1
ATOM 6391 C CA . ARG A 1 828 ? -15.431 -47.576 38.202 1.00 30.28 828 ARG A CA 1
ATOM 6392 C C . ARG A 1 828 ? -15.352 -48.787 37.246 1.00 30.28 828 ARG A C 1
ATOM 6394 O O . ARG A 1 828 ? -15.124 -49.890 37.734 1.0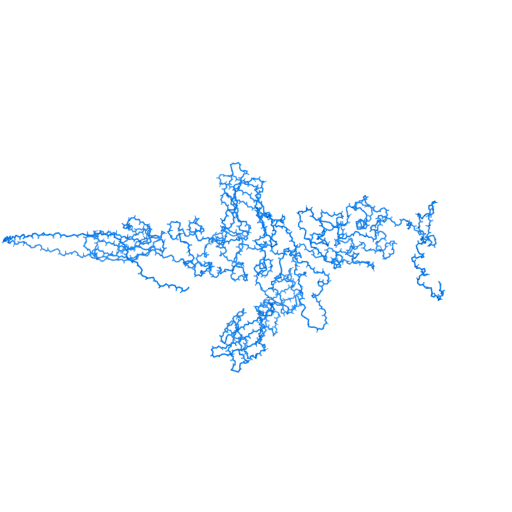0 30.28 828 ARG A O 1
ATOM 6401 N N . ARG A 1 829 ? -15.319 -48.536 35.918 1.00 31.92 829 ARG A N 1
ATOM 6402 C CA . ARG A 1 829 ? -14.982 -49.439 34.759 1.00 31.92 829 ARG A CA 1
ATOM 6403 C C . ARG A 1 829 ? -16.163 -50.188 34.116 1.00 31.92 829 ARG A C 1
ATOM 6405 O O . ARG A 1 829 ? -16.926 -50.831 34.814 1.00 31.92 829 ARG A O 1
ATOM 6412 N N . LYS A 1 830 ? -16.323 -50.224 32.785 1.00 29.36 830 LYS A N 1
ATOM 6413 C CA . LYS A 1 830 ? -15.378 -50.360 31.637 1.00 29.36 830 LYS A CA 1
ATOM 6414 C C . LYS A 1 830 ? -15.816 -49.394 30.511 1.00 29.36 830 LYS A C 1
ATOM 6416 O O . LYS A 1 830 ? -17.012 -49.203 30.378 1.00 29.36 830 LYS A O 1
ATOM 6421 N N . ARG A 1 831 ? -15.004 -48.694 29.702 1.00 32.09 831 ARG A N 1
ATOM 6422 C CA . ARG A 1 831 ? -13.659 -48.855 29.087 1.00 32.09 831 ARG A CA 1
ATOM 6423 C C . ARG A 1 831 ? -13.547 -49.945 28.004 1.00 32.09 831 ARG A C 1
ATOM 6425 O O . ARG A 1 831 ? -13.542 -51.129 28.321 1.00 32.09 831 ARG A O 1
ATOM 6432 N N . GLY A 1 832 ? -13.365 -49.494 26.759 1.00 30.11 832 GLY A N 1
ATOM 6433 C CA . GLY A 1 832 ? -13.213 -50.301 25.543 1.00 30.11 832 GLY A CA 1
ATOM 6434 C C . GLY A 1 832 ? -13.628 -49.496 24.298 1.00 30.11 832 GLY A C 1
ATOM 6435 O O . GLY A 1 832 ? -14.817 -49.461 24.040 1.00 30.11 832 GLY A O 1
ATOM 6436 N N . SER A 1 833 ? -12.809 -48.826 23.478 1.00 35.31 833 SER A N 1
ATOM 6437 C CA . SER A 1 833 ? -11.388 -48.423 23.463 1.00 35.31 833 SER A CA 1
ATOM 6438 C C . SER A 1 833 ? -10.859 -48.586 22.027 1.00 35.31 833 SER A C 1
ATOM 6440 O O . SER A 1 833 ? -10.913 -49.697 21.515 1.00 35.31 833 SER A O 1
ATOM 6442 N N . LEU A 1 834 ? -10.212 -47.532 21.506 1.00 34.94 834 LEU A N 1
ATOM 6443 C CA . LEU A 1 834 ? -9.210 -47.488 20.415 1.00 34.94 834 LEU A CA 1
ATOM 6444 C C . LEU A 1 834 ? -9.625 -47.241 18.949 1.00 34.94 834 LEU A C 1
ATOM 6446 O O . LEU A 1 834 ? -10.170 -48.114 18.285 1.00 34.94 834 LEU A O 1
ATOM 6450 N N . LYS A 1 835 ? -9.001 -46.157 18.457 1.00 37.09 835 LYS A N 1
ATOM 6451 C CA . LYS A 1 835 ? -8.436 -45.898 17.119 1.00 37.09 835 LYS A CA 1
ATOM 6452 C C . LYS A 1 835 ? -9.420 -45.498 16.003 1.00 37.09 835 LYS A C 1
ATOM 6454 O O . LYS A 1 835 ? -10.505 -46.051 15.917 1.00 37.09 835 LYS A O 1
ATOM 6459 N N . ARG A 1 836 ? -9.038 -44.562 15.128 1.00 39.69 836 ARG A N 1
ATOM 6460 C CA . ARG A 1 836 ? -7.704 -43.948 14.930 1.00 39.69 836 ARG A CA 1
ATOM 6461 C C . ARG A 1 836 ? -7.797 -42.436 14.802 1.00 39.69 836 ARG A C 1
ATOM 6463 O O . ARG A 1 836 ? -8.841 -41.991 14.296 1.00 39.69 836 ARG A O 1
#

Radius of gyration: 47.27 Å; Cα contacts (8 Å, |Δi|>4): 1535; chains: 1; bounding box: 158×83×142 Å

Sequence (836 aa):
MGLFHGVSPKEYALTCNDCHKDHKLDYGALGYDVEKDASGDLISATKPGSTVNLATLSGKDCVSCHDIGGILPGKLQIDVQAMNRSGAIHYNLNRGAEDELDPDNVRCWACHGEGNGSEAAQPSNHSTNYDNPRNCSAGDCHNLNQSIFMEPMVYEHFMYADVLDNEGNVLPTANISTRVGCDGCHKNSVMENRDTLIPSDISLVSHYGSTDELMAYPDSVMTDCVYCHEEHYKEDWGNGSETWGDEIAEDWGDAIDPMEQEKDMIEDEGDEYSKTMFMGDRWELRNGYILKLTAVDLEGDNAHVQLSRGGELLDDQIVHINSSYEYEREVTDDDGKTFNQTDILLNLTGIMRSAGGVVAIFEGQTIKRIHKETRNSACYACHMEGYARNNRYTIVDRIGDKTYYTKMLVDFDYYGDNMSKTLQADEEWDIGDGFTLTAKQIDVDGDLARIELARDGVAVEDDVVHTGEMFYYEDDFRAINDYSHTFHDLRIFRANLSGVFRSADTNLMVLRDVRLISPDISVLDAEDADDFRLDGYNLSWIRVGEDFGGREPFTLHTAPLHNGRDANFADCVHCHDLSSGMDIKRVDAVASRLGAHAGLNCNASSDTVLSDPIDKACWACHGIGTEPDVHPDKKPKECVDCHVSEILYGATDLSDEAHGQAEDCSRCHAADYPGSHVITVLKPNKPSIAEMNVVPEVARSGQLVNVSATAMAGWNMRVMAMEYFIGEEGPSGTGTAVVPIDGAFDEQTEEFEFTINTTGIEPGDHAIYVHAMERGRWGQMAKTVFAIGLPEPATAVKPERDRGVPMMDAATAIIIGPIGAWLLLTLRRKRGSLKR